Protein AF-A0A9P4X7H1-F1 (afdb_monomer)

Structure (mmCIF, N/CA/C/O backbone):
data_AF-A0A9P4X7H1-F1
#
_entry.id   AF-A0A9P4X7H1-F1
#
loop_
_atom_site.group_PDB
_atom_site.id
_atom_site.type_symbol
_atom_site.label_atom_id
_atom_site.label_alt_id
_atom_site.label_comp_id
_atom_site.label_asym_id
_atom_site.label_entity_id
_atom_site.label_seq_id
_atom_site.pdbx_PDB_ins_code
_atom_site.Cartn_x
_atom_site.Cartn_y
_atom_site.Cartn_z
_atom_site.occupancy
_atom_site.B_iso_or_equiv
_atom_site.auth_seq_id
_atom_site.auth_comp_id
_atom_site.auth_asym_id
_atom_site.auth_atom_id
_atom_site.pdbx_PDB_model_num
ATOM 1 N N . MET A 1 1 ? -16.480 -37.696 26.433 1.00 28.50 1 MET A N 1
ATOM 2 C CA . MET A 1 1 ? -15.907 -36.531 25.732 1.00 28.50 1 MET A CA 1
ATOM 3 C C . MET A 1 1 ? -17.062 -35.789 25.088 1.00 28.50 1 MET A C 1
ATOM 5 O O . MET A 1 1 ? -17.733 -36.378 24.249 1.00 28.50 1 MET A O 1
ATOM 9 N N . ALA A 1 2 ? -17.381 -34.587 25.570 1.00 28.48 2 ALA A N 1
ATOM 10 C CA . ALA A 1 2 ? -18.387 -33.740 24.936 1.00 28.48 2 ALA A CA 1
ATOM 11 C C . ALA A 1 2 ? -17.813 -33.233 23.605 1.00 28.48 2 ALA A C 1
ATOM 13 O O . ALA A 1 2 ? -16.662 -32.812 23.555 1.00 28.48 2 ALA A O 1
ATOM 14 N N . VAL A 1 3 ? -18.583 -33.361 22.528 1.00 30.56 3 VAL A N 1
ATOM 15 C CA . VAL A 1 3 ? -18.180 -32.937 21.185 1.00 30.56 3 VAL A CA 1
ATOM 16 C C . VAL A 1 3 ? -18.180 -31.407 21.156 1.00 30.56 3 VAL A C 1
ATOM 18 O O . VAL A 1 3 ? -19.239 -30.792 21.257 1.00 30.56 3 VAL A O 1
ATOM 21 N N . THR A 1 4 ? -17.001 -30.795 21.063 1.00 42.72 4 THR A N 1
ATOM 22 C CA . THR A 1 4 ? -16.828 -29.360 20.818 1.00 42.72 4 THR A CA 1
ATOM 23 C C . THR A 1 4 ? -17.174 -29.065 19.359 1.00 42.72 4 THR A C 1
ATOM 25 O O . THR A 1 4 ? -16.395 -29.336 18.449 1.00 42.72 4 THR A O 1
ATOM 28 N N . ASN A 1 5 ? -18.368 -28.525 19.111 1.00 46.31 5 ASN A N 1
ATOM 29 C CA . ASN A 1 5 ? -18.734 -28.001 17.794 1.00 46.31 5 ASN A CA 1
ATOM 30 C C . ASN A 1 5 ? -18.155 -26.586 17.646 1.00 46.31 5 ASN A C 1
ATOM 32 O O . ASN A 1 5 ? -18.837 -25.595 17.904 1.00 46.31 5 ASN A O 1
ATOM 36 N N . LEU A 1 6 ? -16.877 -26.496 17.272 1.00 58.09 6 LEU A N 1
ATOM 37 C CA . LEU A 1 6 ? -16.230 -25.232 16.916 1.00 58.09 6 LEU A CA 1
ATOM 38 C C . LEU A 1 6 ? -16.406 -24.974 15.414 1.00 58.09 6 LEU A C 1
ATOM 40 O O . LEU A 1 6 ? -15.937 -25.756 14.581 1.00 58.09 6 LEU A O 1
ATOM 44 N N . ASN A 1 7 ? -17.080 -23.876 15.070 1.00 65.94 7 ASN A N 1
ATOM 45 C CA . ASN A 1 7 ? -17.292 -23.443 13.681 1.00 65.94 7 ASN A CA 1
ATOM 46 C C . ASN A 1 7 ? -16.334 -22.322 13.241 1.00 65.94 7 ASN A C 1
ATOM 48 O O . ASN A 1 7 ? -16.230 -22.068 12.043 1.00 65.94 7 ASN A O 1
ATOM 52 N N . SER A 1 8 ? -15.597 -21.722 14.180 1.00 77.31 8 SER A N 1
ATOM 53 C CA . SER A 1 8 ? -14.708 -20.574 13.958 1.00 77.31 8 SER A CA 1
ATOM 54 C C . SER A 1 8 ? -13.237 -20.919 14.153 1.00 77.31 8 SER A C 1
ATOM 56 O O . SER A 1 8 ? -12.888 -21.885 14.838 1.00 77.31 8 SER A O 1
ATOM 58 N N . SER A 1 9 ? -12.364 -20.102 13.571 1.00 87.38 9 SER A N 1
ATOM 59 C CA . SER A 1 9 ? -10.923 -20.123 13.815 1.00 87.38 9 SER A CA 1
ATOM 60 C C . SER A 1 9 ? -10.501 -18.955 14.704 1.00 87.38 9 SER A C 1
ATOM 62 O O . SER A 1 9 ? -11.009 -17.845 14.563 1.00 87.38 9 SER A O 1
ATOM 64 N N . VAL A 1 10 ? -9.560 -19.214 15.618 1.00 93.00 10 VAL A N 1
ATOM 65 C CA . VAL A 1 10 ? -8.970 -18.176 16.475 1.00 93.00 10 VAL A CA 1
ATOM 66 C C . VAL A 1 10 ? -7.464 -18.179 16.300 1.00 93.00 10 VAL A C 1
ATOM 68 O O . VAL A 1 10 ? -6.816 -19.222 16.470 1.00 93.00 10 VAL A O 1
ATOM 71 N N . ARG A 1 11 ? -6.902 -17.015 15.983 1.00 96.50 11 ARG A N 1
ATOM 72 C CA . ARG A 1 11 ? -5.457 -16.768 15.989 1.00 96.50 11 ARG A CA 1
ATOM 73 C C . ARG A 1 11 ? -5.130 -15.638 16.940 1.00 96.50 11 ARG A C 1
ATOM 75 O O . ARG A 1 11 ? -5.927 -14.722 17.116 1.00 96.50 11 ARG A O 1
ATOM 82 N N . VAL A 1 12 ? -3.955 -15.726 17.548 1.00 97.69 12 VAL A N 1
ATOM 83 C CA . VAL A 1 12 ? -3.458 -14.700 18.459 1.00 97.69 12 VAL A CA 1
ATOM 84 C C . VAL A 1 12 ? -2.006 -14.389 18.118 1.00 97.69 12 VAL A C 1
ATOM 86 O O . VAL A 1 12 ? -1.192 -15.301 17.950 1.00 97.69 12 VAL A O 1
ATOM 89 N N . THR A 1 13 ? -1.695 -13.099 18.036 1.00 97.62 13 THR A N 1
ATOM 90 C CA . THR A 1 13 ? -0.333 -12.566 17.941 1.00 97.62 13 THR A CA 1
ATOM 91 C C . THR A 1 13 ? -0.061 -11.759 19.203 1.00 97.62 13 THR A C 1
ATOM 93 O O . THR A 1 13 ? -0.691 -10.725 19.414 1.00 97.62 13 THR A O 1
ATOM 96 N N . HIS A 1 14 ? 0.855 -12.219 20.058 1.00 96.00 14 HIS A N 1
ATOM 97 C CA . HIS A 1 14 ? 1.305 -11.423 21.205 1.00 96.00 14 HIS A CA 1
ATOM 98 C C . HIS A 1 14 ? 2.268 -10.346 20.710 1.00 96.00 14 HIS A C 1
ATOM 100 O O . HIS A 1 14 ? 3.246 -10.672 20.041 1.00 96.00 14 HIS A O 1
ATOM 106 N N . VAL A 1 15 ? 1.980 -9.078 20.993 1.00 93.44 15 VAL A N 1
ATOM 107 C CA . VAL A 1 15 ? 2.845 -7.958 20.602 1.00 93.44 15 VAL A CA 1
ATOM 108 C C . VAL A 1 15 ? 3.789 -7.635 21.749 1.00 93.44 15 VAL A C 1
ATOM 110 O O . VAL A 1 15 ? 4.993 -7.714 21.592 1.00 93.44 15 VAL A O 1
ATOM 113 N N . GLY A 1 16 ? 3.267 -7.330 22.927 1.00 88.12 16 GLY A N 1
ATOM 114 C CA . GLY A 1 16 ? 4.072 -6.964 24.087 1.00 88.12 16 GLY A CA 1
ATOM 115 C C . GLY A 1 16 ? 3.162 -6.582 25.234 1.00 88.12 16 GLY A C 1
ATOM 116 O O . GLY A 1 16 ? 2.010 -6.261 24.985 1.00 88.12 16 GLY A O 1
ATOM 117 N N . THR A 1 17 ? 3.639 -6.659 26.479 1.00 89.31 17 THR A N 1
ATOM 118 C CA . THR A 1 17 ? 2.822 -6.351 27.672 1.00 89.31 17 THR A CA 1
ATOM 119 C C . THR A 1 17 ? 1.438 -7.033 27.595 1.00 89.31 17 THR A C 1
ATOM 121 O O . THR A 1 17 ? 1.391 -8.257 27.432 1.00 89.31 17 THR A O 1
ATOM 124 N N . ALA A 1 18 ? 0.337 -6.278 27.678 1.00 94.19 18 ALA A N 1
ATOM 125 C CA . ALA A 1 18 ? -1.046 -6.718 27.474 1.00 94.19 18 ALA A CA 1
ATOM 126 C C . ALA A 1 18 ? -1.540 -6.572 26.016 1.00 94.19 18 ALA A C 1
ATOM 128 O O . ALA A 1 18 ? -2.671 -6.957 25.708 1.00 94.19 18 ALA A O 1
ATOM 129 N N . THR A 1 19 ? -0.712 -6.061 25.101 1.00 97.38 19 THR A N 1
ATOM 130 C CA . THR A 1 19 ? -1.045 -5.905 23.684 1.00 97.38 19 THR A CA 1
ATOM 131 C C . THR A 1 19 ? -1.013 -7.237 22.942 1.00 97.38 19 THR A C 1
ATOM 133 O O . THR A 1 19 ? 0.037 -7.870 22.774 1.00 97.38 19 THR A O 1
ATOM 136 N N . ALA A 1 20 ? -2.167 -7.643 22.423 1.00 97.94 20 ALA A N 1
ATOM 137 C CA . ALA A 1 20 ? -2.319 -8.798 21.554 1.00 97.94 20 ALA A CA 1
ATOM 138 C C . ALA A 1 20 ? -3.298 -8.495 20.415 1.00 97.94 20 ALA A C 1
ATOM 140 O O . ALA A 1 20 ? -4.279 -7.771 20.588 1.00 97.94 20 ALA A O 1
ATOM 141 N N . ILE A 1 21 ? -3.034 -9.084 19.250 1.00 98.44 21 ILE A N 1
ATOM 142 C CA . ILE A 1 21 ? -3.959 -9.097 18.117 1.00 98.44 21 ILE A CA 1
ATOM 143 C C . ILE A 1 21 ? -4.702 -10.428 18.155 1.00 98.44 21 ILE A C 1
ATOM 145 O O . ILE A 1 21 ? -4.066 -11.483 18.131 1.00 98.44 21 ILE A O 1
ATOM 149 N N . ILE A 1 22 ? -6.028 -10.383 18.206 1.00 98.25 22 ILE A N 1
ATOM 150 C CA . ILE A 1 22 ? -6.905 -11.552 18.192 1.00 98.25 22 ILE A CA 1
ATOM 151 C C . ILE A 1 22 ? -7.687 -11.527 16.882 1.00 98.25 22 ILE A C 1
ATOM 153 O O . ILE A 1 22 ? -8.462 -10.606 16.637 1.00 98.25 22 ILE A O 1
ATOM 157 N N . GLU A 1 23 ? -7.509 -12.551 16.057 1.00 96.19 23 GLU A N 1
ATOM 158 C CA . GLU A 1 23 ? -8.321 -12.768 14.860 1.00 96.19 23 GLU A CA 1
ATOM 159 C C . GLU A 1 23 ? -9.377 -13.823 15.191 1.00 96.19 23 GLU A C 1
ATOM 161 O O . GLU A 1 23 ? -9.047 -14.995 15.405 1.00 96.19 23 GLU A O 1
ATOM 166 N N . LEU A 1 24 ? -10.638 -13.396 15.257 1.00 92.00 24 LEU A N 1
ATOM 167 C CA . LEU A 1 24 ? -11.807 -14.259 15.395 1.00 92.00 24 LEU A CA 1
ATOM 168 C C . LEU A 1 24 ? -12.580 -14.207 14.075 1.00 92.00 24 LEU A C 1
ATOM 170 O O . LEU A 1 24 ? -13.389 -13.308 13.852 1.00 92.00 24 LEU A O 1
ATOM 174 N N . ASP A 1 25 ? -12.285 -15.158 13.190 1.00 83.62 25 ASP A N 1
ATOM 175 C CA . ASP A 1 25 ? -12.759 -15.194 11.802 1.00 83.62 25 ASP A CA 1
ATOM 176 C C . ASP A 1 25 ? -12.530 -13.871 11.045 1.00 83.62 25 ASP A C 1
ATOM 178 O O . ASP A 1 25 ? -11.420 -13.610 10.588 1.00 83.62 25 ASP A O 1
ATOM 182 N N . ASN A 1 26 ? -13.571 -13.042 10.914 1.00 81.56 26 ASN A N 1
ATOM 183 C CA . ASN A 1 26 ? -13.548 -11.777 10.174 1.00 81.56 26 ASN A CA 1
ATOM 184 C C . ASN A 1 26 ? -13.409 -10.548 11.088 1.00 81.56 26 ASN A C 1
ATOM 186 O O . ASN A 1 26 ? -13.592 -9.432 10.614 1.00 81.56 26 ASN A O 1
ATOM 190 N N . LEU A 1 27 ? -13.188 -10.742 12.392 1.00 88.94 27 LEU A N 1
ATOM 191 C CA . LEU A 1 27 ? -13.008 -9.667 13.365 1.00 88.94 27 LEU A CA 1
ATOM 192 C C . LEU A 1 27 ? -11.567 -9.659 13.875 1.00 88.94 27 LEU A C 1
ATOM 194 O O . LEU A 1 27 ? -11.128 -10.617 14.518 1.00 88.94 27 LEU A O 1
ATOM 198 N N . ILE A 1 28 ? -10.860 -8.557 13.633 1.00 94.81 28 ILE A N 1
ATOM 199 C CA . ILE A 1 28 ? -9.501 -8.328 14.127 1.00 94.81 28 ILE A CA 1
ATOM 200 C C . ILE A 1 28 ? -9.549 -7.369 15.316 1.00 94.81 28 ILE A C 1
ATOM 202 O O . ILE A 1 28 ? -9.903 -6.193 15.199 1.00 94.81 28 ILE A O 1
ATOM 206 N N . ILE A 1 29 ? -9.172 -7.884 16.481 1.00 98.25 29 ILE A N 1
ATOM 207 C CA . ILE A 1 29 ? -9.250 -7.192 17.764 1.00 98.25 29 ILE A CA 1
ATOM 208 C C . ILE A 1 29 ? -7.842 -6.872 18.253 1.00 98.25 29 ILE A C 1
ATOM 210 O O . ILE A 1 29 ? -6.977 -7.743 18.231 1.00 98.25 29 ILE A O 1
ATOM 214 N N . LEU A 1 30 ? -7.620 -5.657 18.745 1.00 98.44 30 LEU A N 1
ATOM 215 C CA . LEU A 1 30 ? -6.397 -5.268 19.446 1.00 98.44 30 LEU A CA 1
ATOM 216 C C . LEU A 1 30 ? -6.705 -5.035 20.928 1.00 98.44 30 LEU A C 1
ATOM 218 O O . LEU A 1 30 ? -7.603 -4.258 21.256 1.00 98.44 30 LEU A O 1
ATOM 222 N N . THR A 1 31 ? -5.967 -5.685 21.822 1.00 98.50 31 THR A N 1
ATOM 223 C CA . THR A 1 31 ? -6.034 -5.412 23.266 1.00 98.50 31 THR A CA 1
ATOM 224 C C . THR A 1 31 ? -4.988 -4.372 23.653 1.00 98.50 31 THR A C 1
ATOM 226 O O . THR A 1 31 ? -3.928 -4.343 23.033 1.00 98.50 31 THR A O 1
ATOM 229 N N . ASP A 1 32 ? -5.298 -3.513 24.628 1.00 97.75 32 ASP A N 1
ATOM 230 C CA . ASP A 1 32 ? -4.367 -2.606 25.327 1.00 97.75 32 ASP A CA 1
ATOM 231 C C . ASP A 1 32 ? -3.171 -2.119 24.485 1.00 97.75 32 ASP A C 1
ATOM 233 O O . ASP A 1 32 ? -2.059 -2.624 24.644 1.00 97.75 32 ASP A O 1
ATOM 237 N N . PRO A 1 33 ? -3.381 -1.175 23.547 1.00 96.50 33 PRO A N 1
ATOM 238 C CA . PRO A 1 33 ? -2.380 -0.793 22.553 1.00 96.50 33 PRO A CA 1
ATOM 239 C C . PRO A 1 33 ? -1.117 -0.142 23.156 1.00 96.50 33 PRO A C 1
ATOM 241 O O . PRO A 1 33 ? -1.148 1.023 23.559 1.00 96.50 33 PRO A O 1
ATOM 244 N N . TYR A 1 34 ? 0.012 -0.858 23.125 1.00 93.75 34 TYR A N 1
ATOM 245 C CA . TYR A 1 34 ? 1.331 -0.397 23.567 1.00 93.75 34 TYR A CA 1
ATOM 246 C C . TYR A 1 34 ? 2.408 -0.647 22.499 1.00 93.75 34 TYR A C 1
ATOM 248 O O . TYR A 1 34 ? 2.589 -1.781 22.057 1.00 93.75 34 TYR A O 1
ATOM 256 N N . PHE A 1 35 ? 3.145 0.398 22.097 1.00 93.81 35 PHE A N 1
ATOM 257 C CA . PHE A 1 35 ? 4.097 0.327 20.971 1.00 93.81 35 PHE A CA 1
ATOM 258 C C . PHE A 1 35 ? 5.423 1.073 21.190 1.00 93.81 35 PHE A C 1
ATOM 260 O O . PHE A 1 35 ? 6.260 1.133 20.290 1.00 93.81 35 PHE A O 1
ATOM 267 N N . SER A 1 36 ? 5.635 1.667 22.361 1.00 90.81 36 SER A N 1
ATOM 268 C CA . SER A 1 36 ? 6.816 2.485 22.633 1.00 90.81 36 SER A CA 1
ATOM 269 C C . SER A 1 36 ? 8.097 1.644 22.595 1.00 90.81 36 SER A C 1
ATOM 271 O O . SER A 1 36 ? 8.112 0.545 23.152 1.00 90.81 36 SER A O 1
ATOM 273 N N . PRO A 1 37 ? 9.190 2.157 21.996 1.00 89.94 37 PRO A N 1
ATOM 274 C CA . PRO A 1 37 ? 10.468 1.454 21.957 1.00 89.94 37 PRO A CA 1
ATOM 275 C C . PRO A 1 37 ? 11.025 1.126 23.346 1.00 89.94 37 PRO A C 1
ATOM 277 O O . PRO A 1 37 ? 10.703 1.788 24.346 1.00 89.94 37 PRO A O 1
ATOM 280 N N . GLU A 1 38 ? 11.923 0.144 23.393 1.00 90.38 38 GLU A N 1
ATOM 281 C CA . GLU A 1 38 ? 12.710 -0.146 24.592 1.00 90.38 38 GLU A CA 1
ATOM 282 C C . GLU A 1 38 ? 13.448 1.113 25.082 1.00 90.38 38 GLU A C 1
ATOM 284 O O . GLU A 1 38 ? 13.937 1.931 24.300 1.00 90.38 38 GLU A O 1
ATOM 289 N N . GLY A 1 39 ? 13.513 1.290 26.401 1.00 87.50 39 GLY A N 1
ATOM 290 C CA . GLY A 1 39 ? 14.176 2.427 27.033 1.00 87.50 39 GLY A CA 1
ATOM 291 C C . GLY A 1 39 ? 13.324 3.693 27.094 1.00 87.50 39 GLY A C 1
ATOM 292 O O . GLY A 1 39 ? 13.784 4.693 27.643 1.00 87.50 39 GLY A O 1
ATOM 293 N N . THR A 1 40 ? 12.087 3.672 26.587 1.00 86.62 40 THR A N 1
ATOM 294 C CA . THR A 1 40 ? 11.159 4.798 26.759 1.00 86.62 40 THR A CA 1
ATOM 295 C C . THR A 1 40 ? 10.851 5.011 28.244 1.00 86.62 40 THR A C 1
ATOM 297 O O . THR A 1 40 ? 10.618 4.057 28.994 1.00 86.62 40 THR A O 1
ATOM 300 N N . GLU A 1 41 ? 10.869 6.276 28.674 1.00 85.50 41 GLU A N 1
ATOM 301 C CA . GLU A 1 41 ? 10.770 6.664 30.080 1.00 85.50 41 GLU A CA 1
ATOM 302 C C . GLU A 1 41 ? 9.550 7.552 30.339 1.00 85.50 41 GLU A C 1
ATOM 304 O O . GLU A 1 41 ? 9.280 8.501 29.600 1.00 85.50 41 GLU A O 1
ATOM 309 N N . TRP A 1 42 ? 8.864 7.310 31.456 1.00 80.88 42 TRP A N 1
ATOM 310 C CA . TRP A 1 42 ? 7.769 8.149 31.940 1.00 80.88 42 TRP A CA 1
ATOM 311 C C . TRP A 1 42 ? 7.971 8.525 33.399 1.00 80.88 42 TRP A C 1
ATOM 313 O O . TRP A 1 42 ? 8.541 7.779 34.196 1.00 80.88 42 TRP A O 1
ATOM 323 N N . ILE A 1 43 ? 7.442 9.687 33.770 1.00 74.25 43 ILE A N 1
ATOM 324 C CA . ILE A 1 43 ? 7.340 10.098 35.167 1.00 74.25 43 ILE A CA 1
ATOM 325 C C . ILE A 1 43 ? 5.921 9.767 35.625 1.00 74.25 43 ILE A C 1
ATOM 327 O O . ILE A 1 43 ? 4.956 10.390 35.182 1.00 74.25 43 ILE A O 1
ATOM 331 N N . GLY A 1 44 ? 5.791 8.756 36.484 1.00 63.22 44 GLY A N 1
ATOM 332 C CA . GLY A 1 44 ? 4.507 8.355 37.051 1.00 63.22 44 GLY A CA 1
ATOM 333 C C . GLY A 1 44 ? 3.918 9.431 37.969 1.00 63.22 44 GLY A C 1
ATOM 334 O O . GLY A 1 44 ? 4.620 10.328 38.438 1.00 63.22 44 GLY A O 1
ATOM 335 N N . LYS A 1 45 ? 2.624 9.311 38.299 1.00 59.91 45 LYS A N 1
ATOM 336 C CA . LYS A 1 45 ? 1.903 10.258 39.181 1.00 59.91 45 LYS A CA 1
ATOM 337 C C . LYS A 1 45 ? 2.558 10.421 40.570 1.00 59.91 45 LYS A C 1
ATOM 339 O O . LYS A 1 45 ? 2.384 11.449 41.213 1.00 59.91 45 LYS A O 1
ATOM 344 N N . SER A 1 46 ? 3.331 9.430 41.024 1.00 58.44 46 SER A N 1
ATOM 345 C CA . SER A 1 46 ? 4.098 9.444 42.280 1.00 58.44 46 SER A CA 1
ATOM 346 C C . SER A 1 46 ? 5.492 10.084 42.171 1.00 58.44 46 SER A C 1
ATOM 348 O O . SER A 1 46 ? 6.216 10.131 43.164 1.00 58.44 46 SER A O 1
ATOM 350 N N . GLY A 1 47 ? 5.899 10.536 40.980 1.00 60.50 47 GLY A N 1
ATOM 351 C CA . GLY A 1 47 ? 7.256 11.005 40.681 1.00 60.50 47 GLY A CA 1
ATOM 352 C C . GLY A 1 47 ? 8.264 9.884 40.402 1.00 60.50 47 GLY A C 1
ATOM 353 O O . GLY A 1 47 ? 9.415 10.169 40.079 1.00 60.50 47 GLY A O 1
ATOM 354 N N . ALA A 1 48 ? 7.854 8.615 40.504 1.00 64.31 48 ALA A N 1
ATOM 355 C CA . ALA A 1 48 ? 8.702 7.479 40.164 1.00 64.31 48 ALA A CA 1
ATOM 356 C C . ALA A 1 48 ? 8.930 7.397 38.649 1.00 64.31 48 ALA A C 1
ATOM 358 O O . ALA A 1 48 ? 8.001 7.556 37.855 1.00 64.31 48 ALA A O 1
ATOM 359 N N . LYS A 1 49 ? 10.176 7.123 38.263 1.00 74.81 49 LYS A N 1
ATOM 360 C CA . LYS A 1 49 ? 10.568 6.909 36.874 1.00 74.81 49 LYS A CA 1
ATOM 361 C C . LYS A 1 49 ? 10.203 5.484 36.458 1.00 74.81 49 LYS A C 1
ATOM 363 O O . LYS A 1 49 ? 10.690 4.527 37.056 1.00 74.81 49 LYS A O 1
ATOM 368 N N . LEU A 1 50 ? 9.348 5.363 35.452 1.00 75.38 50 LEU A N 1
ATOM 369 C CA . LEU A 1 50 ? 8.992 4.104 34.811 1.00 75.38 50 LEU A CA 1
ATOM 370 C C . LEU A 1 50 ? 9.797 3.991 33.522 1.00 75.38 50 LEU A C 1
ATOM 372 O O . LEU A 1 50 ? 9.823 4.938 32.740 1.00 75.38 50 LEU A O 1
ATOM 376 N N . VAL A 1 51 ? 10.466 2.861 33.323 1.00 80.75 51 VAL A N 1
ATOM 377 C CA . VAL A 1 51 ? 11.266 2.589 32.126 1.00 80.75 51 VAL A CA 1
ATOM 378 C C . VAL A 1 51 ? 10.811 1.253 31.573 1.00 80.75 51 VAL A C 1
ATOM 380 O O . VAL A 1 51 ? 10.773 0.268 32.315 1.00 80.75 51 VAL A O 1
ATOM 383 N N . ASN A 1 52 ? 10.462 1.246 30.294 1.00 84.75 52 ASN A N 1
ATOM 384 C CA . ASN A 1 52 ? 10.171 0.024 29.565 1.00 84.75 52 ASN A CA 1
ATOM 385 C C . ASN A 1 52 ? 11.480 -0.674 29.167 1.00 84.75 52 ASN A C 1
ATOM 387 O O . ASN A 1 52 ? 12.392 -0.030 28.649 1.00 84.75 52 ASN A O 1
ATOM 391 N N . SER A 1 53 ? 11.563 -1.981 29.389 1.00 84.50 53 SER A N 1
ATOM 392 C CA . SER A 1 53 ? 12.708 -2.825 29.019 1.00 84.50 53 SER A CA 1
ATOM 393 C C . SER A 1 53 ? 12.370 -3.838 27.920 1.00 84.50 53 SER A C 1
ATOM 395 O O . SER A 1 53 ? 13.035 -4.863 27.806 1.00 84.50 53 SER A O 1
ATOM 397 N N . TYR A 1 54 ? 11.282 -3.620 27.183 1.00 83.19 54 TYR A N 1
ATOM 398 C CA . TYR A 1 54 ? 10.802 -4.523 26.146 1.00 83.19 54 TYR A CA 1
ATOM 399 C C . TYR A 1 54 ? 10.630 -3.788 24.826 1.00 83.19 54 TYR A C 1
ATOM 401 O O . TYR A 1 54 ? 9.940 -2.778 24.765 1.00 83.19 54 TYR A O 1
ATOM 409 N N . GLN A 1 55 ? 11.217 -4.305 23.754 1.00 89.75 55 GLN A N 1
ATOM 410 C CA . GLN A 1 55 ? 10.981 -3.793 22.411 1.00 89.75 55 GLN A CA 1
ATOM 411 C C . GLN A 1 55 ? 9.788 -4.538 21.796 1.00 89.75 55 GLN A C 1
ATOM 413 O O . GLN A 1 55 ? 9.920 -5.737 21.538 1.00 89.75 55 GLN A O 1
ATOM 418 N N . PRO A 1 56 ? 8.650 -3.869 21.515 1.00 89.69 56 PRO A N 1
ATOM 419 C CA . PRO A 1 56 ? 7.594 -4.475 20.717 1.00 89.69 56 PRO A CA 1
ATOM 420 C C . PRO A 1 56 ? 8.164 -4.989 19.382 1.00 89.69 56 PRO A C 1
ATOM 422 O O . PRO A 1 56 ? 8.866 -4.236 18.698 1.00 89.69 56 PRO A O 1
ATOM 425 N N . PRO A 1 57 ? 7.896 -6.254 19.007 1.00 88.94 57 PRO A N 1
ATOM 426 C CA . PRO A 1 57 ? 8.363 -6.869 17.770 1.00 88.94 57 PRO A CA 1
ATOM 427 C C . PRO A 1 57 ? 7.581 -6.370 16.550 1.00 88.94 57 PRO A C 1
ATOM 429 O O . PRO A 1 57 ? 8.007 -6.619 15.427 1.00 88.94 57 PRO A O 1
ATOM 432 N N . LEU A 1 58 ? 6.444 -5.701 16.776 1.00 87.50 58 LEU A N 1
ATOM 433 C CA . LEU A 1 58 ? 5.606 -5.063 15.767 1.00 87.50 58 LEU A CA 1
ATOM 434 C C . LEU A 1 58 ? 5.459 -3.578 16.113 1.00 87.50 58 LEU A C 1
ATOM 436 O O . LEU A 1 58 ? 5.150 -3.242 17.260 1.00 87.50 58 LEU A O 1
ATOM 440 N N . GLY A 1 59 ? 5.665 -2.708 15.127 1.00 85.88 59 GLY A N 1
ATOM 441 C CA . GLY A 1 59 ? 5.322 -1.288 15.186 1.00 85.88 59 GLY A CA 1
ATOM 442 C C . GLY A 1 59 ? 3.857 -1.029 14.819 1.00 85.88 59 GLY A C 1
ATOM 443 O O . GLY A 1 59 ? 3.105 -1.949 14.490 1.00 85.88 59 GLY A O 1
ATOM 444 N N . LEU A 1 60 ? 3.444 0.243 14.840 1.00 82.06 60 LEU A N 1
ATOM 445 C CA . LEU A 1 60 ? 2.096 0.644 14.402 1.00 82.06 60 LEU A CA 1
ATOM 446 C C . LEU A 1 60 ? 1.855 0.304 12.921 1.00 82.06 60 LEU A C 1
ATOM 448 O O . LEU A 1 60 ? 0.722 0.053 12.511 1.00 82.06 60 LEU A O 1
ATOM 452 N N . GLU A 1 61 ? 2.923 0.315 12.130 1.00 75.62 61 GLU A N 1
ATOM 453 C CA . GLU A 1 61 ? 2.961 0.018 10.701 1.00 75.62 61 GLU A CA 1
ATOM 454 C C . GLU A 1 61 ? 2.779 -1.469 10.372 1.00 75.62 61 GLU A C 1
ATOM 456 O O . GLU A 1 61 ? 2.286 -1.797 9.295 1.00 75.62 61 GLU A O 1
ATOM 461 N N . ASP A 1 62 ? 3.119 -2.366 11.299 1.00 81.88 62 ASP A N 1
ATOM 462 C CA . ASP A 1 62 ? 3.030 -3.814 11.088 1.00 81.88 62 ASP A CA 1
ATOM 463 C C . ASP A 1 62 ? 1.632 -4.364 11.426 1.00 81.88 62 ASP A C 1
ATOM 465 O O . ASP A 1 62 ? 1.356 -5.554 11.252 1.00 81.88 62 ASP A O 1
ATOM 469 N N . LEU A 1 63 ? 0.735 -3.508 11.931 1.00 82.56 63 LEU A N 1
ATOM 470 C CA . LEU A 1 63 ? -0.589 -3.920 12.372 1.00 82.56 63 LEU A CA 1
ATOM 471 C C . LEU A 1 63 ? -1.523 -4.223 11.190 1.00 82.56 63 LEU A C 1
ATOM 473 O O . LEU A 1 63 ? -1.661 -3.400 10.273 1.00 82.56 63 LEU A O 1
ATOM 477 N N . PRO A 1 64 ? -2.264 -5.346 11.241 1.00 84.31 64 PRO A N 1
ATOM 478 C CA . PRO A 1 64 ? -3.362 -5.580 10.315 1.00 84.31 64 PRO A CA 1
ATOM 479 C C . PRO A 1 64 ? -4.473 -4.528 10.514 1.00 84.31 64 PRO A C 1
ATOM 481 O O . PRO A 1 64 ? -4.465 -3.777 11.496 1.00 84.31 64 PRO A O 1
ATOM 484 N N . PRO A 1 65 ? -5.458 -4.440 9.603 1.00 83.44 65 PRO A N 1
ATOM 485 C CA . PRO A 1 65 ? -6.632 -3.600 9.810 1.00 83.44 65 PRO A CA 1
ATOM 486 C C . PRO A 1 65 ? -7.351 -3.983 11.113 1.00 83.44 65 PRO A C 1
ATOM 488 O O . PRO A 1 65 ? -7.973 -5.030 11.195 1.00 83.44 65 PRO A O 1
ATOM 491 N N . ILE A 1 66 ? -7.224 -3.148 12.147 1.00 89.81 66 ILE A N 1
ATOM 492 C CA . ILE A 1 66 ? -7.874 -3.379 13.442 1.00 89.81 66 ILE A CA 1
ATOM 493 C C . ILE A 1 66 ? -9.313 -2.874 13.385 1.00 89.81 66 ILE A C 1
ATOM 495 O O . ILE A 1 66 ? -9.534 -1.675 13.184 1.00 89.81 66 ILE A O 1
ATOM 499 N N . ASP A 1 67 ? -10.259 -3.774 13.625 1.00 87.19 67 ASP A N 1
ATOM 500 C CA . ASP A 1 67 ? -11.695 -3.503 13.620 1.00 87.19 67 ASP A CA 1
ATOM 501 C C . ASP A 1 67 ? -12.196 -3.014 14.985 1.00 87.19 67 ASP A C 1
ATOM 503 O O . ASP A 1 67 ? -13.036 -2.111 15.083 1.00 87.19 67 ASP A O 1
ATOM 507 N N . LEU A 1 68 ? -11.667 -3.620 16.051 1.00 95.12 68 LEU A N 1
ATOM 508 C CA . LEU A 1 68 ? -12.081 -3.389 17.429 1.00 95.12 68 LEU A CA 1
ATOM 509 C C . LEU A 1 68 ? -10.869 -3.254 18.351 1.00 95.12 68 LEU A C 1
ATOM 511 O O . LEU A 1 68 ? -9.938 -4.049 18.288 1.00 95.12 68 LEU A O 1
ATOM 515 N N . ILE A 1 69 ? -10.912 -2.283 19.259 1.00 98.12 69 ILE A N 1
ATOM 516 C CA . ILE A 1 69 ? -9.955 -2.156 20.356 1.00 98.12 69 ILE A CA 1
ATOM 517 C C . ILE A 1 69 ? -10.664 -2.452 21.679 1.00 98.12 69 ILE A C 1
ATOM 519 O O . ILE A 1 69 ? -11.679 -1.829 22.007 1.00 98.12 69 ILE A O 1
ATOM 523 N N . LEU A 1 70 ? -10.110 -3.393 22.439 1.00 98.62 70 LEU A N 1
ATOM 524 C CA . LEU A 1 70 ? -10.510 -3.693 23.811 1.00 98.62 70 LEU A CA 1
ATOM 525 C C . LEU A 1 70 ? -9.471 -3.078 24.744 1.00 98.62 70 LEU A C 1
ATOM 527 O O . LEU A 1 70 ? -8.357 -3.583 24.850 1.00 98.62 70 LEU A O 1
ATOM 531 N N . LEU A 1 71 ? -9.828 -1.957 25.362 1.00 98.38 71 LEU A N 1
ATOM 532 C CA . LEU A 1 71 ? -8.934 -1.171 26.202 1.00 98.38 71 LEU A CA 1
ATOM 533 C C . LEU A 1 71 ? -9.375 -1.303 27.659 1.00 98.38 71 LEU A C 1
ATOM 535 O O . LEU A 1 71 ? -10.396 -0.719 28.040 1.00 98.38 71 LEU A O 1
ATOM 539 N N . SER A 1 72 ? -8.626 -2.053 28.465 1.00 97.56 72 SER A N 1
ATOM 540 C CA . SER A 1 72 ? -8.991 -2.351 29.856 1.00 97.56 72 SER A CA 1
ATOM 541 C C . SER A 1 72 ? -9.127 -1.092 30.705 1.00 97.56 72 SER A C 1
ATOM 543 O O . SER A 1 72 ? -10.080 -0.970 31.473 1.00 97.56 72 SER A O 1
ATOM 545 N N . HIS A 1 73 ? -8.206 -0.148 30.525 1.00 95.25 73 HIS A N 1
ATOM 546 C CA . HIS A 1 73 ? -8.168 1.181 31.136 1.00 95.25 73 HIS A CA 1
ATOM 547 C C . HIS A 1 73 ? -7.178 2.050 30.361 1.00 95.25 73 HIS A C 1
ATOM 549 O O . HIS A 1 73 ? -6.230 1.570 29.745 1.00 95.25 73 HIS A O 1
ATOM 555 N N . GLU A 1 74 ? -7.405 3.354 30.361 1.00 93.19 74 GLU A N 1
ATOM 556 C CA . GLU A 1 74 ? -6.662 4.301 29.540 1.00 93.19 74 GLU A CA 1
ATOM 557 C C . GLU A 1 74 ? -5.560 5.036 30.295 1.00 93.19 74 GLU A C 1
ATOM 559 O O . GLU A 1 74 ? -4.834 5.798 29.668 1.00 93.19 74 GLU A O 1
ATOM 564 N N . ASP A 1 75 ? -5.456 4.932 31.618 1.00 87.75 75 ASP A N 1
ATOM 565 C CA . ASP A 1 75 ? -4.616 5.841 32.406 1.00 87.75 75 ASP A CA 1
ATOM 566 C C . ASP A 1 75 ? -3.209 5.301 32.719 1.00 87.75 75 ASP A C 1
ATOM 568 O O . ASP A 1 75 ? -2.362 6.055 33.215 1.00 87.75 75 ASP A O 1
ATOM 572 N N . HIS A 1 76 ? -2.930 4.045 32.366 1.00 88.50 76 HIS A N 1
ATOM 573 C CA . HIS A 1 76 ? -1.628 3.397 32.521 1.00 88.50 76 HIS A CA 1
ATOM 574 C C . HIS A 1 76 ? -0.875 3.303 31.190 1.00 88.50 76 HIS A C 1
ATOM 576 O O . HIS A 1 76 ? -1.446 3.026 30.136 1.00 88.50 76 HIS A O 1
ATOM 582 N N . LYS A 1 77 ? 0.434 3.579 31.231 1.00 87.81 77 LYS A N 1
ATOM 583 C CA . LYS A 1 77 ? 1.272 3.692 30.026 1.00 87.81 77 LYS A CA 1
ATOM 584 C C . LYS A 1 77 ? 1.666 2.345 29.437 1.00 87.81 77 LYS A C 1
ATOM 586 O O . LYS A 1 77 ? 1.981 2.311 28.261 1.00 87.81 77 LYS A O 1
ATOM 591 N N . ASP A 1 78 ? 1.640 1.281 30.225 1.00 87.31 78 ASP A N 1
ATOM 592 C CA . ASP A 1 78 ? 1.903 -0.098 29.816 1.00 87.31 78 ASP A CA 1
ATOM 593 C C . ASP A 1 78 ? 0.717 -0.767 29.101 1.00 87.31 78 ASP A C 1
ATOM 595 O O . ASP A 1 78 ? 0.931 -1.738 28.373 1.00 87.31 78 ASP A O 1
ATOM 599 N N . ASN A 1 79 ? -0.492 -0.207 29.245 1.00 93.12 79 ASN A N 1
ATOM 600 C CA . ASN A 1 79 ? -1.705 -0.612 28.520 1.00 93.12 79 ASN A CA 1
ATOM 601 C C . ASN A 1 79 ? -2.076 0.372 27.397 1.00 93.12 79 ASN A C 1
ATOM 603 O O . ASN A 1 79 ? -2.717 -0.009 26.422 1.00 93.12 79 ASN A O 1
ATOM 607 N N . LEU A 1 80 ? -1.721 1.656 27.540 1.00 94.69 80 LEU A N 1
ATOM 608 C CA . LEU A 1 80 ? -2.012 2.681 26.540 1.00 94.69 80 LEU A CA 1
ATOM 609 C C . LEU A 1 80 ? -0.978 3.819 26.540 1.00 94.69 80 LEU A C 1
ATOM 611 O O . LEU A 1 80 ? -1.115 4.856 27.216 1.00 94.69 80 LEU A O 1
ATOM 615 N N . ASP A 1 81 ? 0.040 3.653 25.705 1.00 91.88 81 ASP A N 1
ATOM 616 C CA . ASP A 1 81 ? 1.077 4.653 25.473 1.00 91.88 81 ASP A CA 1
ATOM 617 C C . ASP A 1 81 ? 0.664 5.713 24.436 1.00 91.88 81 ASP A C 1
ATOM 619 O O . ASP A 1 81 ? -0.460 5.751 23.932 1.00 91.88 81 ASP A O 1
ATOM 623 N N . ASP A 1 82 ? 1.567 6.649 24.145 1.00 89.75 82 ASP A N 1
ATOM 624 C CA . ASP A 1 82 ? 1.267 7.763 23.241 1.00 89.75 82 ASP A CA 1
ATOM 625 C C . ASP A 1 82 ? 1.169 7.332 21.768 1.00 89.75 82 ASP A C 1
ATOM 627 O O . ASP A 1 82 ? 0.492 8.002 20.985 1.00 89.75 82 ASP A O 1
ATOM 631 N N . LEU A 1 83 ? 1.783 6.204 21.396 1.00 90.00 83 LEU A N 1
ATOM 632 C CA . LEU A 1 83 ? 1.669 5.601 20.066 1.00 90.00 83 LEU A CA 1
ATOM 633 C C . LEU A 1 83 ? 0.342 4.845 19.914 1.00 90.00 83 LEU A C 1
ATOM 635 O O . LEU A 1 83 ? -0.434 5.131 19.002 1.00 90.00 83 LEU A O 1
ATOM 639 N N . GLY A 1 84 ? 0.007 3.965 20.853 1.00 90.81 84 GLY A N 1
ATOM 640 C CA . GLY A 1 84 ? -1.245 3.216 20.884 1.00 90.81 84 GLY A CA 1
ATOM 641 C C . GLY A 1 84 ? -2.486 4.105 20.963 1.00 90.81 84 GLY A C 1
ATOM 642 O O . GLY A 1 84 ? -3.497 3.822 20.317 1.00 90.81 84 GLY A O 1
ATOM 643 N N . ARG A 1 85 ? -2.405 5.264 21.636 1.00 91.62 85 ARG A N 1
ATOM 644 C CA . ARG A 1 85 ? -3.479 6.285 21.634 1.00 91.62 85 ARG A CA 1
ATOM 645 C C . ARG A 1 85 ? -3.874 6.776 20.251 1.00 91.62 85 ARG A C 1
ATOM 647 O O . ARG A 1 85 ? -5.008 7.234 20.080 1.00 91.62 85 ARG A O 1
ATOM 654 N N . GLN A 1 86 ? -2.960 6.731 19.288 1.00 87.12 86 GLN A N 1
ATOM 655 C CA . GLN A 1 86 ? -3.224 7.177 17.922 1.00 87.12 86 GLN A CA 1
ATOM 656 C C . GLN A 1 86 ? -4.156 6.199 17.200 1.00 87.12 86 GLN A C 1
ATOM 658 O O . GLN A 1 86 ? -4.989 6.628 16.402 1.00 87.12 86 GLN A O 1
ATOM 663 N N . LEU A 1 87 ? -4.100 4.909 17.551 1.00 86.12 87 LEU A N 1
ATOM 664 C CA . LEU A 1 87 ? -4.932 3.862 16.953 1.00 86.12 87 LEU A CA 1
ATOM 665 C C . LEU A 1 87 ? -6.410 3.980 17.329 1.00 86.12 87 LEU A C 1
ATOM 667 O O . LEU A 1 87 ? -7.263 3.515 16.578 1.00 86.12 87 LEU A O 1
ATOM 671 N N . LEU A 1 88 ? -6.731 4.642 18.444 1.00 85.69 88 LEU A N 1
ATOM 672 C CA . LEU A 1 88 ? -8.113 4.819 18.906 1.00 85.69 88 LEU A CA 1
ATOM 673 C C . LEU A 1 88 ? -8.969 5.656 17.939 1.00 85.69 88 LEU A C 1
ATOM 675 O O . LEU A 1 88 ? -10.197 5.627 18.003 1.00 85.69 88 LEU A O 1
ATOM 679 N N . ASN A 1 89 ? -8.340 6.442 17.063 1.00 77.88 89 ASN A N 1
ATOM 680 C CA . ASN A 1 89 ? -9.045 7.273 16.096 1.00 77.88 89 ASN A CA 1
ATOM 681 C C . ASN A 1 89 ? -9.577 6.414 14.937 1.00 77.88 89 ASN A C 1
ATOM 683 O O . ASN A 1 89 ? -8.831 5.647 14.331 1.00 77.88 89 ASN A O 1
ATOM 687 N N . GLY A 1 90 ? -10.868 6.560 14.623 1.00 71.00 90 GLY A N 1
ATOM 688 C CA . GLY A 1 90 ? -11.515 5.853 13.510 1.00 71.00 90 GLY A CA 1
ATOM 689 C C . GLY A 1 90 ? -11.859 4.383 13.776 1.00 71.00 90 GLY A C 1
ATOM 690 O O . GLY A 1 90 ? -12.307 3.706 12.859 1.00 71.00 90 GLY A O 1
ATOM 691 N N . ARG A 1 91 ? -11.682 3.885 15.008 1.00 81.94 91 ARG A N 1
ATOM 692 C CA . ARG A 1 91 ? -11.952 2.485 15.384 1.00 81.94 91 ARG A CA 1
ATOM 693 C C . ARG A 1 91 ? -12.994 2.385 16.482 1.00 81.94 91 ARG A C 1
ATOM 695 O O . ARG A 1 91 ? -13.125 3.296 17.298 1.00 81.94 91 ARG A O 1
ATOM 702 N N . HIS A 1 92 ? -13.707 1.263 16.527 1.00 88.88 92 HIS A N 1
ATOM 703 C CA . HIS A 1 92 ? -14.531 0.937 17.684 1.00 88.88 92 HIS A CA 1
ATOM 704 C C . HIS A 1 92 ? -13.619 0.662 18.878 1.00 88.88 92 HIS A C 1
ATOM 706 O O . HIS A 1 92 ? -12.710 -0.159 18.781 1.00 88.88 92 HIS A O 1
ATOM 712 N N . VAL A 1 93 ? -13.852 1.347 19.995 1.00 96.50 93 VAL A N 1
ATOM 713 C CA . VAL A 1 93 ? -13.090 1.134 21.230 1.00 96.50 93 VAL A CA 1
ATOM 714 C C . VAL A 1 93 ? -14.066 0.911 22.371 1.00 96.50 93 VAL A C 1
ATOM 716 O O . VAL A 1 93 ? -14.925 1.761 22.617 1.00 96.50 93 VAL A O 1
ATOM 719 N N . PHE A 1 94 ? -13.915 -0.197 23.087 1.00 98.12 94 PHE A N 1
ATOM 720 C CA . PHE A 1 94 ? -14.613 -0.427 24.348 1.00 98.12 94 PHE A CA 1
ATOM 721 C C . PHE A 1 94 ? -13.643 -0.274 25.511 1.00 98.12 94 PHE A C 1
ATOM 723 O O . PHE A 1 94 ? -12.541 -0.816 25.482 1.00 98.12 94 PHE A O 1
ATOM 730 N N . THR A 1 95 ? -14.048 0.511 26.506 1.00 98.19 95 THR A N 1
ATOM 731 C CA . THR A 1 95 ? -13.230 0.825 27.681 1.00 98.19 95 THR A CA 1
ATOM 732 C C . THR A 1 95 ? -14.100 1.164 28.892 1.00 98.19 95 THR A C 1
ATOM 734 O O . THR A 1 95 ? -15.323 1.006 28.845 1.00 98.19 95 THR A O 1
ATOM 737 N N . THR A 1 96 ? -13.499 1.605 29.992 1.00 97.12 96 THR A N 1
ATOM 738 C CA . THR A 1 96 ? -14.187 2.042 31.213 1.00 97.12 96 THR A CA 1
ATOM 739 C C . THR A 1 96 ? -15.017 3.310 30.987 1.00 97.12 96 THR A C 1
ATOM 741 O O . THR A 1 96 ? -14.891 4.022 29.980 1.00 97.12 96 THR A O 1
ATOM 744 N N . THR A 1 97 ? -15.940 3.608 31.906 1.00 95.56 97 THR A N 1
ATOM 745 C CA . THR A 1 97 ? -16.834 4.764 31.729 1.00 95.56 97 THR A CA 1
ATOM 746 C C . THR A 1 97 ? -16.118 6.092 31.924 1.00 95.56 97 THR A C 1
ATOM 748 O O . THR A 1 97 ? -16.465 7.082 31.272 1.00 95.56 97 THR A O 1
ATOM 751 N N . ASP A 1 98 ? -15.130 6.132 32.811 1.00 93.56 98 ASP A N 1
ATOM 752 C CA . ASP A 1 98 ? -14.201 7.247 32.940 1.00 93.56 98 ASP A CA 1
ATOM 753 C C . ASP A 1 98 ? -13.223 7.324 31.768 1.00 93.56 98 ASP A C 1
ATOM 755 O O . ASP A 1 98 ? -13.035 8.422 31.247 1.00 93.56 98 ASP A O 1
ATOM 759 N N . GLY A 1 99 ? -12.729 6.197 31.259 1.00 93.31 99 GLY A N 1
ATOM 760 C CA . GLY A 1 99 ? -11.825 6.171 30.119 1.00 93.31 99 GLY A CA 1
ATOM 761 C C . GLY A 1 99 ? -12.438 6.750 28.861 1.00 93.31 99 GLY A C 1
ATOM 762 O O . GLY A 1 99 ? -11.838 7.600 28.203 1.00 93.31 99 GLY A O 1
ATOM 763 N N . ALA A 1 100 ? -13.702 6.433 28.586 1.00 93.44 100 ALA A N 1
ATOM 764 C CA . ALA A 1 100 ? -14.427 7.069 27.492 1.00 93.44 100 ALA A CA 1
ATOM 765 C C . ALA A 1 100 ? -14.587 8.591 27.678 1.00 93.44 100 ALA A C 1
ATOM 767 O O . ALA A 1 100 ? -14.524 9.337 26.698 1.00 93.44 100 ALA A O 1
ATOM 768 N N . ARG A 1 101 ? -14.747 9.080 28.920 1.00 93.81 101 ARG A N 1
ATOM 769 C CA . ARG A 1 101 ? -14.756 10.528 29.205 1.00 93.81 101 ARG A CA 1
ATOM 770 C C . ARG A 1 101 ? -13.373 11.148 29.015 1.00 93.81 101 ARG A C 1
ATOM 772 O O . ARG A 1 101 ? -13.277 12.217 28.419 1.00 93.81 101 ARG A O 1
ATOM 779 N N . ASN A 1 102 ? -12.321 10.488 29.487 1.00 92.44 102 ASN A N 1
ATOM 780 C CA . ASN A 1 102 ? -10.944 10.981 29.437 1.00 92.44 102 ASN A CA 1
ATOM 781 C C . ASN A 1 102 ? -10.367 10.957 28.011 1.00 92.44 102 ASN A C 1
ATOM 783 O O . ASN A 1 102 ? -9.487 11.750 27.680 1.00 92.44 102 ASN A O 1
ATOM 787 N N . LEU A 1 103 ? -10.895 10.089 27.143 1.00 91.56 103 LEU A N 1
ATOM 788 C CA . LEU A 1 103 ? -10.523 9.970 25.730 1.00 91.56 103 LEU A CA 1
ATOM 789 C C . LEU A 1 103 ? -11.412 10.790 24.780 1.00 91.56 103 LEU A C 1
ATOM 791 O O . LEU A 1 103 ? -11.190 10.754 23.562 1.00 91.56 103 LEU A O 1
ATOM 795 N N . ALA A 1 104 ? -12.396 11.529 25.302 1.00 86.06 104 ALA A N 1
ATOM 796 C CA . ALA A 1 104 ? -13.248 12.421 24.522 1.00 86.06 104 ALA A CA 1
ATOM 797 C C . ALA A 1 104 ? -12.412 13.470 23.746 1.00 86.06 104 ALA A C 1
ATOM 799 O O . ALA A 1 104 ? -11.350 13.880 24.218 1.00 86.06 104 ALA A O 1
ATOM 800 N N . PRO A 1 105 ? -12.862 13.926 22.557 1.00 84.75 105 PRO A N 1
ATOM 801 C CA . PRO A 1 105 ? -14.197 13.756 21.967 1.00 84.75 105 PRO A CA 1
ATOM 802 C C . PRO A 1 105 ? -14.338 12.569 20.987 1.00 84.75 105 PRO A C 1
ATOM 804 O O . PRO A 1 105 ? -15.158 12.628 20.068 1.00 84.75 105 PRO A O 1
ATOM 807 N N . ARG A 1 106 ? -13.555 11.492 21.133 1.00 82.12 106 ARG A N 1
ATOM 808 C CA . ARG A 1 106 ? -13.590 10.343 20.208 1.00 82.12 106 ARG A CA 1
ATOM 809 C C . ARG A 1 106 ? -14.952 9.633 20.214 1.00 82.12 106 ARG A C 1
ATOM 811 O O . ARG A 1 106 ? -15.258 8.868 21.119 1.00 82.12 106 ARG A O 1
ATOM 818 N N . LYS A 1 107 ? -15.757 9.853 19.167 1.00 75.81 107 LYS A N 1
ATOM 819 C CA . LYS A 1 107 ? -17.147 9.353 19.063 1.00 75.81 107 LYS A CA 1
ATOM 820 C C . LYS A 1 107 ? -17.277 7.825 19.058 1.00 75.81 107 LYS A C 1
ATOM 822 O O . LYS A 1 107 ? -18.314 7.316 19.465 1.00 75.81 107 LYS A O 1
ATOM 827 N N . ALA A 1 108 ? -16.259 7.117 18.573 1.00 81.81 108 ALA A N 1
ATOM 828 C CA . ALA A 1 108 ? -16.254 5.658 18.478 1.00 81.81 108 ALA A CA 1
ATOM 829 C C . ALA A 1 108 ? -15.716 4.961 19.746 1.00 81.81 108 ALA A C 1
ATOM 831 O O . ALA A 1 108 ? -15.738 3.732 19.821 1.00 81.81 108 ALA A O 1
ATOM 832 N N . VAL A 1 109 ? -15.278 5.736 20.751 1.00 91.69 109 VAL A N 1
ATOM 833 C CA . VAL A 1 109 ? -14.903 5.223 22.073 1.00 91.69 109 VAL A CA 1
ATOM 834 C C . VAL A 1 109 ? -16.146 5.158 22.950 1.00 91.69 109 VAL A C 1
ATOM 836 O O . VAL A 1 109 ? -16.809 6.170 23.190 1.00 91.69 109 VAL A O 1
ATOM 839 N N . ARG A 1 110 ? -16.455 3.965 23.453 1.00 94.38 110 ARG A N 1
ATOM 840 C CA . ARG A 1 110 ? -17.610 3.706 24.305 1.00 94.38 110 ARG A CA 1
ATOM 841 C C . ARG A 1 110 ? -17.179 3.133 25.647 1.00 94.38 110 ARG A C 1
ATOM 843 O O . ARG A 1 110 ? -16.508 2.109 25.723 1.00 94.38 110 ARG A O 1
ATOM 850 N N . GLY A 1 111 ? -17.642 3.793 26.703 1.00 96.75 111 GLY A N 1
ATOM 851 C CA . GLY A 1 111 ? -17.515 3.307 28.067 1.00 96.75 111 GLY A CA 1
ATOM 852 C C . GLY A 1 111 ? -18.533 2.206 28.347 1.00 96.75 111 GLY A C 1
ATOM 853 O O . GLY A 1 111 ? -19.691 2.335 27.939 1.00 96.75 111 GLY A O 1
ATOM 854 N N . MET A 1 112 ? -18.116 1.159 29.049 1.00 97.88 112 MET A N 1
ATOM 855 C CA . MET A 1 112 ? -18.955 0.035 29.459 1.00 97.88 112 MET A CA 1
ATOM 856 C C . MET A 1 112 ? -18.956 -0.122 30.978 1.00 97.88 112 MET A C 1
ATOM 858 O O . MET A 1 112 ? -18.016 0.279 31.663 1.00 97.88 112 MET A O 1
ATOM 862 N N . LYS A 1 113 ? -20.019 -0.713 31.520 1.00 96.81 113 LYS A N 1
ATOM 863 C CA . LYS A 1 113 ? -20.069 -1.161 32.921 1.00 96.81 113 LYS A CA 1
ATOM 864 C C . LYS A 1 113 ? -19.837 -2.671 33.013 1.00 96.81 113 LYS A C 1
ATOM 866 O O . LYS A 1 113 ? -20.179 -3.377 32.066 1.00 96.81 113 LYS A O 1
ATOM 871 N N . PRO A 1 114 ? -19.344 -3.199 34.149 1.00 96.19 114 PRO A N 1
ATOM 872 C CA . PRO A 1 114 ? -19.254 -4.641 34.347 1.00 96.19 114 PRO A CA 1
ATOM 873 C C . PRO A 1 114 ? -20.582 -5.341 34.042 1.00 96.19 114 PRO A C 1
ATOM 875 O O . PRO A 1 114 ? -21.643 -4.903 34.493 1.00 96.19 114 PRO A O 1
ATOM 878 N N . TRP A 1 115 ? -20.501 -6.426 33.275 1.00 97.50 115 TRP A N 1
ATOM 879 C CA . TRP A 1 115 ? -21.615 -7.220 32.755 1.00 97.50 115 TRP A CA 1
ATOM 880 C C . TRP A 1 115 ? -22.533 -6.528 31.736 1.00 97.50 115 TRP A C 1
ATOM 882 O O . TRP A 1 115 ? -23.540 -7.122 31.349 1.00 97.50 115 TRP A O 1
ATOM 892 N N . GLU A 1 116 ? -22.209 -5.317 31.276 1.00 98.12 116 GLU A N 1
ATOM 893 C CA . GLU A 1 116 ? -22.857 -4.726 30.104 1.00 98.12 116 GLU A CA 1
ATOM 894 C C . GLU A 1 116 ? -22.437 -5.491 28.847 1.00 98.12 116 GLU A C 1
ATOM 896 O O . GLU A 1 116 ? -21.252 -5.767 28.654 1.00 98.12 116 GLU A O 1
ATOM 901 N N . THR A 1 117 ? -23.408 -5.794 27.984 1.00 98.19 117 THR A N 1
ATOM 902 C CA . THR A 1 117 ? -23.178 -6.390 26.667 1.00 98.19 117 THR A CA 1
ATOM 903 C C . THR A 1 117 ? -23.563 -5.397 25.579 1.00 98.19 117 THR A C 1
ATOM 905 O O . THR A 1 117 ? -24.644 -4.803 25.619 1.00 98.19 117 THR A O 1
ATOM 908 N N . VAL A 1 118 ? -22.682 -5.227 24.598 1.00 96.50 118 VAL A N 1
ATOM 909 C CA . VAL A 1 118 ? -22.905 -4.404 23.412 1.00 96.50 118 VAL A CA 1
ATOM 910 C C . VAL A 1 118 ? -22.754 -5.263 22.172 1.00 96.50 118 VAL A C 1
ATOM 912 O O . VAL A 1 118 ? -21.728 -5.905 21.961 1.00 96.50 118 VAL A O 1
ATOM 915 N N . SER A 1 119 ? -23.771 -5.207 21.322 1.00 94.44 119 SER A N 1
ATOM 916 C CA . SER A 1 119 ? -23.735 -5.845 20.018 1.00 94.44 119 SER A CA 1
ATOM 917 C C . SER A 1 119 ? -22.993 -4.972 19.015 1.00 94.44 119 SER A C 1
ATOM 919 O O . SER A 1 119 ? -23.309 -3.790 18.856 1.00 94.44 119 SER A O 1
ATOM 921 N N . LEU A 1 120 ? -22.036 -5.571 18.320 1.00 89.44 120 LEU A N 1
ATOM 922 C CA . LEU A 1 120 ? -21.217 -4.944 17.297 1.00 89.44 120 LEU A CA 1
ATOM 923 C C . LEU A 1 120 ? -21.402 -5.687 15.973 1.00 89.44 120 LEU A C 1
ATOM 925 O O . LEU A 1 120 ? -21.302 -6.910 15.910 1.00 89.44 120 LEU A O 1
ATOM 929 N N . GLN A 1 121 ? -21.661 -4.935 14.909 1.00 81.38 121 GLN A N 1
ATOM 930 C CA . GLN A 1 121 ? -21.714 -5.451 13.548 1.00 81.38 121 GLN A CA 1
ATOM 931 C C . GLN A 1 121 ? -20.897 -4.520 12.658 1.00 81.38 121 GLN A C 1
ATOM 933 O O . GLN A 1 121 ? -21.132 -3.313 12.649 1.00 81.38 121 GLN A O 1
ATOM 938 N N . ILE A 1 122 ? -19.932 -5.081 11.934 1.00 71.81 122 ILE A N 1
ATOM 939 C CA . ILE A 1 122 ? -18.954 -4.325 11.144 1.00 71.81 122 ILE A CA 1
ATOM 940 C C . ILE A 1 122 ? -19.180 -4.649 9.668 1.00 71.81 122 ILE A C 1
ATOM 942 O O . ILE A 1 122 ? -19.260 -5.821 9.308 1.00 71.81 122 ILE A O 1
ATOM 946 N N . GLY A 1 123 ? -19.349 -3.622 8.827 1.00 62.34 123 GLY A N 1
ATOM 947 C CA . GLY A 1 123 ? -19.468 -3.772 7.366 1.00 62.34 123 GLY A CA 1
ATOM 948 C C . GLY A 1 123 ? -20.617 -4.672 6.886 1.00 62.34 123 GLY A C 1
ATOM 949 O O . GLY A 1 123 ? -20.486 -5.336 5.867 1.00 62.34 123 GLY A O 1
ATOM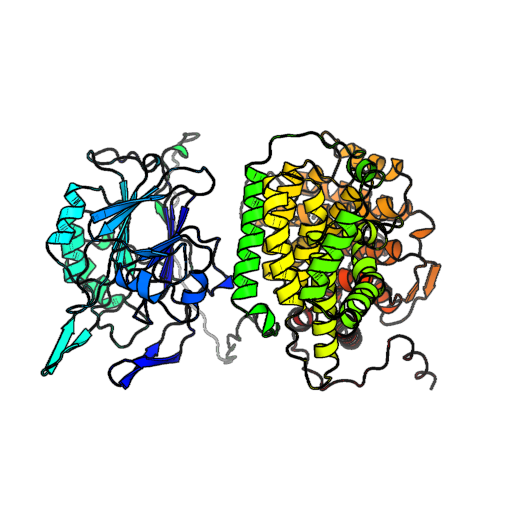 950 N N . GLY A 1 124 ? -21.717 -4.784 7.645 1.00 60.72 124 GLY A N 1
ATOM 951 C CA . GLY A 1 124 ? -22.807 -5.727 7.336 1.00 60.72 124 GLY A CA 1
ATOM 952 C C . GLY A 1 124 ? -22.463 -7.207 7.567 1.00 60.72 124 GLY A C 1
ATOM 953 O O . GLY A 1 124 ? -23.287 -8.074 7.283 1.00 60.72 124 GLY A O 1
ATOM 954 N N . GLY A 1 125 ? -21.278 -7.497 8.114 1.00 67.81 125 GLY A N 1
ATOM 955 C CA . GLY A 1 125 ? -20.804 -8.833 8.463 1.00 67.81 125 GLY A CA 1
ATOM 956 C C . GLY A 1 125 ? -21.542 -9.464 9.652 1.00 67.81 125 GLY A C 1
ATOM 957 O O . GLY A 1 125 ? -22.600 -8.981 10.069 1.00 67.81 125 GLY A O 1
ATOM 958 N N . PRO A 1 126 ? -21.016 -10.567 10.212 1.00 79.44 126 PRO A N 1
ATOM 959 C CA . PRO A 1 126 ? -21.658 -11.241 11.332 1.00 79.44 126 PRO A CA 1
ATOM 960 C C . PRO A 1 126 ? -21.700 -10.354 12.585 1.00 79.44 126 PRO A C 1
ATOM 962 O O . PRO A 1 126 ? -20.872 -9.465 12.784 1.00 79.44 126 PRO A O 1
ATOM 965 N N . ARG A 1 127 ? -22.692 -10.610 13.441 1.00 90.62 127 ARG A N 1
ATOM 966 C CA . ARG A 1 127 ? -22.871 -9.913 14.716 1.00 90.62 127 ARG A CA 1
ATOM 967 C C . ARG A 1 127 ? -21.994 -10.539 15.799 1.00 90.62 127 ARG A C 1
ATOM 969 O O . ARG A 1 127 ? -22.021 -11.757 15.983 1.00 90.62 127 ARG A O 1
ATOM 976 N N . TYR A 1 128 ? -21.293 -9.689 16.538 1.00 94.62 128 TYR A N 1
ATOM 977 C CA . TYR A 1 128 ? -20.503 -10.035 17.717 1.00 94.62 128 TYR A CA 1
ATOM 978 C C . TYR A 1 128 ? -21.117 -9.387 18.957 1.00 94.62 128 TYR A C 1
ATOM 980 O O . TYR A 1 128 ? -21.632 -8.272 18.898 1.00 94.62 128 TYR A O 1
ATOM 988 N N . GLU A 1 129 ? -21.050 -10.072 20.089 1.00 97.81 129 GLU A N 1
ATOM 989 C CA . GLU A 1 129 ? -21.480 -9.567 21.389 1.00 97.81 129 GLU A CA 1
ATOM 990 C C . GLU A 1 129 ? -20.248 -9.366 22.271 1.00 97.81 129 GLU A C 1
ATOM 992 O O . GLU A 1 129 ? -19.539 -10.326 22.597 1.00 97.81 129 GLU A O 1
ATOM 997 N N . ILE A 1 130 ? -20.004 -8.113 22.654 1.00 98.38 130 ILE A N 1
ATOM 998 C CA . ILE A 1 130 ? -18.895 -7.709 23.517 1.00 98.38 130 ILE A CA 1
ATOM 999 C C . ILE A 1 130 ? -19.449 -7.493 24.918 1.00 98.38 130 ILE A C 1
ATOM 1001 O O . ILE A 1 130 ? -20.290 -6.620 25.115 1.00 98.38 130 ILE A O 1
ATOM 1005 N N . THR A 1 131 ? -19.014 -8.288 25.892 1.00 98.62 131 THR A N 1
ATOM 1006 C CA . THR A 1 131 ? -19.460 -8.192 27.288 1.00 98.62 131 THR A CA 1
ATOM 1007 C C . THR A 1 131 ? -18.304 -7.772 28.180 1.00 98.62 131 THR A C 1
ATOM 1009 O O . THR A 1 131 ? -17.300 -8.472 28.241 1.00 98.62 131 THR A O 1
ATOM 1012 N N . ALA A 1 132 ? -18.441 -6.661 28.898 1.00 98.38 132 ALA A N 1
ATOM 1013 C CA . ALA A 1 132 ? -17.424 -6.234 29.855 1.00 98.38 132 ALA A CA 1
ATOM 1014 C C . ALA A 1 132 ? -17.447 -7.116 31.116 1.00 98.38 132 ALA A C 1
ATOM 1016 O O . ALA A 1 132 ? -18.519 -7.462 31.621 1.00 98.38 132 ALA A O 1
ATOM 1017 N N . THR A 1 133 ? -16.281 -7.454 31.660 1.00 97.88 133 THR A N 1
ATOM 1018 C CA . THR A 1 133 ? -16.123 -8.212 32.910 1.00 97.88 133 THR A CA 1
ATOM 1019 C C . THR A 1 133 ? -15.566 -7.318 34.018 1.00 97.88 133 THR A C 1
ATOM 1021 O O . THR A 1 133 ? -14.843 -6.361 33.737 1.00 97.88 133 THR A O 1
ATOM 1024 N N . PRO A 1 134 ? -15.914 -7.587 35.286 1.00 95.75 134 PRO A N 1
ATOM 1025 C CA . PRO A 1 134 ? -15.398 -6.817 36.411 1.00 95.75 134 PRO A CA 1
ATOM 1026 C C . PRO A 1 134 ? -13.899 -7.059 36.609 1.00 95.75 134 PRO A C 1
ATOM 1028 O O . PRO A 1 134 ? -13.458 -8.204 36.559 1.00 95.75 134 PRO A O 1
ATOM 1031 N N . CYS A 1 135 ? -13.158 -5.996 36.924 1.00 95.00 135 CYS A N 1
ATOM 1032 C CA . CYS A 1 135 ? -11.759 -6.059 37.340 1.00 95.00 135 CYS A CA 1
ATOM 1033 C C . CYS A 1 135 ? -11.547 -5.333 38.668 1.00 95.00 135 CYS A C 1
ATOM 1035 O O . CYS A 1 135 ? -12.299 -4.428 39.038 1.00 95.00 135 CYS A O 1
ATOM 1037 N N . GLN A 1 136 ? -10.486 -5.715 39.371 1.00 92.25 136 GLN A N 1
ATOM 1038 C CA . GLN A 1 136 ? -9.973 -5.008 40.534 1.00 92.25 136 GLN A CA 1
ATOM 1039 C C . GLN A 1 136 ? -8.476 -4.750 40.339 1.00 92.25 136 GLN A C 1
ATOM 1041 O O . GLN A 1 136 ? -7.657 -5.641 40.557 1.00 92.25 136 GLN A O 1
ATOM 1046 N N . HIS A 1 137 ? -8.142 -3.518 39.951 1.00 87.88 137 HIS A N 1
ATOM 1047 C CA . HIS A 1 137 ? -6.768 -3.092 39.680 1.00 87.88 137 HIS A CA 1
ATOM 1048 C C . HIS A 1 137 ? -6.229 -2.180 40.789 1.00 87.88 137 HIS A C 1
ATOM 1050 O O . HIS A 1 137 ? -5.388 -2.578 41.592 1.00 87.88 137 HIS A O 1
ATOM 1056 N N . LEU A 1 138 ? -6.785 -0.970 40.912 1.00 81.75 138 LEU A N 1
ATOM 1057 C CA . LEU A 1 138 ? -6.446 0.004 41.950 1.00 81.75 138 LEU A CA 1
ATOM 1058 C C . LEU A 1 138 ? -7.691 0.398 42.754 1.00 81.75 138 LEU A C 1
ATOM 1060 O O . LEU A 1 138 ? -8.777 0.506 42.185 1.00 81.75 138 LEU A O 1
ATOM 1064 N N . PRO A 1 139 ? -7.570 0.680 44.065 1.00 69.94 139 PRO A N 1
ATOM 1065 C CA . PRO A 1 139 ? -8.677 1.231 44.838 1.00 69.94 139 PRO A CA 1
ATOM 1066 C C . PRO A 1 139 ? -9.169 2.552 44.224 1.00 69.94 139 PRO A C 1
ATOM 1068 O O . PRO A 1 139 ? -8.487 3.571 44.310 1.00 69.94 139 PRO A O 1
ATOM 1071 N N . GLY A 1 140 ? -10.355 2.526 43.611 1.00 65.25 140 GLY A N 1
ATOM 1072 C CA . GLY A 1 140 ? -10.963 3.683 42.946 1.00 65.25 140 GLY A CA 1
ATOM 1073 C C . GLY A 1 140 ? -10.500 3.950 41.508 1.00 65.25 140 GLY A C 1
ATOM 1074 O O . GLY A 1 140 ? -10.956 4.936 40.940 1.00 65.25 140 GLY A O 1
ATOM 1075 N N . GLY A 1 141 ? -9.633 3.111 40.927 1.00 65.75 141 GLY A N 1
ATOM 1076 C CA . GLY A 1 141 ? -9.351 3.117 39.486 1.00 65.75 141 GLY A CA 1
ATOM 1077 C C . GLY A 1 141 ? -10.292 2.157 38.758 1.00 65.75 141 GLY A C 1
ATOM 1078 O O . GLY A 1 141 ? -10.468 1.025 39.215 1.00 65.75 141 GLY A O 1
ATOM 1079 N N . GLU A 1 142 ? -10.920 2.601 37.667 1.00 84.31 142 GLU A N 1
ATOM 1080 C CA . GLU A 1 142 ? -11.741 1.722 36.828 1.00 84.31 142 GLU A CA 1
ATOM 1081 C C . GLU A 1 142 ? -10.831 0.894 35.906 1.00 84.31 142 GLU A C 1
ATOM 1083 O O . GLU A 1 142 ? -9.885 1.404 35.318 1.00 84.31 142 GLU A O 1
ATOM 1088 N N . CYS A 1 143 ? -11.121 -0.399 35.793 1.00 95.25 143 CYS A N 1
ATOM 1089 C CA . CYS A 1 143 ? -10.519 -1.314 34.829 1.00 95.25 143 CYS A CA 1
ATOM 1090 C C . CYS A 1 143 ? -11.589 -2.338 34.426 1.00 95.25 143 CYS A C 1
ATOM 1092 O O . CYS A 1 143 ? -12.496 -2.626 35.220 1.00 95.25 143 CYS A O 1
ATOM 1094 N N . LEU A 1 144 ? -11.503 -2.877 33.212 1.00 97.19 144 LEU A N 1
ATOM 1095 C CA . LEU A 1 144 ? -12.399 -3.908 32.692 1.00 97.19 144 LEU A CA 1
ATOM 1096 C C . LEU A 1 144 ? -11.629 -5.010 31.971 1.00 97.19 144 LEU A C 1
ATOM 1098 O O . LEU A 1 144 ? -10.602 -4.767 31.343 1.00 97.19 144 LEU A O 1
ATOM 1102 N N . GLY A 1 145 ? -12.201 -6.208 32.000 1.00 97.94 145 GLY A N 1
ATOM 1103 C CA . GLY A 1 145 ? -11.924 -7.245 31.018 1.00 97.94 145 GLY A CA 1
ATOM 1104 C C . GLY A 1 145 ? -13.074 -7.330 30.019 1.00 97.94 145 GLY A C 1
ATOM 1105 O O . GLY A 1 145 ? -14.085 -6.629 30.135 1.00 97.94 145 GLY A O 1
ATOM 1106 N N . PHE A 1 146 ? -12.938 -8.197 29.023 1.00 98.75 146 PHE A N 1
ATOM 1107 C CA . PHE A 1 146 ? -13.880 -8.300 27.918 1.00 98.75 146 PHE A CA 1
ATOM 1108 C C . PHE A 1 146 ? -14.051 -9.741 27.453 1.00 98.75 146 PHE A C 1
ATOM 1110 O O . PHE A 1 146 ? -13.089 -10.470 27.227 1.00 98.75 146 PHE A O 1
ATOM 1117 N N . ILE A 1 147 ? -15.302 -10.129 27.250 1.00 98.62 147 ILE A N 1
ATOM 1118 C CA . ILE A 1 147 ? -15.720 -11.372 26.615 1.00 98.62 147 ILE A CA 1
ATOM 1119 C C . ILE A 1 147 ? -16.230 -11.037 25.216 1.00 98.62 147 ILE A C 1
ATOM 1121 O O . ILE A 1 147 ? -17.096 -10.176 25.062 1.00 98.62 147 ILE A O 1
ATOM 1125 N N . VAL A 1 148 ? -15.732 -11.748 24.210 1.00 98.12 148 VAL A N 1
ATOM 1126 C CA . VAL A 1 148 ? -16.162 -11.634 22.815 1.00 98.12 148 VAL A CA 1
ATOM 1127 C C . VAL A 1 148 ? -16.799 -12.948 22.401 1.00 98.12 148 VAL A C 1
ATOM 1129 O O . VAL A 1 148 ? -16.140 -13.988 22.393 1.00 98.12 148 VAL A O 1
ATOM 1132 N N . SER A 1 149 ? -18.084 -12.904 22.064 1.00 96.44 149 SER A N 1
ATOM 1133 C CA . SER A 1 149 ? -18.848 -14.069 21.610 1.00 96.44 149 SER A CA 1
ATOM 1134 C C . SER A 1 149 ? -19.605 -13.749 20.328 1.00 96.44 149 SER A C 1
ATOM 1136 O O . SER A 1 149 ? -19.834 -12.584 20.004 1.00 96.44 149 SER A O 1
ATOM 1138 N N . ALA A 1 150 ? -19.997 -14.776 19.586 1.00 92.56 150 ALA A N 1
ATOM 1139 C CA . ALA A 1 150 ? -20.839 -14.615 18.412 1.00 92.56 150 ALA A CA 1
ATOM 1140 C C . ALA A 1 150 ? -21.675 -15.870 18.185 1.00 92.56 150 ALA A C 1
ATOM 1142 O O . ALA A 1 150 ? -21.251 -16.973 18.522 1.00 92.56 150 ALA A O 1
ATOM 1143 N N . GLU A 1 151 ? -22.844 -15.717 17.565 1.00 89.50 151 GLU A N 1
ATOM 1144 C CA . GLU A 1 151 ? -23.722 -16.853 17.255 1.00 89.50 151 GLU A CA 1
ATOM 1145 C C . GLU A 1 151 ? -23.002 -17.904 16.393 1.00 89.50 151 GLU A C 1
ATOM 1147 O O . GLU A 1 151 ? -23.067 -19.101 16.671 1.00 89.50 151 GLU A O 1
ATOM 1152 N N . HIS A 1 152 ? -22.235 -17.450 15.397 1.00 86.38 152 HIS A N 1
ATOM 1153 C CA . HIS A 1 152 ? -21.463 -18.320 14.509 1.00 86.38 152 HIS A CA 1
ATOM 1154 C C . HIS A 1 152 ? -20.244 -18.967 15.186 1.00 86.38 152 HIS A C 1
ATOM 1156 O O . HIS A 1 152 ? -19.794 -20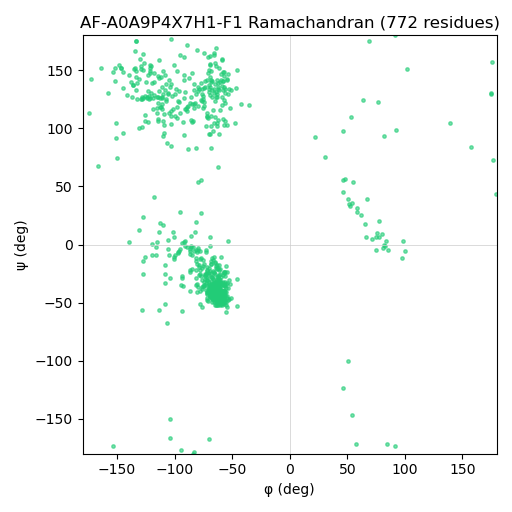.009 14.714 1.00 86.38 152 HIS A O 1
ATOM 1162 N N . PHE A 1 153 ? -19.766 -18.428 16.318 1.00 90.50 153 PHE A N 1
ATOM 1163 C CA . PHE A 1 153 ? -18.716 -19.068 17.121 1.00 90.50 153 PHE A CA 1
ATOM 1164 C C . PHE A 1 153 ? -19.221 -20.359 17.796 1.00 90.50 153 PHE A C 1
ATOM 1166 O O . PHE A 1 153 ? -18.442 -21.232 18.192 1.00 90.50 153 PHE A O 1
ATOM 1173 N N . GLY A 1 154 ? -20.544 -20.528 17.860 1.00 89.62 154 GLY A N 1
ATOM 1174 C CA . GLY A 1 154 ? -21.203 -21.729 18.345 1.00 89.62 154 GLY A CA 1
ATOM 1175 C C . GLY A 1 154 ? -21.349 -21.761 19.862 1.00 89.62 154 GLY A C 1
ATOM 1176 O O . GLY A 1 154 ? -21.101 -20.787 20.574 1.00 89.62 154 GLY A O 1
ATOM 1177 N N . THR A 1 155 ? -21.793 -22.910 20.361 1.00 92.25 155 THR A N 1
ATOM 1178 C CA . THR A 1 155 ? -22.056 -23.133 21.785 1.00 92.25 155 THR A CA 1
ATOM 1179 C C . THR A 1 155 ? -21.433 -24.440 22.245 1.00 92.25 155 THR A C 1
ATOM 1181 O O . THR A 1 155 ? -21.598 -25.462 21.574 1.00 92.25 155 THR A O 1
ATOM 1184 N N . SER A 1 156 ? -20.833 -24.440 23.431 1.00 90.69 156 SER A N 1
ATOM 1185 C CA . SER A 1 156 ? -20.340 -25.638 24.115 1.00 90.69 156 SER A CA 1
ATOM 1186 C C . SER A 1 156 ? -20.960 -25.716 25.503 1.00 90.69 156 SER A C 1
ATOM 1188 O O . SER A 1 156 ? -21.159 -24.703 26.169 1.00 90.69 156 SER A O 1
ATOM 1190 N N . ASN A 1 157 ? -21.334 -26.923 25.937 1.00 88.25 157 ASN A N 1
ATOM 1191 C CA . ASN A 1 157 ? -21.984 -27.148 27.237 1.00 88.25 157 ASN A CA 1
ATOM 1192 C C . ASN A 1 157 ? -23.226 -26.256 27.480 1.00 88.25 157 ASN A C 1
ATOM 1194 O O . ASN A 1 157 ? -23.505 -25.853 28.609 1.00 88.25 157 ASN A O 1
ATOM 1198 N N . GLY A 1 158 ? -23.968 -25.936 26.411 1.00 90.19 158 GLY A N 1
ATOM 1199 C CA . GLY A 1 158 ? -25.163 -25.085 26.459 1.00 90.19 158 GLY A CA 1
ATOM 1200 C C . GLY A 1 158 ? -24.890 -23.584 26.616 1.00 90.19 158 GLY A C 1
ATOM 1201 O O . GLY A 1 158 ? -25.832 -22.833 26.852 1.00 90.19 158 GLY A O 1
ATOM 1202 N N . LYS A 1 159 ? -23.633 -23.143 26.492 1.00 94.88 159 LYS A N 1
ATOM 1203 C CA . LYS A 1 159 ? -23.211 -21.742 26.635 1.00 94.88 159 LYS A CA 1
ATOM 1204 C C . LYS A 1 159 ? -22.539 -21.247 25.352 1.00 94.88 159 LYS A C 1
ATOM 1206 O O . LYS A 1 159 ? -21.911 -22.059 24.673 1.00 94.88 159 LYS A O 1
ATOM 1211 N N . PRO A 1 160 ? -22.641 -19.952 25.005 1.00 95.94 160 PRO A N 1
ATOM 1212 C CA . PRO A 1 160 ? -21.910 -19.385 23.875 1.00 95.94 160 PRO A CA 1
ATOM 1213 C C . PRO A 1 160 ? -20.401 -19.568 24.046 1.00 95.94 160 PRO A C 1
ATOM 1215 O O . PRO A 1 160 ? -19.873 -19.335 25.138 1.00 95.94 160 PRO A O 1
ATOM 1218 N N . ASN A 1 161 ? -19.724 -19.970 22.971 1.00 96.06 161 ASN A N 1
ATOM 1219 C CA . ASN A 1 161 ? -18.266 -19.973 22.913 1.00 96.06 161 ASN A CA 1
ATOM 1220 C C . ASN A 1 161 ? -17.759 -18.528 22.901 1.00 96.06 161 ASN A C 1
ATOM 1222 O O . ASN A 1 161 ? -18.366 -17.654 22.271 1.00 96.06 161 ASN A O 1
ATOM 1226 N N . ALA A 1 162 ? -16.656 -18.274 23.601 1.00 97.38 162 ALA A N 1
ATOM 1227 C CA . ALA A 1 162 ? -16.117 -16.929 23.710 1.00 97.38 162 ALA A CA 1
ATOM 1228 C C . ALA A 1 162 ? -14.591 -16.866 23.838 1.00 97.38 162 ALA A C 1
ATOM 1230 O O . ALA A 1 162 ? -13.946 -17.794 24.331 1.00 97.38 162 ALA A O 1
ATOM 1231 N N . VAL A 1 163 ? -14.036 -15.726 23.422 1.00 98.44 163 VAL A N 1
ATOM 1232 C CA . VAL A 1 163 ? -12.676 -15.296 23.763 1.00 98.44 163 VAL A CA 1
ATOM 1233 C C . VAL A 1 163 ? -12.763 -14.347 24.954 1.00 98.44 163 VAL A C 1
ATOM 1235 O O . VAL A 1 163 ? -13.584 -13.433 24.953 1.00 98.44 163 VAL A O 1
ATOM 1238 N N . TYR A 1 164 ? -11.933 -14.564 25.969 1.00 98.69 164 TYR A N 1
ATOM 1239 C CA . TYR A 1 164 ? -11.856 -13.733 27.165 1.00 98.69 164 TYR A CA 1
ATOM 1240 C C . TYR A 1 164 ? -10.520 -12.995 27.212 1.00 98.69 164 TYR A C 1
ATOM 1242 O O . TYR A 1 164 ? -9.479 -13.634 27.161 1.00 98.69 164 TYR A O 1
ATOM 1250 N N . PHE A 1 165 ? -10.540 -11.676 27.357 1.00 98.69 165 PHE A N 1
ATOM 1251 C CA . PHE A 1 165 ? -9.383 -10.863 27.723 1.00 98.69 165 PHE A CA 1
ATOM 1252 C C . PHE A 1 165 ? -9.595 -10.318 29.137 1.00 98.69 165 PHE A C 1
ATOM 1254 O O . PHE A 1 165 ? -10.590 -9.639 29.382 1.00 98.69 165 PHE A O 1
ATOM 1261 N N . SER A 1 166 ? -8.699 -10.625 30.077 1.00 98.31 166 SER A N 1
ATOM 1262 C CA . SER A 1 166 ? -8.930 -10.293 31.489 1.00 98.31 166 SER A CA 1
ATOM 1263 C C . SER A 1 166 ? -8.835 -8.809 31.809 1.00 98.31 166 SER A C 1
ATOM 1265 O O . SER A 1 166 ? -9.420 -8.387 32.801 1.00 98.31 166 SER A O 1
ATOM 1267 N N . GLY A 1 167 ? -8.068 -8.045 31.026 1.00 96.81 167 GLY A N 1
ATOM 1268 C CA . GLY A 1 167 ? -7.532 -6.769 31.490 1.00 96.81 167 GLY A CA 1
ATOM 1269 C C . GLY A 1 167 ? -6.685 -6.938 32.756 1.00 96.81 167 GLY A C 1
ATOM 1270 O O . GLY A 1 167 ? -6.415 -8.058 33.214 1.00 96.81 167 GLY A O 1
ATOM 1271 N N . ASP A 1 168 ? -6.292 -5.818 33.349 1.00 95.69 168 ASP A N 1
ATOM 1272 C CA . ASP A 1 168 ? -5.470 -5.826 34.552 1.00 95.69 168 ASP A CA 1
ATOM 1273 C C . ASP A 1 168 ? -6.330 -5.996 35.806 1.00 95.69 168 ASP A C 1
ATOM 1275 O O . ASP A 1 168 ? -7.029 -5.095 36.265 1.00 95.69 168 ASP A O 1
ATOM 1279 N N . THR A 1 169 ? -6.276 -7.181 36.402 1.00 95.94 169 THR A N 1
ATOM 1280 C CA . THR A 1 169 ? -7.044 -7.489 37.610 1.00 95.94 169 THR A CA 1
ATOM 1281 C C . THR A 1 169 ? -6.291 -8.452 38.500 1.00 95.94 169 THR A C 1
ATOM 1283 O O . THR A 1 169 ? -5.534 -9.282 38.009 1.00 95.94 169 THR A O 1
ATOM 1286 N N . VAL A 1 170 ? -6.533 -8.393 39.809 1.00 95.88 170 VAL A N 1
ATOM 1287 C CA . VAL A 1 170 ? -6.310 -9.541 40.702 1.00 95.88 170 VAL A CA 1
ATOM 1288 C C . VAL A 1 170 ? -7.485 -10.520 40.612 1.00 95.88 170 VAL A C 1
ATOM 1290 O O . VAL A 1 170 ? -8.548 -10.180 40.084 1.00 95.88 170 VAL A O 1
ATOM 1293 N N . TYR A 1 171 ? -7.329 -11.729 41.157 1.00 96.62 171 TYR A N 1
ATOM 1294 C CA . TYR A 1 171 ? -8.464 -12.644 41.294 1.00 96.62 171 TYR A CA 1
ATOM 1295 C C . TYR A 1 171 ? -9.533 -12.057 42.230 1.00 96.62 171 TYR A C 1
ATOM 1297 O O . TYR A 1 171 ? -9.230 -11.653 43.356 1.00 96.62 171 TYR A O 1
ATOM 1305 N N . ILE A 1 172 ? -10.785 -12.058 41.769 1.00 96.00 172 ILE A N 1
ATOM 1306 C CA . ILE A 1 172 ? -11.983 -11.727 42.547 1.00 96.00 172 ILE A CA 1
ATOM 1307 C C . ILE A 1 172 ? -13.056 -12.786 42.279 1.00 96.00 172 ILE A C 1
ATOM 1309 O O . ILE A 1 172 ? -13.201 -13.240 41.145 1.00 96.00 172 ILE A O 1
ATOM 1313 N N . ASP A 1 173 ? -13.852 -13.133 43.293 1.00 95.00 173 ASP A N 1
ATOM 1314 C CA . ASP A 1 173 ? -14.870 -14.197 43.189 1.00 95.00 173 ASP A CA 1
ATOM 1315 C C . ASP A 1 173 ? -15.902 -13.945 42.076 1.00 95.00 173 ASP A C 1
ATOM 1317 O O . ASP A 1 173 ? -16.483 -14.874 41.518 1.00 95.00 173 ASP A O 1
ATOM 1321 N N . GLU A 1 174 ? -16.126 -12.679 41.716 1.00 95.75 174 GLU A N 1
ATOM 1322 C CA . GLU A 1 174 ? -17.048 -12.299 40.646 1.00 95.75 174 GLU A CA 1
ATOM 1323 C C . GLU A 1 174 ? -16.608 -12.840 39.272 1.00 95.75 174 GLU A C 1
ATOM 1325 O O . GLU A 1 174 ? -17.464 -13.113 38.429 1.00 95.75 174 GLU A O 1
ATOM 1330 N N . LEU A 1 175 ? -15.305 -13.057 39.049 1.00 97.31 175 LEU A N 1
ATOM 1331 C CA . LEU A 1 175 ? -14.781 -13.617 37.798 1.00 97.31 175 LEU A CA 1
ATOM 1332 C C . LEU A 1 175 ? -15.206 -15.076 37.589 1.00 97.31 175 LEU A C 1
ATOM 1334 O O . LEU A 1 175 ? -15.433 -15.481 36.449 1.00 97.31 175 LEU A O 1
ATOM 1338 N N . ALA A 1 176 ? -15.412 -15.851 38.659 1.00 96.69 176 ALA A N 1
ATOM 1339 C CA . ALA A 1 176 ? -15.887 -17.234 38.555 1.00 96.69 176 ALA A CA 1
ATOM 1340 C C . ALA A 1 176 ? -17.273 -17.327 37.881 1.00 96.69 176 ALA A C 1
ATOM 1342 O O . ALA A 1 176 ? -17.585 -18.316 37.216 1.00 96.69 176 ALA A O 1
ATOM 1343 N N . LYS A 1 177 ? -18.085 -16.259 37.951 1.00 96.94 177 LYS A N 1
ATOM 1344 C CA . LYS A 1 177 ? -19.404 -16.183 37.292 1.00 96.94 177 LYS A CA 1
ATOM 1345 C C . LYS A 1 177 ? -19.330 -16.143 35.765 1.00 96.94 177 LYS A C 1
ATOM 1347 O O . LYS A 1 177 ? -20.362 -16.302 35.110 1.00 96.94 177 LYS A O 1
ATOM 1352 N N . ILE A 1 178 ? -18.146 -15.949 35.173 1.00 98.06 178 ILE A N 1
ATOM 1353 C CA . ILE A 1 178 ? -17.955 -16.090 33.720 1.00 98.06 178 ILE A CA 1
ATOM 1354 C C . ILE A 1 178 ? -18.373 -17.499 33.285 1.00 98.06 178 ILE A C 1
ATOM 1356 O O . ILE A 1 178 ? -19.083 -17.634 32.285 1.00 98.06 178 ILE A O 1
ATOM 1360 N N . LYS A 1 179 ? -18.038 -18.526 34.085 1.00 97.00 179 LYS A N 1
ATOM 1361 C CA . LYS A 1 179 ? -18.407 -19.919 33.811 1.00 97.00 179 LYS A CA 1
ATOM 1362 C C . LYS A 1 179 ? -19.903 -20.099 33.664 1.00 97.00 179 LYS A C 1
ATOM 1364 O O . LYS A 1 179 ? -20.323 -20.926 32.868 1.00 97.00 179 LYS A O 1
ATOM 1369 N N . ASP A 1 180 ? -20.726 -19.358 34.399 1.00 96.12 180 ASP A N 1
ATOM 1370 C CA . ASP A 1 180 ? -22.183 -19.510 34.350 1.00 96.12 180 ASP A CA 1
ATOM 1371 C C . ASP A 1 180 ? -22.781 -19.019 33.027 1.00 96.12 180 ASP A C 1
ATOM 1373 O O . ASP A 1 180 ? -23.850 -19.481 32.626 1.00 96.12 180 ASP A O 1
ATOM 1377 N N . ARG A 1 181 ? -22.086 -18.107 32.335 1.00 97.38 181 ARG A N 1
ATOM 1378 C CA . ARG A 1 181 ? -22.598 -17.393 31.157 1.00 97.38 181 ARG A CA 1
ATOM 1379 C C . ARG A 1 181 ? -21.965 -17.839 29.846 1.00 97.38 181 ARG A C 1
ATOM 1381 O O . ARG A 1 181 ? -22.650 -17.833 28.829 1.00 97.38 181 ARG A O 1
ATOM 1388 N N . PHE A 1 182 ? -20.694 -18.227 29.868 1.00 97.94 182 PHE A N 1
ATOM 1389 C CA . PHE A 1 182 ? -19.912 -18.501 28.665 1.00 97.94 182 PHE A CA 1
ATOM 1390 C C . PHE A 1 182 ? -19.130 -19.804 28.793 1.00 97.94 182 PHE A C 1
ATOM 1392 O O . PHE A 1 182 ? -18.751 -20.218 29.889 1.00 97.94 182 PHE A O 1
ATOM 1399 N N . HIS A 1 183 ? -18.873 -20.435 27.652 1.00 97.62 183 HIS A N 1
ATOM 1400 C CA . HIS A 1 183 ? -17.789 -21.399 27.513 1.00 97.62 183 HIS A CA 1
ATOM 1401 C C . HIS A 1 183 ? -16.577 -20.653 26.952 1.00 97.62 183 HIS A C 1
ATOM 1403 O O . HIS A 1 183 ? -16.623 -20.158 25.826 1.00 97.62 183 HIS A O 1
ATOM 1409 N N . VAL A 1 184 ? -15.510 -20.517 27.738 1.00 97.94 184 VAL A N 1
ATOM 1410 C CA . VAL A 1 184 ? -14.332 -19.746 27.320 1.00 97.94 184 VAL A CA 1
ATOM 1411 C C . VAL A 1 184 ? -13.404 -20.641 26.506 1.00 97.94 184 VAL A C 1
ATOM 1413 O O . VAL A 1 184 ? -12.724 -21.507 27.041 1.00 97.94 184 VAL A O 1
ATOM 1416 N N . SER A 1 185 ? -13.349 -20.428 25.197 1.00 96.62 185 SER A N 1
ATOM 1417 C CA . SER A 1 185 ? -12.483 -21.219 24.321 1.00 96.62 185 SER A CA 1
ATOM 1418 C C . SER A 1 185 ? -11.035 -20.729 24.341 1.00 96.62 185 SER A C 1
ATOM 1420 O O . SER A 1 185 ? -10.103 -21.523 24.279 1.00 96.62 185 SER A O 1
ATOM 1422 N N . VAL A 1 186 ? -10.817 -19.420 24.464 1.00 98.00 186 VAL A N 1
ATOM 1423 C CA . VAL A 1 186 ? -9.474 -18.844 24.619 1.00 98.00 186 VAL A CA 1
ATOM 1424 C C . VAL A 1 186 ? -9.531 -17.762 25.682 1.00 98.00 186 VAL A C 1
ATOM 1426 O O . VAL A 1 186 ? -10.355 -16.857 25.581 1.00 98.00 186 VAL A O 1
ATOM 1429 N N . ALA A 1 187 ? -8.663 -17.842 26.686 1.00 98.50 187 ALA A N 1
ATOM 1430 C CA . ALA A 1 187 ? -8.512 -16.819 27.711 1.00 98.50 187 ALA A CA 1
ATOM 1431 C C . ALA A 1 187 ? -7.128 -16.169 27.612 1.00 98.50 187 ALA A C 1
ATOM 1433 O O . ALA A 1 187 ? -6.123 -16.868 27.624 1.00 98.50 187 ALA A O 1
ATOM 1434 N N . LEU A 1 188 ? -7.068 -14.845 27.532 1.00 98.62 188 LEU A N 1
ATOM 1435 C CA . LEU A 1 188 ? -5.853 -14.047 27.591 1.00 98.62 188 LEU A CA 1
ATOM 1436 C C . LEU A 1 188 ? -5.795 -13.391 28.972 1.00 98.62 188 LEU A C 1
ATOM 1438 O O . LEU A 1 188 ? -6.655 -12.570 29.299 1.00 98.62 188 LEU A O 1
ATOM 1442 N N . PHE A 1 189 ? -4.822 -13.787 29.793 1.00 98.31 189 PHE A N 1
ATOM 1443 C CA . PHE A 1 189 ? -4.688 -13.310 31.172 1.00 98.31 189 PHE A CA 1
ATOM 1444 C C . PHE A 1 189 ? -3.507 -12.354 31.309 1.00 98.31 189 PHE A C 1
ATOM 1446 O O . PHE A 1 189 ? -2.377 -12.752 31.040 1.00 98.31 189 PHE A O 1
ATOM 1453 N N . SER A 1 190 ? -3.753 -11.134 31.791 1.00 96.56 190 SER A N 1
ATOM 1454 C CA . SER A 1 190 ? -2.696 -10.230 32.259 1.00 96.56 190 SER A CA 1
ATOM 1455 C C . SER A 1 190 ? -2.119 -10.756 33.576 1.00 96.56 190 SER A C 1
ATOM 1457 O O . SER A 1 190 ? -2.794 -10.749 34.611 1.00 96.56 190 SER A O 1
ATOM 1459 N N . LEU A 1 191 ? -0.887 -11.259 33.521 1.00 92.81 191 LEU A N 1
ATOM 1460 C CA . LEU A 1 191 ? -0.138 -11.810 34.649 1.00 92.81 191 LEU A CA 1
ATOM 1461 C C . LEU A 1 191 ? 0.930 -10.808 35.112 1.00 92.81 191 LEU A C 1
ATOM 1463 O O . LEU A 1 191 ? 0.711 -9.605 35.067 1.00 92.81 191 LEU A O 1
ATOM 1467 N N . GLY A 1 192 ? 2.048 -11.276 35.659 1.00 89.88 192 GLY A N 1
ATOM 1468 C CA . GLY A 1 192 ? 3.175 -10.418 36.027 1.00 89.88 192 GLY A CA 1
ATOM 1469 C C . GLY A 1 192 ? 3.236 -10.006 37.493 1.00 89.88 192 GLY A C 1
ATOM 1470 O O . GLY A 1 192 ? 4.274 -9.499 37.923 1.00 89.88 192 GLY A O 1
ATOM 1471 N N . LYS A 1 193 ? 2.178 -10.237 38.290 1.00 92.94 193 LYS A N 1
ATOM 1472 C CA . LYS A 1 193 ? 2.120 -9.856 39.716 1.00 92.94 193 LYS A CA 1
ATOM 1473 C C . LYS A 1 193 ? 2.617 -8.422 39.926 1.00 92.94 193 LYS A C 1
ATOM 1475 O O . LYS A 1 193 ? 3.571 -8.167 40.667 1.00 92.94 193 LYS A O 1
ATOM 1480 N N . ALA A 1 194 ? 2.012 -7.481 39.212 1.00 87.94 194 ALA A N 1
ATOM 1481 C CA . ALA A 1 194 ? 2.371 -6.078 39.295 1.00 87.94 194 ALA A CA 1
ATOM 1482 C C . ALA A 1 194 ? 2.194 -5.578 40.734 1.00 87.94 194 ALA A C 1
ATOM 1484 O O . ALA A 1 194 ? 1.126 -5.742 41.331 1.00 87.94 194 ALA A O 1
ATOM 1485 N N . MET A 1 195 ? 3.242 -4.966 41.292 1.00 83.81 195 MET A N 1
ATOM 1486 C CA . MET A 1 195 ? 3.238 -4.432 42.655 1.00 83.81 195 MET A CA 1
ATOM 1487 C C . MET A 1 195 ? 3.474 -2.922 42.647 1.00 83.81 195 MET A C 1
ATOM 1489 O O . MET A 1 195 ? 4.506 -2.457 42.163 1.00 83.81 195 MET A O 1
ATOM 1493 N N . VAL A 1 196 ? 2.585 -2.158 43.283 1.00 80.69 196 VAL A N 1
ATOM 1494 C CA . VAL A 1 196 ? 2.721 -0.697 43.432 1.00 80.69 196 VAL A CA 1
ATOM 1495 C C . VAL A 1 196 ? 2.745 -0.261 44.900 1.00 80.69 196 VAL A C 1
ATOM 1497 O O . VAL A 1 196 ? 2.158 -0.932 45.749 1.00 80.69 196 VAL A O 1
ATOM 1500 N N . PRO A 1 197 ? 3.401 0.860 45.248 1.00 76.06 197 PRO A N 1
ATOM 1501 C CA . PRO A 1 197 ? 3.394 1.372 46.618 1.00 76.06 197 PRO A CA 1
ATOM 1502 C C . PRO A 1 197 ? 1.985 1.760 47.090 1.00 76.06 197 PRO A C 1
ATOM 1504 O O . PRO A 1 197 ? 1.261 2.471 46.392 1.00 76.06 197 PRO A O 1
ATOM 1507 N N . LYS A 1 198 ? 1.608 1.353 48.308 1.00 75.94 198 LYS A N 1
ATOM 1508 C CA . LYS A 1 198 ? 0.323 1.722 48.924 1.00 75.94 198 LYS A CA 1
ATOM 1509 C C . LYS A 1 198 ? 0.454 2.996 49.779 1.00 75.94 198 LYS A C 1
ATOM 1511 O O . LYS A 1 198 ? 1.427 3.125 50.530 1.00 75.94 198 LYS A O 1
ATOM 1516 N N . PRO A 1 199 ? -0.542 3.906 49.774 1.00 64.38 199 PRO A N 1
ATOM 1517 C CA . PRO A 1 199 ? -0.622 4.978 50.765 1.00 64.38 199 PRO A CA 1
ATOM 1518 C C . PRO A 1 199 ? -0.630 4.410 52.196 1.00 64.38 199 PRO A C 1
ATOM 1520 O O . PRO A 1 199 ? -1.496 3.606 52.541 1.00 64.38 199 PRO A O 1
ATOM 1523 N N . GLY A 1 200 ? 0.339 4.813 53.024 1.00 66.94 200 GLY A N 1
ATOM 1524 C CA . GLY A 1 200 ? 0.507 4.310 54.398 1.00 66.94 200 GLY A CA 1
ATOM 1525 C C . GLY A 1 200 ? 1.563 3.209 54.581 1.00 66.94 200 GLY A C 1
ATOM 1526 O O . GLY A 1 200 ? 1.750 2.750 55.705 1.00 66.94 200 GLY A O 1
ATOM 1527 N N . GLY A 1 201 ? 2.285 2.828 53.520 1.00 74.69 201 GLY A N 1
ATOM 1528 C CA . GLY A 1 201 ? 3.397 1.871 53.567 1.00 74.69 201 GLY A CA 1
ATOM 1529 C C . GLY A 1 201 ? 3.028 0.467 53.073 1.00 74.69 201 GLY A C 1
ATOM 1530 O O . GLY A 1 201 ? 1.881 0.034 53.173 1.00 74.69 201 GLY A O 1
ATOM 1531 N N . GLY A 1 202 ? 4.023 -0.243 52.532 1.00 82.50 202 GLY A N 1
ATOM 1532 C CA . GLY A 1 202 ? 3.862 -1.562 51.908 1.00 82.50 202 GLY A CA 1
ATOM 1533 C C . GLY A 1 202 ? 3.595 -1.509 50.399 1.00 82.50 202 GLY A C 1
ATOM 1534 O O . GLY A 1 202 ? 3.536 -0.437 49.795 1.00 82.50 202 GLY A O 1
ATOM 1535 N N . MET A 1 203 ? 3.446 -2.690 49.796 1.00 83.06 203 MET A N 1
ATOM 1536 C CA . MET A 1 203 ? 3.162 -2.872 48.369 1.00 83.06 203 MET A CA 1
ATOM 1537 C C . MET A 1 203 ? 1.764 -3.475 48.187 1.00 83.06 203 MET A C 1
ATOM 1539 O O . MET A 1 203 ? 1.340 -4.313 48.981 1.00 83.06 203 MET A O 1
ATOM 1543 N N . LEU A 1 204 ? 1.059 -3.049 47.145 1.00 85.88 204 LEU A N 1
ATOM 1544 C CA . LEU A 1 204 ? -0.241 -3.552 46.721 1.00 85.88 204 LEU A CA 1
ATOM 1545 C C . LEU A 1 204 ? -0.075 -4.317 45.407 1.00 85.88 204 LEU A C 1
ATOM 1547 O O . LEU A 1 204 ? 0.509 -3.781 44.470 1.00 85.88 204 LEU A O 1
ATOM 1551 N N . GLN A 1 205 ? -0.606 -5.537 45.352 1.00 91.44 205 GLN A N 1
ATOM 1552 C CA . GLN A 1 205 ? -0.706 -6.312 44.118 1.00 91.44 205 GLN A CA 1
ATOM 1553 C C . GLN A 1 205 ? -1.906 -5.835 43.297 1.00 91.44 205 GLN A C 1
ATOM 1555 O O . GLN A 1 205 ? -2.993 -5.685 43.860 1.00 91.44 205 GLN A O 1
ATOM 1560 N N . ILE A 1 206 ? -1.702 -5.601 42.000 1.00 90.38 206 ILE A N 1
ATOM 1561 C CA . ILE A 1 206 ? -2.716 -5.008 41.109 1.00 90.38 206 ILE A CA 1
ATOM 1562 C C . ILE A 1 206 ? -3.006 -5.842 39.850 1.00 90.38 206 ILE A C 1
ATOM 1564 O O . ILE A 1 206 ? -4.002 -5.591 39.180 1.00 90.38 206 ILE A O 1
ATOM 1568 N N . THR A 1 207 ? -2.199 -6.865 39.557 1.00 94.31 207 THR A N 1
ATOM 1569 C CA . THR A 1 207 ? -2.500 -7.898 38.547 1.00 94.31 207 THR A CA 1
ATOM 1570 C C . THR A 1 207 ? -2.372 -9.298 39.147 1.00 94.31 207 THR A C 1
ATOM 1572 O O . THR A 1 207 ? -1.810 -9.469 40.237 1.00 94.31 207 THR A O 1
ATOM 1575 N N . MET A 1 208 ? -2.930 -10.304 38.472 1.00 96.94 208 MET A N 1
ATOM 1576 C CA . MET A 1 208 ? -2.863 -11.694 38.913 1.00 96.94 208 MET A CA 1
ATOM 1577 C C . MET A 1 208 ? -1.411 -12.165 39.023 1.00 96.94 208 MET A C 1
ATOM 1579 O O . MET A 1 208 ? -0.558 -11.846 38.193 1.00 96.94 208 MET A O 1
ATOM 1583 N N . ASP A 1 209 ? -1.148 -12.957 40.060 1.00 96.88 209 ASP A N 1
ATOM 1584 C CA . ASP A 1 209 ? 0.006 -13.847 40.071 1.00 96.88 209 ASP A CA 1
ATOM 1585 C C . ASP A 1 209 ? -0.360 -15.211 39.473 1.00 96.88 209 ASP A C 1
ATOM 1587 O O . ASP A 1 209 ? -1.528 -15.505 39.194 1.00 96.88 209 ASP A O 1
ATOM 1591 N N . SER A 1 210 ? 0.640 -16.059 39.269 1.00 96.69 210 SER A N 1
ATOM 1592 C CA . SER A 1 210 ? 0.462 -17.356 38.614 1.00 96.69 210 SER A CA 1
ATOM 1593 C C . SER A 1 210 ? -0.502 -18.273 39.376 1.00 96.69 210 SER A C 1
ATOM 1595 O O . SER A 1 210 ? -1.264 -19.019 38.763 1.00 96.69 210 SER A O 1
ATOM 1597 N N . LYS A 1 211 ? -0.553 -18.181 40.713 1.00 97.31 211 LYS A N 1
ATOM 1598 C CA . LYS A 1 211 ? -1.481 -18.974 41.539 1.00 97.31 211 LYS A CA 1
ATOM 1599 C C . LYS A 1 211 ? -2.920 -18.495 41.391 1.00 97.31 211 LYS A C 1
ATOM 1601 O O . LYS A 1 211 ? -3.828 -19.313 41.257 1.00 97.31 211 LYS A O 1
ATOM 1606 N N . GLN A 1 212 ? -3.131 -17.182 41.372 1.00 98.19 212 GLN A N 1
ATOM 1607 C CA . GLN A 1 212 ? -4.430 -16.584 41.073 1.00 98.19 212 GLN A CA 1
ATOM 1608 C C . GLN A 1 212 ? -4.907 -16.922 39.654 1.00 98.19 212 GLN A C 1
ATOM 1610 O O . GLN A 1 212 ? -6.089 -17.204 39.463 1.00 98.19 212 GLN A O 1
ATOM 1615 N N . ALA A 1 213 ? -3.999 -16.961 38.677 1.00 97.69 213 ALA A N 1
ATOM 1616 C CA . ALA A 1 213 ? -4.308 -17.359 37.306 1.00 97.69 213 ALA A CA 1
ATOM 1617 C C . ALA A 1 213 ? -4.746 -18.828 37.208 1.00 97.69 213 ALA A C 1
ATOM 1619 O O . ALA A 1 213 ? -5.737 -19.132 36.542 1.00 97.69 213 ALA A O 1
ATOM 1620 N N . VAL A 1 214 ? -4.051 -19.739 37.901 1.00 98.25 214 VAL A N 1
ATOM 1621 C CA . VAL A 1 214 ? -4.442 -21.156 37.990 1.00 98.25 214 VAL A CA 1
ATOM 1622 C C . VAL A 1 214 ? -5.793 -21.311 38.691 1.00 98.25 214 VAL A C 1
ATOM 1624 O O . VAL A 1 214 ? -6.622 -22.098 38.231 1.00 98.25 214 VAL A O 1
ATOM 1627 N N . GLN A 1 215 ? -6.045 -20.550 39.761 1.00 98.19 215 GLN A N 1
ATOM 1628 C CA . GLN A 1 215 ? -7.345 -20.536 40.434 1.00 98.19 215 GLN A CA 1
ATOM 1629 C C . GLN A 1 215 ? -8.459 -20.113 39.466 1.00 98.19 215 GLN A C 1
ATOM 1631 O O . GLN A 1 215 ? -9.411 -20.866 39.277 1.00 98.19 215 GLN A O 1
ATOM 1636 N N . LEU A 1 216 ? -8.297 -18.981 38.770 1.00 98.31 216 LEU A N 1
ATOM 1637 C CA . LEU A 1 216 ? -9.279 -18.516 37.789 1.00 98.31 216 LEU A CA 1
ATOM 1638 C C . LEU A 1 216 ? -9.492 -19.532 36.666 1.00 98.31 216 LEU A C 1
ATOM 1640 O O . LEU A 1 216 ? -10.628 -19.819 36.302 1.00 98.31 216 LEU A O 1
ATOM 1644 N N . MET A 1 217 ? -8.412 -20.105 36.134 1.00 98.25 217 MET A N 1
ATOM 1645 C CA . MET A 1 217 ? -8.476 -21.145 35.107 1.00 98.25 217 MET A CA 1
ATOM 1646 C C . MET A 1 217 ? -9.313 -22.341 35.581 1.00 98.25 217 MET A C 1
ATOM 1648 O O . MET A 1 217 ? -10.168 -22.808 34.833 1.00 98.25 217 MET A O 1
ATOM 1652 N N . ARG A 1 218 ? -9.143 -22.800 36.828 1.00 98.12 218 ARG A N 1
ATOM 1653 C CA . ARG A 1 218 ? -9.966 -23.879 37.406 1.00 98.12 218 ARG A CA 1
ATOM 1654 C C . ARG A 1 218 ? -11.428 -23.463 37.580 1.00 98.12 218 ARG A C 1
ATOM 1656 O O . ARG A 1 218 ? -12.320 -24.279 37.358 1.00 98.12 218 ARG A O 1
ATOM 1663 N N . ASP A 1 219 ? -11.677 -22.210 37.940 1.00 98.06 219 ASP A N 1
ATOM 1664 C CA . ASP A 1 219 ? -13.030 -21.713 38.181 1.00 98.06 219 ASP A CA 1
ATOM 1665 C C . ASP A 1 219 ? -13.824 -21.485 36.895 1.00 98.06 219 ASP A C 1
ATOM 1667 O O . ASP A 1 219 ? -15.027 -21.734 36.901 1.00 98.06 219 ASP A O 1
ATOM 1671 N N . ILE A 1 220 ? -13.181 -21.054 35.800 1.00 97.75 220 ILE A N 1
ATOM 1672 C CA . ILE A 1 220 ? -13.848 -20.771 34.515 1.00 97.75 220 ILE A CA 1
ATOM 1673 C C . ILE A 1 220 ? -13.626 -21.829 33.426 1.00 97.75 220 ILE A C 1
ATOM 1675 O O . ILE A 1 220 ? -14.322 -21.799 32.415 1.00 97.75 220 ILE A O 1
ATOM 1679 N N . GLU A 1 221 ? -12.726 -22.786 33.662 1.00 97.19 221 GLU A N 1
ATOM 1680 C CA . GLU A 1 221 ? -12.426 -23.949 32.812 1.00 97.19 221 GLU A CA 1
ATOM 1681 C C . GLU A 1 221 ? -12.228 -23.611 31.319 1.00 97.19 221 GLU A C 1
ATOM 1683 O O . GLU A 1 221 ? -12.913 -24.185 30.468 1.00 97.19 221 GLU A O 1
ATOM 1688 N N . PRO A 1 222 ? -11.302 -22.701 30.956 1.00 97.25 222 PRO A N 1
ATOM 1689 C CA . PRO A 1 222 ? -11.090 -22.361 29.563 1.00 97.25 222 PRO A CA 1
ATOM 1690 C C . PRO A 1 222 ? -10.446 -23.531 28.802 1.00 97.25 222 PRO A C 1
ATOM 1692 O O . PRO A 1 222 ? -9.744 -24.375 29.383 1.00 97.25 222 PRO A O 1
ATOM 1695 N N . ASP A 1 223 ? -10.640 -23.583 27.482 1.00 95.81 223 ASP A N 1
ATOM 1696 C CA . ASP A 1 223 ? -9.969 -24.603 26.668 1.00 95.81 223 ASP A CA 1
ATOM 1697 C C . ASP A 1 223 ? -8.452 -24.350 26.641 1.00 95.81 223 ASP A C 1
ATOM 1699 O O . ASP A 1 223 ? -7.687 -25.285 26.885 1.00 95.81 223 ASP A O 1
ATOM 1703 N N . ILE A 1 224 ? -8.035 -23.092 26.418 1.00 97.25 224 ILE A N 1
ATOM 1704 C CA . ILE A 1 224 ? -6.635 -22.628 26.410 1.00 97.25 224 ILE A CA 1
ATOM 1705 C C . ILE A 1 224 ? -6.509 -21.276 27.136 1.00 97.25 224 ILE A C 1
ATOM 1707 O O . ILE A 1 224 ? -7.330 -20.379 26.940 1.00 97.25 224 ILE A O 1
ATOM 1711 N N . VAL A 1 225 ? -5.437 -21.112 27.913 1.00 98.50 225 VAL A N 1
ATOM 1712 C CA . VAL A 1 225 ? -4.981 -19.856 28.526 1.00 98.50 225 VAL A CA 1
ATOM 1713 C C . VAL A 1 225 ? -3.712 -19.364 27.829 1.00 98.50 225 VAL A C 1
ATOM 1715 O O . VAL A 1 225 ? -2.763 -20.121 27.640 1.00 98.50 225 VAL A O 1
ATOM 1718 N N . ILE A 1 226 ? -3.677 -18.083 27.480 1.00 98.38 226 ILE A N 1
ATOM 1719 C CA . ILE A 1 226 ? -2.531 -17.372 26.917 1.00 98.38 226 ILE A CA 1
ATOM 1720 C C . ILE A 1 226 ? -2.098 -16.314 27.941 1.00 98.38 226 ILE A C 1
ATOM 1722 O O . ILE A 1 226 ? -2.815 -15.331 28.143 1.00 98.38 226 ILE A O 1
ATOM 1726 N N . PRO A 1 227 ? -0.953 -16.503 28.615 1.00 97.56 227 PRO A N 1
ATOM 1727 C CA . PRO A 1 227 ? -0.368 -15.477 29.471 1.00 97.56 227 PRO A CA 1
ATOM 1728 C C . PRO A 1 227 ? 0.004 -14.217 28.683 1.00 97.56 227 PRO A C 1
ATOM 1730 O O . PRO A 1 227 ? 0.579 -14.320 27.601 1.00 97.56 227 PRO A O 1
ATOM 1733 N N . LEU A 1 228 ? -0.266 -13.048 29.260 1.00 95.62 228 LEU A N 1
ATOM 1734 C CA . LEU A 1 228 ? 0.152 -11.712 28.822 1.00 95.62 228 LEU A CA 1
ATOM 1735 C C . LEU A 1 228 ? 0.689 -10.913 30.028 1.00 95.62 228 LEU A C 1
ATOM 1737 O O . LEU A 1 228 ? 0.597 -11.366 31.164 1.00 95.62 228 LEU A O 1
ATOM 1741 N N . HIS A 1 229 ? 1.211 -9.706 29.797 1.00 94.06 229 HIS A N 1
ATOM 1742 C CA . HIS A 1 229 ? 1.533 -8.699 30.829 1.00 94.06 229 HIS A CA 1
ATOM 1743 C C . HIS A 1 229 ? 2.537 -9.156 31.910 1.00 94.06 229 HIS A C 1
ATOM 1745 O O . HIS A 1 229 ? 2.491 -8.713 33.044 1.00 94.06 229 HIS A O 1
ATOM 1751 N N . PHE A 1 230 ? 3.482 -10.039 31.574 1.00 90.94 230 PHE A N 1
ATOM 1752 C CA . PHE A 1 230 ? 4.498 -10.542 32.521 1.00 90.94 230 PHE A CA 1
ATOM 1753 C C . PHE A 1 230 ? 5.946 -10.152 32.165 1.00 90.94 230 PHE A C 1
ATOM 1755 O O . PHE A 1 230 ? 6.883 -10.525 32.864 1.00 90.94 230 PHE A O 1
ATOM 1762 N N . GLU A 1 231 ? 6.153 -9.379 31.095 1.00 84.75 231 GLU A N 1
ATOM 1763 C CA . GLU A 1 231 ? 7.476 -8.955 30.612 1.00 84.75 231 GLU A CA 1
ATOM 1764 C C . GLU A 1 231 ? 7.511 -7.454 30.288 1.00 84.75 231 GLU A C 1
ATOM 1766 O O . GLU A 1 231 ? 6.513 -6.866 29.874 1.00 84.75 231 GLU A O 1
ATOM 1771 N N . GLY A 1 232 ? 8.684 -6.833 30.460 1.00 74.75 232 GLY A N 1
ATOM 1772 C CA . GLY A 1 232 ? 8.970 -5.474 29.981 1.00 74.75 232 GLY A CA 1
ATOM 1773 C C . GLY A 1 232 ? 8.887 -4.341 30.996 1.00 74.75 232 GLY A C 1
ATOM 1774 O O . GLY A 1 232 ? 9.272 -3.220 30.670 1.00 74.75 232 GLY A O 1
ATOM 1775 N N . TRP A 1 233 ? 8.456 -4.610 32.232 1.00 79.06 233 TRP A N 1
ATOM 1776 C CA . TRP A 1 233 ? 8.321 -3.574 33.259 1.00 79.06 233 TRP A CA 1
ATOM 1777 C C . TRP A 1 233 ? 8.863 -4.010 34.617 1.00 79.06 233 TRP A C 1
ATOM 1779 O O . TRP A 1 233 ? 8.586 -5.099 35.110 1.00 79.06 233 TRP A O 1
ATOM 1789 N N . SER A 1 234 ? 9.582 -3.102 35.283 1.00 72.31 234 SER A N 1
ATOM 1790 C CA . SER A 1 234 ? 10.199 -3.337 36.603 1.00 72.31 234 SER A CA 1
ATOM 1791 C C . SER A 1 234 ? 9.196 -3.569 37.746 1.00 72.31 234 SER A C 1
ATOM 1793 O O . SER A 1 234 ? 9.557 -4.053 38.829 1.00 72.31 234 SER A O 1
ATOM 1795 N N . LEU A 1 235 ? 7.932 -3.210 37.513 1.00 77.00 235 LEU A N 1
ATOM 1796 C CA . LEU A 1 235 ? 6.820 -3.427 38.433 1.00 77.00 235 LEU A CA 1
ATOM 1797 C C . LEU A 1 235 ? 6.337 -4.886 38.458 1.00 77.00 235 LEU A C 1
ATOM 1799 O O . LEU A 1 235 ? 5.754 -5.285 39.469 1.00 77.00 235 LEU A O 1
ATOM 1803 N N . PHE A 1 236 ? 6.643 -5.683 37.428 1.00 83.69 236 PHE A N 1
ATOM 1804 C CA . PHE A 1 236 ? 6.368 -7.119 37.415 1.00 83.69 236 PHE A CA 1
ATOM 1805 C C . PHE A 1 236 ? 7.312 -7.872 38.359 1.00 83.69 236 PHE A C 1
ATOM 1807 O O . PHE A 1 236 ? 8.483 -7.514 38.534 1.00 83.69 236 PHE A O 1
ATOM 1814 N N . LYS A 1 237 ? 6.766 -8.879 39.042 1.00 88.25 237 LYS A N 1
ATOM 1815 C CA . LYS A 1 237 ? 7.471 -9.736 40.008 1.00 88.25 237 LYS A CA 1
ATOM 1816 C C . LYS A 1 237 ? 7.474 -11.209 39.625 1.00 88.25 237 LYS A C 1
ATOM 1818 O O . LYS A 1 237 ? 8.196 -11.966 40.262 1.00 88.25 237 LYS A O 1
ATOM 1823 N N . GLU A 1 238 ? 6.716 -11.586 38.603 1.00 90.69 238 GLU A N 1
ATOM 1824 C CA . GLU A 1 238 ? 6.750 -12.912 37.986 1.00 90.69 238 GLU A CA 1
ATOM 1825 C C . GLU A 1 238 ? 6.937 -12.725 36.480 1.00 90.69 238 GLU A C 1
ATOM 1827 O O . GLU A 1 238 ? 6.195 -11.963 35.864 1.00 90.69 238 GLU A O 1
ATOM 1832 N N . GLY A 1 239 ? 7.950 -13.371 35.906 1.00 90.75 239 GLY A N 1
ATOM 1833 C CA . GLY A 1 239 ? 8.163 -13.451 34.467 1.00 90.75 239 GLY A CA 1
ATOM 1834 C C . GLY A 1 239 ? 7.753 -14.821 33.936 1.00 90.75 239 GLY A C 1
ATOM 1835 O O . GLY A 1 239 ? 7.101 -15.615 34.618 1.00 90.75 239 GLY A O 1
ATOM 1836 N N . LYS A 1 240 ? 8.155 -15.121 32.699 1.00 93.00 240 LYS A N 1
ATOM 1837 C CA . LYS A 1 240 ? 7.811 -16.385 32.037 1.00 93.00 240 LYS A CA 1
ATOM 1838 C C . LYS A 1 240 ? 8.193 -17.616 32.864 1.00 93.00 240 LYS A C 1
ATOM 1840 O O . LYS A 1 240 ? 7.370 -18.511 33.031 1.00 93.00 240 LYS A O 1
ATOM 1845 N N . SER A 1 241 ? 9.421 -17.645 33.380 1.00 93.00 241 SER A N 1
ATOM 1846 C CA . SER A 1 241 ? 9.966 -18.792 34.113 1.00 93.00 241 SER A CA 1
ATOM 1847 C C . SER A 1 241 ? 9.175 -19.092 35.387 1.00 93.00 241 SER A C 1
ATOM 1849 O O . SER A 1 241 ? 8.865 -20.250 35.651 1.00 93.00 241 SER A O 1
ATOM 1851 N N . GLU A 1 242 ? 8.814 -18.059 36.154 1.00 95.00 242 GLU A N 1
ATOM 1852 C CA . GLU A 1 242 ? 8.027 -18.208 37.382 1.00 95.00 242 GLU A CA 1
ATOM 1853 C C . GLU A 1 242 ? 6.609 -18.720 37.083 1.00 95.00 242 GLU A C 1
ATOM 1855 O O . GLU A 1 242 ? 6.093 -19.575 37.805 1.00 95.00 242 GLU A O 1
ATOM 1860 N N . ILE A 1 243 ? 5.993 -18.244 35.994 1.00 95.62 243 ILE A N 1
ATOM 1861 C CA . ILE A 1 243 ? 4.669 -18.718 35.566 1.00 95.62 243 ILE A CA 1
ATOM 1862 C C . ILE A 1 243 ? 4.742 -20.188 35.137 1.00 95.62 243 ILE A C 1
ATOM 1864 O O . ILE A 1 243 ? 3.907 -20.988 35.559 1.00 95.62 243 ILE A O 1
ATOM 1868 N N . GLU A 1 244 ? 5.735 -20.564 34.325 1.00 96.31 244 GLU A N 1
ATOM 1869 C CA . GLU A 1 244 ? 5.935 -21.949 33.876 1.00 96.31 244 GLU A CA 1
ATOM 1870 C C . GLU A 1 244 ? 6.169 -22.911 35.052 1.00 96.31 244 GLU A C 1
ATOM 1872 O O . GLU A 1 244 ? 5.640 -24.025 35.042 1.00 96.31 244 GLU A O 1
ATOM 1877 N N . GLU A 1 245 ? 6.914 -22.486 36.077 1.00 96.69 245 GLU A N 1
ATOM 1878 C CA . GLU A 1 245 ? 7.143 -23.274 37.291 1.00 96.69 245 GLU A CA 1
ATOM 1879 C C . GLU A 1 245 ? 5.830 -23.543 38.034 1.00 96.69 245 GLU A C 1
ATOM 1881 O O . GLU A 1 245 ? 5.492 -24.705 38.261 1.00 96.69 245 GLU A O 1
ATOM 1886 N N . VAL A 1 246 ? 5.038 -22.506 38.322 1.00 97.12 246 VAL A N 1
ATOM 1887 C CA . VAL A 1 246 ? 3.757 -22.660 39.034 1.00 97.12 246 VAL A CA 1
ATOM 1888 C C . VAL A 1 246 ? 2.759 -23.491 38.227 1.00 97.12 246 VAL A C 1
ATOM 1890 O O . VAL A 1 246 ? 2.091 -24.363 38.779 1.00 97.12 246 VAL A O 1
ATOM 1893 N N . VAL A 1 247 ? 2.661 -23.264 36.916 1.00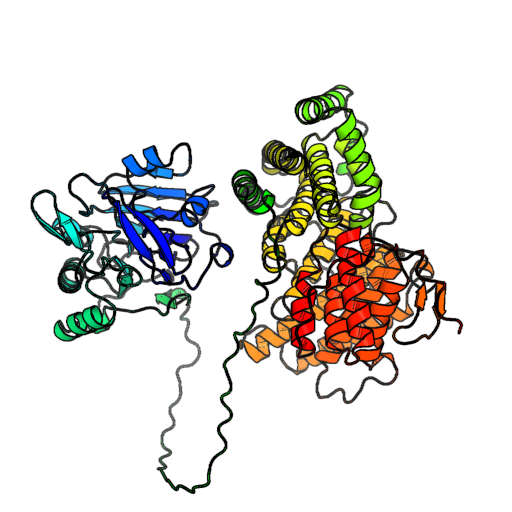 95.88 247 VAL A N 1
ATOM 1894 C CA . VAL A 1 247 ? 1.767 -24.027 36.029 1.00 95.88 247 VAL A CA 1
ATOM 1895 C C . VAL A 1 247 ? 2.120 -25.517 36.034 1.00 95.88 247 VAL A C 1
ATOM 1897 O O . VAL A 1 247 ? 1.225 -26.364 36.073 1.00 95.88 247 VAL A O 1
ATOM 1900 N N . LYS A 1 248 ? 3.417 -25.840 36.044 1.00 96.12 248 LYS A N 1
ATOM 1901 C CA . LYS A 1 248 ? 3.916 -27.215 36.123 1.00 96.12 248 LYS A CA 1
ATOM 1902 C C . LYS A 1 248 ? 3.708 -27.834 37.506 1.00 96.12 248 LYS A C 1
ATOM 1904 O O . LYS A 1 248 ? 3.343 -29.002 37.597 1.00 96.12 248 LYS A O 1
ATOM 1909 N N . GLU A 1 249 ? 3.938 -27.081 38.579 1.00 97.19 249 GLU A N 1
ATOM 1910 C CA . GLU A 1 249 ? 3.683 -27.534 39.955 1.00 97.19 249 GLU A CA 1
ATOM 1911 C C . GLU A 1 249 ? 2.202 -27.859 40.185 1.00 97.19 249 GLU A C 1
ATOM 1913 O O . GLU A 1 249 ? 1.872 -28.837 40.855 1.00 97.19 249 GLU A O 1
ATOM 1918 N N . GLU A 1 250 ? 1.310 -27.064 39.595 1.00 97.38 250 GLU A N 1
ATOM 1919 C CA . GLU A 1 250 ? -0.141 -27.230 39.692 1.00 97.38 250 GLU A CA 1
ATOM 1920 C C . GLU A 1 250 ? -0.711 -28.265 38.701 1.00 97.38 250 GLU A C 1
ATOM 1922 O O . GLU A 1 250 ? -1.904 -28.580 38.783 1.00 97.38 250 GLU A O 1
ATOM 1927 N N . GLY A 1 251 ? 0.123 -28.803 37.799 1.00 96.06 251 GLY A N 1
ATOM 1928 C CA . GLY A 1 251 ? -0.213 -29.866 36.845 1.00 96.06 251 GLY A CA 1
ATOM 1929 C C . GLY A 1 251 ? -1.220 -29.448 35.772 1.00 96.06 251 GLY A C 1
ATOM 1930 O O . GLY A 1 251 ? -2.152 -30.201 35.485 1.00 96.06 251 GLY A O 1
ATOM 1931 N N . VAL A 1 252 ? -1.097 -28.220 35.260 1.00 96.94 252 VAL A N 1
ATOM 1932 C CA . VAL A 1 252 ? -2.030 -27.614 34.289 1.00 96.94 252 VAL A CA 1
ATOM 1933 C C . VAL A 1 252 ? -1.311 -27.062 33.054 1.00 96.94 252 VAL A C 1
ATOM 1935 O O . VAL A 1 252 ? -1.811 -26.168 32.372 1.00 96.94 252 VAL A O 1
ATOM 1938 N N . GLU A 1 253 ? -0.118 -27.574 32.752 1.00 95.38 253 GLU A N 1
ATOM 1939 C CA . GLU A 1 253 ? 0.717 -27.142 31.627 1.00 95.38 253 GLU A CA 1
ATOM 1940 C C . GLU A 1 253 ? 0.057 -27.310 30.257 1.00 95.38 253 GLU A C 1
ATOM 1942 O O . GLU A 1 253 ? 0.329 -26.535 29.344 1.00 95.38 253 GLU A O 1
ATOM 1947 N N . ASP A 1 254 ? -0.857 -28.268 30.112 1.00 93.38 254 ASP A N 1
ATOM 1948 C CA . ASP A 1 254 ? -1.617 -28.507 28.885 1.00 93.38 254 ASP A CA 1
ATOM 1949 C C . ASP A 1 254 ? -2.641 -27.400 28.595 1.00 93.38 254 ASP A C 1
ATOM 1951 O O . ASP A 1 254 ? -3.065 -27.227 27.449 1.00 93.38 254 ASP A O 1
ATOM 1955 N N . LYS A 1 255 ? -3.017 -26.626 29.620 1.00 96.38 255 LYS A N 1
ATOM 1956 C CA . LYS A 1 255 ? -3.938 -25.493 29.510 1.00 96.38 255 LYS A CA 1
ATOM 1957 C C . LYS A 1 255 ? -3.257 -24.187 29.140 1.00 96.38 255 LYS A C 1
ATOM 1959 O O . LYS A 1 255 ? -3.930 -23.313 28.603 1.00 96.38 255 LYS A O 1
ATOM 1964 N N . PHE A 1 256 ? -1.963 -24.031 29.401 1.00 97.38 256 PHE A N 1
ATOM 1965 C CA . PHE A 1 256 ? -1.252 -22.771 29.191 1.00 97.38 256 PHE A CA 1
ATOM 1966 C C . PHE A 1 256 ? -0.415 -22.810 27.911 1.00 97.38 256 PHE A C 1
ATOM 1968 O O . PHE A 1 256 ? 0.416 -23.691 27.710 1.00 97.38 256 PHE A O 1
ATOM 1975 N N . LYS A 1 257 ? -0.599 -21.813 27.043 1.00 96.88 257 LYS A N 1
ATOM 1976 C CA . LYS A 1 257 ? 0.139 -21.673 25.786 1.00 96.88 257 LYS A CA 1
ATOM 1977 C C . LYS A 1 257 ? 0.846 -20.324 25.727 1.00 96.88 257 LYS A C 1
ATOM 1979 O O . LYS A 1 257 ? 0.227 -19.296 25.466 1.00 96.88 257 LYS A O 1
ATOM 1984 N N . PHE A 1 258 ? 2.163 -20.349 25.907 1.00 95.69 258 PHE A N 1
ATOM 1985 C CA . PHE A 1 258 ? 3.019 -19.189 25.671 1.00 95.69 258 PHE A CA 1
ATOM 1986 C C . PHE A 1 258 ? 3.223 -18.980 24.170 1.00 95.69 258 PHE A C 1
ATOM 1988 O O . PHE A 1 258 ? 3.510 -19.928 23.434 1.00 95.69 258 PHE A O 1
ATOM 1995 N N . LEU A 1 259 ? 3.077 -17.738 23.717 1.00 94.75 259 LEU A N 1
ATOM 1996 C CA . LEU A 1 259 ? 3.262 -17.369 22.317 1.00 94.75 259 LEU A CA 1
ATOM 1997 C C . LEU A 1 259 ? 4.656 -16.785 22.096 1.00 94.75 259 LEU A C 1
ATOM 1999 O O . LEU A 1 259 ? 5.228 -16.163 22.987 1.00 94.75 259 LEU A O 1
ATOM 2003 N N . ALA A 1 260 ? 5.199 -16.988 20.897 1.00 92.25 260 ALA A N 1
ATOM 2004 C CA . ALA A 1 260 ? 6.365 -16.238 20.455 1.00 92.25 260 ALA A CA 1
ATOM 2005 C C . ALA A 1 260 ? 5.907 -14.817 20.070 1.00 92.25 260 ALA A C 1
ATOM 2007 O O . ALA A 1 260 ? 4.992 -14.700 19.245 1.00 92.25 260 ALA A O 1
ATOM 2008 N N . PRO A 1 261 ? 6.499 -13.752 20.637 1.00 90.94 261 PRO A N 1
ATOM 2009 C CA . PRO A 1 261 ? 6.100 -12.392 20.300 1.00 90.94 261 PRO A CA 1
ATOM 2010 C C . PRO A 1 261 ? 6.237 -12.087 18.802 1.00 90.94 261 PRO A C 1
ATOM 2012 O O . PRO A 1 261 ? 7.178 -12.538 18.151 1.00 90.94 261 PRO A O 1
ATOM 2015 N N . GLY A 1 262 ? 5.276 -11.350 18.245 1.00 91.12 262 GLY A N 1
ATOM 2016 C CA . GLY A 1 262 ? 5.199 -10.993 16.824 1.00 91.12 262 GLY A CA 1
ATOM 2017 C C . GLY A 1 262 ? 4.762 -12.130 15.891 1.00 91.12 262 GLY A C 1
ATOM 2018 O O . GLY A 1 262 ? 4.554 -11.897 14.703 1.00 91.12 262 GLY A O 1
ATOM 2019 N N . VAL A 1 263 ? 4.581 -13.356 16.397 1.00 94.44 263 VAL A N 1
ATOM 2020 C CA . VAL A 1 263 ? 4.214 -14.518 15.574 1.00 94.44 263 VAL A CA 1
ATOM 2021 C C . VAL A 1 263 ? 2.710 -14.782 15.627 1.00 94.44 263 VAL A C 1
ATOM 2023 O O . VAL A 1 263 ? 2.159 -15.144 16.670 1.00 94.44 263 VAL A O 1
ATOM 2026 N N . ASN A 1 264 ? 2.055 -14.694 14.467 1.00 94.12 264 ASN A N 1
ATOM 2027 C CA . ASN A 1 264 ? 0.648 -15.058 14.306 1.00 94.12 264 ASN A CA 1
ATOM 2028 C C . ASN A 1 264 ? 0.443 -16.562 14.529 1.00 94.12 264 ASN A C 1
ATOM 2030 O O . ASN A 1 264 ? 0.773 -17.400 13.682 1.00 94.12 264 ASN A O 1
ATOM 2034 N N . THR A 1 265 ? -0.112 -16.906 15.691 1.00 93.81 265 THR A N 1
ATOM 2035 C CA . THR A 1 265 ? -0.232 -18.288 16.146 1.00 93.81 265 THR A CA 1
ATOM 2036 C C . THR A 1 265 ? -1.676 -18.765 16.073 1.00 93.81 265 THR A C 1
ATOM 2038 O O . THR A 1 265 ? -2.577 -18.192 16.681 1.00 93.81 265 THR A O 1
ATOM 2041 N N . LYS A 1 266 ? -1.903 -19.887 15.381 1.00 92.00 266 LYS A N 1
ATOM 2042 C CA . LYS A 1 266 ? -3.207 -20.568 15.367 1.00 92.00 266 LYS A CA 1
ATOM 2043 C C . LYS A 1 266 ? -3.499 -21.197 16.734 1.00 92.00 266 LYS A C 1
ATOM 2045 O O . LYS A 1 266 ? -2.672 -21.952 17.262 1.00 92.00 266 LYS A O 1
ATOM 2050 N N . ILE A 1 267 ? -4.676 -20.906 17.285 1.00 92.38 267 ILE A N 1
ATOM 2051 C CA . ILE A 1 267 ? -5.146 -21.426 18.576 1.00 92.38 267 ILE A CA 1
ATOM 2052 C C . ILE A 1 267 ? -6.259 -22.461 18.369 1.00 92.38 267 ILE A C 1
ATOM 2054 O O . ILE A 1 267 ? -6.122 -23.578 18.860 1.00 92.38 267 ILE A O 1
ATOM 2058 N N . LEU A 1 268 ? -7.299 -22.138 17.585 1.00 85.94 268 LEU A N 1
ATOM 2059 C CA . LEU A 1 268 ? -8.443 -23.024 17.291 1.00 85.94 268 LEU A CA 1
ATOM 2060 C C . LEU A 1 268 ? -8.698 -23.156 15.776 1.00 85.94 268 LEU A C 1
ATOM 2062 O O . LEU A 1 268 ? -8.430 -22.222 15.018 1.00 85.94 268 LEU A O 1
ATOM 2066 N N . LEU A 1 269 ? -9.232 -24.306 15.338 1.00 64.38 269 LEU A N 1
ATOM 2067 C CA . LEU A 1 269 ? -9.580 -24.616 13.940 1.00 64.38 269 LEU A CA 1
ATOM 2068 C C . LEU A 1 269 ? -11.088 -24.868 13.780 1.00 64.38 269 LEU A C 1
ATOM 2070 O O . LEU A 1 269 ? -11.686 -25.568 14.594 1.00 64.38 269 LEU A O 1
ATOM 2074 N N . SER A 1 270 ? -11.665 -24.370 12.680 1.00 58.44 270 SER A N 1
ATOM 2075 C CA . SER A 1 270 ? -13.052 -24.656 12.296 1.00 58.44 270 SER A CA 1
ATOM 2076 C C . SER A 1 270 ? -13.218 -26.111 11.847 1.00 58.44 270 SER A C 1
ATOM 2078 O O . SER A 1 270 ? -12.451 -26.620 11.023 1.00 58.44 270 SER A O 1
ATOM 2080 N N . SER A 1 271 ? -14.263 -26.770 12.349 1.00 47.53 271 SER A N 1
ATOM 2081 C CA . SER A 1 271 ? -14.632 -28.146 11.990 1.00 47.53 271 SER A CA 1
ATOM 2082 C C . SER A 1 271 ? -15.092 -28.318 10.531 1.00 47.53 271 SER A C 1
ATOM 2084 O O . SER A 1 271 ? -15.107 -29.443 10.033 1.00 47.53 271 SER A O 1
ATOM 2086 N N . GLN A 1 272 ? -15.387 -27.235 9.798 1.00 41.06 272 GLN A N 1
ATOM 2087 C CA . GLN A 1 272 ? -15.832 -27.308 8.397 1.00 41.06 272 GLN A CA 1
ATOM 2088 C C . GLN A 1 272 ? -14.705 -27.497 7.364 1.00 41.06 272 GLN A C 1
ATOM 2090 O O . GLN A 1 272 ? -14.997 -27.759 6.200 1.00 41.06 272 GLN A O 1
ATOM 2095 N N . MET A 1 273 ? -13.426 -27.448 7.761 1.00 32.12 273 MET A N 1
ATOM 2096 C CA . MET A 1 273 ? -12.303 -27.733 6.846 1.00 32.12 273 MET A CA 1
ATOM 2097 C C . MET A 1 273 ? -11.839 -29.199 6.836 1.00 32.12 273 MET A C 1
ATOM 2099 O O . MET A 1 273 ? -10.918 -29.546 6.099 1.00 32.12 273 MET A O 1
ATOM 2103 N N . ALA A 1 274 ? -12.486 -30.087 7.596 1.00 27.73 274 ALA A N 1
ATOM 2104 C CA . ALA A 1 274 ? -12.183 -31.516 7.585 1.00 27.73 274 ALA A CA 1
ATOM 2105 C C . ALA A 1 274 ? -13.235 -32.300 6.780 1.00 27.73 274 ALA A C 1
ATOM 2107 O O . ALA A 1 274 ? -14.172 -32.861 7.341 1.00 27.73 274 ALA A O 1
ATOM 2108 N N . SER A 1 275 ? -13.065 -32.380 5.456 1.00 23.98 275 SER A N 1
ATOM 2109 C CA . SER A 1 275 ? -13.634 -33.484 4.666 1.00 23.98 275 SER A CA 1
ATOM 2110 C C . SER A 1 275 ? -12.530 -34.477 4.280 1.00 23.98 275 SER A C 1
ATOM 2112 O O . SER A 1 275 ? -11.442 -34.053 3.886 1.00 23.98 275 SER A O 1
ATOM 2114 N N . PRO A 1 276 ? -12.768 -35.796 4.408 1.00 28.50 276 PRO A N 1
ATOM 2115 C CA . PRO A 1 276 ? -11.727 -36.808 4.338 1.00 28.50 276 PRO A CA 1
ATOM 2116 C C . PRO A 1 276 ? -11.524 -37.292 2.901 1.00 28.50 276 PRO A C 1
ATOM 2118 O O . PRO A 1 276 ? -12.388 -37.954 2.329 1.00 28.50 276 PRO A O 1
ATOM 2121 N N . LEU A 1 277 ? -10.342 -37.062 2.339 1.00 25.23 277 LEU A N 1
ATOM 2122 C CA . LEU A 1 277 ? -9.821 -37.904 1.269 1.00 25.23 277 LEU A CA 1
ATOM 2123 C C . LEU A 1 277 ? -8.435 -38.402 1.684 1.00 25.23 277 LEU A C 1
ATOM 2125 O O . LEU A 1 277 ? -7.480 -37.640 1.767 1.00 25.23 277 LEU A O 1
ATOM 2129 N N . PHE A 1 278 ? -8.394 -39.715 1.921 1.00 27.05 278 PHE A N 1
ATOM 2130 C CA . PHE A 1 278 ? -7.244 -40.580 2.193 1.00 27.05 278 PHE A CA 1
ATOM 2131 C C . PHE A 1 278 ? -6.700 -40.613 3.629 1.00 27.05 278 PHE A C 1
ATOM 2133 O O . PHE A 1 278 ? -5.794 -39.886 4.019 1.00 27.05 278 PHE A O 1
ATOM 2140 N N . SER A 1 279 ? -7.198 -41.593 4.391 1.00 23.44 279 SER A N 1
ATOM 2141 C CA . SER A 1 279 ? -6.458 -42.174 5.513 1.00 23.44 279 SER A CA 1
ATOM 2142 C C . SER A 1 279 ? -5.261 -43.006 5.016 1.00 23.44 279 SER A C 1
ATOM 2144 O O . SER A 1 279 ? -5.328 -43.592 3.929 1.00 23.44 279 SER A O 1
ATOM 2146 N N . PRO A 1 280 ? -4.176 -43.103 5.805 1.00 24.42 280 PRO A N 1
ATOM 2147 C CA . PRO A 1 280 ? -2.890 -43.630 5.367 1.00 24.42 280 PRO A CA 1
ATOM 2148 C C . PRO A 1 280 ? -2.869 -45.158 5.427 1.00 24.42 280 PRO A C 1
ATOM 2150 O O . PRO A 1 280 ? -3.295 -45.758 6.416 1.00 24.42 280 PRO A O 1
ATOM 2153 N N . ARG A 1 281 ? -2.303 -45.804 4.402 1.00 25.41 281 ARG A N 1
ATOM 2154 C CA . ARG A 1 281 ? -1.850 -47.192 4.526 1.00 25.41 281 ARG A CA 1
ATOM 2155 C C . ARG A 1 281 ? -0.466 -47.215 5.163 1.00 25.41 281 ARG A C 1
ATOM 2157 O O . ARG A 1 281 ? 0.487 -46.649 4.644 1.00 25.41 281 ARG A O 1
ATOM 2164 N N . SER A 1 282 ? -0.415 -47.916 6.285 1.00 24.45 282 SER A N 1
ATOM 2165 C CA . SER A 1 282 ? 0.757 -48.416 6.991 1.00 24.45 282 SER A CA 1
ATOM 2166 C C . SER A 1 282 ? 1.771 -49.108 6.078 1.00 24.45 282 SER A C 1
ATOM 2168 O O . SER A 1 282 ? 1.398 -50.039 5.362 1.00 24.45 282 SER A O 1
ATOM 2170 N N . THR A 1 283 ? 3.052 -48.790 6.249 1.00 25.83 283 THR A N 1
ATOM 2171 C CA . THR A 1 283 ? 4.132 -49.780 6.146 1.00 25.83 283 THR A CA 1
ATOM 2172 C C . THR A 1 283 ? 5.190 -49.502 7.203 1.00 25.83 283 THR A C 1
ATOM 2174 O O . THR A 1 283 ? 5.649 -48.377 7.375 1.00 25.83 283 THR A O 1
ATOM 2177 N N . LEU A 1 284 ? 5.487 -50.578 7.920 1.00 26.41 284 LEU A N 1
ATOM 2178 C CA . LEU A 1 284 ? 6.469 -50.762 8.971 1.00 26.41 284 LEU A CA 1
ATOM 2179 C C . LEU A 1 284 ? 7.914 -50.765 8.445 1.00 26.41 284 LEU A C 1
ATOM 2181 O O . LEU A 1 284 ? 8.163 -51.092 7.287 1.00 26.41 284 LEU A O 1
ATOM 2185 N N . ASP A 1 285 ? 8.805 -50.527 9.409 1.00 26.28 285 ASP A N 1
ATOM 2186 C CA . ASP A 1 285 ? 10.175 -51.026 9.567 1.00 26.28 285 ASP A CA 1
ATOM 2187 C C . ASP A 1 285 ? 11.326 -50.448 8.730 1.00 26.28 285 ASP A C 1
ATOM 2189 O O . ASP A 1 285 ? 11.391 -50.535 7.508 1.00 26.28 285 ASP A O 1
ATOM 2193 N N . GLY A 1 286 ? 12.330 -49.955 9.466 1.00 26.02 286 GLY A N 1
ATOM 2194 C CA . GLY A 1 286 ? 13.646 -49.590 8.949 1.00 26.02 286 GLY A CA 1
ATOM 2195 C C . GLY A 1 286 ? 14.550 -48.969 10.014 1.00 26.02 286 GLY A C 1
ATOM 2196 O O . GLY A 1 286 ? 14.779 -47.767 10.013 1.00 26.02 286 GLY A O 1
ATOM 2197 N N . GLN A 1 287 ? 15.036 -49.792 10.944 1.00 26.06 287 GLN A N 1
ATOM 2198 C CA . GLN A 1 287 ? 16.063 -49.460 11.941 1.00 26.06 287 GLN A CA 1
ATOM 2199 C C . GLN A 1 287 ? 17.419 -49.073 11.311 1.00 26.06 287 GLN A C 1
ATOM 2201 O O . GLN A 1 287 ? 17.816 -49.648 10.301 1.00 26.06 287 GLN A O 1
ATOM 2206 N N . GLY A 1 288 ? 18.195 -48.231 12.008 1.00 26.25 288 GLY A N 1
ATOM 2207 C CA . GLY A 1 288 ? 19.654 -48.093 11.834 1.00 26.25 288 GLY A CA 1
ATOM 2208 C C . GLY A 1 288 ? 20.170 -46.735 12.329 1.00 26.25 288 GLY A C 1
ATOM 2209 O O . GLY A 1 288 ? 20.070 -45.751 11.618 1.00 26.25 288 GLY A O 1
ATOM 2210 N N . ARG A 1 289 ? 20.448 -46.567 13.628 1.00 26.41 289 ARG A N 1
ATOM 2211 C CA . ARG A 1 289 ? 21.751 -46.718 14.320 1.00 26.41 289 ARG A CA 1
ATOM 2212 C C . ARG A 1 289 ? 22.872 -45.740 13.910 1.00 26.41 289 ARG A C 1
ATOM 2214 O O . ARG A 1 289 ? 23.309 -45.679 12.773 1.00 26.41 289 ARG A O 1
ATOM 2221 N N . SER A 1 290 ? 23.339 -45.079 14.968 1.00 27.20 290 SER A N 1
ATOM 2222 C CA . SER A 1 290 ? 24.496 -44.216 15.236 1.00 27.20 290 SER A CA 1
ATOM 2223 C C . SER A 1 290 ? 25.887 -44.645 14.742 1.00 27.20 290 SER A C 1
ATOM 2225 O O . SER A 1 290 ? 26.223 -45.822 14.850 1.00 27.20 290 SER A O 1
ATOM 2227 N N . SER A 1 291 ? 26.732 -43.644 14.452 1.00 26.83 291 SER A N 1
ATOM 2228 C CA . SER A 1 291 ? 28.167 -43.489 14.823 1.00 26.83 291 SER A CA 1
ATOM 2229 C C . SER A 1 291 ? 28.682 -42.218 14.113 1.00 26.83 291 SER A C 1
ATOM 2231 O O . SER A 1 291 ? 28.403 -42.079 12.930 1.00 26.83 291 SER A O 1
ATOM 2233 N N . GLY A 1 292 ? 29.340 -41.211 14.693 1.00 23.94 292 GLY A N 1
ATOM 2234 C CA . GLY A 1 292 ? 30.330 -41.198 15.767 1.00 23.94 292 GLY A CA 1
ATOM 2235 C C . GLY A 1 292 ? 31.740 -41.266 15.166 1.00 23.94 292 GLY A C 1
ATOM 2236 O O . GLY A 1 292 ? 32.144 -42.370 14.823 1.00 23.94 292 GLY A O 1
ATOM 2237 N N . ALA A 1 293 ? 32.437 -40.126 15.026 1.00 26.81 293 ALA A N 1
ATOM 2238 C CA . ALA A 1 293 ? 33.895 -39.972 15.192 1.00 26.81 293 ALA A CA 1
ATOM 2239 C C . ALA A 1 293 ? 34.375 -38.548 14.838 1.00 26.81 293 ALA A C 1
ATOM 2241 O O . ALA A 1 293 ? 34.053 -38.017 13.776 1.00 26.81 293 ALA A O 1
ATOM 2242 N N . ASP A 1 294 ? 35.151 -37.998 15.769 1.00 25.33 294 ASP A N 1
ATOM 2243 C CA . ASP A 1 294 ? 35.912 -36.750 15.755 1.00 25.33 294 ASP A CA 1
ATOM 2244 C C . ASP A 1 294 ? 37.048 -36.723 14.719 1.00 25.33 294 ASP A C 1
ATOM 2246 O O . ASP A 1 294 ? 37.619 -37.768 14.413 1.00 25.33 294 ASP A O 1
ATOM 2250 N N . GLU A 1 295 ? 37.465 -35.520 14.301 1.00 28.23 295 GLU A N 1
ATOM 2251 C CA . GLU A 1 295 ? 38.895 -35.183 14.197 1.00 28.23 295 GLU A CA 1
ATOM 2252 C C . GLU A 1 295 ? 39.145 -33.657 14.235 1.00 28.23 295 GLU A C 1
ATOM 2254 O O . GLU A 1 295 ? 38.516 -32.867 13.531 1.00 28.23 295 GLU A O 1
ATOM 2259 N N . ASP A 1 296 ? 40.082 -33.283 15.111 1.00 25.61 296 ASP A N 1
ATOM 2260 C CA . ASP A 1 296 ? 40.661 -31.965 15.394 1.00 25.61 296 ASP A CA 1
ATOM 2261 C C . ASP A 1 296 ? 41.321 -31.276 14.181 1.00 25.61 296 ASP A C 1
ATOM 2263 O O . ASP A 1 296 ? 42.146 -31.894 13.512 1.00 25.61 296 ASP A O 1
ATOM 2267 N N . SER A 1 297 ? 41.155 -29.947 14.042 1.00 25.64 297 SER A N 1
ATOM 2268 C CA . SER A 1 297 ? 42.305 -29.015 13.961 1.00 25.64 297 SER A CA 1
ATOM 2269 C C . SER A 1 297 ? 41.924 -27.517 13.939 1.00 25.64 297 SER A C 1
ATOM 2271 O O . SER A 1 297 ? 41.420 -27.015 12.941 1.00 25.64 297 SER A O 1
ATOM 2273 N N . ARG A 1 298 ? 42.304 -26.821 15.023 1.00 26.73 298 ARG A N 1
ATOM 2274 C CA . ARG A 1 298 ? 43.002 -25.512 15.123 1.00 26.73 298 ARG A CA 1
ATOM 2275 C C . ARG A 1 298 ? 42.459 -24.262 14.398 1.00 26.73 298 ARG A C 1
ATOM 2277 O O . ARG A 1 298 ? 42.669 -24.069 13.207 1.00 26.73 298 ARG A O 1
ATOM 2284 N N . ASP A 1 299 ? 41.957 -23.350 15.233 1.00 24.44 299 ASP A N 1
ATOM 2285 C CA . ASP A 1 299 ? 42.309 -21.924 15.350 1.00 24.44 299 ASP A CA 1
ATOM 2286 C C . ASP A 1 299 ? 42.431 -21.055 14.086 1.00 24.44 299 ASP A C 1
ATOM 2288 O O . ASP A 1 299 ? 43.508 -20.880 13.516 1.00 24.44 299 ASP A O 1
ATOM 2292 N N . ALA A 1 300 ? 41.345 -20.333 13.799 1.00 23.41 300 ALA A N 1
ATOM 2293 C CA . ALA A 1 300 ? 41.400 -18.905 13.488 1.00 23.41 300 ALA A CA 1
ATOM 2294 C C . ALA A 1 300 ? 40.074 -18.252 13.916 1.00 23.41 300 ALA A C 1
ATOM 2296 O O . ALA A 1 300 ? 39.044 -18.429 13.267 1.00 23.41 300 ALA A O 1
ATOM 2297 N N . GLU A 1 301 ? 40.091 -17.512 15.029 1.00 25.03 301 GLU A N 1
ATOM 2298 C CA . GLU A 1 301 ? 38.994 -16.632 15.439 1.00 25.03 301 GLU A CA 1
ATOM 2299 C C . GLU A 1 301 ? 38.710 -15.604 14.332 1.00 25.03 301 GLU A C 1
ATOM 2301 O O . GLU A 1 301 ? 39.413 -14.604 14.192 1.00 25.03 301 GLU A O 1
ATOM 2306 N N . TYR A 1 302 ? 37.643 -15.824 13.568 1.00 21.59 302 TYR A N 1
ATOM 2307 C CA . TYR A 1 302 ? 36.947 -14.757 12.862 1.00 21.59 302 TYR A CA 1
ATOM 2308 C C . TYR A 1 302 ? 35.609 -14.566 13.569 1.00 21.59 302 TYR A C 1
ATOM 2310 O O . TYR A 1 302 ? 34.652 -15.310 13.355 1.00 21.59 302 TYR A O 1
ATOM 2318 N N . ARG A 1 303 ? 35.566 -13.592 14.483 1.00 21.44 303 ARG A N 1
ATOM 2319 C CA . ARG A 1 303 ? 34.314 -13.077 15.039 1.00 21.44 303 ARG A CA 1
ATOM 2320 C C . ARG A 1 303 ? 33.515 -12.484 13.884 1.00 21.44 303 ARG A C 1
ATOM 2322 O O . ARG A 1 303 ? 33.736 -11.340 13.500 1.00 21.44 303 ARG A O 1
ATOM 2329 N N . VAL A 1 304 ? 32.608 -13.274 13.321 1.00 21.22 304 VAL A N 1
ATOM 2330 C CA . VAL A 1 304 ? 31.511 -12.751 12.512 1.00 21.22 304 VAL A CA 1
ATOM 2331 C C . VAL A 1 304 ? 30.591 -12.036 13.491 1.00 21.22 304 VAL A C 1
ATOM 2333 O O . VAL A 1 304 ? 29.782 -12.652 14.182 1.00 21.22 304 VAL A O 1
ATOM 2336 N N . SER A 1 305 ? 30.793 -10.728 13.612 1.00 21.28 305 SER A N 1
ATOM 2337 C CA . SER A 1 305 ? 29.771 -9.817 14.102 1.00 21.28 305 SER A CA 1
ATOM 2338 C C . SER A 1 305 ? 28.523 -10.088 13.270 1.00 21.28 305 SER A C 1
ATOM 2340 O O . SER A 1 305 ? 28.557 -9.943 12.049 1.00 21.28 305 SER A O 1
ATOM 2342 N N . ILE A 1 306 ? 27.450 -10.538 13.912 1.00 22.95 306 ILE A N 1
ATOM 2343 C CA . ILE A 1 306 ? 26.120 -10.541 13.310 1.00 22.95 306 ILE A CA 1
ATOM 2344 C C . ILE A 1 306 ? 25.747 -9.059 13.195 1.00 22.95 306 ILE A C 1
ATOM 2346 O O . ILE A 1 306 ? 25.171 -8.485 14.114 1.00 22.95 306 ILE A O 1
ATOM 2350 N N . GLU A 1 307 ? 26.216 -8.405 12.131 1.00 24.02 307 GLU A N 1
ATOM 2351 C CA . GLU A 1 307 ? 25.716 -7.096 11.741 1.00 24.02 307 GLU A CA 1
ATOM 2352 C C . GLU A 1 307 ? 24.243 -7.261 11.381 1.00 24.02 307 GLU A C 1
ATOM 2354 O O . GLU A 1 307 ? 23.849 -8.139 10.610 1.00 24.02 307 GLU A O 1
ATOM 2359 N N . GLU A 1 308 ? 23.452 -6.423 12.038 1.00 27.25 308 GLU A N 1
ATOM 2360 C CA . GLU A 1 308 ? 22.031 -6.199 11.863 1.00 27.25 308 GLU A CA 1
ATOM 2361 C C . GLU A 1 308 ? 21.630 -6.313 10.389 1.00 27.25 308 GLU A C 1
ATOM 2363 O O . GLU A 1 308 ? 22.090 -5.551 9.532 1.00 27.25 308 GLU A O 1
ATOM 2368 N N . PHE A 1 309 ? 20.725 -7.249 10.092 1.00 23.02 309 PHE A N 1
ATOM 2369 C CA . PHE A 1 309 ? 19.969 -7.216 8.848 1.00 23.02 309 PHE A CA 1
ATOM 2370 C C . PHE A 1 309 ? 19.284 -5.852 8.762 1.00 23.02 309 PHE A C 1
ATOM 2372 O O . PHE A 1 309 ? 18.301 -5.581 9.448 1.00 23.02 309 PHE A O 1
ATOM 2379 N N . SER A 1 310 ? 19.846 -4.970 7.940 1.00 26.09 310 SER A N 1
ATOM 2380 C CA . SER A 1 310 ? 19.311 -3.642 7.689 1.00 26.09 310 SER A CA 1
ATOM 2381 C C . SER A 1 310 ? 17.982 -3.797 6.960 1.00 26.09 310 SER A C 1
ATOM 2383 O O . SER A 1 310 ? 17.935 -4.014 5.751 1.00 26.09 310 SER A O 1
ATOM 2385 N N . THR A 1 311 ? 16.884 -3.733 7.706 1.00 30.39 311 THR A N 1
ATOM 2386 C CA . THR A 1 311 ? 15.542 -3.678 7.138 1.00 30.39 311 THR A CA 1
ATOM 2387 C C . THR A 1 311 ? 15.330 -2.330 6.428 1.00 30.39 311 THR A C 1
ATOM 2389 O O . THR A 1 311 ? 15.861 -1.322 6.897 1.00 30.39 311 THR A O 1
ATOM 2392 N N . PRO A 1 312 ? 14.509 -2.259 5.355 1.00 35.12 312 PRO A N 1
ATOM 2393 C CA . PRO A 1 312 ? 14.238 -1.041 4.560 1.00 35.12 312 PRO A CA 1
ATOM 2394 C C . PRO A 1 312 ? 13.758 0.238 5.300 1.00 35.12 312 PRO A C 1
ATOM 2396 O O . PRO A 1 312 ? 13.428 1.232 4.656 1.00 35.12 312 PRO A O 1
ATOM 2399 N N . SER A 1 313 ? 13.661 0.232 6.631 1.00 33.38 313 SER A N 1
ATOM 2400 C CA . SER A 1 313 ? 13.122 1.302 7.480 1.00 33.38 313 SER A CA 1
ATOM 2401 C C . SER A 1 313 ? 14.126 2.405 7.841 1.00 33.38 313 SER A C 1
ATOM 2403 O O . SER A 1 313 ? 13.713 3.515 8.157 1.00 33.38 313 SER A O 1
ATOM 2405 N N . THR A 1 314 ? 15.439 2.177 7.765 1.00 32.69 314 THR A N 1
ATOM 2406 C CA . THR A 1 314 ? 16.428 3.143 8.296 1.00 32.69 314 THR A CA 1
ATOM 2407 C C . THR A 1 314 ? 16.680 4.369 7.400 1.00 32.69 314 THR A C 1
ATOM 2409 O O . THR A 1 314 ? 17.395 5.292 7.798 1.00 32.69 314 THR A O 1
ATOM 2412 N N . GLY A 1 315 ? 16.093 4.414 6.194 1.00 34.59 315 GLY A N 1
ATOM 2413 C CA . GLY A 1 315 ? 16.338 5.461 5.192 1.00 34.59 315 GLY A CA 1
ATOM 2414 C C . GLY A 1 315 ? 15.205 6.467 4.940 1.00 34.59 315 GLY A C 1
ATOM 2415 O O . GLY A 1 315 ? 15.479 7.522 4.365 1.00 34.59 315 GLY A O 1
ATOM 2416 N N . TRP A 1 316 ? 13.960 6.179 5.338 1.00 42.25 316 TRP A N 1
ATOM 2417 C CA . TRP A 1 316 ? 12.819 7.076 5.102 1.00 42.25 316 TRP A CA 1
ATOM 2418 C C . TRP A 1 316 ? 12.747 8.160 6.183 1.00 42.25 316 TRP A C 1
ATOM 2420 O O . TRP A 1 316 ? 12.553 7.867 7.358 1.00 42.25 316 TRP A O 1
ATOM 2430 N N . GLN A 1 317 ? 12.879 9.430 5.795 1.00 50.25 317 GLN A N 1
ATOM 2431 C CA . GLN A 1 317 ? 12.570 10.550 6.686 1.00 50.25 317 GLN A CA 1
ATOM 2432 C C . GLN A 1 317 ? 11.069 10.843 6.601 1.00 50.25 317 GLN A C 1
ATOM 2434 O O . GLN A 1 317 ? 10.610 11.394 5.599 1.00 50.25 317 GLN A O 1
ATOM 2439 N N . LEU A 1 318 ? 10.306 10.456 7.629 1.00 52.16 318 LEU A N 1
ATOM 2440 C CA . LEU A 1 318 ? 8.938 10.949 7.807 1.00 52.16 318 LEU A CA 1
ATOM 2441 C C . LEU A 1 318 ? 8.995 12.455 8.100 1.00 52.16 318 LEU A C 1
ATOM 2443 O O . LEU A 1 318 ? 9.766 12.887 8.957 1.00 52.16 318 LEU A O 1
ATOM 2447 N N . ASP A 1 319 ? 8.200 13.246 7.376 1.00 62.66 319 ASP A N 1
ATOM 2448 C CA . ASP A 1 319 ? 7.993 14.661 7.684 1.00 62.66 319 ASP A CA 1
ATOM 2449 C C . ASP A 1 319 ? 6.770 14.841 8.602 1.00 62.66 319 ASP A C 1
ATOM 2451 O O . ASP A 1 319 ? 5.921 13.954 8.713 1.00 62.66 319 ASP A O 1
ATOM 2455 N N . ASP A 1 320 ? 6.681 15.997 9.269 1.00 61.78 320 ASP A N 1
ATOM 2456 C CA . ASP A 1 320 ? 5.627 16.313 10.253 1.00 61.78 320 ASP A CA 1
ATOM 2457 C C . ASP A 1 320 ? 4.200 16.132 9.698 1.00 61.78 320 ASP A C 1
ATOM 2459 O O . ASP A 1 320 ? 3.266 15.899 10.458 1.00 61.78 320 ASP A O 1
ATOM 2463 N N . PHE A 1 321 ? 4.028 16.209 8.373 1.00 69.69 321 PHE A N 1
ATOM 2464 C CA . PHE A 1 321 ? 2.753 15.985 7.691 1.00 69.69 321 PHE A CA 1
ATOM 2465 C C . PHE A 1 321 ? 2.239 14.549 7.868 1.00 69.69 321 PHE A C 1
ATOM 2467 O O . PHE A 1 321 ? 1.056 14.345 8.120 1.00 69.69 321 PHE A O 1
ATOM 2474 N N . VAL A 1 322 ? 3.113 13.544 7.754 1.00 67.81 322 VAL A N 1
ATOM 2475 C CA . VAL A 1 322 ? 2.722 12.119 7.824 1.00 67.81 322 VAL A CA 1
ATOM 2476 C C . VAL A 1 322 ? 2.374 11.698 9.248 1.00 67.81 322 VAL A C 1
ATOM 2478 O O . VAL A 1 322 ? 1.572 10.789 9.449 1.00 67.81 322 VAL A O 1
ATOM 2481 N N . LEU A 1 323 ? 2.965 12.379 10.229 1.00 66.94 323 LEU A N 1
ATOM 2482 C CA . LEU A 1 323 ? 2.716 12.168 11.652 1.00 66.94 323 LEU A CA 1
ATOM 2483 C C . LEU A 1 323 ? 1.527 12.988 12.175 1.00 66.94 323 LEU A C 1
ATOM 2485 O O . LEU A 1 323 ? 1.151 12.831 13.337 1.00 66.94 323 LEU A O 1
ATOM 2489 N N . ASP A 1 324 ? 0.932 13.857 11.350 1.00 70.94 324 ASP A N 1
ATOM 2490 C CA . ASP A 1 324 ? -0.208 14.665 11.767 1.00 70.94 324 ASP A CA 1
ATOM 2491 C C . ASP A 1 324 ? -1.426 13.763 12.069 1.00 70.94 324 ASP A C 1
ATOM 2493 O O . ASP A 1 324 ? -1.876 13.005 11.201 1.00 70.94 324 ASP A O 1
ATOM 2497 N N . PRO A 1 325 ? -2.015 13.831 13.280 1.00 66.25 325 PRO A N 1
ATOM 2498 C CA . PRO A 1 325 ? -3.150 12.983 13.643 1.00 66.25 325 PRO A CA 1
ATOM 2499 C C . PRO A 1 325 ? -4.376 13.179 12.745 1.00 66.25 325 PRO A C 1
ATOM 2501 O O . PRO A 1 325 ? -5.149 12.241 12.541 1.00 66.25 325 PRO A O 1
ATOM 2504 N N . GLY A 1 326 ? -4.569 14.391 12.222 1.00 67.31 326 GLY A N 1
ATOM 2505 C CA . GLY A 1 326 ? -5.634 14.721 11.287 1.00 67.31 326 GLY A CA 1
ATOM 2506 C C . GLY A 1 326 ? -5.407 14.093 9.916 1.00 67.31 326 GLY A C 1
ATOM 2507 O O . GLY A 1 326 ? -6.373 13.626 9.311 1.00 67.31 326 GLY A O 1
ATOM 2508 N N . TYR A 1 327 ? -4.159 14.024 9.446 1.00 76.88 327 TYR A N 1
ATOM 2509 C CA . TYR A 1 327 ? -3.809 13.279 8.234 1.00 76.88 327 TYR A CA 1
ATOM 2510 C C . TYR A 1 327 ? -4.085 11.784 8.413 1.00 76.88 327 TYR A C 1
ATOM 2512 O O . TYR A 1 327 ? -4.832 11.204 7.627 1.00 76.88 327 TYR A O 1
ATOM 2520 N N . VAL A 1 328 ? -3.560 11.176 9.485 1.00 72.25 328 VAL A N 1
ATOM 2521 C CA . VAL A 1 328 ? -3.729 9.738 9.763 1.00 72.25 328 VAL A CA 1
ATOM 2522 C C . VAL A 1 328 ? -5.209 9.360 9.868 1.00 72.25 328 VAL A C 1
ATOM 2524 O O . VAL A 1 328 ? -5.631 8.374 9.266 1.00 72.25 328 VAL A O 1
ATOM 2527 N N . ALA A 1 329 ? -6.014 10.153 10.582 1.00 68.62 329 ALA A N 1
ATOM 2528 C CA . ALA A 1 329 ? -7.449 9.905 10.709 1.00 68.62 329 ALA A CA 1
ATOM 2529 C C . ALA A 1 329 ? -8.180 9.996 9.361 1.00 68.62 329 ALA A C 1
ATOM 2531 O O . ALA A 1 329 ? -8.955 9.104 9.027 1.00 68.62 329 ALA A O 1
ATOM 2532 N N . SER A 1 330 ? -7.900 11.038 8.575 1.00 78.06 330 SER A N 1
ATOM 2533 C CA . SER A 1 330 ? -8.562 11.261 7.281 1.00 78.06 330 SER A CA 1
ATOM 2534 C C . SER A 1 330 ? -8.180 10.192 6.256 1.00 78.06 330 SER A C 1
ATOM 2536 O O . SER A 1 330 ? -9.011 9.754 5.469 1.00 78.06 330 SER A O 1
ATOM 2538 N N . ARG A 1 331 ? -6.940 9.706 6.316 1.00 84.19 331 ARG A N 1
ATOM 2539 C CA . ARG A 1 331 ? -6.433 8.607 5.491 1.00 84.19 331 ARG A CA 1
ATOM 2540 C C . ARG A 1 331 ? -7.150 7.288 5.761 1.00 84.19 331 ARG A C 1
ATOM 2542 O O . ARG A 1 331 ? -7.572 6.609 4.829 1.00 84.19 331 ARG A O 1
ATOM 2549 N N . GLU A 1 332 ? -7.321 6.923 7.032 1.00 79.56 332 GLU A N 1
ATOM 2550 C CA . GLU A 1 332 ? -8.093 5.723 7.382 1.00 79.56 332 GLU A CA 1
ATOM 2551 C C . GLU A 1 332 ? -9.588 5.897 7.063 1.00 79.56 332 GLU A C 1
ATOM 2553 O O . GLU A 1 332 ? -10.219 4.945 6.605 1.00 79.56 332 GLU A O 1
ATOM 2558 N N . GLU A 1 333 ? -10.142 7.104 7.234 1.00 79.69 333 GLU A N 1
ATOM 2559 C CA . GLU A 1 333 ? -11.516 7.431 6.828 1.00 79.69 333 GLU A CA 1
ATOM 2560 C C . GLU A 1 333 ? -11.711 7.258 5.317 1.00 79.69 333 GLU A C 1
ATOM 2562 O O . GLU A 1 333 ? -12.638 6.563 4.905 1.00 79.69 333 GLU A O 1
ATOM 2567 N N . LEU A 1 334 ? -10.825 7.818 4.486 1.00 85.25 334 LEU A N 1
ATOM 2568 C CA . LEU A 1 334 ? -10.894 7.682 3.031 1.00 85.25 334 LEU A CA 1
ATOM 2569 C C . LEU A 1 334 ? -10.824 6.211 2.613 1.00 85.25 334 LEU A C 1
ATOM 2571 O O . LEU A 1 334 ? -11.667 5.746 1.844 1.00 85.25 334 LEU A O 1
ATOM 2575 N N . ARG A 1 335 ? -9.859 5.460 3.157 1.00 85.94 335 ARG A N 1
ATOM 2576 C CA . ARG A 1 335 ? -9.721 4.019 2.910 1.00 85.94 335 ARG A CA 1
ATOM 2577 C C . ARG A 1 335 ? -11.006 3.266 3.256 1.00 85.94 335 ARG A C 1
ATOM 2579 O O . ARG A 1 335 ? -11.497 2.488 2.438 1.00 85.94 335 ARG A O 1
ATOM 2586 N N . TRP A 1 336 ? -11.564 3.513 4.440 1.00 80.31 336 TRP A N 1
ATOM 2587 C CA . TRP A 1 336 ? -12.809 2.887 4.879 1.00 80.31 336 TRP A CA 1
ATOM 2588 C C . TRP A 1 336 ? -13.986 3.247 3.966 1.00 80.31 336 TRP A C 1
ATOM 2590 O O . TRP A 1 336 ? -14.723 2.356 3.546 1.00 80.31 336 TRP A O 1
ATOM 2600 N N . LEU A 1 337 ? -14.133 4.524 3.600 1.00 78.94 337 LEU A N 1
ATOM 2601 C CA . LEU A 1 337 ? -15.193 4.993 2.706 1.00 78.94 337 LEU A CA 1
ATOM 2602 C C . LEU A 1 337 ? -15.130 4.300 1.342 1.00 78.94 337 LEU A C 1
ATOM 2604 O O . LEU A 1 337 ? -16.164 3.853 0.847 1.00 78.94 337 LEU A O 1
ATOM 2608 N N . MET A 1 338 ? -13.939 4.179 0.748 1.00 85.81 338 MET A N 1
ATOM 2609 C CA . MET A 1 338 ? -13.757 3.513 -0.547 1.00 85.81 338 MET A CA 1
ATOM 2610 C C . MET A 1 338 ? -14.127 2.027 -0.479 1.00 85.81 338 MET A C 1
ATOM 2612 O O . MET A 1 338 ? -14.923 1.560 -1.293 1.00 85.81 338 MET A O 1
ATOM 2616 N N . LEU A 1 339 ? -13.608 1.297 0.514 1.00 83.00 339 LEU A N 1
ATOM 2617 C CA . LEU A 1 339 ? -13.882 -0.135 0.678 1.00 83.00 339 LEU A CA 1
ATOM 2618 C C . LEU A 1 339 ? -15.360 -0.407 0.976 1.00 83.00 339 LEU A C 1
ATOM 2620 O O . LEU A 1 339 ? -15.957 -1.288 0.362 1.00 83.00 339 LEU A O 1
ATOM 2624 N N . ASN A 1 340 ? -15.970 0.373 1.872 1.00 79.88 340 ASN A N 1
ATOM 2625 C CA . ASN A 1 340 ? -17.387 0.238 2.193 1.00 79.88 340 ASN A CA 1
ATOM 2626 C C . ASN A 1 340 ? -18.263 0.532 0.966 1.00 79.88 340 ASN A C 1
ATOM 2628 O O . ASN A 1 340 ? -19.193 -0.213 0.683 1.00 79.88 340 ASN A O 1
ATOM 2632 N N . THR A 1 341 ? -17.937 1.577 0.200 1.00 80.00 341 THR A N 1
ATOM 2633 C CA . THR A 1 341 ? -18.663 1.916 -1.035 1.00 80.00 341 THR A CA 1
ATOM 2634 C C . THR A 1 341 ? -18.568 0.797 -2.065 1.00 80.00 341 THR A C 1
ATOM 2636 O O . THR A 1 341 ? -19.579 0.453 -2.671 1.00 80.00 341 THR A O 1
ATOM 2639 N N . ALA A 1 342 ? -17.385 0.205 -2.245 1.00 81.94 342 ALA A N 1
ATOM 2640 C CA . ALA A 1 342 ? -17.198 -0.924 -3.150 1.00 81.94 342 ALA A CA 1
ATOM 2641 C C . ALA A 1 342 ? -18.032 -2.147 -2.729 1.00 81.94 342 ALA A C 1
ATOM 2643 O O . ALA A 1 342 ? -18.640 -2.798 -3.571 1.00 81.94 342 ALA A O 1
ATOM 2644 N N . GLN A 1 343 ? -18.121 -2.425 -1.425 1.00 80.12 343 GLN A N 1
ATOM 2645 C CA . GLN A 1 343 ? -18.905 -3.544 -0.891 1.00 80.12 343 GLN A CA 1
ATOM 2646 C C . GLN A 1 343 ? -20.422 -3.344 -1.008 1.00 80.12 343 GLN A C 1
ATOM 2648 O O . GLN A 1 343 ? -21.154 -4.323 -1.146 1.00 80.12 343 GLN A O 1
ATOM 2653 N N . THR A 1 344 ? -20.913 -2.103 -0.927 1.00 78.56 344 THR A N 1
ATOM 2654 C CA . THR A 1 344 ? -22.355 -1.806 -0.971 1.00 78.56 344 THR A CA 1
ATOM 2655 C C . THR A 1 344 ? -22.863 -1.394 -2.352 1.00 78.56 344 THR A C 1
ATOM 2657 O O . THR A 1 344 ? -24.072 -1.215 -2.512 1.00 78.56 344 THR A O 1
ATOM 2660 N N . ALA A 1 345 ? -21.980 -1.219 -3.339 1.00 70.25 345 ALA A N 1
ATOM 2661 C CA . ALA A 1 345 ? -22.362 -0.795 -4.681 1.00 70.25 345 ALA A CA 1
ATOM 2662 C C . ALA A 1 345 ? -23.248 -1.851 -5.372 1.00 70.25 345 ALA A C 1
ATOM 2664 O O . ALA A 1 345 ? -22.906 -3.036 -5.388 1.00 70.25 345 ALA A O 1
ATOM 2665 N N . PRO A 1 346 ? -24.391 -1.458 -5.966 1.00 63.75 346 PRO A N 1
ATOM 2666 C CA . PRO A 1 346 ? -25.168 -2.365 -6.798 1.00 63.75 346 PRO A CA 1
ATOM 2667 C C . PRO A 1 346 ? -24.406 -2.660 -8.103 1.00 63.75 346 PRO A C 1
ATOM 2669 O O . PRO A 1 346 ? -23.810 -1.738 -8.661 1.00 63.75 346 PRO A O 1
ATOM 2672 N N . PRO A 1 347 ? -24.473 -3.889 -8.652 1.00 54.06 347 PRO A N 1
ATOM 2673 C CA . PRO A 1 347 ? -23.869 -4.196 -9.946 1.00 54.06 347 PRO A CA 1
ATOM 2674 C C . PRO A 1 347 ? -24.552 -3.348 -11.025 1.00 54.06 347 PRO A C 1
ATOM 2676 O O . PRO A 1 347 ? -25.720 -3.569 -11.351 1.00 54.06 347 PRO A O 1
ATOM 2679 N N . SER A 1 348 ? -23.858 -2.329 -11.532 1.00 49.03 348 SER A N 1
ATOM 2680 C CA . SER A 1 348 ? -24.351 -1.462 -12.604 1.00 49.03 348 SER A CA 1
ATOM 2681 C C . SER A 1 348 ? -23.366 -1.456 -13.767 1.00 49.03 348 SER A C 1
ATOM 2683 O O . SER A 1 348 ? -22.195 -1.151 -13.548 1.00 49.03 348 SER A O 1
ATOM 2685 N N . PRO A 1 349 ? -23.823 -1.739 -15.001 1.00 49.25 349 PRO A N 1
ATOM 2686 C CA . PRO A 1 349 ? -22.952 -1.736 -16.164 1.00 49.25 349 PRO A CA 1
ATOM 2687 C C . PRO A 1 349 ? -22.460 -0.321 -16.475 1.00 49.25 349 PRO A C 1
ATOM 2689 O O . PRO A 1 349 ? -23.221 0.651 -16.424 1.00 49.25 349 PRO A O 1
ATOM 2692 N N . VAL A 1 350 ? -21.190 -0.218 -16.863 1.00 49.59 350 VAL A N 1
ATOM 2693 C CA . VAL A 1 350 ? -20.551 1.034 -17.285 1.00 49.59 350 VAL A CA 1
ATOM 2694 C C . VAL A 1 350 ? -21.321 1.658 -18.456 1.00 49.59 350 VAL A C 1
ATOM 2696 O O . VAL A 1 350 ? -21.517 1.036 -19.500 1.00 49.59 350 VAL A O 1
ATOM 2699 N N . HIS A 1 351 ? -21.755 2.912 -18.319 1.00 47.19 351 HIS A N 1
ATOM 2700 C CA . HIS A 1 351 ? -22.184 3.742 -19.448 1.00 47.19 351 HIS A CA 1
ATOM 2701 C C . HIS A 1 351 ? -21.104 4.795 -19.698 1.00 47.19 351 HIS A C 1
ATOM 2703 O O . HIS A 1 351 ? -21.156 5.894 -19.158 1.00 47.19 351 HIS A O 1
ATOM 2709 N N . GLY A 1 352 ? -20.110 4.436 -20.518 1.00 40.34 352 GLY A N 1
ATOM 2710 C CA . GLY A 1 352 ? -18.922 5.256 -20.805 1.00 40.34 352 GLY A CA 1
ATOM 2711 C C . GLY A 1 352 ? -19.195 6.637 -21.421 1.00 40.34 352 GLY A C 1
ATOM 2712 O O . GLY A 1 352 ? -18.295 7.470 -21.441 1.00 40.34 352 GLY A O 1
ATOM 2713 N N . ASP A 1 353 ? -20.429 6.917 -21.853 1.00 39.47 353 ASP A N 1
ATOM 2714 C CA . ASP A 1 353 ? -20.810 8.184 -22.492 1.00 39.47 353 ASP A CA 1
ATOM 2715 C C . ASP A 1 353 ? -21.532 9.184 -21.563 1.00 39.47 353 ASP A C 1
ATOM 2717 O O . ASP A 1 353 ? -21.669 10.361 -21.910 1.00 39.47 353 ASP A O 1
ATOM 2721 N N . SER A 1 354 ? -21.989 8.783 -20.369 1.00 41.56 354 SER A N 1
ATOM 2722 C CA . SER A 1 354 ? -22.789 9.677 -19.507 1.00 41.56 354 SER A CA 1
ATOM 2723 C C . SER A 1 354 ? -21.951 10.720 -18.756 1.00 41.56 354 SER A C 1
ATOM 2725 O O . SER A 1 354 ? -22.453 11.810 -18.477 1.00 41.56 354 SER A O 1
ATOM 2727 N N . PHE A 1 355 ? -20.668 10.435 -18.512 1.00 42.56 355 PHE A N 1
ATOM 2728 C CA . PHE A 1 355 ? -19.752 11.284 -17.737 1.00 42.56 355 PHE A CA 1
ATOM 2729 C C . PHE A 1 355 ? -19.494 12.659 -18.372 1.00 42.56 355 PHE A C 1
ATOM 2731 O O . PHE A 1 355 ? -19.259 13.637 -17.665 1.00 42.56 355 PHE A O 1
ATOM 2738 N N . ILE A 1 356 ? -19.537 12.742 -19.709 1.00 40.75 356 ILE A N 1
ATOM 2739 C CA . ILE A 1 356 ? -19.324 13.996 -20.449 1.00 40.75 356 ILE A CA 1
ATOM 2740 C C . ILE A 1 356 ? -20.653 14.701 -20.752 1.00 40.75 356 ILE A C 1
ATOM 2742 O O . ILE A 1 356 ? -20.686 15.928 -20.784 1.00 40.75 356 ILE A O 1
ATOM 2746 N N . SER A 1 357 ? -21.771 13.975 -20.889 1.00 35.47 357 SER A N 1
ATOM 2747 C CA . SER A 1 357 ? -23.070 14.587 -21.234 1.00 35.47 357 SER A CA 1
ATOM 2748 C C . SER A 1 357 ? -23.619 15.560 -20.173 1.00 35.47 357 SER A C 1
ATOM 2750 O O . SER A 1 357 ? -24.445 16.411 -20.495 1.00 35.47 357 SER A O 1
ATOM 2752 N N . GLY A 1 358 ? -23.118 15.497 -18.931 1.00 37.59 358 GLY A N 1
ATOM 2753 C CA . GLY A 1 358 ? -23.433 16.471 -17.881 1.00 37.59 358 GLY A CA 1
ATOM 2754 C C . GLY A 1 358 ? -22.786 17.848 -18.088 1.00 37.59 358 GLY A C 1
ATOM 2755 O O . GLY A 1 358 ? -23.386 18.859 -17.721 1.00 37.59 358 GLY A O 1
ATOM 2756 N N . LEU A 1 359 ? -21.617 17.932 -18.745 1.00 38.84 359 LEU A N 1
ATOM 2757 C CA . LEU A 1 359 ? -20.843 19.179 -18.905 1.00 38.84 359 LEU A CA 1
ATOM 2758 C C . LEU A 1 359 ? -21.594 20.284 -19.664 1.00 38.84 359 LEU A C 1
ATOM 2760 O O . LEU A 1 359 ? -21.352 21.461 -19.392 1.00 38.84 359 LEU A O 1
ATOM 2764 N N . ASP A 1 360 ? -22.538 19.924 -20.536 1.00 35.47 360 ASP A N 1
ATOM 2765 C CA . ASP A 1 360 ? -23.362 20.883 -21.284 1.00 35.47 360 ASP A CA 1
ATOM 2766 C C . ASP A 1 360 ? -24.610 21.360 -20.509 1.00 35.47 360 ASP A C 1
ATOM 2768 O O . ASP A 1 360 ? -25.338 22.232 -20.986 1.00 35.47 360 ASP A O 1
ATOM 2772 N N . THR A 1 361 ? -24.853 20.845 -19.294 1.00 40.47 361 THR A N 1
ATOM 2773 C CA . THR A 1 361 ? -26.048 21.166 -18.481 1.00 40.47 361 THR A CA 1
ATOM 2774 C C . THR A 1 361 ? -25.777 21.879 -17.150 1.00 40.47 361 THR A C 1
ATOM 2776 O O . THR A 1 361 ? -26.729 22.254 -16.466 1.00 40.47 361 THR A O 1
ATOM 2779 N N . HIS A 1 362 ? -24.519 22.138 -16.778 1.00 46.44 362 HIS A N 1
ATOM 2780 C CA . HIS A 1 362 ? -24.199 22.732 -15.470 1.00 46.44 362 HIS A CA 1
ATOM 2781 C C . HIS A 1 362 ? -24.259 24.269 -15.461 1.00 46.44 362 HIS A C 1
ATOM 2783 O O . HIS A 1 362 ? -23.630 24.956 -16.271 1.00 46.44 362 HIS A O 1
ATOM 2789 N N . SER A 1 363 ? -25.033 24.811 -14.517 1.00 52.78 363 SER A N 1
ATOM 2790 C CA . SER A 1 363 ? -25.357 26.233 -14.378 1.00 52.78 363 SER A CA 1
ATOM 2791 C C . SER A 1 363 ? -24.175 27.054 -13.827 1.00 52.78 363 SER A C 1
ATOM 2793 O O . SER A 1 363 ? -23.210 26.530 -13.269 1.00 52.78 363 SER A O 1
ATOM 2795 N N . GLY A 1 364 ? -24.233 28.386 -13.954 1.00 52.88 364 GLY A N 1
ATOM 2796 C CA . GLY A 1 364 ? -23.223 29.287 -13.374 1.00 52.88 364 GLY A CA 1
ATOM 2797 C C . GLY A 1 364 ? -23.120 29.228 -11.839 1.00 52.88 364 GLY A C 1
ATOM 2798 O O . GLY A 1 364 ? -22.105 29.653 -11.283 1.00 52.88 364 GLY A O 1
ATOM 2799 N N . GLU A 1 365 ? -24.131 28.680 -11.160 1.00 54.69 365 GLU A N 1
ATOM 2800 C CA . GLU A 1 365 ? -24.186 28.558 -9.699 1.00 54.69 365 GLU A CA 1
ATOM 2801 C C . GLU A 1 365 ? -23.202 27.497 -9.177 1.00 54.69 365 GLU A C 1
ATOM 2803 O O . GLU A 1 365 ? -22.456 27.779 -8.236 1.00 54.69 365 GLU A O 1
ATOM 2808 N N . ASP A 1 366 ? -23.074 26.346 -9.844 1.00 55.97 366 ASP A N 1
ATOM 2809 C CA . ASP A 1 366 ? -22.156 25.271 -9.429 1.00 55.97 366 ASP A CA 1
ATOM 2810 C C . ASP A 1 366 ? -20.686 25.717 -9.493 1.00 55.97 366 ASP A C 1
ATOM 2812 O O . ASP A 1 366 ? -19.884 25.446 -8.592 1.00 55.97 366 ASP A O 1
ATOM 2816 N N . ARG A 1 367 ? -20.341 26.504 -10.522 1.00 59.38 367 ARG A N 1
ATOM 2817 C CA . ARG A 1 367 ? -19.006 27.112 -10.656 1.00 59.38 367 ARG A CA 1
ATOM 2818 C C . ARG A 1 367 ? -18.712 28.116 -9.549 1.00 59.38 367 ARG A C 1
ATOM 2820 O O . ARG A 1 367 ? -17.587 28.171 -9.050 1.00 59.38 367 ARG A O 1
ATOM 2827 N N . SER A 1 368 ? -19.707 28.912 -9.157 1.00 61.22 368 SER A N 1
ATOM 2828 C CA . SER A 1 368 ? -19.561 29.867 -8.054 1.00 61.22 368 SER A CA 1
ATOM 2829 C C . SER A 1 368 ? -19.349 29.157 -6.711 1.00 61.22 368 SER A C 1
ATOM 2831 O O . SER A 1 368 ? -18.511 29.592 -5.923 1.00 61.22 368 SER A O 1
ATOM 2833 N N . SER A 1 369 ? -20.005 28.009 -6.502 1.00 68.00 369 SER A N 1
ATOM 2834 C CA . SER A 1 369 ? -19.896 27.189 -5.290 1.00 68.00 369 SER A CA 1
ATOM 2835 C C . SER A 1 369 ? -18.486 26.615 -5.104 1.00 68.00 369 SER A C 1
ATOM 2837 O O . SER A 1 369 ? -17.846 26.868 -4.083 1.00 68.00 369 SER A O 1
ATOM 2839 N N . ALA A 1 370 ? -17.926 25.950 -6.124 1.00 63.22 370 ALA A N 1
ATOM 2840 C CA . ALA A 1 370 ? -16.563 25.405 -6.060 1.00 63.22 370 ALA A CA 1
ATOM 2841 C C . ALA A 1 370 ? -15.496 26.493 -5.835 1.00 63.22 370 ALA A C 1
ATOM 2843 O O . ALA A 1 370 ? -14.515 26.305 -5.102 1.00 63.22 370 ALA A O 1
ATOM 2844 N N . GLN A 1 371 ? -15.691 27.667 -6.444 1.00 66.19 371 GLN A N 1
ATOM 2845 C CA . GLN A 1 371 ? -14.810 28.809 -6.226 1.00 66.19 371 GLN A CA 1
ATOM 2846 C C . GLN A 1 371 ? -14.943 29.399 -4.819 1.00 66.19 371 GLN A C 1
ATOM 2848 O O . GLN A 1 371 ? -13.923 29.754 -4.227 1.00 66.19 371 GLN A O 1
ATOM 2853 N N . HIS A 1 372 ? -16.160 29.473 -4.281 1.00 70.12 372 HIS A N 1
ATOM 2854 C CA . HIS A 1 372 ? -16.420 29.980 -2.939 1.00 70.12 372 HIS A CA 1
ATOM 2855 C C . HIS A 1 372 ? -15.805 29.069 -1.866 1.00 70.12 372 HIS A C 1
ATOM 2857 O O . HIS A 1 372 ? -15.090 29.564 -0.993 1.00 70.12 372 HIS A O 1
ATOM 2863 N N . THR A 1 373 ? -15.985 27.747 -1.966 1.00 70.19 373 THR A N 1
ATOM 2864 C CA . THR A 1 373 ? -15.415 26.766 -1.021 1.00 70.19 373 THR A CA 1
ATOM 2865 C C . THR A 1 373 ? -13.898 26.901 -0.910 1.00 70.19 373 THR A C 1
ATOM 2867 O O . THR A 1 373 ? -13.354 27.044 0.181 1.00 70.19 373 THR A O 1
ATOM 2870 N N . THR A 1 374 ? -13.201 26.961 -2.047 1.00 65.25 374 THR A N 1
ATOM 2871 C CA . THR A 1 374 ? -11.734 27.093 -2.049 1.00 65.25 374 THR A CA 1
ATOM 2872 C C . THR A 1 374 ? -11.238 28.479 -1.653 1.00 65.25 374 THR A C 1
ATOM 2874 O O . THR A 1 374 ? -10.128 28.589 -1.143 1.00 65.25 374 THR A O 1
ATOM 2877 N N . SER A 1 375 ? -12.036 29.536 -1.837 1.00 67.50 375 SER A N 1
ATOM 2878 C CA . SER A 1 375 ? -11.665 30.892 -1.403 1.00 67.50 375 SER A CA 1
ATOM 2879 C C . SER A 1 375 ? -11.618 31.061 0.119 1.00 67.50 375 SER A C 1
ATOM 2881 O O . SER A 1 375 ? -10.901 31.929 0.610 1.00 67.50 375 SER A O 1
ATOM 2883 N N . HIS A 1 376 ? -12.355 30.225 0.858 1.00 68.75 376 HIS A N 1
ATOM 2884 C CA . HIS A 1 376 ? -12.316 30.196 2.320 1.00 68.75 376 HIS A CA 1
ATOM 2885 C C . HIS A 1 376 ? -11.059 29.486 2.852 1.00 68.75 376 HIS A C 1
ATOM 2887 O O . HIS A 1 376 ? -10.599 29.795 3.946 1.00 68.75 376 HIS A O 1
ATOM 2893 N N . LEU A 1 377 ? -10.499 28.555 2.074 1.00 68.81 377 LEU A N 1
ATOM 2894 C CA . LEU A 1 377 ? -9.325 27.754 2.447 1.00 68.81 377 LEU A CA 1
ATOM 2895 C C . LEU A 1 377 ? -8.016 28.385 1.969 1.00 68.81 377 LEU A C 1
ATOM 2897 O O . LEU A 1 377 ? -6.998 28.318 2.642 1.00 68.81 377 LEU A O 1
ATOM 2901 N N . LEU A 1 378 ? -8.033 29.021 0.796 1.00 77.12 378 LEU A N 1
ATOM 2902 C CA . LEU A 1 378 ? -6.848 29.591 0.168 1.00 77.12 378 LEU A CA 1
ATOM 2903 C C . LEU A 1 378 ? -7.094 31.027 -0.282 1.00 77.12 378 LEU A C 1
ATOM 2905 O O . LEU A 1 378 ? -8.115 31.355 -0.889 1.00 77.12 378 LEU A O 1
ATOM 2909 N N . SER A 1 379 ? -6.071 31.870 -0.127 1.00 72.88 379 SER A N 1
ATOM 2910 C CA . SER A 1 379 ? -6.038 33.149 -0.839 1.00 72.88 379 SER A CA 1
ATOM 2911 C C . SER A 1 379 ? -6.065 32.927 -2.362 1.00 72.88 379 SER A C 1
ATOM 2913 O O . SER A 1 379 ? -5.484 31.967 -2.880 1.00 72.88 379 SER A O 1
ATOM 2915 N N . GLN A 1 380 ? -6.697 33.843 -3.112 1.00 62.59 380 GLN A N 1
ATOM 2916 C CA . GLN A 1 380 ? -6.817 33.731 -4.578 1.00 62.59 380 GLN A CA 1
ATOM 2917 C C . GLN A 1 380 ? -5.458 33.554 -5.285 1.00 62.59 380 GLN A C 1
ATOM 2919 O O . GLN A 1 380 ? -5.371 32.830 -6.278 1.00 62.59 380 GLN A O 1
ATOM 2924 N N . GLY A 1 381 ? -4.387 34.160 -4.753 1.00 71.94 381 GLY A N 1
ATOM 2925 C CA . GLY A 1 381 ? -3.027 34.015 -5.280 1.00 71.94 381 GLY A CA 1
ATOM 2926 C C . GLY A 1 381 ? -2.488 32.583 -5.185 1.00 71.94 381 GLY A C 1
ATOM 2927 O O . GLY A 1 381 ? -1.949 32.071 -6.167 1.00 71.94 381 GLY A O 1
ATOM 2928 N N . ARG A 1 382 ? -2.705 31.905 -4.049 1.00 83.88 382 ARG A N 1
ATOM 2929 C CA . ARG A 1 382 ? -2.256 30.520 -3.830 1.00 83.88 382 ARG A CA 1
ATOM 2930 C C . ARG A 1 382 ? -3.021 29.500 -4.654 1.00 83.88 382 ARG A C 1
ATOM 2932 O O . ARG A 1 382 ? -2.430 28.574 -5.199 1.00 83.88 382 ARG A O 1
ATOM 2939 N N . ARG A 1 383 ? -4.327 29.699 -4.831 1.00 86.31 383 ARG A N 1
ATOM 2940 C CA . ARG A 1 383 ? -5.129 28.818 -5.687 1.00 86.31 383 ARG A CA 1
ATOM 2941 C C . ARG A 1 383 ? -4.604 28.789 -7.126 1.00 86.31 383 ARG A C 1
ATOM 2943 O O . ARG A 1 383 ? -4.457 27.716 -7.704 1.00 86.31 383 ARG A O 1
ATOM 2950 N N . ILE A 1 384 ? -4.308 29.956 -7.704 1.00 88.50 384 ILE A N 1
ATOM 2951 C CA . ILE A 1 384 ? -3.744 30.042 -9.061 1.00 88.50 384 ILE A CA 1
ATOM 2952 C C . ILE A 1 384 ? -2.350 29.409 -9.110 1.00 88.50 384 ILE A C 1
ATOM 2954 O O . ILE A 1 384 ? -2.020 28.741 -10.089 1.00 88.50 384 ILE A O 1
ATOM 2958 N N . GLU A 1 385 ? -1.534 29.602 -8.074 1.00 91.94 385 GLU A N 1
ATOM 2959 C CA . GLU A 1 385 ? -0.218 28.971 -7.961 1.00 91.94 385 GLU A CA 1
ATOM 2960 C C . GLU A 1 385 ? -0.313 27.438 -8.009 1.00 91.94 385 GLU A C 1
ATOM 2962 O O . GLU A 1 385 ? 0.361 26.811 -8.829 1.00 91.94 385 GLU A O 1
ATOM 2967 N N . TYR A 1 386 ? -1.182 26.836 -7.194 1.00 94.44 386 TYR A N 1
ATOM 2968 C CA . TYR A 1 386 ? -1.367 25.386 -7.172 1.00 94.44 386 TYR A CA 1
ATOM 2969 C C . TYR A 1 386 ? -2.000 24.854 -8.459 1.00 94.44 386 TYR A C 1
ATOM 2971 O O . TYR A 1 386 ? -1.541 23.842 -8.970 1.00 94.44 386 TYR A O 1
ATOM 2979 N N . LEU A 1 387 ? -2.959 25.549 -9.076 1.00 94.88 387 LEU A N 1
ATOM 2980 C CA . LEU A 1 387 ? -3.480 25.126 -10.386 1.00 94.88 387 LEU A CA 1
ATOM 2981 C C . LEU A 1 387 ? -2.396 25.140 -11.474 1.00 94.88 387 LEU A C 1
ATOM 2983 O O . LEU A 1 387 ? -2.303 24.204 -12.268 1.00 94.88 387 LEU A O 1
ATOM 2987 N N . LYS A 1 388 ? -1.540 26.171 -11.501 1.00 94.75 388 LYS A N 1
ATOM 2988 C CA . LYS A 1 388 ? -0.401 26.229 -12.434 1.00 94.75 388 LYS A CA 1
ATOM 2989 C C . LYS A 1 388 ? 0.573 25.079 -12.196 1.00 94.75 388 LYS A C 1
ATOM 2991 O O . LYS A 1 388 ? 1.060 24.484 -13.159 1.00 94.75 388 LYS A O 1
ATOM 2996 N N . ASN A 1 389 ? 0.860 24.766 -10.936 1.00 95.38 389 ASN A N 1
ATOM 2997 C CA . ASN A 1 389 ? 1.748 23.665 -10.585 1.00 95.38 389 ASN A CA 1
ATOM 2998 C C . ASN A 1 389 ? 1.135 22.298 -10.922 1.00 95.38 389 ASN A C 1
ATOM 3000 O O . ASN A 1 389 ? 1.813 21.479 -11.534 1.00 95.38 389 ASN A O 1
ATOM 3004 N N . TYR A 1 390 ? -0.152 22.084 -10.644 1.00 97.00 390 TYR A N 1
ATOM 3005 C CA . TYR A 1 390 ? -0.873 20.876 -11.043 1.00 97.00 390 TYR A CA 1
ATOM 3006 C C . TYR A 1 390 ? -0.758 20.632 -12.552 1.00 97.00 390 TYR A C 1
ATOM 3008 O O . TYR A 1 390 ? -0.281 19.583 -12.969 1.00 97.00 390 TYR A O 1
ATOM 3016 N N . ILE A 1 391 ? -1.111 21.626 -13.374 1.00 95.06 391 ILE A N 1
ATOM 3017 C CA . ILE A 1 391 ? -1.130 21.486 -14.840 1.00 95.06 391 ILE A CA 1
ATOM 3018 C C . ILE A 1 391 ? 0.276 21.269 -15.417 1.00 95.06 391 ILE A C 1
ATOM 3020 O O . ILE A 1 391 ? 0.432 20.540 -16.393 1.00 95.06 391 ILE A O 1
ATOM 3024 N N . SER A 1 392 ? 1.295 21.929 -14.857 1.00 92.25 392 SER A N 1
ATOM 3025 C CA . SER A 1 392 ? 2.647 21.925 -15.434 1.00 92.25 392 SER A CA 1
ATOM 3026 C C . SER A 1 392 ? 3.581 20.860 -14.866 1.00 92.25 392 SER A C 1
ATOM 3028 O O . SER A 1 392 ? 4.518 20.473 -15.560 1.00 92.25 392 SER A O 1
ATOM 3030 N N . GLN A 1 393 ? 3.370 20.421 -13.623 1.00 91.81 393 GLN A N 1
ATOM 3031 C CA . GLN A 1 393 ? 4.222 19.440 -12.949 1.00 91.81 393 GLN A CA 1
ATOM 3032 C C . GLN A 1 393 ? 3.464 18.134 -12.710 1.00 91.81 393 GLN A C 1
ATOM 3034 O O . GLN A 1 393 ? 3.903 17.110 -13.206 1.00 91.81 393 GLN A O 1
ATOM 3039 N N . VAL A 1 394 ? 2.314 18.156 -12.025 1.00 94.94 394 VAL A N 1
ATOM 3040 C CA . VAL A 1 394 ? 1.647 16.923 -11.554 1.00 94.94 394 VAL A CA 1
ATOM 3041 C C . VAL A 1 394 ? 0.921 16.165 -12.669 1.00 94.94 394 VAL A C 1
ATOM 3043 O O . VAL A 1 394 ? 1.165 14.978 -12.869 1.00 94.94 394 VAL A O 1
ATOM 3046 N N . ALA A 1 395 ? 0.034 16.829 -13.411 1.00 95.69 395 ALA A N 1
ATOM 3047 C CA . ALA A 1 395 ? -0.796 16.194 -14.433 1.00 95.69 395 ALA A CA 1
ATOM 3048 C C . ALA A 1 395 ? 0.013 15.451 -15.520 1.00 95.69 395 ALA A C 1
ATOM 3050 O O . ALA A 1 395 ? -0.355 14.320 -15.832 1.00 95.69 395 ALA A O 1
ATOM 3051 N N . PRO A 1 396 ? 1.156 15.970 -16.023 1.00 92.75 396 PRO A N 1
ATOM 3052 C CA . PRO A 1 396 ? 2.015 15.230 -16.954 1.00 92.75 396 PRO A CA 1
ATOM 3053 C C . PRO A 1 396 ? 2.514 13.868 -16.443 1.00 92.75 396 PRO A C 1
ATOM 3055 O O . PRO A 1 396 ? 2.884 13.008 -17.240 1.00 92.75 396 PRO A O 1
ATOM 3058 N N . TRP A 1 397 ? 2.568 13.656 -15.125 1.00 90.00 397 TRP A N 1
ATOM 3059 C CA . TRP A 1 397 ? 2.940 12.363 -14.542 1.00 90.00 397 TRP A CA 1
ATOM 3060 C C . TRP A 1 397 ? 1.794 11.358 -14.631 1.00 90.00 397 TRP A C 1
ATOM 3062 O O . TRP A 1 397 ? 2.024 10.180 -14.902 1.00 90.00 397 TRP A O 1
ATOM 3072 N N . LEU A 1 398 ? 0.570 11.841 -14.421 1.00 93.88 398 LEU A N 1
ATOM 3073 C CA . LEU A 1 398 ? -0.657 11.049 -14.454 1.00 93.88 398 LEU A CA 1
ATOM 3074 C C . LEU A 1 398 ? -1.060 10.719 -15.907 1.00 93.88 398 LEU A C 1
ATOM 3076 O O . LEU A 1 398 ? -1.464 9.595 -16.197 1.00 93.88 398 LEU A O 1
ATOM 3080 N N . ASP A 1 399 ? -0.825 11.644 -16.843 1.00 93.88 399 ASP A N 1
ATOM 3081 C CA . ASP A 1 399 ? -1.132 11.526 -18.282 1.00 93.88 399 ASP A CA 1
ATOM 3082 C C . ASP A 1 399 ? -0.073 10.760 -19.103 1.00 93.88 399 ASP A C 1
ATOM 3084 O O . ASP A 1 399 ? -0.080 10.779 -20.331 1.00 93.88 399 ASP A O 1
ATOM 3088 N N . MET A 1 400 ? 0.888 10.086 -18.468 1.00 89.75 400 MET A N 1
ATOM 3089 C CA . MET A 1 400 ? 2.067 9.567 -19.176 1.00 89.75 400 MET A CA 1
ATOM 3090 C C . MET A 1 400 ? 1.759 8.650 -20.377 1.00 89.75 400 MET A C 1
ATOM 3092 O O . MET A 1 400 ? 2.491 8.671 -21.358 1.00 89.75 400 MET A O 1
ATOM 3096 N N . PHE A 1 401 ? 0.697 7.851 -20.326 1.00 92.81 401 PHE A N 1
ATOM 3097 C CA . PHE A 1 401 ? 0.251 7.017 -21.457 1.00 92.81 401 PHE A CA 1
ATOM 3098 C C . PHE A 1 401 ? -1.153 7.445 -21.883 1.00 92.81 401 PHE A C 1
ATOM 3100 O O . PHE A 1 401 ? -2.030 6.612 -22.087 1.00 92.81 401 PHE A O 1
ATOM 3107 N N . ASP A 1 402 ? -1.374 8.758 -21.905 1.00 93.19 402 ASP A N 1
ATOM 3108 C CA . ASP A 1 402 ? -2.614 9.379 -22.341 1.00 93.19 402 ASP A CA 1
ATOM 3109 C C . ASP A 1 402 ? -2.336 10.704 -23.068 1.00 93.19 402 ASP A C 1
ATOM 3111 O O . ASP A 1 402 ? -2.224 11.784 -22.481 1.00 93.19 402 ASP A O 1
ATOM 3115 N N . SER A 1 403 ? -2.277 10.625 -24.391 1.00 92.12 403 SER A N 1
ATOM 3116 C CA . SER A 1 403 ? -2.117 11.771 -25.282 1.00 92.12 403 SER A CA 1
ATOM 3117 C C . SER A 1 403 ? -3.347 12.688 -25.288 1.00 92.12 403 SER A C 1
ATOM 3119 O O . SER A 1 403 ? -3.238 13.844 -25.703 1.00 92.12 403 SER A O 1
ATOM 3121 N N . SER A 1 404 ? -4.506 12.223 -24.799 1.00 91.00 404 SER A N 1
ATOM 3122 C CA . SER A 1 404 ? -5.706 13.058 -24.631 1.00 91.00 404 SER A CA 1
ATOM 3123 C C . SER A 1 404 ? -5.625 13.978 -23.407 1.00 91.00 404 SER A C 1
ATOM 3125 O O . SER A 1 404 ? -6.415 14.920 -23.291 1.00 91.00 404 SER A O 1
ATOM 3127 N N . ARG A 1 405 ? -4.631 13.752 -22.536 1.00 93.56 405 ARG A N 1
ATOM 3128 C CA . ARG A 1 405 ? -4.353 14.537 -21.333 1.00 93.56 405 ARG A CA 1
ATOM 3129 C C . ARG A 1 405 ? -5.571 14.644 -20.418 1.00 93.56 405 ARG A C 1
ATOM 3131 O O . ARG A 1 405 ? -6.008 15.750 -20.082 1.00 93.56 405 ARG A O 1
ATOM 3138 N N . ALA A 1 406 ? -6.161 13.515 -20.043 1.00 94.88 406 ALA A N 1
ATOM 3139 C CA . ALA A 1 406 ? -7.342 13.479 -19.196 1.00 94.88 406 ALA A CA 1
ATOM 3140 C C . ALA A 1 406 ? -7.109 14.207 -17.863 1.00 94.88 406 ALA A C 1
ATOM 3142 O O . ALA A 1 406 ? -7.931 15.039 -17.477 1.00 94.88 406 ALA A O 1
ATOM 3143 N N . PHE A 1 407 ? -5.969 14.006 -17.203 1.00 96.38 407 PHE A N 1
ATOM 3144 C CA . PHE A 1 407 ? -5.618 14.725 -15.977 1.00 96.38 407 PHE A CA 1
ATOM 3145 C C . PHE A 1 407 ? -5.205 16.178 -16.241 1.00 96.38 407 PHE A C 1
ATOM 3147 O O . PHE A 1 407 ? -5.457 17.052 -15.419 1.00 96.38 407 PHE A O 1
ATOM 3154 N N . GLY A 1 408 ? -4.588 16.479 -17.382 1.00 95.00 408 GLY A N 1
ATOM 3155 C CA . GLY A 1 408 ? -4.130 17.826 -17.725 1.00 95.00 408 GLY A CA 1
ATOM 3156 C C . GLY A 1 408 ? -5.210 18.756 -18.279 1.00 95.00 408 GLY A C 1
ATOM 3157 O O . GLY A 1 408 ? -5.029 19.974 -18.231 1.00 95.00 408 GLY A O 1
ATOM 3158 N N . MET A 1 409 ? -6.305 18.207 -18.810 1.00 93.19 409 MET A N 1
ATOM 3159 C CA . MET A 1 409 ? -7.367 18.949 -19.498 1.00 93.19 409 MET A CA 1
ATOM 3160 C C . MET A 1 409 ? -8.758 18.625 -18.947 1.00 93.19 409 MET A C 1
ATOM 3162 O O . MET A 1 409 ? -9.460 19.537 -18.511 1.00 93.19 409 MET A O 1
ATOM 3166 N N . GLN A 1 410 ? -9.164 17.351 -18.940 1.00 93.25 410 GLN A N 1
ATOM 3167 C CA . GLN A 1 410 ? -10.534 16.960 -18.574 1.00 93.25 410 GLN A CA 1
ATOM 3168 C C . GLN A 1 410 ? -10.790 17.130 -17.070 1.00 93.25 410 GLN A C 1
ATOM 3170 O O . GLN A 1 410 ? -11.780 17.743 -16.676 1.00 93.25 410 GLN A O 1
ATOM 3175 N N . VAL A 1 411 ? -9.867 16.677 -16.221 1.00 95.19 411 VAL A N 1
ATOM 3176 C CA . VAL A 1 411 ? -9.959 16.805 -14.758 1.00 95.19 411 VAL A CA 1
ATOM 3177 C C . VAL A 1 411 ? -10.041 18.276 -14.310 1.00 95.19 411 VAL A C 1
ATOM 3179 O O . VAL A 1 411 ? -10.956 18.598 -13.553 1.00 95.19 411 VAL A O 1
ATOM 3182 N N . PRO A 1 412 ? -9.193 19.214 -14.786 1.00 94.31 412 PRO A N 1
ATOM 3183 C CA . PRO A 1 412 ? -9.339 20.636 -14.477 1.00 94.31 412 PRO A CA 1
ATOM 3184 C C . PRO A 1 412 ? -10.661 21.253 -14.936 1.00 94.31 412 PRO A C 1
ATOM 3186 O O . PRO A 1 412 ? -11.157 22.168 -14.279 1.00 94.31 412 PRO A O 1
ATOM 3189 N N . LEU A 1 413 ? -11.230 20.788 -16.056 1.00 91.12 413 LEU A N 1
ATOM 3190 C CA . LEU A 1 413 ? -12.547 21.234 -16.518 1.00 91.12 413 LEU A CA 1
ATOM 3191 C C . LEU A 1 413 ? -13.649 20.759 -15.564 1.00 91.12 413 LEU A C 1
ATOM 3193 O O . LEU A 1 413 ? -14.452 21.579 -15.123 1.00 91.12 413 LEU A O 1
ATOM 3197 N N . LEU A 1 414 ? -13.630 19.482 -15.171 1.00 90.06 414 LEU A N 1
ATOM 3198 C CA . LEU A 1 414 ? -14.558 18.913 -14.185 1.00 90.06 414 LEU A CA 1
ATOM 3199 C C . LEU A 1 414 ? -14.410 19.568 -12.801 1.00 90.06 414 LEU A C 1
ATOM 3201 O O . LEU A 1 414 ? -15.394 19.821 -12.108 1.00 90.06 414 LEU A O 1
ATOM 3205 N N . ALA A 1 415 ? -13.188 19.930 -12.407 1.00 91.38 415 ALA A N 1
ATOM 3206 C CA . ALA A 1 415 ? -12.915 20.617 -11.146 1.00 91.38 415 ALA A CA 1
ATOM 3207 C C . ALA A 1 415 ? -13.537 22.027 -11.071 1.00 91.38 415 ALA A C 1
ATOM 3209 O O . ALA A 1 415 ? -13.627 22.602 -9.988 1.00 91.38 415 ALA A O 1
ATOM 3210 N N . GLN A 1 416 ? -13.983 22.616 -12.188 1.00 88.06 416 GLN A N 1
ATOM 3211 C CA . GLN A 1 416 ? -14.688 23.904 -12.144 1.00 88.06 416 GLN A CA 1
ATOM 3212 C C . GLN A 1 416 ? -16.062 23.796 -11.485 1.00 88.06 416 GLN A C 1
ATOM 3214 O O . GLN A 1 416 ? -16.526 24.787 -10.928 1.00 88.06 416 GLN A O 1
ATOM 3219 N N . THR A 1 417 ? -16.698 22.628 -11.559 1.00 84.69 417 THR A N 1
ATOM 3220 C CA . THR A 1 417 ? -18.040 22.364 -11.023 1.00 84.69 417 THR A CA 1
ATOM 3221 C C . THR A 1 417 ? -18.039 21.324 -9.903 1.00 84.69 417 THR A C 1
ATOM 3223 O O . THR A 1 417 ? -19.051 21.175 -9.231 1.00 84.69 417 THR A O 1
ATOM 3226 N N . SER A 1 418 ? -16.914 20.645 -9.649 1.00 89.69 418 SER A N 1
ATOM 3227 C CA . SER A 1 418 ? -16.745 19.704 -8.536 1.00 89.69 418 SER A CA 1
ATOM 3228 C C . SER A 1 418 ? -15.811 20.272 -7.456 1.00 89.69 418 SER A C 1
ATOM 3230 O O . SER A 1 418 ? -14.587 20.254 -7.628 1.00 89.69 418 SER A O 1
ATOM 3232 N N . PRO A 1 419 ? -16.353 20.758 -6.319 1.00 90.50 419 PRO A N 1
ATOM 3233 C CA . PRO A 1 419 ? -15.547 21.242 -5.200 1.00 90.50 419 PRO A CA 1
ATOM 3234 C C . PRO A 1 419 ? -14.587 20.176 -4.647 1.00 90.50 419 PRO A C 1
ATOM 3236 O O . PRO A 1 419 ? -13.434 20.489 -4.367 1.00 90.50 419 PRO A O 1
ATOM 3239 N N . ALA A 1 420 ? -15.031 18.917 -4.545 1.00 91.06 420 ALA A N 1
ATOM 3240 C CA . ALA A 1 420 ? -14.212 17.809 -4.047 1.00 91.06 420 ALA A CA 1
ATOM 3241 C C . ALA A 1 420 ? -12.994 17.548 -4.950 1.00 91.06 420 ALA A C 1
ATOM 3243 O O . ALA A 1 420 ? -11.862 17.470 -4.470 1.00 91.06 420 ALA A O 1
ATOM 3244 N N . LEU A 1 421 ? -13.210 17.490 -6.271 1.00 94.81 421 LEU A N 1
ATOM 3245 C CA . LEU A 1 421 ? -12.132 17.295 -7.240 1.00 94.81 421 LEU A CA 1
ATOM 3246 C C . LEU A 1 421 ? -11.176 18.490 -7.271 1.00 94.81 421 LEU A C 1
ATOM 3248 O O . LEU A 1 421 ? -9.964 18.303 -7.364 1.00 94.81 421 LEU A O 1
ATOM 3252 N N . LEU A 1 422 ? -11.703 19.713 -7.149 1.00 94.50 422 LEU A N 1
ATOM 3253 C CA . LEU A 1 422 ? -10.882 20.915 -7.052 1.00 94.50 422 LEU A CA 1
ATOM 3254 C C . LEU A 1 422 ? -9.969 20.870 -5.821 1.00 94.50 422 LEU A C 1
ATOM 3256 O O . LEU A 1 422 ? -8.776 21.142 -5.947 1.00 94.50 422 LEU A O 1
ATOM 3260 N N . CYS A 1 423 ? -10.499 20.499 -4.654 1.00 94.88 423 CYS A N 1
ATOM 3261 C CA . CYS A 1 423 ? -9.698 20.321 -3.445 1.00 94.88 423 CYS A CA 1
ATOM 3262 C C . CYS A 1 423 ? -8.629 19.235 -3.638 1.00 94.88 423 CYS A C 1
ATOM 3264 O O . CYS A 1 423 ? -7.470 19.481 -3.318 1.00 94.88 423 CYS A O 1
ATOM 3266 N N . ALA A 1 424 ? -8.961 18.095 -4.256 1.00 96.88 424 ALA A N 1
ATOM 3267 C CA . ALA A 1 424 ? -8.009 17.009 -4.504 1.00 96.88 424 ALA A CA 1
ATOM 3268 C C . ALA A 1 424 ? -6.839 17.416 -5.424 1.00 96.88 424 ALA A C 1
ATOM 3270 O O . ALA A 1 424 ? -5.680 17.166 -5.085 1.00 96.88 424 ALA A O 1
ATOM 3271 N N . ILE A 1 425 ? -7.101 18.094 -6.555 1.00 97.38 425 ILE A N 1
ATOM 3272 C CA . ILE A 1 425 ? -6.023 18.547 -7.460 1.00 97.38 425 ILE A CA 1
ATOM 3273 C C . ILE A 1 425 ? -5.141 19.626 -6.822 1.00 97.38 425 ILE A C 1
ATOM 3275 O O . ILE A 1 425 ? -3.934 19.675 -7.073 1.00 97.38 425 ILE A O 1
ATOM 3279 N N . LEU A 1 426 ? -5.726 20.486 -5.982 1.00 96.06 426 LEU A N 1
ATOM 3280 C CA . LEU A 1 426 ? -4.977 21.492 -5.235 1.00 96.06 426 LEU A CA 1
ATOM 3281 C C . LEU A 1 426 ? -4.137 20.833 -4.133 1.00 96.06 426 LEU A C 1
ATOM 3283 O O . LEU A 1 426 ? -2.977 21.206 -3.981 1.00 96.06 426 LEU A O 1
ATOM 3287 N N . ALA A 1 427 ? -4.676 19.834 -3.426 1.00 95.38 427 ALA A N 1
ATOM 3288 C CA . ALA A 1 427 ? -3.997 19.117 -2.349 1.00 95.38 427 ALA A CA 1
ATOM 3289 C C . ALA A 1 427 ? -2.728 18.413 -2.846 1.00 95.38 427 ALA A C 1
ATOM 3291 O O . ALA A 1 427 ? -1.645 18.649 -2.306 1.00 95.38 427 ALA A O 1
ATOM 3292 N N . ILE A 1 428 ? -2.821 17.615 -3.922 1.00 95.75 428 ILE A N 1
ATOM 3293 C CA . ILE A 1 428 ? -1.648 16.903 -4.466 1.00 95.75 428 ILE A CA 1
ATOM 3294 C C . ILE A 1 428 ? -0.601 17.888 -4.988 1.00 95.75 428 ILE A C 1
ATOM 3296 O O . ILE A 1 428 ? 0.601 17.688 -4.818 1.00 95.75 428 ILE A O 1
ATOM 3300 N N . SER A 1 429 ? -1.048 18.998 -5.577 1.00 95.56 429 SER A N 1
ATOM 3301 C CA . SER A 1 429 ? -0.152 20.036 -6.070 1.00 95.56 429 SER A CA 1
ATOM 3302 C C . SER A 1 429 ? 0.549 20.795 -4.942 1.00 95.56 429 SER A C 1
ATOM 3304 O O . SER A 1 429 ? 1.735 21.105 -5.066 1.00 95.56 429 SER A O 1
ATOM 3306 N N . ALA A 1 430 ? -0.161 21.120 -3.862 1.00 93.19 430 ALA A N 1
ATOM 3307 C CA . ALA A 1 430 ? 0.425 21.734 -2.676 1.00 93.19 430 ALA A CA 1
ATOM 3308 C C . ALA A 1 430 ? 1.462 20.791 -2.056 1.00 93.19 430 ALA A C 1
ATOM 3310 O O . ALA A 1 430 ? 2.614 21.187 -1.871 1.00 93.19 430 ALA A O 1
ATOM 3311 N N . ARG A 1 431 ? 1.102 19.512 -1.885 1.00 91.19 431 ARG A N 1
ATOM 3312 C CA . ARG A 1 431 ? 1.985 18.492 -1.312 1.00 91.19 431 ARG A CA 1
ATOM 3313 C C . ARG A 1 431 ? 3.261 18.298 -2.126 1.00 91.19 431 ARG A C 1
ATOM 3315 O O . ARG A 1 431 ? 4.357 18.225 -1.578 1.00 91.19 431 ARG A O 1
ATOM 3322 N N . GLN A 1 432 ? 3.138 18.259 -3.448 1.00 92.25 432 GLN A N 1
ATOM 3323 C CA . GLN A 1 432 ? 4.276 18.154 -4.353 1.00 92.25 432 GLN A CA 1
ATOM 3324 C C . GLN A 1 432 ? 5.268 19.311 -4.184 1.00 92.25 432 GLN A C 1
ATOM 3326 O O . GLN A 1 432 ? 6.478 19.082 -4.115 1.00 92.25 432 GLN A O 1
ATOM 3331 N N . LYS A 1 433 ? 4.764 20.547 -4.091 1.00 90.00 433 LYS A N 1
ATOM 3332 C CA . LYS A 1 433 ? 5.602 21.731 -3.869 1.00 90.00 433 LYS A CA 1
ATOM 3333 C C . LYS A 1 433 ? 6.265 21.707 -2.501 1.00 90.00 433 LYS A C 1
ATOM 3335 O O . LYS A 1 433 ? 7.464 21.942 -2.434 1.00 90.00 433 LYS A O 1
ATOM 3340 N N . GLU A 1 434 ? 5.520 21.370 -1.450 1.00 86.69 434 GLU A N 1
ATOM 3341 C CA . GLU A 1 434 ? 6.050 21.247 -0.086 1.00 86.69 434 GLU A CA 1
ATOM 3342 C C . GLU A 1 434 ? 7.247 20.291 -0.034 1.00 86.69 434 GLU A C 1
ATOM 3344 O O . GLU A 1 434 ? 8.295 20.638 0.513 1.00 86.69 434 GLU A O 1
ATOM 3349 N N . ARG A 1 435 ? 7.132 19.119 -0.674 1.00 85.00 435 ARG A N 1
ATOM 3350 C CA . ARG A 1 435 ? 8.227 18.141 -0.732 1.00 85.00 435 ARG A CA 1
ATOM 3351 C C . ARG A 1 435 ? 9.421 18.649 -1.537 1.00 85.00 435 ARG A C 1
ATOM 3353 O O . ARG A 1 435 ? 10.559 18.502 -1.101 1.00 85.00 435 ARG A O 1
ATOM 3360 N N . LYS A 1 436 ? 9.179 19.295 -2.679 1.00 85.19 436 LYS A N 1
ATOM 3361 C CA . LYS A 1 436 ? 10.243 19.864 -3.520 1.00 85.19 436 LYS A CA 1
ATOM 3362 C C . LYS A 1 436 ? 10.998 21.004 -2.828 1.00 85.19 436 LYS A C 1
ATOM 3364 O O . LYS A 1 436 ? 12.226 21.040 -2.858 1.00 85.19 436 LYS A O 1
ATOM 3369 N N . ASP A 1 437 ? 10.279 21.910 -2.171 1.00 80.69 437 ASP A N 1
ATOM 3370 C CA . ASP A 1 437 ? 10.872 23.033 -1.442 1.00 80.69 437 ASP A CA 1
ATOM 3371 C C . ASP A 1 437 ? 11.692 22.548 -0.230 1.00 80.69 437 ASP A C 1
ATOM 3373 O O . ASP A 1 437 ? 12.755 23.111 0.059 1.00 80.69 437 ASP A O 1
ATOM 3377 N N . ALA A 1 438 ? 11.257 21.464 0.429 1.00 72.50 438 ALA A N 1
ATOM 3378 C CA . ALA A 1 438 ? 12.025 20.799 1.481 1.00 72.50 438 ALA A CA 1
ATOM 3379 C C . ALA A 1 438 ? 13.346 20.206 0.950 1.00 72.50 438 ALA A C 1
ATOM 3381 O O . ALA A 1 438 ? 14.401 20.401 1.565 1.00 72.50 438 ALA A O 1
ATOM 3382 N N . SER A 1 439 ? 13.319 19.548 -0.216 1.00 67.00 439 SER A N 1
ATOM 3383 C CA . SER A 1 439 ? 14.517 19.000 -0.871 1.00 67.00 439 SER A CA 1
ATOM 3384 C C . SER A 1 439 ? 15.532 20.082 -1.277 1.00 67.00 439 SER A C 1
ATOM 3386 O O . SER A 1 439 ? 16.739 19.862 -1.163 1.00 67.00 439 SER A O 1
ATOM 3388 N N . ASP A 1 440 ? 15.071 21.273 -1.673 1.00 63.19 440 ASP A N 1
ATOM 3389 C CA . ASP A 1 440 ? 15.921 22.409 -2.070 1.00 63.19 440 ASP A CA 1
ATOM 3390 C C . ASP A 1 440 ? 16.641 23.100 -0.891 1.00 63.19 440 ASP A C 1
ATOM 3392 O O . ASP A 1 440 ? 17.473 23.992 -1.091 1.00 63.19 440 ASP A O 1
ATOM 3396 N N . GLY A 1 441 ? 16.347 22.718 0.357 1.00 56.22 441 GLY A N 1
ATOM 3397 C CA . GLY A 1 441 ? 17.001 23.273 1.543 1.00 56.22 441 GLY A CA 1
ATOM 3398 C C . GLY A 1 441 ? 16.718 24.759 1.785 1.00 56.22 441 GLY A C 1
ATOM 3399 O O . GLY A 1 441 ? 17.460 25.396 2.540 1.00 56.22 441 GLY A O 1
ATOM 3400 N N . LYS A 1 442 ? 15.670 25.317 1.163 1.00 52.91 442 LYS A N 1
ATOM 3401 C CA . LYS A 1 442 ? 15.189 26.672 1.445 1.00 52.91 442 LYS A CA 1
ATOM 3402 C C . LYS A 1 442 ? 14.639 26.701 2.871 1.00 52.91 442 LYS A C 1
ATOM 3404 O O . LYS A 1 442 ? 13.690 26.006 3.219 1.00 52.91 442 LYS A O 1
ATOM 3409 N N . SER A 1 443 ? 15.294 27.486 3.721 1.00 44.19 443 SER A N 1
ATOM 3410 C CA . SER A 1 443 ? 14.979 27.640 5.138 1.00 44.19 443 SER A CA 1
ATOM 3411 C C . SER A 1 443 ? 13.656 28.375 5.333 1.00 44.19 443 SER A C 1
ATOM 3413 O O . SER A 1 443 ? 13.626 29.603 5.322 1.00 44.19 443 SER A O 1
ATOM 3415 N N . THR A 1 444 ? 12.604 27.578 5.497 1.00 39.91 444 THR A N 1
ATOM 3416 C CA . THR A 1 444 ? 11.333 27.731 6.227 1.00 39.91 444 THR A CA 1
ATOM 3417 C C . THR A 1 444 ? 10.240 27.132 5.350 1.00 39.91 444 THR A C 1
ATOM 3419 O O . THR A 1 444 ? 9.824 27.782 4.392 1.00 39.91 444 THR A O 1
ATOM 3422 N N . PRO A 1 445 ? 9.707 25.930 5.653 1.00 47.91 445 PRO A N 1
ATOM 3423 C CA . PRO A 1 445 ? 8.325 25.729 5.294 1.00 47.91 445 PRO A CA 1
ATOM 3424 C C . PRO A 1 445 ? 7.595 26.816 6.080 1.00 47.91 445 PRO A C 1
ATOM 3426 O O . PRO A 1 445 ? 7.601 26.829 7.315 1.00 47.91 445 PRO A O 1
ATOM 3429 N N . GLN A 1 446 ? 6.975 27.768 5.384 1.00 46.00 446 GLN A N 1
ATOM 3430 C CA . GLN A 1 446 ? 5.715 28.276 5.904 1.00 46.00 446 GLN A CA 1
ATOM 3431 C C . GLN A 1 446 ? 4.988 27.006 6.375 1.00 46.00 446 GLN A C 1
ATOM 3433 O O . GLN A 1 446 ? 4.888 26.079 5.569 1.00 46.00 446 GLN A O 1
ATOM 3438 N N . LYS A 1 447 ? 4.624 26.891 7.662 1.00 52.50 447 LYS A N 1
ATOM 3439 C CA . LYS A 1 447 ? 3.775 25.805 8.187 1.00 52.50 447 LYS A CA 1
ATOM 3440 C C . LYS A 1 447 ? 2.412 25.908 7.503 1.00 52.50 447 LYS A C 1
ATOM 3442 O O . LYS A 1 447 ? 1.430 26.353 8.081 1.00 52.50 447 LYS A O 1
ATOM 3447 N N . SER A 1 448 ? 2.421 25.659 6.210 1.00 56.72 448 SER A N 1
ATOM 3448 C CA . SER A 1 448 ? 1.312 25.702 5.308 1.00 56.72 448 SER A CA 1
ATOM 3449 C C . SER A 1 448 ? 0.823 24.287 5.337 1.00 56.72 448 SER A C 1
ATOM 3451 O O . SER A 1 448 ? 1.355 23.428 4.648 1.00 56.72 448 SER A O 1
ATOM 3453 N N . PHE A 1 449 ? -0.155 24.045 6.190 1.00 67.88 449 PHE A N 1
ATOM 3454 C CA . PHE A 1 449 ? -0.924 22.819 6.145 1.00 67.88 449 PHE A CA 1
ATOM 3455 C C . PHE A 1 449 ? -1.947 22.890 5.000 1.00 67.88 449 PHE A C 1
ATOM 3457 O O . PHE A 1 449 ? -2.974 22.237 5.072 1.00 67.88 449 PHE A O 1
ATOM 3464 N N . ASP A 1 450 ? -1.682 23.668 3.937 1.00 86.12 450 ASP A N 1
ATOM 3465 C CA . ASP A 1 450 ? -2.587 23.851 2.802 1.00 86.12 450 ASP A CA 1
ATOM 3466 C C . ASP A 1 450 ? -2.883 22.491 2.167 1.00 86.12 450 ASP A C 1
ATOM 3468 O O . ASP A 1 450 ? -4.044 22.173 1.934 1.00 86.12 450 ASP A O 1
ATOM 3472 N N . SER A 1 451 ? -1.861 21.656 1.939 1.00 90.06 451 SER A N 1
ATOM 3473 C CA . SER A 1 451 ? -2.063 20.297 1.428 1.00 90.06 451 SER A CA 1
ATOM 3474 C C . SER A 1 451 ? -2.960 19.455 2.340 1.00 90.06 451 SER A C 1
ATOM 3476 O O . SER A 1 451 ? -3.828 18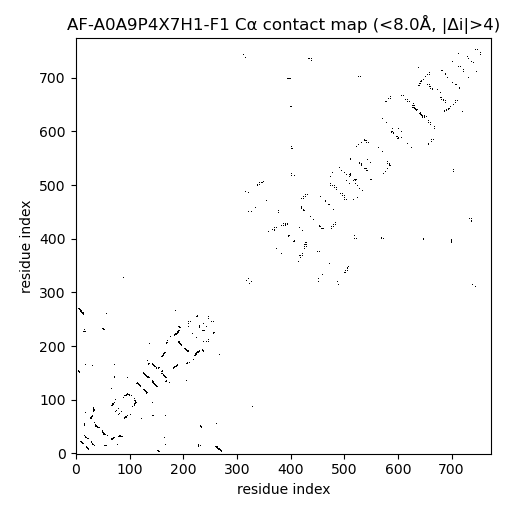.748 1.833 1.00 90.06 451 SER A O 1
ATOM 3478 N N . LEU A 1 452 ? -2.796 19.566 3.663 1.00 86.75 452 LEU A N 1
ATOM 3479 C CA . LEU A 1 452 ? -3.566 18.822 4.659 1.00 86.75 452 LEU A CA 1
ATOM 3480 C C . LEU A 1 452 ? -5.015 19.311 4.739 1.00 86.75 452 LEU A C 1
ATOM 3482 O O . LEU A 1 452 ? -5.932 18.501 4.663 1.00 86.75 452 LEU A O 1
ATOM 3486 N N . GLU A 1 453 ? -5.230 20.620 4.842 1.00 86.88 453 GLU A N 1
ATOM 3487 C CA . GLU A 1 453 ? -6.558 21.236 4.885 1.00 86.88 453 GLU A CA 1
ATOM 3488 C C . GLU A 1 453 ? -7.342 20.938 3.599 1.00 86.88 453 GLU A C 1
ATOM 3490 O O . GLU A 1 453 ? -8.513 20.562 3.652 1.00 86.88 453 GLU A O 1
ATOM 3495 N N . LEU A 1 454 ? -6.691 21.034 2.433 1.00 91.81 454 LEU A N 1
ATOM 3496 C CA . LEU A 1 454 ? -7.297 20.688 1.145 1.00 91.81 454 LEU A CA 1
ATOM 3497 C C . LEU A 1 454 ? -7.606 19.192 1.037 1.00 91.81 454 LEU A C 1
ATOM 3499 O O . LEU A 1 454 ? -8.640 18.832 0.480 1.00 91.81 454 LEU A O 1
ATOM 3503 N N . TYR A 1 455 ? -6.729 18.328 1.552 1.00 92.62 455 TYR A N 1
ATOM 3504 C CA . TYR A 1 455 ? -6.930 16.878 1.581 1.00 92.62 455 TYR A CA 1
ATOM 3505 C C . TYR A 1 455 ? -8.120 16.496 2.473 1.00 92.62 455 TYR A C 1
ATOM 3507 O O . TYR A 1 455 ? -9.020 15.783 2.031 1.00 92.62 455 TYR A O 1
ATOM 3515 N N . GLN A 1 456 ? -8.180 17.043 3.689 1.00 87.81 456 GLN A N 1
ATOM 3516 C CA . GLN A 1 456 ? -9.288 16.846 4.627 1.00 87.81 456 GLN A CA 1
ATOM 3517 C C . GLN A 1 456 ? -10.614 17.343 4.050 1.00 87.81 456 GLN A C 1
ATOM 3519 O O . GLN A 1 456 ? -11.626 16.642 4.107 1.00 87.81 456 GLN A O 1
ATOM 3524 N N . GLU A 1 457 ? -10.613 18.531 3.445 1.00 87.50 457 GLU A N 1
ATOM 3525 C CA . GLU A 1 457 ? -11.817 19.069 2.825 1.00 87.50 457 GLU A CA 1
ATOM 3526 C C . GLU A 1 457 ? -12.243 18.253 1.597 1.00 87.50 457 GLU A C 1
ATOM 3528 O O . GLU A 1 457 ? -13.440 18.028 1.399 1.00 87.50 457 GLU A O 1
ATOM 3533 N N . ALA A 1 458 ? -11.293 17.777 0.782 1.00 92.06 458 ALA A N 1
ATOM 3534 C CA . ALA A 1 458 ? -11.597 16.895 -0.341 1.00 92.06 458 ALA A CA 1
ATOM 3535 C C . ALA A 1 458 ? -12.334 15.640 0.139 1.00 92.06 458 ALA A C 1
ATOM 3537 O O . ALA A 1 458 ? -13.374 15.312 -0.425 1.00 92.06 458 ALA A O 1
ATOM 3538 N N . ILE A 1 459 ? -11.856 14.998 1.212 1.00 87.62 459 ILE A N 1
ATOM 3539 C CA . ILE A 1 459 ? -12.495 13.814 1.808 1.00 87.62 459 ILE A CA 1
ATOM 3540 C C . ILE A 1 459 ? -13.885 14.160 2.346 1.00 87.62 459 ILE A C 1
ATOM 3542 O O . ILE A 1 459 ? -14.856 13.489 2.003 1.00 87.62 459 ILE A O 1
ATOM 3546 N N . ARG A 1 460 ? -14.020 15.259 3.097 1.00 85.38 460 ARG A N 1
ATOM 3547 C CA . ARG A 1 460 ? -15.312 15.709 3.641 1.00 85.38 460 ARG A CA 1
ATOM 3548 C C . ARG A 1 460 ? -16.372 15.908 2.551 1.00 85.38 460 ARG A C 1
ATOM 3550 O O . ARG A 1 460 ? -17.541 15.579 2.754 1.00 85.38 460 ARG A O 1
ATOM 3557 N N . LEU A 1 461 ? -15.979 16.480 1.412 1.00 83.81 461 LEU A N 1
ATOM 3558 C CA . LEU A 1 461 ? -16.852 16.714 0.256 1.00 83.81 461 LEU A CA 1
ATOM 3559 C C . LEU A 1 461 ? -17.077 15.451 -0.586 1.00 83.81 461 LEU A C 1
ATOM 3561 O O . LEU A 1 461 ? -18.106 15.340 -1.248 1.00 83.81 461 LEU A O 1
ATOM 3565 N N . LEU A 1 462 ? -16.132 14.512 -0.558 1.00 88.19 462 LEU A N 1
ATOM 3566 C CA . LEU A 1 462 ? -16.190 13.231 -1.256 1.00 88.19 462 LEU A CA 1
ATOM 3567 C C . LEU A 1 462 ? -17.153 12.243 -0.582 1.00 88.19 462 LEU A C 1
ATOM 3569 O O . LEU A 1 462 ? -17.845 11.509 -1.283 1.00 88.19 462 LEU A O 1
ATOM 3573 N N . THR A 1 463 ? -17.251 12.248 0.751 1.00 79.00 463 THR A N 1
ATOM 3574 C CA . THR A 1 463 ? -18.117 11.343 1.533 1.00 79.00 463 THR A CA 1
ATOM 3575 C C . THR A 1 463 ? -19.551 11.207 0.994 1.00 79.00 463 THR A C 1
ATOM 3577 O O . THR A 1 463 ? -19.974 10.075 0.749 1.00 79.00 463 THR A O 1
ATOM 3580 N N . PRO A 1 464 ? -20.324 12.291 0.760 1.00 77.69 464 PRO A N 1
ATOM 3581 C CA . PRO A 1 464 ? -21.681 12.161 0.222 1.00 77.69 464 PRO A CA 1
ATOM 3582 C C . PRO A 1 464 ? -21.722 11.640 -1.224 1.00 77.69 464 PRO A C 1
ATOM 3584 O O . PRO A 1 464 ? -22.700 11.002 -1.603 1.00 77.69 464 PRO A O 1
ATOM 3587 N N . LEU A 1 465 ? -20.679 11.878 -2.028 1.00 81.75 465 LEU A N 1
ATOM 3588 C CA . LEU A 1 465 ? -20.602 11.391 -3.411 1.00 81.75 465 LEU A CA 1
ATOM 3589 C C . LEU A 1 465 ? -20.348 9.880 -3.457 1.00 81.75 465 LEU A C 1
ATOM 3591 O O . LEU A 1 465 ? -20.957 9.171 -4.256 1.00 81.75 465 LEU A O 1
ATOM 3595 N N . LEU A 1 466 ? -19.496 9.379 -2.557 1.00 78.88 466 LEU A N 1
ATOM 3596 C CA . LEU A 1 466 ? -19.257 7.945 -2.387 1.00 78.88 466 LEU A CA 1
ATOM 3597 C C . LEU A 1 466 ? -20.530 7.222 -1.927 1.00 78.88 466 LEU A C 1
ATOM 3599 O O . LEU A 1 466 ? -20.888 6.195 -2.494 1.00 78.88 466 LEU A O 1
ATOM 3603 N N . GLN A 1 467 ? -21.281 7.809 -0.989 1.00 76.94 467 GLN A N 1
ATOM 3604 C CA . GLN A 1 467 ? -22.587 7.282 -0.562 1.00 76.94 467 GLN A CA 1
ATOM 3605 C C . GLN A 1 467 ? -23.634 7.261 -1.687 1.00 76.94 467 GLN A C 1
ATOM 3607 O O . GLN A 1 467 ? -24.552 6.445 -1.654 1.00 76.94 467 GLN A O 1
ATOM 3612 N N . ALA A 1 468 ? -23.507 8.152 -2.672 1.00 75.56 468 ALA A N 1
ATOM 3613 C CA . ALA A 1 468 ? -24.371 8.195 -3.847 1.00 75.56 468 ALA A CA 1
ATOM 3614 C C . ALA A 1 468 ? -23.930 7.235 -4.969 1.00 75.56 468 ALA A C 1
ATOM 3616 O O . ALA A 1 468 ? -24.619 7.157 -5.985 1.00 75.56 468 ALA A O 1
ATOM 3617 N N . HIS A 1 469 ? -22.815 6.511 -4.799 1.00 77.06 469 HIS A N 1
ATOM 3618 C CA . HIS A 1 469 ? -22.224 5.630 -5.812 1.00 77.06 469 HIS A CA 1
ATOM 3619 C C . HIS A 1 469 ? -21.959 6.327 -7.161 1.00 77.06 469 HIS A C 1
ATOM 3621 O O . HIS A 1 469 ? -22.100 5.728 -8.226 1.00 77.06 469 HIS A O 1
ATOM 3627 N N . ASP A 1 470 ? -21.577 7.605 -7.125 1.00 76.00 470 ASP A N 1
ATOM 3628 C CA . ASP A 1 470 ? -21.276 8.376 -8.331 1.00 76.00 470 ASP A CA 1
ATOM 3629 C C . ASP A 1 470 ? -19.891 8.003 -8.881 1.00 76.00 470 ASP A C 1
ATOM 3631 O O . ASP A 1 470 ? -18.887 8.136 -8.185 1.00 76.00 470 ASP A O 1
ATOM 3635 N N . GLN A 1 471 ? -19.793 7.589 -10.147 1.00 76.38 471 GLN A N 1
ATOM 3636 C CA . GLN A 1 471 ? -18.504 7.264 -10.769 1.00 76.38 471 GLN A CA 1
ATOM 3637 C C . GLN A 1 471 ? -17.559 8.487 -10.867 1.00 76.38 471 GLN A C 1
ATOM 3639 O O . GLN A 1 471 ? -16.342 8.309 -10.979 1.00 76.38 471 GLN A O 1
ATOM 3644 N N . ALA A 1 472 ? -18.075 9.722 -10.745 1.00 78.25 472 ALA A N 1
ATOM 3645 C CA . ALA A 1 472 ? -17.302 10.969 -10.623 1.00 78.25 472 ALA A CA 1
ATOM 3646 C C . ALA A 1 472 ? -16.301 10.974 -9.458 1.00 78.25 472 ALA A C 1
ATOM 3648 O O . ALA A 1 472 ? -15.346 11.758 -9.472 1.00 78.25 472 ALA A O 1
ATOM 3649 N N . VAL A 1 473 ? -16.470 10.084 -8.477 1.00 86.44 473 VAL A N 1
ATOM 3650 C CA . VAL A 1 473 ? -15.552 9.928 -7.342 1.00 86.44 473 VAL A CA 1
ATOM 3651 C C . VAL A 1 473 ? -14.236 9.254 -7.712 1.00 86.44 473 VAL A C 1
ATOM 3653 O O . VAL A 1 473 ? -13.221 9.514 -7.071 1.00 86.44 473 VAL A O 1
ATOM 3656 N N . ILE A 1 474 ? -14.214 8.422 -8.754 1.00 91.62 474 ILE A N 1
ATOM 3657 C CA . ILE A 1 474 ? -13.067 7.564 -9.076 1.00 91.62 474 ILE A CA 1
ATOM 3658 C C . ILE A 1 474 ? -11.795 8.383 -9.385 1.00 91.62 474 ILE A C 1
ATOM 3660 O O . ILE A 1 474 ? -10.755 8.107 -8.780 1.00 91.62 474 ILE A O 1
ATOM 3664 N N . PRO A 1 475 ? -11.830 9.435 -10.236 1.00 94.31 475 PRO A N 1
ATOM 3665 C CA . PRO A 1 475 ? -10.669 10.304 -10.435 1.00 94.31 475 PRO A CA 1
ATOM 3666 C C . PRO A 1 475 ? -10.212 11.003 -9.146 1.00 94.31 475 PRO A C 1
ATOM 3668 O O . PRO A 1 475 ? -9.012 11.182 -8.950 1.00 94.31 475 PRO A O 1
ATOM 3671 N N . ILE A 1 476 ? -11.149 11.382 -8.263 1.00 95.69 476 ILE A N 1
ATOM 3672 C CA . ILE A 1 476 ? -10.842 12.028 -6.976 1.00 95.69 476 ILE A CA 1
ATOM 3673 C C . ILE A 1 476 ? -10.049 11.055 -6.102 1.00 95.69 476 ILE A C 1
ATOM 3675 O O . ILE A 1 476 ? -8.954 11.397 -5.659 1.00 95.69 476 ILE A O 1
ATOM 3679 N N . CYS A 1 477 ? -10.555 9.832 -5.921 1.00 95.62 477 CYS A N 1
ATOM 3680 C CA . CYS A 1 477 ? -9.901 8.788 -5.135 1.00 95.62 477 CYS A CA 1
ATOM 3681 C C . CYS A 1 477 ? -8.490 8.489 -5.657 1.00 95.62 477 CYS A C 1
ATOM 3683 O O . CYS A 1 477 ? -7.543 8.515 -4.879 1.00 95.62 477 CYS A O 1
ATOM 3685 N N . VAL A 1 478 ? -8.311 8.310 -6.972 1.00 96.75 478 VAL A N 1
ATOM 3686 C CA . VAL A 1 478 ? -6.987 8.013 -7.556 1.00 96.75 478 VAL A CA 1
ATOM 3687 C C . VAL A 1 478 ? -5.991 9.161 -7.353 1.00 96.75 478 VAL A C 1
ATOM 3689 O O . VAL A 1 478 ? -4.814 8.914 -7.081 1.00 96.75 478 VAL A O 1
ATOM 3692 N N . ILE A 1 479 ? -6.438 10.418 -7.436 1.00 97.38 479 ILE A N 1
ATOM 3693 C CA . ILE A 1 479 ? -5.588 11.588 -7.161 1.00 97.38 479 ILE A CA 1
ATOM 3694 C C . ILE A 1 479 ? -5.194 11.644 -5.678 1.00 97.38 479 ILE A C 1
ATOM 3696 O O . ILE A 1 479 ? -4.031 11.912 -5.371 1.00 97.38 479 ILE A O 1
ATOM 3700 N N . LEU A 1 480 ? -6.127 11.366 -4.763 1.00 96.12 480 LEU A N 1
ATOM 3701 C CA . LEU A 1 480 ? -5.847 11.324 -3.325 1.00 96.12 480 LEU A CA 1
ATOM 3702 C C . LEU A 1 480 ? -4.910 10.158 -2.962 1.00 96.12 480 LEU A C 1
ATOM 3704 O O . LEU A 1 480 ? -3.953 10.376 -2.226 1.00 96.12 480 LEU A O 1
ATOM 3708 N N . CYS A 1 481 ? -5.078 8.973 -3.554 1.00 94.75 481 CYS A N 1
ATOM 3709 C CA . CYS A 1 481 ? -4.141 7.854 -3.395 1.00 94.75 481 CYS A CA 1
ATOM 3710 C C . CYS A 1 481 ? -2.730 8.217 -3.878 1.00 94.75 481 CYS A C 1
ATOM 3712 O O . CYS A 1 481 ? -1.743 7.875 -3.233 1.00 94.75 481 CYS A O 1
ATOM 3714 N N . CYS A 1 482 ? -2.612 8.957 -4.985 1.00 94.44 482 CYS A N 1
ATOM 3715 C CA . CYS A 1 482 ? -1.318 9.436 -5.472 1.00 94.44 482 CYS A CA 1
ATOM 3716 C C . CYS A 1 482 ? -0.655 10.401 -4.466 1.00 94.44 482 CYS A C 1
ATOM 3718 O O . CYS A 1 482 ? 0.538 10.274 -4.187 1.00 94.44 482 CYS A O 1
ATOM 3720 N N . LEU A 1 483 ? -1.426 11.306 -3.846 1.00 93.88 483 LEU A N 1
ATOM 3721 C CA . LEU A 1 483 ? -0.951 12.163 -2.747 1.00 93.88 483 LEU A CA 1
ATOM 3722 C C . LEU A 1 483 ? -0.481 11.341 -1.538 1.00 93.88 483 LEU A C 1
ATOM 3724 O O . LEU A 1 483 ? 0.586 11.623 -0.980 1.00 93.88 483 LEU A O 1
ATOM 3728 N N . GLU A 1 484 ? -1.252 10.331 -1.138 1.00 91.50 484 GLU A N 1
ATOM 3729 C CA . GLU A 1 484 ? -0.906 9.446 -0.023 1.00 91.50 484 GLU A CA 1
ATOM 3730 C C . GLU A 1 484 ? 0.389 8.683 -0.297 1.00 91.50 484 GLU A C 1
ATOM 3732 O O . GLU A 1 484 ? 1.278 8.684 0.549 1.00 91.50 484 GLU A O 1
ATOM 3737 N N . MET A 1 485 ? 0.562 8.130 -1.503 1.00 89.62 485 MET A N 1
ATOM 3738 C CA . MET A 1 485 ? 1.797 7.450 -1.912 1.00 89.62 485 MET A CA 1
ATOM 3739 C C . MET A 1 485 ? 3.019 8.378 -1.895 1.00 89.62 485 MET A C 1
ATOM 3741 O O . MET A 1 485 ? 4.101 7.955 -1.488 1.00 89.62 485 MET A O 1
ATOM 3745 N N . MET A 1 486 ? 2.866 9.655 -2.273 1.00 86.75 486 MET A N 1
ATOM 3746 C CA . MET A 1 486 ? 3.933 10.663 -2.131 1.00 86.75 486 MET A CA 1
ATOM 3747 C C . MET A 1 486 ? 4.318 10.925 -0.668 1.00 86.75 486 MET A C 1
ATOM 3749 O O . MET A 1 486 ? 5.400 11.447 -0.392 1.00 86.75 486 MET A O 1
ATOM 3753 N N . SER A 1 487 ? 3.419 10.599 0.256 1.00 83.44 487 SER A N 1
ATOM 3754 C CA . SER A 1 487 ? 3.507 10.880 1.687 1.00 83.44 487 SER A CA 1
ATOM 3755 C C . SER A 1 487 ? 3.642 9.605 2.525 1.00 83.44 487 SER A C 1
ATOM 3757 O O . SER A 1 487 ? 3.520 9.669 3.739 1.00 83.44 487 SER A O 1
ATOM 3759 N N . ALA A 1 488 ? 3.881 8.447 1.914 1.00 78.00 488 ALA A N 1
ATOM 3760 C CA . ALA A 1 488 ? 3.931 7.168 2.609 1.00 78.00 488 ALA A CA 1
ATOM 3761 C C . ALA A 1 488 ? 5.203 6.399 2.262 1.00 78.00 488 ALA A C 1
ATOM 3763 O O . ALA A 1 488 ? 5.761 6.552 1.171 1.00 78.00 488 ALA A O 1
ATOM 3764 N N . SER A 1 489 ? 5.629 5.537 3.188 1.00 76.06 489 SER A N 1
ATOM 3765 C CA . SER A 1 489 ? 6.674 4.556 2.914 1.00 76.06 489 SER A CA 1
ATOM 3766 C C . SER A 1 489 ? 6.258 3.675 1.740 1.00 76.06 489 SER A C 1
ATOM 3768 O O . SER A 1 489 ? 5.091 3.311 1.599 1.00 76.06 489 SER A O 1
ATOM 3770 N N . ALA A 1 490 ? 7.227 3.271 0.920 1.00 75.06 490 ALA A N 1
ATOM 3771 C CA . ALA A 1 490 ? 6.989 2.389 -0.220 1.00 75.06 490 ALA A CA 1
ATOM 3772 C C . ALA A 1 490 ? 6.325 1.051 0.159 1.00 75.06 490 ALA A C 1
ATOM 3774 O O . ALA A 1 490 ? 5.653 0.445 -0.672 1.00 75.06 490 ALA A O 1
ATOM 3775 N N . ARG A 1 491 ? 6.481 0.605 1.414 1.00 70.00 491 ARG A N 1
ATOM 3776 C CA . ARG A 1 491 ? 5.816 -0.596 1.947 1.00 70.00 491 ARG A CA 1
ATOM 3777 C C . ARG A 1 491 ? 4.299 -0.428 2.085 1.00 70.00 491 ARG A C 1
ATOM 3779 O O . ARG A 1 491 ? 3.565 -1.388 1.880 1.00 70.00 491 ARG A O 1
ATOM 3786 N N . ASP A 1 492 ? 3.837 0.789 2.360 1.00 76.25 492 ASP A N 1
ATOM 3787 C CA . ASP A 1 492 ? 2.420 1.095 2.587 1.00 76.25 492 ASP A CA 1
ATOM 3788 C C . ASP A 1 492 ? 1.666 1.394 1.286 1.00 76.25 492 ASP A C 1
ATOM 3790 O O . ASP A 1 492 ? 0.442 1.500 1.280 1.00 76.25 492 ASP A O 1
ATOM 3794 N N . TRP A 1 493 ? 2.368 1.512 0.153 1.00 83.69 493 TRP A N 1
ATOM 3795 C CA . TRP A 1 493 ? 1.768 1.905 -1.126 1.00 83.69 493 TRP A CA 1
ATOM 3796 C C . TRP A 1 493 ? 0.592 1.018 -1.541 1.00 83.69 493 TRP A C 1
ATOM 3798 O O . TRP A 1 493 ? -0.410 1.528 -2.037 1.00 83.69 493 TRP A O 1
ATOM 3808 N N . ARG A 1 494 ? 0.667 -0.295 -1.286 1.00 84.62 494 ARG A N 1
ATOM 3809 C CA . ARG A 1 494 ? -0.445 -1.217 -1.574 1.00 84.62 494 ARG A CA 1
ATOM 3810 C C . ARG A 1 494 ? -1.697 -0.874 -0.763 1.00 84.62 494 ARG A C 1
ATOM 3812 O O . ARG A 1 494 ? -2.780 -0.804 -1.332 1.00 84.62 494 ARG A O 1
ATOM 3819 N N . ARG A 1 495 ? -1.541 -0.573 0.530 1.00 82.62 495 ARG A N 1
ATOM 3820 C CA . ARG A 1 495 ? -2.644 -0.184 1.426 1.00 82.62 495 ARG A CA 1
ATOM 3821 C C . ARG A 1 495 ? -3.344 1.096 0.963 1.00 82.62 495 ARG A C 1
ATOM 3823 O O . ARG A 1 495 ? -4.539 1.244 1.185 1.00 82.62 495 ARG A O 1
ATOM 3830 N N . HIS A 1 496 ? -2.623 2.011 0.316 1.00 85.50 496 HIS A N 1
ATOM 3831 C CA . HIS A 1 496 ? -3.210 3.239 -0.236 1.00 85.50 496 HIS A CA 1
ATOM 3832 C C . HIS A 1 496 ? -3.994 2.998 -1.527 1.00 85.50 496 HIS A C 1
ATOM 3834 O O . HIS A 1 496 ? -4.967 3.693 -1.800 1.00 85.50 496 HIS A O 1
ATOM 3840 N N . LEU A 1 497 ? -3.598 2.007 -2.324 1.00 90.50 497 LEU A N 1
ATOM 3841 C CA . LEU A 1 497 ? -4.208 1.725 -3.622 1.00 90.50 497 LEU A CA 1
ATOM 3842 C C . LEU A 1 497 ? -5.442 0.808 -3.527 1.00 90.50 497 LEU A C 1
ATOM 3844 O O . LEU A 1 497 ? -6.284 0.814 -4.423 1.00 90.50 497 LEU A O 1
ATOM 3848 N N . GLU A 1 498 ? -5.581 0.023 -2.457 1.00 90.00 498 GLU A N 1
ATOM 3849 C CA . GLU A 1 498 ? -6.562 -1.073 -2.400 1.00 90.00 498 GLU A CA 1
ATOM 3850 C C . GLU A 1 498 ? -8.017 -0.590 -2.461 1.00 90.00 498 GLU A C 1
ATOM 3852 O O . GLU A 1 498 ? -8.865 -1.260 -3.045 1.00 90.00 498 GLU A O 1
ATOM 3857 N N . GLY A 1 499 ? -8.307 0.595 -1.911 1.00 87.75 499 GLY A N 1
ATOM 3858 C CA . GLY A 1 499 ? -9.644 1.174 -1.979 1.00 87.75 499 GLY A CA 1
ATOM 3859 C C . GLY A 1 499 ? -10.018 1.540 -3.414 1.00 87.75 499 GLY A C 1
ATOM 3860 O O . GLY A 1 499 ? -11.130 1.254 -3.842 1.00 87.75 499 GLY A O 1
ATOM 3861 N N . CYS A 1 500 ? -9.077 2.084 -4.194 1.00 93.62 500 CYS A N 1
ATOM 3862 C CA . CYS A 1 500 ? -9.290 2.320 -5.624 1.00 93.62 500 CYS A CA 1
ATOM 3863 C C . CYS A 1 500 ? -9.454 1.010 -6.400 1.00 93.62 500 CYS A C 1
ATOM 3865 O O . CYS A 1 500 ? -10.323 0.931 -7.263 1.00 93.62 500 CYS A O 1
ATOM 3867 N N . ALA A 1 501 ? -8.668 -0.020 -6.075 1.00 93.62 501 ALA A N 1
ATOM 3868 C CA . ALA A 1 501 ? -8.804 -1.332 -6.700 1.00 93.62 501 ALA A CA 1
ATOM 3869 C C . ALA A 1 501 ? -10.196 -1.943 -6.465 1.00 93.62 501 ALA A C 1
ATOM 3871 O O . ALA A 1 501 ? -10.825 -2.407 -7.415 1.00 93.62 501 ALA A O 1
ATOM 3872 N N . ALA A 1 502 ? -10.708 -1.868 -5.233 1.00 90.12 502 ALA A N 1
ATOM 3873 C CA . ALA A 1 502 ? -12.057 -2.322 -4.901 1.00 90.12 502 ALA A CA 1
ATOM 3874 C C . ALA A 1 502 ? -13.140 -1.503 -5.625 1.00 90.12 502 ALA A C 1
ATOM 3876 O O . ALA A 1 502 ? -14.116 -2.068 -6.110 1.00 90.12 502 ALA A O 1
ATOM 3877 N N . LEU A 1 503 ? -12.965 -0.181 -5.744 1.00 90.44 503 LEU A N 1
ATOM 3878 C CA . LEU A 1 503 ? -13.893 0.665 -6.501 1.00 90.44 503 LEU A CA 1
ATOM 3879 C C . LEU A 1 503 ? -13.897 0.316 -7.993 1.00 90.44 503 LEU A C 1
ATOM 3881 O O . LEU A 1 503 ? -14.962 0.294 -8.600 1.00 90.44 503 LEU A O 1
ATOM 3885 N N . PHE A 1 504 ? -12.744 0.035 -8.598 1.00 93.31 504 PHE A N 1
ATOM 3886 C CA . PHE A 1 504 ? -12.708 -0.370 -10.003 1.00 93.31 504 PHE A CA 1
ATOM 3887 C C . PHE A 1 504 ? -13.432 -1.688 -10.252 1.00 93.31 504 PHE A C 1
ATOM 3889 O O . PHE A 1 504 ? -14.154 -1.775 -11.237 1.00 93.31 504 PHE A O 1
ATOM 3896 N N . ASP A 1 505 ? -13.290 -2.669 -9.362 1.00 89.25 505 ASP A N 1
ATOM 3897 C CA . ASP A 1 505 ? -14.047 -3.921 -9.444 1.00 89.25 505 ASP A CA 1
ATOM 3898 C C . ASP A 1 505 ? -15.558 -3.660 -9.309 1.00 89.25 505 ASP A C 1
ATOM 3900 O O . ASP A 1 505 ? -16.341 -4.034 -10.180 1.00 89.25 505 ASP A O 1
ATOM 3904 N N . ALA A 1 506 ? -15.961 -2.898 -8.287 1.00 86.88 506 ALA A N 1
ATOM 3905 C CA . ALA A 1 506 ? -17.363 -2.574 -8.017 1.00 86.88 506 ALA A CA 1
ATOM 3906 C C . ALA A 1 506 ? -18.049 -1.762 -9.133 1.00 86.88 506 ALA A C 1
ATOM 3908 O O . ALA A 1 506 ? -19.249 -1.916 -9.363 1.00 86.88 506 ALA A O 1
ATOM 3909 N N . PHE A 1 507 ? -17.304 -0.891 -9.819 1.00 86.38 507 PHE A N 1
ATOM 3910 C CA . PHE A 1 507 ? -17.800 -0.068 -10.927 1.00 86.38 507 PHE A CA 1
ATOM 3911 C C . PHE A 1 507 ? -17.418 -0.612 -12.312 1.00 86.38 507 PHE A C 1
ATOM 3913 O O . PHE A 1 507 ? -17.593 0.104 -13.298 1.00 86.38 507 PHE A O 1
ATOM 3920 N N . GLU A 1 508 ? -16.893 -1.840 -12.396 1.00 88.19 508 GLU A N 1
ATOM 3921 C CA . GLU A 1 508 ? -16.467 -2.507 -13.637 1.00 88.19 508 GLU A CA 1
ATOM 3922 C C . GLU A 1 508 ? -15.507 -1.659 -14.506 1.00 88.19 508 GLU A C 1
ATOM 3924 O O . GLU A 1 508 ? -15.540 -1.689 -15.739 1.00 88.19 508 GLU A O 1
ATOM 3929 N N . VAL A 1 509 ? -14.630 -0.875 -13.873 1.00 92.62 509 VAL A N 1
ATOM 3930 C CA . VAL A 1 509 ? -13.654 -0.023 -14.565 1.00 92.62 509 VAL A CA 1
ATOM 3931 C C . VAL A 1 509 ? -12.403 -0.824 -14.913 1.00 92.62 509 VAL A C 1
ATOM 3933 O O . VAL A 1 509 ? -11.690 -1.314 -14.041 1.00 92.62 509 VAL A O 1
ATOM 3936 N N . HIS A 1 510 ? -12.087 -0.884 -16.204 1.00 94.88 510 HIS A N 1
ATOM 3937 C CA . HIS A 1 510 ? -10.929 -1.588 -16.751 1.00 94.88 510 HIS A CA 1
ATOM 3938 C C . HIS A 1 510 ? -10.164 -0.725 -17.774 1.00 94.88 510 HIS A C 1
ATOM 3940 O O . HIS A 1 510 ? -10.584 0.366 -18.169 1.00 94.88 510 HIS A O 1
ATOM 3946 N N . GLY A 1 511 ? -9.029 -1.223 -18.273 1.00 96.19 511 GLY A N 1
ATOM 3947 C CA . GLY A 1 511 ? -8.109 -0.481 -19.147 1.00 96.19 511 GLY A CA 1
ATOM 3948 C C . GLY A 1 511 ? -8.620 -0.174 -20.560 1.00 96.19 511 GLY A C 1
ATOM 3949 O O . GLY A 1 511 ? -7.858 0.320 -21.388 1.00 96.19 511 GLY A O 1
ATOM 3950 N N . PHE A 1 512 ? -9.885 -0.469 -20.857 1.00 95.56 512 PHE A N 1
ATOM 3951 C CA . PHE A 1 512 ? -10.495 -0.305 -22.183 1.00 95.56 512 PHE A CA 1
ATOM 3952 C C . PHE A 1 512 ? -11.839 0.435 -22.126 1.00 95.56 512 PHE A C 1
ATOM 3954 O O . PHE A 1 512 ? -12.568 0.445 -23.114 1.00 95.56 512 PHE A O 1
ATOM 3961 N N . CYS A 1 513 ? -12.186 1.062 -20.994 1.00 91.62 513 CYS A N 1
ATOM 3962 C CA . CYS A 1 513 ? -13.434 1.824 -20.860 1.00 91.62 513 CYS A CA 1
ATOM 3963 C C . CYS A 1 513 ? -13.500 3.080 -21.753 1.00 91.62 513 CYS A C 1
ATOM 3965 O O . CYS A 1 513 ? -14.562 3.686 -21.863 1.00 91.62 513 CYS A O 1
ATOM 3967 N N . GLY A 1 514 ? -12.390 3.495 -22.375 1.00 90.19 514 GLY A N 1
ATOM 3968 C CA . GLY A 1 514 ? -12.277 4.779 -23.060 1.00 90.19 514 GLY A CA 1
ATOM 3969 C C . GLY A 1 514 ? -12.302 5.988 -22.113 1.00 90.19 514 GLY A C 1
ATOM 3970 O O . GLY A 1 514 ? -12.474 5.870 -20.896 1.00 90.19 514 GLY A O 1
ATOM 3971 N N . GLY A 1 515 ? -12.093 7.173 -22.691 1.00 89.88 515 GLY A N 1
ATOM 3972 C CA . GLY A 1 515 ? -12.238 8.460 -22.006 1.00 89.88 515 GLY A CA 1
ATOM 3973 C C . GLY A 1 515 ? -11.433 8.601 -20.706 1.00 89.88 515 GLY A C 1
ATOM 3974 O O . GLY A 1 515 ? -10.331 8.069 -20.561 1.00 89.88 515 GLY A O 1
ATOM 3975 N N . LEU A 1 516 ? -12.005 9.343 -19.754 1.00 92.56 516 LEU A N 1
ATOM 3976 C CA . LEU A 1 516 ? -11.384 9.639 -18.462 1.00 92.56 516 LEU A CA 1
ATOM 3977 C C . LEU A 1 516 ? -11.139 8.378 -17.620 1.00 92.56 516 LEU A C 1
ATOM 3979 O O . LEU A 1 516 ? -10.070 8.244 -17.031 1.00 92.56 516 LEU A O 1
ATOM 3983 N N . LEU A 1 517 ? -12.095 7.445 -17.566 1.00 93.50 517 LEU A N 1
ATOM 3984 C CA . LEU A 1 517 ? -11.979 6.251 -16.719 1.00 93.50 517 LEU A CA 1
ATOM 3985 C C . LEU A 1 517 ? -10.843 5.328 -17.173 1.00 93.50 517 LEU A C 1
ATOM 3987 O O . LEU A 1 517 ? -10.118 4.809 -16.328 1.00 93.50 517 LEU A O 1
ATOM 3991 N N . GLN A 1 518 ? -10.606 5.195 -18.482 1.00 95.06 518 GLN A N 1
ATOM 3992 C CA . GLN A 1 518 ? -9.442 4.468 -18.994 1.00 95.06 518 GLN A CA 1
ATOM 3993 C C . GLN A 1 518 ? -8.122 5.128 -18.579 1.00 95.06 518 GLN A C 1
ATOM 3995 O O . GLN A 1 518 ? -7.201 4.436 -18.143 1.00 95.06 518 GLN A O 1
ATOM 4000 N N . ALA A 1 519 ? -8.015 6.454 -18.698 1.00 95.81 519 ALA A N 1
ATOM 4001 C CA . ALA A 1 519 ? -6.811 7.175 -18.286 1.00 95.81 519 ALA A CA 1
ATOM 4002 C C . ALA A 1 519 ? -6.549 7.016 -16.777 1.00 95.81 519 ALA A C 1
ATOM 4004 O O . ALA A 1 519 ? -5.417 6.765 -16.355 1.00 95.81 519 ALA A O 1
ATOM 4005 N N . VAL A 1 520 ? -7.609 7.088 -15.968 1.00 96.75 520 VAL A N 1
ATOM 4006 C CA . VAL A 1 520 ? -7.555 6.890 -14.514 1.00 96.75 520 VAL A CA 1
ATOM 4007 C C . VAL A 1 520 ? -7.153 5.457 -14.156 1.00 96.75 520 VAL A C 1
ATOM 4009 O O . VAL A 1 520 ? -6.273 5.271 -13.311 1.00 96.75 520 VAL A O 1
ATOM 4012 N N . PHE A 1 521 ? -7.708 4.456 -14.843 1.00 97.50 521 PHE A N 1
ATOM 4013 C CA . PHE A 1 521 ? -7.340 3.054 -14.664 1.00 97.50 521 PHE A CA 1
ATOM 4014 C C . PHE A 1 521 ? -5.857 2.816 -14.958 1.00 97.50 521 PHE A C 1
ATOM 4016 O O . PHE A 1 5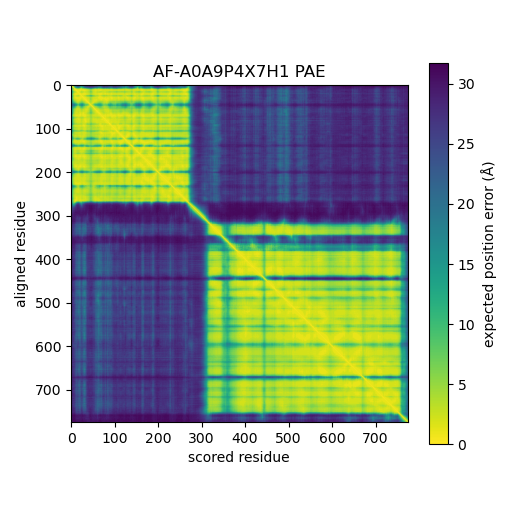21 ? -5.144 2.271 -14.120 1.00 97.50 521 PHE A O 1
ATOM 4023 N N . TRP A 1 522 ? -5.353 3.265 -16.112 1.00 97.25 522 TRP A N 1
ATOM 4024 C CA . TRP A 1 522 ? -3.944 3.065 -16.473 1.00 97.25 522 TRP A CA 1
ATOM 4025 C C . TRP A 1 522 ? -2.981 3.854 -15.584 1.00 97.25 522 TRP A C 1
ATOM 4027 O O . TRP A 1 522 ? -1.853 3.413 -15.354 1.00 97.25 522 TRP A O 1
ATOM 4037 N N . CYS A 1 523 ? -3.419 4.985 -15.025 1.00 96.25 523 CYS A N 1
ATOM 4038 C CA . CYS A 1 523 ? -2.671 5.670 -13.977 1.00 96.25 523 CYS A CA 1
ATOM 4039 C C . CYS A 1 523 ? -2.520 4.786 -12.733 1.00 96.25 523 CYS A C 1
ATOM 4041 O O . CYS A 1 523 ? -1.399 4.584 -12.265 1.00 96.25 523 CYS A O 1
ATOM 4043 N N . HIS A 1 524 ? -3.615 4.209 -12.238 1.00 96.50 524 HIS A N 1
ATOM 4044 C CA . HIS A 1 524 ? -3.577 3.279 -11.111 1.00 96.50 524 HIS A CA 1
ATOM 4045 C C . HIS A 1 524 ? -2.792 2.001 -11.421 1.00 96.50 524 HIS A C 1
ATOM 4047 O O . HIS A 1 524 ? -1.961 1.600 -10.615 1.00 96.50 524 HIS A O 1
ATOM 4053 N N . ALA A 1 525 ? -2.985 1.386 -12.590 1.00 97.31 525 ALA A N 1
ATOM 4054 C CA . ALA A 1 525 ? -2.297 0.155 -12.983 1.00 97.31 525 ALA A CA 1
ATOM 4055 C C . ALA A 1 525 ? -0.764 0.301 -12.932 1.00 97.31 525 ALA A C 1
ATOM 4057 O O . ALA A 1 525 ? -0.064 -0.620 -12.518 1.00 97.31 525 ALA A O 1
ATOM 4058 N N . ARG A 1 526 ? -0.226 1.479 -13.283 1.00 95.44 526 ARG A N 1
ATOM 4059 C CA . ARG A 1 526 ? 1.210 1.781 -13.127 1.00 95.44 526 ARG A CA 1
ATOM 4060 C C . ARG A 1 526 ? 1.641 1.915 -11.665 1.00 95.44 526 ARG A C 1
ATOM 4062 O O . ARG A 1 526 ? 2.731 1.463 -11.318 1.00 95.44 526 ARG A O 1
ATOM 4069 N N . MET A 1 527 ? 0.812 2.526 -10.817 1.00 93.81 527 MET A N 1
ATOM 4070 C CA . MET A 1 527 ? 1.072 2.620 -9.374 1.00 93.81 527 MET A CA 1
ATOM 4071 C C . MET A 1 527 ? 1.051 1.231 -8.714 1.00 93.81 527 MET A C 1
ATOM 4073 O O . MET A 1 527 ? 1.963 0.900 -7.957 1.00 93.81 527 MET A O 1
ATOM 4077 N N . ASP A 1 528 ? 0.080 0.391 -9.074 1.00 95.12 528 ASP A N 1
ATOM 4078 C CA . ASP A 1 528 ? -0.047 -0.995 -8.609 1.00 95.12 528 ASP A CA 1
ATOM 4079 C C . ASP A 1 528 ? 1.133 -1.864 -9.087 1.00 95.12 528 ASP A C 1
ATOM 4081 O O . ASP A 1 528 ? 1.757 -2.574 -8.296 1.00 95.12 528 ASP A O 1
ATOM 4085 N N . LEU A 1 529 ? 1.546 -1.718 -10.355 1.00 96.00 529 LEU A N 1
ATOM 4086 C CA . LEU A 1 529 ? 2.753 -2.361 -10.886 1.00 96.00 529 LEU A CA 1
ATOM 4087 C C . LEU A 1 529 ? 4.011 -1.964 -10.102 1.00 96.00 529 LEU A C 1
ATOM 4089 O O . LEU A 1 529 ? 4.845 -2.820 -9.810 1.00 96.00 529 LEU A O 1
ATOM 4093 N N . CYS A 1 530 ? 4.158 -0.690 -9.726 1.00 92.75 530 CYS A N 1
ATOM 4094 C CA . CYS A 1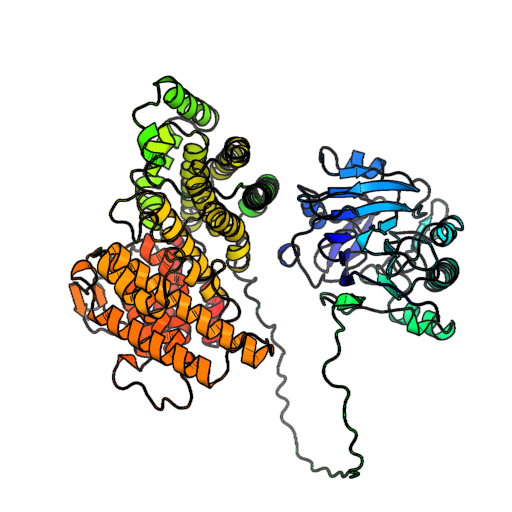 530 ? 5.273 -0.272 -8.878 1.00 92.75 530 CYS A CA 1
ATOM 4095 C C . CYS A 1 530 ? 5.240 -0.989 -7.522 1.00 92.75 530 CYS A C 1
ATOM 4097 O O . CYS A 1 530 ? 6.289 -1.438 -7.065 1.00 92.75 530 CYS A O 1
ATOM 4099 N N . GLY A 1 531 ? 4.057 -1.149 -6.917 1.00 90.44 531 GLY A N 1
ATOM 4100 C CA . GLY A 1 531 ? 3.861 -1.958 -5.711 1.00 90.44 531 GLY A CA 1
ATOM 4101 C C . GLY A 1 531 ? 4.310 -3.412 -5.894 1.00 90.44 531 GLY A C 1
ATOM 4102 O O . GLY A 1 531 ? 5.064 -3.922 -5.072 1.00 90.44 531 GLY A O 1
ATOM 4103 N N . ALA A 1 532 ? 3.925 -4.063 -6.995 1.00 92.69 532 ALA A N 1
ATOM 4104 C CA . ALA A 1 532 ? 4.344 -5.436 -7.302 1.00 92.69 532 ALA A CA 1
ATOM 4105 C C . ALA A 1 532 ? 5.870 -5.572 -7.495 1.00 92.69 532 ALA A C 1
ATOM 4107 O O . ALA A 1 532 ? 6.479 -6.527 -7.016 1.00 92.69 532 ALA A O 1
ATOM 4108 N N . LEU A 1 533 ? 6.511 -4.594 -8.148 1.00 93.25 533 LEU A N 1
ATOM 4109 C CA . LEU A 1 533 ? 7.971 -4.553 -8.302 1.00 93.25 533 LEU A CA 1
ATOM 4110 C C . LEU A 1 533 ? 8.691 -4.342 -6.960 1.00 93.25 533 LEU A C 1
ATOM 4112 O O . LEU A 1 533 ? 9.772 -4.891 -6.757 1.00 93.25 533 LEU A O 1
ATOM 4116 N N . ILE A 1 534 ? 8.106 -3.563 -6.042 1.00 88.31 534 ILE A N 1
ATOM 4117 C CA . ILE A 1 534 ? 8.650 -3.349 -4.692 1.00 88.31 534 ILE A CA 1
ATOM 4118 C C . ILE A 1 534 ? 8.654 -4.647 -3.884 1.00 88.31 534 ILE A C 1
ATOM 4120 O O . ILE A 1 534 ? 9.614 -4.887 -3.155 1.00 88.31 534 ILE A O 1
ATOM 4124 N N . SER A 1 535 ? 7.632 -5.488 -4.049 1.00 85.75 535 SER A N 1
ATOM 4125 C CA . SER A 1 535 ? 7.503 -6.768 -3.345 1.00 85.75 535 SER A CA 1
ATOM 4126 C C . SER A 1 535 ? 8.523 -7.837 -3.783 1.00 85.75 535 SER A C 1
ATOM 4128 O O . SER A 1 535 ? 8.493 -8.937 -3.238 1.00 85.75 535 SER A O 1
ATOM 4130 N N . ASP A 1 536 ? 9.404 -7.552 -4.753 1.00 85.31 536 ASP A N 1
ATOM 4131 C CA . ASP A 1 536 ? 10.500 -8.423 -5.233 1.00 85.31 536 ASP A CA 1
ATOM 4132 C C . ASP A 1 536 ? 10.070 -9.882 -5.485 1.00 85.31 536 ASP A C 1
ATOM 4134 O O . ASP A 1 536 ? 10.717 -10.833 -5.058 1.00 85.31 536 ASP A O 1
ATOM 4138 N N . GLY A 1 537 ? 8.922 -10.066 -6.147 1.00 83.62 537 GLY A N 1
ATOM 4139 C CA . GLY A 1 537 ? 8.386 -11.390 -6.481 1.00 83.62 537 GLY A CA 1
ATOM 4140 C C . GLY A 1 537 ? 7.544 -12.049 -5.385 1.00 83.62 537 GLY A C 1
ATOM 4141 O O . GLY A 1 537 ? 6.920 -13.069 -5.638 1.00 83.62 537 GLY A O 1
ATOM 4142 N N . THR A 1 538 ? 7.419 -11.473 -4.191 1.00 84.00 538 THR A N 1
ATOM 4143 C CA . THR A 1 538 ? 6.552 -12.051 -3.141 1.00 84.00 538 THR A CA 1
ATOM 4144 C C . THR A 1 538 ? 5.064 -11.760 -3.347 1.00 84.00 538 THR A C 1
ATOM 4146 O O . THR A 1 538 ? 4.219 -12.459 -2.793 1.00 84.00 538 THR A O 1
ATOM 4149 N N . GLN A 1 539 ? 4.709 -10.753 -4.149 1.00 87.44 539 GLN A N 1
ATOM 4150 C CA . GLN A 1 539 ? 3.322 -10.372 -4.433 1.00 87.44 539 GLN A CA 1
ATOM 4151 C C . GLN A 1 539 ? 3.173 -9.886 -5.881 1.00 87.44 539 GLN A C 1
ATOM 4153 O O . GLN A 1 539 ? 4.088 -9.269 -6.425 1.00 87.44 539 GLN A O 1
ATOM 4158 N N . SER A 1 540 ? 2.000 -10.115 -6.481 1.00 92.62 540 SER A N 1
ATOM 4159 C CA . SER A 1 540 ? 1.611 -9.551 -7.784 1.00 92.62 540 SER A CA 1
ATOM 4160 C C . SER A 1 540 ? 0.811 -8.247 -7.625 1.00 92.62 540 SER A C 1
ATOM 4162 O O . SER A 1 540 ? 0.620 -7.753 -6.508 1.00 92.62 540 SER A O 1
ATOM 4164 N N . THR A 1 541 ? 0.343 -7.666 -8.730 1.00 95.25 541 THR A N 1
ATOM 4165 C CA . THR A 1 541 ? -0.571 -6.510 -8.723 1.00 95.25 541 THR A CA 1
ATOM 4166 C C . THR A 1 541 ? -1.857 -6.837 -7.958 1.00 95.25 541 THR A C 1
ATOM 4168 O O . THR A 1 541 ? -2.278 -7.992 -7.901 1.00 95.25 541 THR A O 1
ATOM 4171 N N . MET A 1 542 ? -2.459 -5.840 -7.311 1.00 92.12 542 MET A N 1
ATOM 4172 C CA . MET A 1 542 ? -3.698 -6.012 -6.546 1.00 92.12 542 MET A CA 1
ATOM 4173 C C . MET A 1 542 ? -4.879 -6.350 -7.436 1.00 92.12 542 MET A C 1
ATOM 4175 O O . MET A 1 542 ? -5.660 -7.233 -7.093 1.00 92.12 542 MET A O 1
ATOM 4179 N N . ILE A 1 543 ? -4.986 -5.681 -8.583 1.00 94.44 543 ILE A N 1
ATOM 4180 C CA . ILE A 1 543 ? -5.938 -6.081 -9.614 1.00 94.44 543 ILE A CA 1
ATOM 4181 C C . ILE A 1 543 ? -5.216 -7.094 -10.504 1.00 94.44 543 ILE A C 1
ATOM 4183 O O . ILE A 1 543 ? -4.201 -6.731 -11.117 1.00 94.44 543 ILE A O 1
ATOM 4187 N N . PRO A 1 544 ? -5.698 -8.344 -10.609 1.00 94.19 544 PRO A N 1
ATOM 4188 C CA . PRO A 1 544 ? -5.101 -9.328 -11.500 1.00 94.19 544 PRO A CA 1
ATOM 4189 C C . PRO A 1 544 ? -5.087 -8.799 -12.941 1.00 94.19 544 PRO A C 1
ATOM 4191 O O . PRO A 1 544 ? -6.111 -8.280 -13.390 1.00 94.19 544 PRO A O 1
ATOM 4194 N N . PRO A 1 545 ? -3.987 -8.946 -13.702 1.00 95.75 545 PRO A N 1
ATOM 4195 C CA . PRO A 1 545 ? -3.895 -8.426 -15.065 1.00 95.75 545 PRO A CA 1
ATOM 4196 C C . PRO A 1 545 ? -5.060 -8.835 -15.980 1.00 95.75 545 PRO A C 1
ATOM 4198 O O . PRO A 1 545 ? -5.496 -8.039 -16.803 1.00 95.75 545 PRO A O 1
ATOM 4201 N N . ILE A 1 546 ? -5.626 -10.036 -15.814 1.00 93.75 546 ILE A N 1
ATOM 4202 C CA . ILE A 1 546 ? -6.800 -10.481 -16.588 1.00 93.75 546 ILE A CA 1
ATOM 4203 C C . ILE A 1 546 ? -8.014 -9.546 -16.425 1.00 93.75 546 ILE A C 1
ATOM 4205 O O . ILE A 1 546 ? -8.746 -9.331 -17.386 1.00 93.75 546 ILE A O 1
ATOM 4209 N N . ALA A 1 547 ? -8.184 -8.926 -15.253 1.00 94.56 547 ALA A N 1
ATOM 4210 C CA . ALA A 1 547 ? -9.252 -7.967 -14.966 1.00 94.56 547 ALA A CA 1
ATOM 4211 C C . ALA A 1 547 ? -8.965 -6.555 -15.516 1.00 94.56 547 ALA A C 1
ATOM 4213 O O . ALA A 1 547 ? -9.799 -5.664 -15.416 1.00 94.56 547 ALA A O 1
ATOM 4214 N N . TRP A 1 548 ? -7.794 -6.324 -16.124 1.00 96.62 548 TRP A N 1
ATOM 4215 C CA . TRP A 1 548 ? -7.482 -5.056 -16.800 1.00 96.62 548 TRP A CA 1
ATOM 4216 C C . TRP A 1 548 ? -8.072 -5.004 -18.213 1.00 96.62 548 TRP A C 1
ATOM 4218 O O . TRP A 1 548 ? -8.104 -3.946 -18.846 1.00 96.62 548 TRP A O 1
ATOM 4228 N N . LEU A 1 549 ? -8.505 -6.157 -18.718 1.00 95.44 549 LEU A N 1
ATOM 4229 C CA . LEU A 1 549 ? -9.055 -6.367 -20.048 1.00 95.44 549 LEU A CA 1
ATOM 4230 C C . LEU A 1 549 ? -10.590 -6.289 -20.006 1.00 95.44 549 LEU A C 1
ATOM 4232 O O . LEU A 1 549 ? -11.179 -6.428 -18.934 1.00 95.44 549 LEU A O 1
ATOM 4236 N N . PRO A 1 550 ? -11.264 -6.112 -21.157 1.00 92.75 550 PRO A N 1
ATOM 4237 C CA . PRO A 1 550 ? -12.716 -6.237 -21.217 1.00 92.75 550 PRO A CA 1
ATOM 4238 C C . PRO A 1 550 ? -13.190 -7.600 -20.674 1.00 92.75 550 PRO A C 1
ATOM 4240 O O . PRO A 1 550 ? -12.535 -8.618 -20.949 1.00 92.75 550 PRO A O 1
ATOM 4243 N N . PRO A 1 551 ? -14.331 -7.664 -19.963 1.00 89.25 551 PRO A N 1
ATOM 4244 C CA . PRO A 1 551 ? -14.873 -8.920 -19.454 1.00 89.25 551 PRO A CA 1
ATOM 4245 C C . PRO A 1 551 ? -15.024 -9.982 -20.553 1.00 89.25 551 PRO A C 1
ATOM 4247 O O . PRO A 1 551 ? -15.523 -9.707 -21.643 1.00 89.25 551 PRO A O 1
ATOM 4250 N N . GLY A 1 552 ? -14.584 -11.210 -20.268 1.00 87.69 552 GLY A N 1
ATOM 4251 C CA . GLY A 1 552 ? -14.640 -12.327 -21.219 1.00 87.69 552 GLY A CA 1
ATOM 4252 C C . GLY A 1 552 ? -13.526 -12.350 -22.274 1.00 87.69 552 GLY A C 1
ATOM 4253 O O . GLY A 1 552 ? -13.590 -13.170 -23.191 1.00 87.69 552 GLY A O 1
ATOM 4254 N N . THR A 1 553 ? -12.505 -11.493 -22.164 1.00 90.75 553 THR A N 1
ATOM 4255 C CA . THR A 1 553 ? -11.333 -11.543 -23.053 1.00 90.75 553 THR A CA 1
ATOM 4256 C C . THR A 1 553 ? -10.561 -12.852 -22.870 1.00 90.75 553 THR A C 1
ATOM 4258 O O . THR A 1 553 ? -10.152 -13.198 -21.765 1.00 90.75 553 THR A O 1
ATOM 4261 N N . ASP A 1 554 ? -10.320 -13.563 -23.972 1.00 89.00 554 ASP A N 1
ATOM 4262 C CA . ASP A 1 554 ? -9.440 -14.733 -23.997 1.00 89.00 554 ASP A CA 1
ATOM 4263 C C . ASP A 1 554 ? -7.966 -14.295 -23.937 1.00 89.00 554 ASP A C 1
ATOM 4265 O O . ASP A 1 554 ? -7.520 -13.489 -24.761 1.00 89.00 554 ASP A O 1
ATOM 4269 N N . GLU A 1 555 ? -7.197 -14.863 -23.000 1.00 85.62 555 GLU A N 1
ATOM 4270 C CA . GLU A 1 555 ? -5.758 -14.611 -22.848 1.00 85.62 555 GLU A CA 1
ATOM 4271 C C . GLU A 1 555 ? -4.977 -14.821 -24.155 1.00 85.62 555 GLU A C 1
ATOM 4273 O O . GLU A 1 555 ? -3.986 -14.131 -24.400 1.00 85.62 555 GLU A O 1
ATOM 4278 N N . SER A 1 556 ? -5.425 -15.735 -25.024 1.00 87.38 556 SER A N 1
ATOM 4279 C CA . SER A 1 556 ? -4.771 -15.996 -26.313 1.00 87.38 556 SER A CA 1
ATOM 4280 C C . SER A 1 556 ? -4.855 -14.813 -27.294 1.00 87.38 556 SER A C 1
ATOM 4282 O O . SER A 1 556 ? -4.002 -14.673 -28.171 1.00 87.38 556 SER A O 1
ATOM 4284 N N . ASN A 1 557 ? -5.840 -13.924 -27.115 1.00 90.44 557 ASN A N 1
ATOM 4285 C CA . ASN A 1 557 ? -6.144 -12.807 -28.013 1.00 90.44 557 ASN A CA 1
ATOM 4286 C C . ASN A 1 557 ? -5.718 -11.439 -27.459 1.00 90.44 557 ASN A C 1
ATOM 4288 O O . ASN A 1 557 ? -5.966 -10.409 -28.095 1.00 90.44 557 ASN A O 1
ATOM 4292 N N . VAL A 1 558 ? -5.062 -11.390 -26.297 1.00 94.50 558 VAL A N 1
ATOM 4293 C CA . VAL A 1 558 ? -4.694 -10.128 -25.629 1.00 94.50 558 VAL A CA 1
ATOM 4294 C C . VAL A 1 558 ? -3.807 -9.258 -26.512 1.00 94.50 558 VAL A C 1
ATOM 4296 O O . VAL A 1 558 ? -4.106 -8.081 -26.715 1.00 94.50 558 VAL A O 1
ATOM 4299 N N . ARG A 1 559 ? -2.776 -9.852 -27.125 1.00 94.12 559 ARG A N 1
ATOM 4300 C CA . ARG A 1 559 ? -1.887 -9.157 -28.067 1.00 94.12 559 ARG A CA 1
ATOM 4301 C C . ARG A 1 559 ? -2.675 -8.466 -29.184 1.00 94.12 559 ARG A C 1
ATOM 4303 O O . ARG A 1 559 ? -2.437 -7.298 -29.485 1.00 94.12 559 ARG A O 1
ATOM 4310 N N . GLN A 1 560 ? -3.636 -9.174 -29.780 1.00 93.25 560 GLN A N 1
ATOM 4311 C CA . GLN A 1 560 ? -4.459 -8.635 -30.861 1.00 93.25 560 GLN A CA 1
ATOM 4312 C C . GLN A 1 560 ? -5.417 -7.548 -30.360 1.00 93.25 560 GLN A C 1
ATOM 4314 O O . GLN A 1 560 ? -5.645 -6.567 -31.063 1.00 93.25 560 GLN A O 1
ATOM 4319 N N . THR A 1 561 ? -5.933 -7.691 -29.138 1.00 94.31 561 THR A N 1
ATOM 4320 C CA . THR A 1 561 ? -6.828 -6.716 -28.499 1.00 94.31 561 THR A CA 1
ATOM 4321 C C . THR A 1 561 ? -6.151 -5.353 -28.368 1.00 94.31 561 THR A C 1
ATOM 4323 O O . THR A 1 561 ? -6.707 -4.357 -28.824 1.00 94.31 561 THR A O 1
ATOM 4326 N N . PHE A 1 562 ? -4.918 -5.301 -27.851 1.00 95.94 562 PHE A N 1
ATOM 4327 C CA . PHE A 1 562 ? -4.142 -4.054 -27.803 1.00 95.94 562 PHE A CA 1
ATOM 4328 C C . PHE A 1 562 ? -3.803 -3.528 -29.206 1.00 95.94 562 PHE A C 1
ATOM 4330 O O . PHE A 1 562 ? -3.970 -2.337 -29.475 1.00 95.94 562 PHE A O 1
ATOM 4337 N N . LYS A 1 563 ? -3.384 -4.411 -30.124 1.00 92.12 563 LYS A N 1
ATOM 4338 C CA . LYS A 1 563 ? -2.997 -4.039 -31.497 1.00 92.12 563 LYS A CA 1
ATOM 4339 C C . LYS A 1 563 ? -4.150 -3.419 -32.295 1.00 92.12 563 LYS A C 1
ATOM 4341 O O . LYS A 1 563 ? -3.930 -2.487 -33.066 1.00 92.12 563 LYS A O 1
ATOM 4346 N N . ASN A 1 564 ? -5.378 -3.895 -32.089 1.00 93.25 564 ASN A N 1
ATOM 4347 C CA . ASN A 1 564 ? -6.571 -3.411 -32.786 1.00 93.25 564 ASN A CA 1
ATOM 4348 C C . ASN A 1 564 ? -6.935 -1.957 -32.454 1.00 93.25 564 ASN A C 1
ATOM 4350 O O . ASN A 1 564 ? -7.571 -1.309 -33.280 1.00 93.25 564 ASN A O 1
ATOM 4354 N N . ILE A 1 565 ? -6.534 -1.431 -31.288 1.00 92.62 565 ILE A N 1
ATOM 4355 C CA . ILE A 1 565 ? -6.835 -0.041 -30.907 1.00 92.62 565 ILE A CA 1
ATOM 4356 C C . ILE A 1 565 ? -6.019 0.969 -31.732 1.00 92.62 565 ILE A C 1
ATOM 4358 O O . ILE A 1 565 ? -6.423 2.121 -31.852 1.00 92.62 565 ILE A O 1
ATOM 4362 N N . GLN A 1 566 ? -4.890 0.549 -32.321 1.00 91.06 566 GLN A N 1
ATOM 4363 C CA . GLN A 1 566 ? -4.027 1.397 -33.161 1.00 91.06 566 GLN A CA 1
ATOM 4364 C C . GLN A 1 566 ? -3.656 2.739 -32.502 1.00 91.06 566 GLN A C 1
ATOM 4366 O O . GLN A 1 566 ? -3.605 3.779 -33.153 1.00 91.06 566 GLN A O 1
ATOM 4371 N N . SER A 1 567 ? -3.389 2.715 -31.194 1.00 93.69 567 SER A N 1
ATOM 4372 C CA . SER A 1 567 ? -2.995 3.891 -30.419 1.00 93.69 567 SER A CA 1
ATOM 4373 C C . SER A 1 567 ? -1.588 3.702 -29.843 1.00 93.69 567 SER A C 1
ATOM 4375 O O . SER A 1 567 ? -1.356 2.688 -29.175 1.00 93.69 567 SER A O 1
ATOM 4377 N N . PRO A 1 568 ? -0.662 4.665 -30.033 1.00 95.25 568 PRO A N 1
ATOM 4378 C CA . PRO A 1 568 ? 0.640 4.660 -29.366 1.00 95.25 568 PRO A CA 1
ATOM 4379 C C . PRO A 1 568 ? 0.526 4.529 -27.843 1.00 95.25 568 PRO A C 1
ATOM 4381 O O . PRO A 1 568 ? 1.298 3.798 -27.225 1.00 95.25 568 PRO A O 1
ATOM 4384 N N . ASP A 1 569 ? -0.480 5.170 -27.245 1.00 95.81 569 ASP A N 1
ATOM 4385 C CA . ASP A 1 569 ? -0.741 5.101 -25.807 1.00 95.81 569 ASP A CA 1
ATOM 4386 C C . ASP A 1 569 ? -1.155 3.697 -25.372 1.00 95.81 569 ASP A C 1
ATOM 4388 O O . ASP A 1 569 ? -0.654 3.181 -24.376 1.00 95.81 569 ASP A O 1
ATOM 4392 N N . MET A 1 570 ? -2.023 3.032 -26.140 1.00 96.62 570 MET A N 1
ATOM 4393 C CA . MET A 1 570 ? -2.421 1.659 -25.823 1.00 96.62 570 MET A CA 1
ATOM 4394 C C . MET A 1 570 ? -1.300 0.654 -26.085 1.00 96.62 570 MET A C 1
ATOM 4396 O O . MET A 1 570 ? -1.176 -0.312 -25.335 1.00 96.62 570 MET A O 1
ATOM 4400 N N . HIS A 1 571 ? -0.425 0.904 -27.063 1.00 97.38 571 HIS A N 1
ATOM 4401 C CA . HIS A 1 571 ? 0.803 0.120 -27.222 1.00 97.38 571 HIS A CA 1
ATOM 4402 C C . HIS A 1 571 ? 1.743 0.313 -26.025 1.00 97.38 571 HIS A C 1
ATOM 4404 O O . HIS A 1 571 ? 2.331 -0.653 -25.542 1.00 97.38 571 HIS A O 1
ATOM 4410 N N . ALA A 1 572 ? 1.851 1.533 -25.488 1.00 97.50 572 ALA A N 1
ATOM 4411 C CA . ALA A 1 572 ? 2.603 1.809 -24.263 1.00 97.50 572 ALA A CA 1
ATOM 4412 C C . ALA A 1 572 ? 1.978 1.127 -23.030 1.00 97.50 572 ALA A C 1
ATOM 4414 O O . ALA A 1 572 ? 2.692 0.488 -22.257 1.00 97.50 572 ALA A O 1
ATOM 4415 N N . ASN A 1 573 ? 0.651 1.188 -22.877 1.00 97.94 573 ASN A N 1
ATOM 4416 C CA . ASN A 1 573 ? -0.090 0.493 -21.819 1.00 97.94 573 ASN A CA 1
ATOM 4417 C C . ASN A 1 573 ? 0.054 -1.034 -21.918 1.00 97.94 573 ASN A C 1
ATOM 4419 O O . ASN A 1 573 ? 0.133 -1.710 -20.893 1.00 97.94 573 ASN A O 1
ATOM 4423 N N . TYR A 1 574 ? 0.194 -1.588 -23.127 1.00 98.38 574 TYR A N 1
ATOM 4424 C CA . TYR A 1 574 ? 0.489 -3.011 -23.297 1.00 98.38 574 TYR A CA 1
ATOM 4425 C C . TYR A 1 574 ? 1.836 -3.399 -22.660 1.00 98.38 574 TYR A C 1
ATOM 4427 O O . TYR A 1 574 ? 1.941 -4.468 -22.065 1.00 98.38 574 TYR A O 1
ATOM 4435 N N . ALA A 1 575 ? 2.843 -2.515 -22.664 1.00 98.38 575 ALA A N 1
ATOM 4436 C CA . ALA A 1 575 ? 4.099 -2.759 -21.944 1.00 98.38 575 ALA A CA 1
ATOM 4437 C C . ALA A 1 575 ? 3.900 -2.834 -20.419 1.00 98.38 575 ALA A C 1
ATOM 4439 O O . ALA A 1 575 ? 4.535 -3.655 -19.757 1.00 98.38 575 ALA A O 1
ATOM 4440 N N . VAL A 1 576 ? 3.001 -2.009 -19.861 1.00 98.38 576 VAL A N 1
ATOM 4441 C CA . VAL A 1 576 ? 2.613 -2.066 -18.436 1.00 98.38 576 VAL A CA 1
ATOM 4442 C C . VAL A 1 576 ? 1.985 -3.415 -18.126 1.00 98.38 576 VAL A C 1
ATOM 4444 O O . VAL A 1 576 ? 2.401 -4.081 -17.182 1.00 98.38 576 VAL A O 1
ATOM 4447 N N . TYR A 1 577 ? 1.027 -3.837 -18.954 1.00 98.62 577 TYR A N 1
ATOM 4448 C CA . TYR A 1 577 ? 0.358 -5.127 -18.825 1.00 98.62 577 TYR A CA 1
ATOM 4449 C C . TYR A 1 577 ? 1.353 -6.295 -18.884 1.00 98.62 577 TYR A C 1
ATOM 4451 O O . TYR A 1 577 ? 1.332 -7.165 -18.017 1.00 98.62 577 TYR A O 1
ATOM 4459 N N . LEU A 1 578 ? 2.271 -6.305 -19.857 1.00 98.69 578 LEU A N 1
ATOM 4460 C CA . LEU A 1 578 ? 3.280 -7.363 -19.986 1.00 98.69 578 LEU A CA 1
ATOM 4461 C C . LEU A 1 578 ? 4.241 -7.396 -18.793 1.00 98.69 578 LEU A C 1
ATOM 4463 O O . LEU A 1 578 ? 4.576 -8.475 -18.304 1.00 98.69 578 LEU A O 1
ATOM 4467 N N . CYS A 1 579 ? 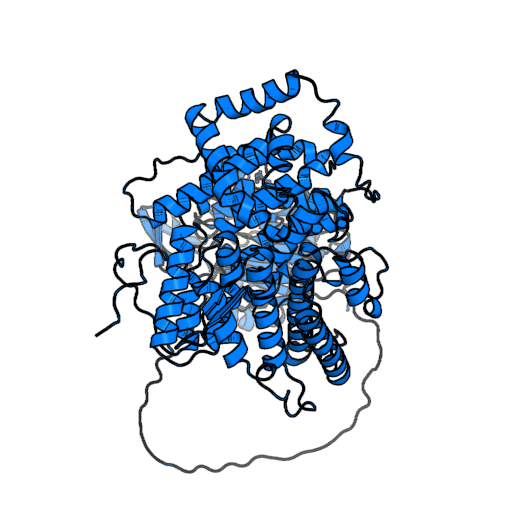4.649 -6.233 -18.282 1.00 98.69 579 CYS A N 1
ATOM 4468 C CA . CYS A 1 579 ? 5.465 -6.161 -17.073 1.00 98.69 579 CYS A CA 1
ATOM 4469 C C . CYS A 1 579 ? 4.697 -6.663 -15.838 1.00 98.69 579 CYS A C 1
ATOM 4471 O O . CYS A 1 579 ? 5.269 -7.383 -15.023 1.00 98.69 579 CYS A O 1
ATOM 4473 N N . ALA A 1 580 ? 3.398 -6.367 -15.726 1.00 98.56 580 ALA A N 1
ATOM 4474 C CA . ALA A 1 580 ? 2.544 -6.902 -14.666 1.00 98.56 580 ALA A CA 1
ATOM 4475 C C . ALA A 1 580 ? 2.379 -8.427 -14.765 1.00 98.56 580 ALA A C 1
ATOM 4477 O O . ALA A 1 580 ? 2.493 -9.113 -13.752 1.00 98.56 580 ALA A O 1
ATOM 4478 N N . LYS A 1 581 ? 2.211 -8.988 -15.973 1.00 98.31 581 LYS A N 1
ATOM 4479 C CA . LYS A 1 581 ? 2.214 -10.449 -16.184 1.00 98.31 581 LYS A CA 1
ATOM 4480 C C . LYS A 1 581 ? 3.559 -11.085 -15.825 1.00 98.31 581 LYS A C 1
ATOM 4482 O O . LYS A 1 581 ? 3.572 -12.216 -15.347 1.00 98.31 581 LYS A O 1
ATOM 4487 N N . ALA A 1 582 ? 4.679 -10.382 -16.014 1.00 98.44 582 ALA A N 1
ATOM 4488 C CA . ALA A 1 582 ? 5.985 -10.863 -15.559 1.00 98.44 582 ALA A CA 1
ATOM 4489 C C . ALA A 1 582 ? 6.054 -10.915 -14.024 1.00 98.44 582 ALA A C 1
ATOM 4491 O O . ALA A 1 582 ? 6.484 -11.927 -13.475 1.00 98.44 582 ALA A O 1
ATOM 4492 N N . CYS A 1 583 ? 5.571 -9.878 -13.328 1.00 98.00 583 CYS A N 1
ATOM 4493 C CA . CYS A 1 583 ? 5.444 -9.885 -11.866 1.00 98.00 583 CYS A CA 1
ATOM 4494 C C . CYS A 1 583 ? 4.517 -11.005 -11.369 1.00 98.00 583 CYS A C 1
ATOM 4496 O O . CYS A 1 583 ? 4.877 -11.715 -10.434 1.00 98.00 583 CYS A O 1
ATOM 4498 N N . GLU A 1 584 ? 3.365 -11.206 -12.017 1.00 97.19 584 GLU A N 1
ATOM 4499 C CA . GLU A 1 584 ? 2.426 -12.294 -11.715 1.00 97.19 584 GLU A CA 1
ATOM 4500 C C . GLU A 1 584 ? 3.089 -13.665 -11.859 1.00 97.19 584 GLU A C 1
ATOM 4502 O O . GLU A 1 584 ? 3.020 -14.481 -10.946 1.00 97.19 584 GLU A O 1
ATOM 4507 N N . LEU A 1 585 ? 3.788 -13.904 -12.971 1.00 96.50 585 LEU A N 1
ATOM 4508 C CA . LEU A 1 585 ? 4.461 -15.174 -13.227 1.00 96.50 585 LEU A CA 1
ATOM 4509 C C . LEU A 1 585 ? 5.559 -15.471 -12.194 1.00 96.50 585 LEU A C 1
ATOM 4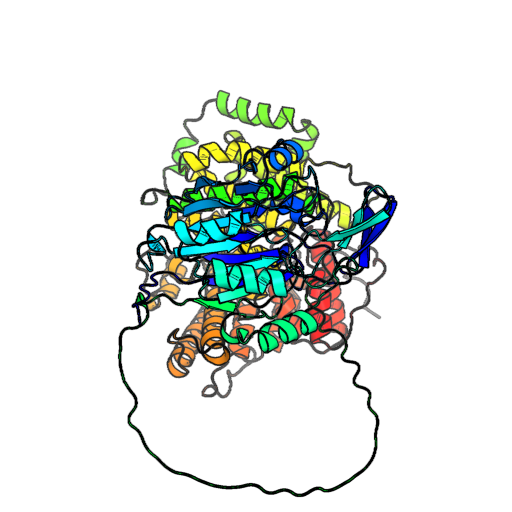511 O O . LEU A 1 585 ? 5.660 -16.607 -11.723 1.00 96.50 585 LEU A O 1
ATOM 4515 N N . VAL A 1 586 ? 6.375 -14.469 -11.848 1.00 93.62 586 VAL A N 1
ATOM 4516 C CA . VAL A 1 586 ? 7.408 -14.599 -10.807 1.00 93.62 586 VAL A CA 1
ATOM 4517 C C . VAL A 1 586 ? 6.754 -14.876 -9.455 1.00 93.62 586 VAL A C 1
ATOM 4519 O O . VAL A 1 586 ? 7.162 -15.811 -8.773 1.00 93.62 586 VAL A O 1
ATOM 4522 N N . SER A 1 587 ? 5.697 -14.139 -9.107 1.00 92.56 587 SER A N 1
ATOM 4523 C CA . SER A 1 587 ? 5.007 -14.309 -7.831 1.00 92.56 587 SER A CA 1
ATOM 4524 C C . SER A 1 587 ? 4.351 -15.672 -7.685 1.00 92.56 587 SER A C 1
ATOM 4526 O O . SER A 1 587 ? 4.584 -16.360 -6.692 1.00 92.56 587 SER A O 1
ATOM 4528 N N . ASP A 1 588 ? 3.635 -16.136 -8.706 1.00 92.06 588 ASP A N 1
ATOM 4529 C CA . ASP A 1 588 ? 3.057 -17.478 -8.711 1.00 92.06 588 ASP A CA 1
ATOM 4530 C C . ASP A 1 588 ? 4.132 -18.552 -8.519 1.00 92.06 588 ASP A C 1
ATOM 4532 O O . ASP A 1 588 ? 3.911 -19.547 -7.822 1.00 92.06 588 ASP A O 1
ATOM 4536 N N . ARG A 1 589 ? 5.307 -18.366 -9.131 1.00 90.62 589 ARG A N 1
ATOM 4537 C CA . ARG A 1 589 ? 6.411 -19.316 -9.000 1.00 90.62 589 ARG A CA 1
ATOM 4538 C C . ARG A 1 589 ? 7.010 -19.308 -7.596 1.00 90.62 589 ARG A C 1
ATOM 4540 O O . ARG A 1 589 ? 7.204 -20.386 -7.041 1.00 90.62 589 ARG A O 1
ATOM 4547 N N . THR A 1 590 ? 7.253 -18.134 -7.021 1.00 86.75 590 THR A N 1
ATOM 4548 C CA . THR A 1 590 ? 7.751 -17.973 -5.647 1.00 86.75 590 THR A CA 1
ATOM 4549 C C . THR A 1 590 ? 6.785 -18.590 -4.635 1.00 86.75 590 THR A C 1
ATOM 4551 O O . THR A 1 590 ? 7.197 -19.398 -3.809 1.00 86.75 590 THR A O 1
ATOM 4554 N N . HIS A 1 591 ? 5.481 -18.315 -4.741 1.00 77.56 591 HIS A N 1
ATOM 4555 C CA . HIS A 1 591 ? 4.466 -18.913 -3.860 1.00 77.56 591 HIS A CA 1
ATOM 4556 C C . HIS A 1 591 ? 4.398 -20.438 -3.986 1.00 77.56 591 HIS A C 1
ATOM 4558 O O . HIS A 1 591 ? 4.247 -21.140 -2.986 1.00 77.56 591 HIS A O 1
ATOM 4564 N N . HIS A 1 592 ? 4.529 -20.968 -5.201 1.00 85.38 592 HIS A N 1
ATOM 4565 C CA . HIS A 1 592 ? 4.544 -22.410 -5.425 1.00 85.38 592 HIS A CA 1
ATOM 4566 C C . HIS A 1 592 ? 5.796 -23.076 -4.832 1.00 85.38 592 HIS A C 1
ATOM 4568 O O . HIS A 1 592 ? 5.682 -24.083 -4.134 1.00 85.38 592 HIS A O 1
ATOM 4574 N N . ASP A 1 593 ? 6.984 -22.536 -5.115 1.00 81.38 593 ASP A N 1
ATOM 4575 C CA . ASP A 1 593 ? 8.260 -23.167 -4.760 1.00 81.38 593 ASP A CA 1
ATOM 4576 C C . ASP A 1 593 ? 8.666 -22.932 -3.299 1.00 81.38 593 ASP A C 1
ATOM 4578 O O . ASP A 1 593 ? 9.163 -23.856 -2.657 1.00 81.38 593 ASP A O 1
ATOM 4582 N N . GLU A 1 594 ? 8.463 -21.724 -2.769 1.00 76.00 594 GLU A N 1
ATOM 4583 C CA . GLU A 1 594 ? 8.917 -21.344 -1.424 1.00 76.00 594 GLU A CA 1
ATOM 4584 C C . GLU A 1 594 ? 7.835 -21.542 -0.358 1.00 76.00 594 GLU A C 1
ATOM 4586 O O . GLU A 1 594 ? 8.144 -21.929 0.768 1.00 76.00 594 GLU A O 1
ATOM 4591 N N . LEU A 1 595 ? 6.562 -21.314 -0.704 1.00 71.62 595 LEU A N 1
ATOM 4592 C CA . LEU A 1 595 ? 5.440 -21.373 0.246 1.00 71.62 595 LEU A CA 1
ATOM 4593 C C . LEU A 1 595 ? 4.569 -22.627 0.087 1.00 71.62 595 LEU A C 1
ATOM 4595 O O . LEU A 1 595 ? 3.640 -22.831 0.870 1.00 71.62 595 LEU A O 1
ATOM 4599 N N . GLY A 1 596 ? 4.847 -23.475 -0.910 1.00 73.69 596 GLY A N 1
ATOM 4600 C CA . GLY A 1 596 ? 4.068 -24.686 -1.183 1.00 73.69 596 GLY A CA 1
ATOM 4601 C C . GLY A 1 596 ? 2.605 -24.401 -1.534 1.00 73.69 596 GLY A C 1
ATOM 4602 O O . GLY A 1 596 ? 1.736 -25.241 -1.285 1.00 73.69 596 GLY A O 1
ATOM 4603 N N . ALA A 1 597 ? 2.309 -23.209 -2.061 1.00 76.56 597 ALA A N 1
ATOM 4604 C CA . ALA A 1 597 ? 0.947 -22.787 -2.349 1.00 76.56 597 ALA A CA 1
ATOM 4605 C C . ALA A 1 597 ? 0.327 -23.648 -3.470 1.00 76.56 597 ALA A C 1
ATOM 4607 O O . ALA A 1 597 ? 0.950 -23.839 -4.519 1.00 76.56 597 ALA A O 1
ATOM 4608 N N . PRO A 1 598 ? -0.922 -24.127 -3.319 1.00 82.81 598 PRO A N 1
ATOM 4609 C CA . PRO A 1 598 ? -1.608 -24.922 -4.336 1.00 82.81 598 PRO A CA 1
ATOM 4610 C C . PRO A 1 598 ? -2.184 -24.036 -5.459 1.00 82.81 598 PRO A C 1
ATOM 4612 O O . PRO A 1 598 ? -3.369 -24.101 -5.770 1.00 82.81 598 PRO A O 1
ATOM 4615 N N . ASN A 1 599 ? -1.352 -23.193 -6.076 1.00 84.12 599 ASN A N 1
ATOM 4616 C CA . ASN A 1 599 ? -1.749 -22.247 -7.129 1.00 84.12 599 ASN A CA 1
ATOM 4617 C C . ASN A 1 599 ? -1.628 -22.815 -8.561 1.00 84.12 599 ASN A C 1
ATOM 4619 O O . ASN A 1 599 ? -1.850 -22.105 -9.537 1.00 84.12 599 ASN A O 1
ATOM 4623 N N . GLY A 1 600 ? -1.241 -24.087 -8.708 1.00 87.19 600 GLY A N 1
ATOM 4624 C CA . GLY A 1 600 ? -1.127 -24.755 -10.009 1.00 87.19 600 GLY A CA 1
ATOM 4625 C C . GLY A 1 600 ? 0.095 -24.360 -10.854 1.00 87.19 600 GLY A C 1
ATOM 4626 O O . GLY A 1 600 ? 0.213 -24.834 -11.987 1.00 87.19 600 GLY A O 1
ATOM 4627 N N . CYS A 1 601 ? 1.033 -23.556 -10.330 1.00 89.50 601 CYS A N 1
ATOM 4628 C CA . CYS A 1 601 ? 2.251 -23.118 -11.031 1.00 89.50 601 CYS A CA 1
ATOM 4629 C C . CYS A 1 601 ? 3.340 -24.213 -11.095 1.00 89.50 601 CYS A C 1
ATOM 4631 O O . CYS A 1 601 ? 4.493 -24.040 -10.686 1.00 89.50 601 CYS A O 1
ATOM 4633 N N . THR A 1 602 ? 2.973 -25.374 -11.641 1.00 91.31 602 THR A N 1
ATOM 4634 C CA . THR A 1 602 ? 3.911 -26.473 -11.895 1.00 91.31 602 THR A CA 1
ATOM 4635 C C . THR A 1 602 ? 5.037 -26.026 -12.834 1.00 91.31 602 THR A C 1
ATOM 4637 O O . THR A 1 602 ? 4.891 -25.072 -13.598 1.00 91.31 602 THR A O 1
ATOM 4640 N N . ALA A 1 603 ? 6.164 -26.743 -12.840 1.00 90.25 603 ALA A N 1
ATOM 4641 C CA . ALA A 1 603 ? 7.300 -26.399 -13.702 1.00 90.25 603 ALA A CA 1
ATOM 4642 C C . ALA A 1 603 ? 6.938 -26.359 -15.205 1.00 90.25 603 ALA A C 1
ATOM 4644 O O . ALA A 1 603 ? 7.494 -25.556 -15.957 1.00 90.25 603 ALA A O 1
ATOM 4645 N N . GLU A 1 604 ? 6.001 -27.203 -15.647 1.00 91.62 604 GLU A N 1
ATOM 4646 C CA . GLU A 1 604 ? 5.516 -27.230 -17.032 1.00 91.62 604 GLU A CA 1
ATOM 4647 C C . GLU A 1 604 ? 4.642 -26.012 -17.353 1.00 91.62 604 GLU A C 1
ATOM 4649 O O . GLU A 1 604 ? 4.904 -25.313 -18.335 1.00 91.62 604 GLU A O 1
ATOM 4654 N N . VAL A 1 605 ? 3.675 -25.700 -16.482 1.00 93.31 605 VAL A N 1
ATOM 4655 C CA . VAL A 1 605 ? 2.812 -24.512 -16.610 1.00 93.31 605 VAL A CA 1
ATOM 4656 C C . VAL A 1 605 ? 3.650 -23.236 -16.597 1.00 93.31 605 VAL A C 1
ATOM 4658 O O . VAL A 1 605 ? 3.475 -22.376 -17.461 1.00 93.31 605 VAL A O 1
ATOM 4661 N N . PHE A 1 606 ? 4.610 -23.141 -15.675 1.00 94.06 606 PHE A N 1
ATOM 4662 C CA . PHE A 1 606 ? 5.555 -22.033 -15.598 1.00 94.06 606 PHE A CA 1
ATOM 4663 C C . PHE A 1 606 ? 6.349 -21.879 -16.901 1.00 94.06 606 PHE A C 1
ATOM 4665 O O . PHE A 1 606 ? 6.374 -20.796 -17.474 1.00 94.06 606 PHE A O 1
ATOM 4672 N N . THR A 1 607 ? 6.932 -22.964 -17.425 1.00 94.69 607 THR A N 1
ATOM 4673 C CA . THR A 1 607 ? 7.713 -22.928 -18.677 1.00 94.69 607 THR A CA 1
ATOM 4674 C C . THR A 1 607 ? 6.861 -22.484 -19.870 1.00 94.69 607 THR A C 1
ATOM 4676 O O . THR A 1 607 ? 7.319 -21.696 -20.704 1.00 94.69 607 THR A O 1
ATOM 4679 N N . SER A 1 608 ? 5.611 -22.952 -19.953 1.00 94.00 608 SER A N 1
ATOM 4680 C CA . SER A 1 608 ? 4.682 -22.556 -21.015 1.00 94.00 608 SER A CA 1
ATOM 4681 C C . SER A 1 608 ? 4.296 -21.079 -20.920 1.00 94.00 608 SER A C 1
ATOM 4683 O O . SER A 1 608 ? 4.314 -20.385 -21.938 1.00 94.00 608 SER A O 1
ATOM 4685 N N . ARG A 1 609 ? 3.947 -20.590 -19.721 1.00 94.94 609 ARG A N 1
ATOM 4686 C CA . ARG A 1 609 ? 3.613 -19.173 -19.487 1.00 94.94 609 ARG A CA 1
ATOM 4687 C C . ARG A 1 609 ? 4.817 -18.278 -19.753 1.00 94.94 609 ARG A C 1
ATOM 4689 O O . ARG A 1 609 ? 4.671 -17.266 -20.430 1.00 94.94 609 ARG A O 1
ATOM 4696 N N . TRP A 1 610 ? 6.000 -18.693 -19.299 1.00 96.50 610 TRP A N 1
ATOM 4697 C CA . TRP A 1 610 ? 7.251 -17.980 -19.529 1.00 96.50 610 TRP A CA 1
ATOM 4698 C C . TRP A 1 610 ? 7.533 -17.819 -21.025 1.00 96.50 610 TRP A C 1
ATOM 4700 O O . TRP A 1 610 ? 7.803 -16.716 -21.486 1.00 96.50 610 TRP A O 1
ATOM 4710 N N . THR A 1 611 ? 7.408 -18.903 -21.799 1.00 94.62 611 THR A N 1
ATOM 4711 C CA . THR A 1 611 ? 7.679 -18.882 -23.247 1.00 94.62 611 THR A CA 1
ATOM 4712 C C . THR A 1 611 ? 6.717 -17.945 -23.973 1.00 94.62 611 THR A C 1
ATOM 4714 O O . THR A 1 611 ? 7.163 -17.073 -24.711 1.00 94.62 611 THR A O 1
ATOM 4717 N N . ARG A 1 612 ? 5.411 -18.052 -23.694 1.00 95.00 612 ARG A N 1
ATOM 4718 C CA . ARG A 1 612 ? 4.400 -17.170 -24.295 1.00 95.00 612 ARG A CA 1
ATOM 4719 C C . ARG A 1 612 ? 4.656 -15.700 -23.964 1.00 95.00 612 ARG A C 1
ATOM 4721 O O . ARG A 1 612 ? 4.638 -14.865 -24.860 1.00 95.00 612 ARG A O 1
ATOM 4728 N N . LEU A 1 613 ? 4.924 -15.394 -22.695 1.00 96.88 613 LEU A N 1
ATOM 4729 C CA . LEU A 1 613 ? 5.163 -14.022 -22.254 1.00 96.88 613 LEU A CA 1
ATOM 4730 C C . LEU A 1 613 ? 6.462 -13.448 -22.840 1.00 96.88 613 LEU A C 1
ATOM 4732 O O . LEU A 1 613 ? 6.506 -12.274 -23.202 1.00 96.88 613 LEU A O 1
ATOM 4736 N N . TRP A 1 614 ? 7.509 -14.266 -22.986 1.00 96.25 614 TRP A N 1
ATOM 4737 C CA . TRP A 1 614 ? 8.729 -13.858 -23.681 1.00 96.25 614 TRP A CA 1
ATOM 4738 C C . TRP A 1 614 ? 8.454 -13.533 -25.155 1.00 96.25 614 TRP A C 1
ATOM 4740 O O . TRP A 1 614 ? 8.894 -12.489 -25.638 1.00 96.25 614 TRP A O 1
ATOM 4750 N N . ASP A 1 615 ? 7.670 -14.366 -25.845 1.00 95.06 615 ASP A N 1
ATOM 4751 C CA . ASP A 1 615 ? 7.259 -14.127 -27.233 1.00 95.06 615 ASP A CA 1
ATOM 4752 C C . ASP A 1 615 ? 6.389 -12.868 -27.371 1.00 95.06 615 ASP A C 1
ATOM 4754 O O . ASP A 1 615 ? 6.519 -12.133 -28.349 1.00 95.06 615 ASP A O 1
ATOM 4758 N N . ASP A 1 616 ? 5.511 -12.588 -26.402 1.00 97.06 616 ASP A N 1
ATOM 4759 C CA . ASP A 1 616 ? 4.722 -11.351 -26.353 1.00 97.06 616 ASP A CA 1
ATOM 4760 C C . ASP A 1 616 ? 5.602 -10.111 -26.162 1.00 97.06 616 ASP A C 1
ATOM 4762 O O . ASP A 1 616 ? 5.368 -9.096 -26.818 1.00 97.06 616 ASP A O 1
ATOM 4766 N N . LEU A 1 617 ? 6.643 -10.192 -25.327 1.00 97.31 617 LEU A N 1
ATOM 4767 C CA . LEU A 1 617 ? 7.633 -9.124 -25.170 1.00 97.31 617 LEU A CA 1
ATOM 4768 C C . LEU A 1 617 ? 8.413 -8.891 -26.472 1.00 97.31 617 LEU A C 1
ATOM 4770 O O . LEU A 1 617 ? 8.572 -7.741 -26.885 1.00 97.31 617 LEU A O 1
ATOM 4774 N N . GLN A 1 618 ? 8.864 -9.954 -27.149 1.00 95.25 618 GLN A N 1
ATOM 4775 C CA . GLN A 1 618 ? 9.561 -9.813 -28.436 1.00 95.25 618 GLN A CA 1
ATOM 4776 C C . GLN A 1 618 ? 8.635 -9.237 -29.523 1.00 95.25 618 GLN A C 1
ATOM 4778 O O . GLN A 1 618 ? 9.023 -8.354 -30.281 1.00 95.25 618 GLN A O 1
ATOM 4783 N N . ALA A 1 619 ? 7.370 -9.651 -29.555 1.00 95.94 619 ALA A N 1
ATOM 4784 C CA . ALA A 1 619 ? 6.403 -9.050 -30.465 1.00 95.94 619 ALA A CA 1
ATOM 4785 C C . ALA A 1 619 ? 6.156 -7.569 -30.139 1.00 95.94 619 ALA A C 1
ATOM 4787 O O . ALA A 1 619 ? 6.085 -6.748 -31.047 1.00 95.94 619 ALA A O 1
ATOM 4788 N N . TRP A 1 620 ? 6.066 -7.207 -28.855 1.00 97.38 620 TRP A N 1
ATOM 4789 C CA . TRP A 1 620 ? 5.856 -5.822 -28.436 1.00 97.38 620 TRP A CA 1
ATOM 4790 C C . TRP A 1 620 ? 6.959 -4.889 -28.941 1.00 97.38 620 TRP A C 1
ATOM 4792 O O . TRP A 1 620 ? 6.640 -3.800 -29.421 1.00 97.38 620 TRP A O 1
ATOM 4802 N N . ILE A 1 621 ? 8.230 -5.306 -28.840 1.00 95.81 621 ILE A N 1
ATOM 4803 C CA . ILE A 1 621 ? 9.389 -4.492 -29.240 1.00 95.81 621 ILE A CA 1
ATOM 4804 C C . ILE A 1 621 ? 9.474 -4.318 -30.765 1.00 95.81 621 ILE A C 1
ATOM 4806 O O . ILE A 1 621 ? 9.865 -3.239 -31.228 1.00 95.81 621 ILE A O 1
ATOM 4810 N N . ASP A 1 622 ? 9.072 -5.337 -31.526 1.00 94.69 622 ASP A N 1
ATOM 4811 C CA . ASP A 1 622 ? 9.089 -5.338 -32.993 1.00 94.69 622 ASP A CA 1
ATOM 4812 C C . ASP A 1 622 ? 7.896 -4.575 -33.591 1.00 94.69 622 ASP A C 1
ATOM 4814 O O . ASP A 1 622 ? 8.053 -3.857 -34.576 1.00 94.69 622 ASP A O 1
ATOM 4818 N N . ASP A 1 623 ? 6.719 -4.664 -32.963 1.00 95.31 623 ASP A N 1
ATOM 4819 C CA . ASP A 1 623 ? 5.473 -4.044 -33.434 1.00 95.31 623 ASP A CA 1
ATOM 4820 C C . ASP A 1 623 ? 5.298 -2.575 -32.982 1.00 95.31 623 ASP A C 1
ATOM 4822 O O . ASP A 1 623 ? 4.221 -2.002 -33.168 1.00 95.31 623 ASP A O 1
ATOM 4826 N N . ARG A 1 624 ? 6.309 -1.944 -32.361 1.00 95.00 624 ARG A N 1
ATOM 4827 C CA . ARG A 1 624 ? 6.189 -0.554 -31.877 1.00 95.00 624 ARG A CA 1
ATOM 4828 C C . ARG A 1 624 ? 5.829 0.404 -33.021 1.00 95.00 624 ARG A C 1
ATOM 4830 O O . ARG A 1 624 ? 6.508 0.397 -34.049 1.00 95.00 624 ARG A O 1
ATOM 4837 N N . PRO A 1 625 ? 4.836 1.293 -32.833 1.00 95.31 625 PRO A N 1
ATOM 4838 C CA . PRO A 1 625 ? 4.605 2.376 -33.777 1.00 95.31 625 PRO A CA 1
ATOM 4839 C C . PRO A 1 625 ? 5.760 3.388 -33.707 1.00 95.31 625 PRO A C 1
ATOM 4841 O O . PRO A 1 625 ? 6.530 3.411 -32.741 1.00 95.31 625 PRO A O 1
ATOM 4844 N N . ASN A 1 626 ? 5.889 4.233 -34.732 1.00 94.88 626 ASN A N 1
ATOM 4845 C CA . ASN A 1 626 ? 7.043 5.124 -34.914 1.00 94.88 626 ASN A CA 1
ATOM 4846 C C . ASN A 1 626 ? 7.287 6.055 -33.714 1.00 94.88 626 ASN A C 1
ATOM 4848 O O . ASN A 1 626 ? 8.432 6.372 -33.402 1.00 94.88 626 ASN A O 1
ATOM 4852 N N . GLU A 1 627 ? 6.227 6.459 -33.017 1.00 95.19 627 GLU A N 1
ATOM 4853 C CA . GLU A 1 627 ? 6.273 7.304 -31.823 1.00 95.19 627 GLU A CA 1
ATOM 4854 C C . GLU A 1 627 ? 6.983 6.623 -30.643 1.00 95.19 627 GLU A C 1
ATOM 4856 O O . GLU A 1 627 ? 7.524 7.313 -29.777 1.00 95.19 627 GLU A O 1
ATOM 4861 N N . LEU A 1 628 ? 6.994 5.283 -30.604 1.00 96.25 628 LEU A N 1
ATOM 4862 C CA . LEU A 1 628 ? 7.605 4.473 -29.546 1.00 96.25 628 LEU A CA 1
ATOM 4863 C C . LEU A 1 628 ? 9.031 3.996 -29.857 1.00 96.25 628 LEU A C 1
ATOM 4865 O O . LEU A 1 628 ? 9.673 3.374 -29.002 1.00 96.25 628 LEU A O 1
ATOM 4869 N N . VAL A 1 629 ? 9.539 4.288 -31.052 1.00 96.88 629 VAL A N 1
ATOM 4870 C CA . VAL A 1 629 ? 10.894 3.929 -31.482 1.00 96.88 629 VAL A CA 1
ATOM 4871 C C . VAL A 1 629 ? 11.886 5.027 -31.054 1.00 96.88 629 VAL A C 1
ATOM 4873 O O . VAL A 1 629 ? 11.535 6.209 -31.063 1.00 96.88 629 VAL A O 1
ATOM 4876 N N . PRO A 1 630 ? 13.130 4.684 -30.655 1.00 97.25 630 PRO A N 1
ATOM 4877 C CA . PRO A 1 630 ? 14.153 5.684 -30.354 1.00 97.25 630 PRO A CA 1
ATOM 4878 C C . PRO A 1 630 ? 14.400 6.618 -31.540 1.00 97.25 630 PRO A C 1
ATOM 4880 O O . PRO A 1 630 ? 14.616 6.158 -32.660 1.00 97.25 630 PRO A O 1
ATOM 4883 N N . LEU A 1 631 ? 14.453 7.925 -31.279 1.00 96.69 631 LEU A N 1
ATOM 4884 C CA . LEU A 1 631 ? 14.849 8.918 -32.278 1.00 96.69 631 LEU A CA 1
ATOM 4885 C C . LEU A 1 631 ? 16.338 8.778 -32.616 1.00 96.69 631 LEU A C 1
ATOM 4887 O O . LEU A 1 631 ? 16.733 8.871 -33.776 1.00 96.69 631 LEU A O 1
ATOM 4891 N N . GLN A 1 632 ? 17.166 8.559 -31.592 1.00 97.12 632 GLN A N 1
ATOM 4892 C CA . GLN A 1 632 ? 18.602 8.366 -31.753 1.00 97.12 632 GLN A CA 1
ATOM 4893 C C . GLN A 1 632 ? 19.168 7.487 -30.636 1.00 97.12 632 GLN A C 1
ATOM 4895 O O . GLN A 1 632 ? 18.800 7.629 -29.469 1.00 97.12 632 GLN A O 1
ATOM 4900 N N . ILE A 1 633 ? 20.103 6.609 -31.004 1.00 97.62 633 ILE A N 1
ATOM 4901 C CA . ILE A 1 633 ? 20.892 5.801 -30.073 1.00 97.62 633 ILE A CA 1
ATOM 4902 C C . ILE A 1 633 ? 22.370 6.103 -30.309 1.00 97.62 633 ILE A C 1
ATOM 4904 O O . ILE A 1 633 ? 22.862 5.970 -31.430 1.00 97.62 633 ILE A O 1
ATOM 4908 N N . ILE A 1 634 ? 23.078 6.488 -29.251 1.00 97.75 634 ILE A N 1
ATOM 4909 C CA . ILE A 1 634 ? 24.534 6.631 -29.243 1.00 97.75 634 ILE A CA 1
ATOM 4910 C C . ILE A 1 634 ? 25.078 5.650 -28.211 1.00 97.75 634 ILE A C 1
ATOM 4912 O O . ILE A 1 634 ? 24.792 5.753 -27.018 1.00 97.75 634 ILE A O 1
ATOM 4916 N N . GLU A 1 635 ? 25.870 4.685 -28.667 1.00 95.69 635 GLU A N 1
ATOM 4917 C CA . GLU A 1 635 ? 26.559 3.764 -27.768 1.00 95.69 635 GLU A CA 1
ATOM 4918 C C . GLU A 1 635 ? 27.695 4.515 -27.056 1.00 95.69 635 GLU A C 1
ATOM 4920 O O . GLU A 1 635 ? 28.665 4.955 -27.673 1.00 95.69 635 GLU A O 1
ATOM 4925 N N . SER A 1 636 ? 27.556 4.689 -25.743 1.00 93.88 636 SER A N 1
ATOM 4926 C CA . SER A 1 636 ? 28.515 5.375 -24.875 1.00 93.88 636 SER A CA 1
ATOM 4927 C C . SER A 1 636 ? 28.760 4.575 -23.597 1.00 93.88 636 SER A C 1
ATOM 4929 O O . SER A 1 636 ? 28.042 3.623 -23.289 1.00 93.88 636 SER A O 1
ATOM 4931 N N . LYS A 1 637 ? 29.809 4.939 -22.851 1.00 92.69 637 LYS A N 1
ATOM 4932 C CA . LYS A 1 637 ? 30.140 4.325 -21.560 1.00 92.69 637 LYS A CA 1
ATOM 4933 C C . LYS A 1 637 ? 29.921 5.325 -20.414 1.00 92.69 637 LYS A C 1
ATOM 4935 O O . LYS A 1 637 ? 30.222 6.500 -20.601 1.00 92.69 637 LYS A O 1
ATOM 4940 N N . PRO A 1 638 ? 29.454 4.869 -19.237 1.00 94.94 638 PRO A N 1
ATOM 4941 C CA . PRO A 1 638 ? 29.106 3.476 -18.937 1.00 94.94 638 PRO A CA 1
ATOM 4942 C C . PRO A 1 638 ? 27.719 3.044 -19.451 1.00 94.94 638 PRO A C 1
ATOM 4944 O O . PRO A 1 638 ? 27.483 1.839 -19.592 1.00 94.94 638 PRO A O 1
ATOM 4947 N N . PHE A 1 639 ? 26.853 4.008 -19.784 1.00 97.62 639 PHE A N 1
ATOM 4948 C CA . PHE A 1 639 ? 25.507 3.791 -20.318 1.00 97.62 639 PHE A CA 1
ATOM 4949 C C . PHE A 1 639 ? 25.356 4.386 -21.727 1.00 97.62 639 PHE A C 1
ATOM 4951 O O . PHE A 1 639 ? 25.975 5.418 -22.015 1.00 97.62 639 PHE A O 1
ATOM 4958 N N . PRO A 1 640 ? 24.531 3.777 -22.597 1.00 97.56 640 PRO A N 1
ATOM 4959 C CA . PRO A 1 640 ? 24.177 4.354 -23.890 1.00 97.56 640 PRO A CA 1
ATOM 4960 C C . PRO A 1 640 ? 23.282 5.586 -23.720 1.00 97.56 640 PRO A C 1
ATOM 4962 O O . PRO A 1 640 ? 22.534 5.684 -22.749 1.00 97.56 640 PRO A O 1
ATOM 4965 N N . GLN A 1 641 ? 23.303 6.488 -24.698 1.00 98.06 641 GLN A N 1
ATOM 4966 C CA . GLN A 1 641 ? 22.335 7.579 -24.797 1.00 98.06 641 GLN A CA 1
ATOM 4967 C C . GLN A 1 641 ? 21.215 7.173 -25.753 1.00 98.06 641 GLN A C 1
ATOM 4969 O O . GLN A 1 641 ? 21.479 6.810 -26.899 1.00 98.06 641 GLN A O 1
ATOM 4974 N N . ILE A 1 642 ? 19.973 7.185 -25.270 1.00 98.06 642 ILE A N 1
ATOM 4975 C CA . ILE A 1 642 ? 18.796 6.715 -26.012 1.00 98.06 642 ILE A CA 1
ATOM 4976 C C . ILE A 1 642 ? 17.725 7.786 -25.904 1.00 98.06 642 ILE A C 1
ATOM 4978 O O . ILE A 1 642 ? 17.057 7.903 -24.876 1.00 98.06 642 ILE A O 1
ATOM 4982 N N . LEU A 1 643 ? 17.590 8.583 -26.956 1.00 97.88 643 LEU A N 1
ATOM 4983 C CA . LEU A 1 643 ? 16.648 9.690 -26.996 1.00 97.88 643 LEU A CA 1
ATOM 4984 C C . LEU A 1 643 ? 15.325 9.221 -27.597 1.00 97.88 643 LEU A C 1
ATOM 4986 O O . LEU A 1 643 ? 15.302 8.699 -28.713 1.00 97.88 643 LEU A O 1
ATOM 4990 N N . TYR A 1 644 ? 14.230 9.450 -26.881 1.00 96.62 644 TYR A N 1
ATOM 4991 C CA . TYR A 1 644 ? 12.877 9.253 -27.390 1.00 96.62 644 TYR A CA 1
ATOM 4992 C C . TYR A 1 644 ? 12.193 10.594 -27.632 1.00 96.62 644 TYR A C 1
ATOM 4994 O O . TYR A 1 644 ? 12.402 11.556 -26.896 1.00 96.62 644 TYR A O 1
ATOM 5002 N N . LEU A 1 645 ? 11.348 10.642 -28.663 1.00 92.06 645 LEU A N 1
ATOM 5003 C CA . LEU A 1 645 ? 10.550 11.826 -28.973 1.00 92.06 645 LEU A CA 1
ATOM 5004 C C . LEU A 1 645 ? 9.329 11.950 -28.050 1.00 92.06 645 LEU A C 1
ATOM 5006 O O . LEU A 1 645 ? 8.978 13.050 -27.631 1.00 92.06 645 LEU A O 1
ATOM 5010 N N . HIS A 1 646 ? 8.682 10.822 -27.750 1.00 91.50 646 HIS A N 1
ATOM 5011 C CA . HIS A 1 646 ? 7.418 10.771 -27.024 1.00 91.50 646 HIS A CA 1
ATOM 5012 C C . HIS A 1 646 ? 7.611 10.246 -25.598 1.00 91.50 646 HIS A C 1
ATOM 5014 O O . HIS A 1 646 ? 8.317 9.261 -25.381 1.00 91.50 646 HIS A O 1
ATOM 5020 N N . TRP A 1 647 ? 6.950 10.849 -24.609 1.00 90.00 647 TRP A N 1
ATOM 5021 C CA . TRP A 1 647 ? 7.096 10.435 -23.207 1.00 90.00 647 TRP A CA 1
ATOM 5022 C C . TRP A 1 647 ? 6.552 9.023 -22.947 1.00 90.00 647 TRP A C 1
ATOM 5024 O O . TRP A 1 647 ? 7.158 8.263 -22.190 1.00 90.00 647 TRP A O 1
ATOM 5034 N N . ALA A 1 648 ? 5.492 8.617 -23.657 1.00 94.00 648 ALA A N 1
ATOM 5035 C CA . ALA A 1 648 ? 5.001 7.241 -23.590 1.00 94.00 648 ALA A CA 1
ATOM 5036 C C . ALA A 1 648 ? 6.065 6.215 -24.024 1.00 94.00 648 ALA A C 1
ATOM 5038 O O . ALA A 1 648 ? 6.152 5.124 -23.460 1.00 94.00 648 ALA A O 1
ATOM 5039 N N . ALA A 1 649 ? 6.928 6.583 -24.976 1.00 96.06 649 ALA A N 1
ATOM 5040 C CA . ALA A 1 649 ? 8.030 5.744 -25.431 1.00 96.06 649 ALA A CA 1
ATOM 5041 C C . ALA A 1 649 ? 9.102 5.569 -24.351 1.00 96.06 649 ALA A C 1
ATOM 5043 O O . ALA A 1 649 ? 9.596 4.461 -24.170 1.00 96.06 649 ALA A O 1
ATOM 5044 N N . ILE A 1 650 ? 9.433 6.628 -23.604 1.00 96.88 650 ILE A N 1
ATOM 5045 C CA . ILE A 1 650 ? 10.450 6.580 -22.541 1.00 96.88 650 ILE A CA 1
ATOM 5046 C C . ILE A 1 650 ? 10.098 5.477 -21.535 1.00 96.88 650 ILE A C 1
ATOM 5048 O O . ILE A 1 650 ? 10.872 4.538 -21.342 1.00 96.88 650 ILE A O 1
ATOM 5052 N N . SER A 1 651 ? 8.914 5.564 -20.924 1.00 96.25 651 SER A N 1
ATOM 5053 C CA . SER A 1 651 ? 8.560 4.667 -19.820 1.00 96.25 651 SER A CA 1
ATOM 5054 C C . SER A 1 651 ? 8.089 3.289 -20.261 1.00 96.25 651 SER A C 1
ATOM 5056 O O . SER A 1 651 ? 8.413 2.313 -19.592 1.00 96.25 651 SER A O 1
ATOM 5058 N N . SER A 1 652 ? 7.402 3.155 -21.396 1.00 97.62 652 SER A N 1
ATOM 5059 C CA . SER A 1 652 ? 7.046 1.820 -21.901 1.00 97.62 652 SER A CA 1
ATOM 5060 C C . SER A 1 652 ? 8.282 0.994 -22.260 1.00 97.62 652 SER A C 1
ATOM 5062 O O . SER A 1 652 ? 8.346 -0.184 -21.924 1.00 97.62 652 SER A O 1
ATOM 5064 N N . ASN A 1 653 ? 9.313 1.609 -22.850 1.00 98.25 653 ASN A N 1
ATOM 5065 C CA . ASN A 1 653 ? 10.567 0.913 -23.131 1.00 98.25 653 ASN A CA 1
ATOM 5066 C C . ASN A 1 653 ? 11.352 0.593 -21.848 1.00 98.25 653 ASN A C 1
ATOM 5068 O O . ASN A 1 653 ? 11.948 -0.480 -21.765 1.00 98.25 653 ASN A O 1
ATOM 5072 N N . GLN A 1 654 ? 11.328 1.464 -20.829 1.00 98.19 654 GLN A N 1
ATOM 5073 C CA . GLN A 1 654 ? 11.865 1.122 -19.502 1.00 98.19 654 GLN A CA 1
ATOM 5074 C C . GLN A 1 654 ? 11.176 -0.129 -18.942 1.00 98.19 654 GLN A C 1
ATOM 5076 O O . GLN A 1 654 ? 11.868 -1.074 -18.571 1.00 98.19 654 GLN A O 1
ATOM 5081 N N . LEU A 1 655 ? 9.839 -0.173 -18.962 1.00 98.25 655 LEU A N 1
ATOM 5082 C CA . LEU A 1 655 ? 9.052 -1.310 -18.473 1.00 98.25 655 LEU A CA 1
ATOM 5083 C C . LEU A 1 655 ? 9.265 -2.585 -19.296 1.00 98.25 655 LEU A C 1
ATOM 5085 O O . LEU A 1 655 ? 9.361 -3.661 -18.713 1.00 98.25 655 LEU A O 1
ATOM 5089 N N . TYR A 1 656 ? 9.427 -2.485 -20.618 1.00 98.56 656 TYR A N 1
ATOM 5090 C CA . TYR A 1 656 ? 9.844 -3.616 -21.451 1.00 98.56 656 TYR A CA 1
ATOM 5091 C C . TYR A 1 656 ? 11.178 -4.198 -20.971 1.00 98.56 656 TYR A C 1
ATOM 5093 O O . TYR A 1 656 ? 11.287 -5.400 -20.725 1.00 98.56 656 TYR A O 1
ATOM 5101 N N . HIS A 1 657 ? 12.198 -3.352 -20.786 1.00 98.69 657 HIS A N 1
ATOM 5102 C CA . HIS A 1 657 ? 13.495 -3.826 -20.311 1.00 98.69 657 HIS A CA 1
ATOM 5103 C C . HIS A 1 657 ? 13.407 -4.395 -18.887 1.00 98.69 657 HIS A C 1
ATOM 5105 O O . HIS A 1 657 ? 14.069 -5.393 -18.605 1.00 98.69 657 HIS A O 1
ATOM 5111 N N . THR A 1 658 ? 12.572 -3.817 -18.019 1.00 98.62 658 THR A N 1
ATOM 5112 C CA . THR A 1 658 ? 12.287 -4.341 -16.677 1.00 98.62 658 THR A CA 1
ATOM 5113 C C . THR A 1 658 ? 11.655 -5.729 -16.735 1.00 98.62 658 THR A C 1
ATOM 5115 O O . THR A 1 658 ? 12.153 -6.644 -16.081 1.00 98.62 658 THR A O 1
ATOM 5118 N N . ALA A 1 659 ? 10.629 -5.922 -17.565 1.00 98.56 659 ALA A N 1
ATOM 5119 C CA . ALA A 1 659 ? 9.988 -7.217 -17.764 1.00 98.56 659 ALA A CA 1
ATOM 5120 C C . ALA A 1 659 ? 10.991 -8.264 -18.271 1.00 98.56 659 ALA A C 1
ATOM 5122 O O . ALA A 1 659 ? 11.053 -9.368 -17.736 1.00 98.56 659 ALA A O 1
ATOM 5123 N N . CYS A 1 660 ? 11.851 -7.909 -19.233 1.00 98.38 660 CYS A N 1
ATOM 5124 C CA . CYS A 1 660 ? 12.914 -8.803 -19.695 1.00 98.38 660 CYS A CA 1
ATOM 5125 C C . CYS A 1 660 ? 13.889 -9.192 -18.574 1.00 98.38 660 CYS A C 1
ATOM 5127 O O . CYS A 1 660 ? 14.260 -10.358 -18.495 1.00 98.38 660 CYS A O 1
ATOM 5129 N N . ILE A 1 661 ? 14.285 -8.269 -17.688 1.00 98.12 661 ILE A N 1
ATOM 5130 C CA . ILE A 1 661 ? 15.150 -8.593 -16.538 1.00 98.12 661 ILE A CA 1
ATOM 5131 C C . ILE A 1 661 ? 14.476 -9.618 -15.616 1.00 98.12 661 ILE A C 1
ATOM 5133 O O . ILE A 1 661 ? 15.112 -10.610 -15.258 1.00 98.12 661 ILE A O 1
ATOM 5137 N N . LEU A 1 662 ? 13.198 -9.419 -15.275 1.00 97.38 662 LEU A N 1
ATOM 5138 C CA . LEU A 1 662 ? 12.429 -10.351 -14.436 1.00 97.38 662 LEU A CA 1
ATOM 5139 C C . LEU A 1 662 ? 12.318 -11.740 -15.082 1.00 97.38 662 LEU A C 1
ATOM 5141 O O . LEU A 1 662 ? 12.520 -12.767 -14.432 1.00 97.38 662 LEU A O 1
ATOM 5145 N N . MET A 1 663 ? 12.045 -11.774 -16.385 1.00 96.62 663 MET A N 1
ATOM 5146 C CA . MET A 1 663 ? 11.921 -13.013 -17.150 1.00 96.62 663 MET A CA 1
ATOM 5147 C C . MET A 1 663 ? 13.256 -13.754 -17.256 1.00 96.62 663 MET A C 1
ATOM 5149 O O . MET A 1 663 ? 13.305 -14.963 -17.042 1.00 96.62 663 MET A O 1
ATOM 5153 N N . LEU A 1 664 ? 14.357 -13.052 -17.531 1.00 95.38 664 LEU A N 1
ATOM 5154 C CA . LEU A 1 664 ? 15.691 -13.656 -17.583 1.00 95.38 664 LEU A CA 1
ATOM 5155 C C . LEU A 1 664 ? 16.134 -14.177 -16.207 1.00 95.38 664 LEU A C 1
ATOM 5157 O O . LEU A 1 664 ? 16.739 -15.244 -16.134 1.00 95.38 664 LEU A O 1
ATOM 5161 N N . GLY A 1 665 ? 15.799 -13.470 -15.123 1.00 92.31 665 GLY A N 1
ATOM 5162 C CA . GLY A 1 665 ? 16.080 -13.908 -13.750 1.00 92.31 665 GLY A CA 1
ATOM 5163 C C . GLY A 1 665 ? 15.313 -15.165 -13.327 1.00 92.31 665 GLY A C 1
ATOM 5164 O O . GLY A 1 665 ? 15.773 -15.901 -12.460 1.00 92.31 665 GLY A O 1
ATOM 5165 N N . SER A 1 666 ? 14.179 -15.443 -13.974 1.00 90.75 666 SER A N 1
ATOM 5166 C CA . SER A 1 666 ? 13.306 -16.589 -13.694 1.00 90.75 666 SER A CA 1
ATOM 5167 C C . SER A 1 666 ? 13.314 -17.650 -14.808 1.00 90.75 666 SER A C 1
ATOM 5169 O O . SER A 1 666 ? 12.433 -18.505 -14.869 1.00 90.75 666 SER A O 1
ATOM 5171 N N . MET A 1 667 ? 14.305 -17.623 -15.706 1.00 90.19 667 MET A N 1
ATOM 5172 C CA . MET A 1 667 ? 14.350 -18.484 -16.893 1.00 90.19 667 MET A CA 1
ATOM 5173 C C . MET A 1 667 ? 14.256 -19.993 -16.552 1.00 90.19 667 MET A C 1
ATOM 5175 O O . MET A 1 667 ? 15.029 -20.492 -15.728 1.00 90.19 667 MET A O 1
ATOM 5179 N N . PRO A 1 668 ? 13.362 -20.765 -17.208 1.00 87.88 668 PRO A N 1
ATOM 5180 C CA . PRO A 1 668 ? 13.256 -22.207 -16.999 1.00 87.88 668 PRO A CA 1
ATOM 5181 C C . PRO A 1 668 ? 14.533 -22.960 -17.400 1.00 87.88 668 PRO A C 1
ATOM 5183 O O . PRO A 1 668 ? 15.100 -22.711 -18.458 1.00 87.88 668 PRO A O 1
ATOM 5186 N N . ARG A 1 669 ? 14.919 -23.996 -16.640 1.00 77.19 669 ARG A N 1
ATOM 5187 C CA . ARG A 1 669 ? 16.132 -24.811 -16.901 1.00 77.19 669 ARG A CA 1
ATOM 5188 C C . ARG A 1 669 ? 16.192 -25.471 -18.289 1.00 77.19 669 ARG A C 1
ATOM 5190 O O . ARG A 1 669 ? 17.274 -25.835 -18.738 1.00 77.19 669 ARG A O 1
ATOM 5197 N N . ARG A 1 670 ? 15.044 -25.690 -18.947 1.00 67.56 670 ARG A N 1
ATOM 5198 C CA . ARG A 1 670 ? 14.976 -26.272 -20.304 1.00 67.56 670 ARG A CA 1
ATOM 5199 C C . ARG A 1 670 ? 15.381 -25.277 -21.396 1.00 67.56 670 ARG A C 1
ATOM 5201 O O . ARG A 1 670 ? 15.748 -25.711 -22.485 1.00 67.56 670 ARG A O 1
ATOM 5208 N N . HIS A 1 671 ? 15.374 -23.982 -21.096 1.00 67.44 671 HIS A N 1
ATOM 5209 C CA . HIS A 1 671 ? 15.859 -22.938 -21.987 1.00 67.44 671 HIS A CA 1
ATOM 5210 C C . HIS A 1 671 ? 17.324 -22.687 -21.652 1.00 67.44 671 HIS A C 1
ATOM 5212 O O . HIS A 1 671 ? 17.654 -22.135 -20.610 1.00 67.44 671 HIS A O 1
ATOM 5218 N N . SER A 1 672 ? 18.227 -23.167 -22.506 1.00 59.75 672 SER A N 1
ATOM 5219 C CA . SER A 1 672 ? 19.668 -23.117 -22.219 1.00 59.75 672 SER A CA 1
ATOM 5220 C C . SER A 1 672 ? 20.242 -21.706 -22.361 1.00 59.75 672 SER A C 1
ATOM 5222 O O . SER A 1 672 ? 21.228 -21.381 -21.705 1.00 59.75 672 SER A O 1
ATOM 5224 N N . HIS A 1 673 ? 19.653 -20.887 -23.241 1.00 72.00 673 HIS A N 1
ATOM 5225 C CA . HIS A 1 673 ? 20.068 -19.514 -23.521 1.00 72.00 673 HIS A CA 1
ATOM 5226 C C . HIS A 1 673 ? 19.054 -18.827 -24.450 1.00 72.00 673 HIS A C 1
ATOM 5228 O O . HIS A 1 673 ? 18.576 -19.454 -25.397 1.00 72.00 673 HIS A O 1
ATOM 5234 N N . VAL A 1 674 ? 18.782 -17.535 -24.241 1.00 80.25 674 VAL A N 1
ATOM 5235 C CA . VAL A 1 674 ? 18.164 -16.685 -25.271 1.00 80.25 674 VAL A CA 1
ATOM 5236 C C . VAL A 1 674 ? 19.293 -16.041 -26.081 1.00 80.25 674 VAL A C 1
ATOM 5238 O O . VAL A 1 674 ? 20.086 -15.300 -25.503 1.00 80.25 674 VAL A O 1
ATOM 5241 N N . PRO A 1 675 ? 19.420 -16.324 -27.388 1.00 74.62 675 PRO A N 1
ATOM 5242 C CA . PRO A 1 675 ? 20.535 -15.828 -28.185 1.00 74.62 675 PRO A CA 1
ATOM 5243 C C . PRO A 1 675 ? 20.448 -14.317 -28.435 1.00 74.62 675 PRO A C 1
ATOM 5245 O O . PRO A 1 675 ? 19.370 -13.757 -28.619 1.00 74.62 675 PRO A O 1
ATOM 5248 N N . GLY A 1 676 ? 21.611 -13.668 -28.529 1.00 84.81 676 GLY A N 1
ATOM 5249 C CA . GLY A 1 676 ? 21.728 -12.249 -28.871 1.00 84.81 676 GLY A CA 1
ATOM 5250 C C . GLY A 1 676 ? 21.739 -11.310 -27.661 1.00 84.81 676 GLY A C 1
ATOM 5251 O O . GLY A 1 676 ? 21.805 -11.732 -26.509 1.00 84.81 676 GLY A O 1
ATOM 5252 N N . LEU A 1 677 ? 21.713 -10.000 -27.928 1.00 85.19 677 LEU A N 1
ATOM 5253 C CA . LEU A 1 677 ? 21.818 -8.970 -26.883 1.00 85.19 677 LEU A CA 1
ATOM 5254 C C . LEU A 1 677 ? 20.617 -8.964 -25.927 1.00 85.19 677 LEU A C 1
ATOM 5256 O O . LEU A 1 677 ? 20.781 -8.656 -24.749 1.00 85.19 677 LEU A O 1
ATOM 5260 N N . THR A 1 678 ? 19.435 -9.348 -26.413 1.00 87.31 678 THR A N 1
ATOM 5261 C CA . THR A 1 678 ? 18.197 -9.447 -25.622 1.00 87.31 678 THR A CA 1
ATOM 5262 C C . THR A 1 678 ? 18.229 -10.581 -24.594 1.00 87.31 678 THR A C 1
ATOM 5264 O O . THR A 1 678 ? 17.433 -10.590 -23.663 1.00 87.31 678 THR A O 1
ATOM 5267 N N . GLY A 1 679 ? 19.176 -11.519 -24.699 1.00 89.81 679 GLY A N 1
ATOM 5268 C CA . GLY A 1 679 ? 19.411 -12.537 -23.674 1.00 89.81 679 GLY A CA 1
ATOM 5269 C C . GLY A 1 679 ? 20.230 -12.057 -22.472 1.00 89.81 679 GLY A C 1
ATOM 5270 O O . GLY A 1 679 ? 20.441 -12.824 -21.536 1.00 89.81 679 GLY A O 1
ATOM 5271 N N . SER A 1 680 ? 20.740 -10.819 -22.484 1.00 94.81 680 SER A N 1
ATOM 5272 C CA . SER A 1 680 ? 21.627 -10.297 -21.439 1.00 94.81 680 SER A CA 1
ATOM 5273 C C . SER A 1 680 ? 20.901 -9.354 -20.480 1.00 94.81 680 SER A C 1
ATOM 5275 O O . SER A 1 680 ? 20.614 -8.207 -20.826 1.00 94.81 680 SER A O 1
ATOM 5277 N N . SER A 1 681 ? 20.702 -9.774 -19.227 1.00 96.00 681 SER A N 1
ATOM 5278 C CA . SER A 1 681 ? 20.086 -8.923 -18.194 1.00 96.00 681 SER A CA 1
ATOM 5279 C C . SER A 1 681 ? 20.862 -7.619 -17.968 1.00 96.00 681 SER A C 1
ATOM 5281 O O . SER A 1 681 ? 20.260 -6.566 -17.775 1.00 96.00 681 SER A O 1
ATOM 5283 N N . ILE A 1 682 ? 22.197 -7.657 -18.075 1.00 96.38 682 ILE A N 1
ATOM 5284 C CA . ILE A 1 682 ? 23.059 -6.467 -17.962 1.00 96.38 682 ILE A CA 1
ATOM 5285 C C . ILE A 1 682 ? 22.818 -5.500 -19.129 1.00 96.38 682 ILE A C 1
ATOM 5287 O O . ILE A 1 682 ? 22.799 -4.284 -18.930 1.00 96.38 682 ILE A O 1
ATOM 5291 N N . TRP A 1 683 ? 22.605 -6.008 -20.348 1.00 96.25 683 TRP A N 1
ATOM 5292 C CA . TRP A 1 683 ? 22.267 -5.158 -21.490 1.00 96.25 683 TRP A CA 1
ATOM 5293 C C . TRP A 1 683 ? 20.946 -4.419 -21.250 1.00 96.25 683 TRP A C 1
ATOM 5295 O O . TRP A 1 683 ? 20.899 -3.198 -21.401 1.00 96.25 683 TRP A O 1
ATOM 5305 N N . HIS A 1 684 ? 19.908 -5.121 -20.783 1.00 98.25 684 HIS A N 1
ATOM 5306 C CA . HIS A 1 684 ? 18.632 -4.503 -20.404 1.00 98.25 684 HIS A CA 1
ATOM 5307 C C . HIS A 1 684 ? 18.799 -3.473 -19.274 1.00 98.25 684 HIS A C 1
ATOM 5309 O O . HIS A 1 684 ? 18.278 -2.362 -19.384 1.00 98.25 684 HIS A O 1
ATOM 5315 N N . ALA A 1 685 ? 19.588 -3.782 -18.239 1.00 98.25 685 ALA A N 1
ATOM 5316 C CA . ALA A 1 685 ? 19.870 -2.862 -17.134 1.00 98.25 685 ALA A CA 1
ATOM 5317 C C . ALA A 1 685 ? 20.513 -1.554 -17.623 1.00 98.25 685 ALA A C 1
ATOM 5319 O O . ALA A 1 685 ? 20.071 -0.457 -17.275 1.00 98.25 685 ALA A O 1
ATOM 5320 N N . LYS A 1 686 ? 21.509 -1.648 -18.513 1.00 97.94 686 LYS A N 1
ATOM 5321 C CA . LYS A 1 686 ? 22.161 -0.470 -19.104 1.00 97.94 686 LYS A CA 1
ATOM 5322 C C . LYS A 1 686 ? 21.219 0.351 -19.977 1.00 97.94 686 LYS A C 1
ATOM 5324 O O . LYS A 1 686 ? 21.354 1.574 -20.004 1.00 97.94 686 LYS A O 1
ATOM 5329 N N . ARG A 1 687 ? 20.268 -0.286 -20.671 1.00 98.12 687 ARG A N 1
ATOM 5330 C CA . ARG A 1 687 ? 19.225 0.425 -21.424 1.00 98.12 687 ARG A CA 1
ATOM 5331 C C . ARG A 1 687 ? 18.315 1.211 -20.481 1.00 98.12 687 ARG A C 1
ATOM 5333 O O . ARG A 1 687 ? 18.121 2.391 -20.737 1.00 98.12 687 ARG A O 1
ATOM 5340 N N . ILE A 1 688 ? 17.853 0.633 -19.369 1.00 98.56 688 ILE A N 1
ATOM 5341 C CA . ILE A 1 688 ? 17.041 1.358 -18.372 1.00 98.56 688 ILE A CA 1
ATOM 5342 C C . ILE A 1 688 ? 17.774 2.614 -17.882 1.00 98.56 688 ILE A C 1
ATOM 5344 O O . ILE A 1 688 ? 17.229 3.713 -17.980 1.00 98.56 688 ILE A O 1
ATOM 5348 N N . CYS A 1 689 ? 19.026 2.477 -17.433 1.00 98.19 689 CYS A N 1
ATOM 5349 C CA . CYS A 1 689 ? 19.826 3.615 -16.972 1.00 98.19 689 CYS A CA 1
ATOM 5350 C C . CYS A 1 689 ? 20.051 4.655 -18.081 1.00 98.19 689 CYS A C 1
ATOM 5352 O O . CYS A 1 689 ? 19.867 5.848 -17.854 1.00 98.19 689 CYS A O 1
ATOM 5354 N N . GLY A 1 690 ? 20.401 4.215 -19.293 1.00 98.19 690 GLY A N 1
ATOM 5355 C CA . GLY A 1 690 ? 20.622 5.097 -20.441 1.00 98.19 690 GLY A CA 1
ATOM 5356 C C . GLY A 1 690 ? 19.380 5.893 -20.845 1.00 98.19 690 GLY A C 1
ATOM 5357 O O . GLY A 1 690 ? 19.468 7.097 -21.094 1.00 98.19 690 GLY A O 1
ATOM 5358 N N . ILE A 1 691 ? 18.208 5.251 -20.844 1.00 98.38 691 ILE A N 1
ATOM 5359 C CA . ILE A 1 691 ? 16.922 5.907 -21.112 1.00 98.38 691 ILE A CA 1
ATOM 5360 C C . ILE A 1 691 ? 16.641 6.965 -20.043 1.00 98.38 691 ILE A C 1
ATOM 5362 O O . ILE A 1 691 ? 16.350 8.111 -20.387 1.00 98.38 691 ILE A O 1
ATOM 5366 N N . SER A 1 692 ? 16.783 6.621 -18.761 1.00 97.50 692 SER A N 1
ATOM 5367 C CA . SER A 1 692 ? 16.525 7.559 -17.663 1.00 97.50 692 SER A CA 1
ATOM 5368 C C . SER A 1 692 ? 17.479 8.758 -17.670 1.00 97.50 692 SER A C 1
ATOM 5370 O O . SER A 1 692 ? 17.058 9.875 -17.398 1.00 97.50 692 SER A O 1
ATOM 5372 N N . LEU A 1 693 ? 18.752 8.559 -18.024 1.00 97.00 693 LEU A N 1
ATOM 5373 C CA . LEU A 1 693 ? 19.741 9.641 -18.095 1.00 97.00 693 LEU A CA 1
ATOM 5374 C C . LEU A 1 693 ? 19.522 10.576 -19.292 1.00 97.00 693 LEU A C 1
ATOM 5376 O O . LEU A 1 693 ? 19.786 11.771 -19.194 1.00 97.00 693 LEU A O 1
ATOM 5380 N N . THR A 1 694 ? 19.071 10.037 -20.427 1.00 97.50 694 THR A N 1
ATOM 5381 C CA . THR A 1 694 ? 18.960 10.807 -21.679 1.00 97.50 694 THR A CA 1
ATOM 5382 C C . THR A 1 694 ? 17.689 11.653 -21.733 1.00 97.50 694 THR A C 1
ATOM 5384 O O . THR A 1 694 ? 17.674 12.693 -22.390 1.00 97.50 694 THR A O 1
ATOM 5387 N N . ASN A 1 695 ? 16.615 11.225 -21.062 1.00 95.56 695 ASN A N 1
ATOM 5388 C CA . ASN A 1 695 ? 15.293 11.822 -21.228 1.00 95.56 695 ASN A CA 1
ATOM 5389 C C . ASN A 1 695 ? 14.823 12.524 -19.934 1.00 95.56 695 ASN A C 1
ATOM 5391 O O . ASN A 1 695 ? 14.396 11.851 -18.997 1.00 95.56 695 ASN A O 1
ATOM 5395 N N . PRO A 1 696 ? 14.816 13.871 -19.871 1.00 86.56 696 PRO A N 1
ATOM 5396 C CA . PRO A 1 696 ? 14.556 14.629 -18.640 1.00 86.56 696 PRO A CA 1
ATOM 5397 C C . PRO A 1 696 ? 13.059 14.775 -18.290 1.00 86.56 696 PRO A C 1
ATOM 5399 O O . PRO A 1 696 ? 12.678 15.680 -17.545 1.00 86.56 696 PRO A O 1
ATOM 5402 N N . HIS A 1 697 ? 12.180 13.932 -18.843 1.00 90.69 697 HIS A N 1
ATOM 5403 C CA . HIS A 1 697 ? 10.743 14.022 -18.583 1.00 90.69 697 HIS A CA 1
ATOM 5404 C C . HIS A 1 697 ? 10.429 13.560 -17.152 1.00 90.69 697 HIS A C 1
ATOM 5406 O O . HIS A 1 697 ? 10.495 12.370 -16.845 1.00 90.69 697 HIS A O 1
ATOM 5412 N N . GLN A 1 698 ? 10.050 14.499 -16.281 1.00 87.56 698 GLN A N 1
ATOM 5413 C CA . GLN A 1 698 ? 9.864 14.253 -14.844 1.00 87.56 698 GLN A CA 1
ATOM 5414 C C . GLN A 1 698 ? 8.884 13.114 -14.536 1.00 87.56 698 GLN A C 1
ATOM 5416 O O . GLN A 1 698 ? 9.157 12.290 -13.669 1.00 87.56 698 GLN A O 1
ATOM 5421 N N . GLY A 1 699 ? 7.774 13.019 -15.276 1.00 84.75 699 GLY A N 1
ATOM 5422 C CA . GLY A 1 699 ? 6.810 11.936 -15.067 1.00 84.75 699 GLY A CA 1
ATOM 5423 C C . GLY A 1 699 ? 7.432 10.567 -15.305 1.00 84.75 699 GLY A C 1
ATOM 5424 O O . GLY A 1 699 ? 7.244 9.651 -14.506 1.00 84.75 699 GLY A O 1
ATOM 5425 N N . CYS A 1 700 ? 8.220 10.448 -16.376 1.00 91.56 700 CYS A N 1
ATOM 5426 C CA . CYS A 1 700 ? 8.880 9.198 -16.750 1.00 91.56 700 CYS A CA 1
ATOM 5427 C C . CYS A 1 700 ? 9.952 8.820 -15.736 1.00 91.56 700 CYS A C 1
ATOM 5429 O O . CYS A 1 700 ? 10.084 7.653 -15.387 1.00 91.56 700 CYS A O 1
ATOM 5431 N N . LEU A 1 701 ? 10.661 9.818 -15.211 1.00 90.81 701 LEU A N 1
ATOM 5432 C CA . LEU A 1 701 ? 11.636 9.641 -14.145 1.00 90.81 701 LEU A CA 1
ATOM 5433 C C . LEU A 1 701 ? 11.003 9.135 -12.839 1.00 90.81 701 LEU A C 1
ATOM 5435 O O . LEU A 1 701 ? 11.564 8.231 -12.226 1.00 90.81 701 LEU A O 1
ATOM 5439 N N . ASN A 1 702 ? 9.813 9.617 -12.459 1.00 87.31 702 ASN A N 1
ATOM 5440 C CA . ASN A 1 702 ? 9.079 9.079 -11.301 1.00 87.31 702 ASN A CA 1
ATOM 5441 C C . ASN A 1 702 ? 8.791 7.581 -11.452 1.00 87.31 702 ASN A C 1
ATOM 5443 O O . ASN A 1 702 ? 8.987 6.804 -10.522 1.00 87.31 702 ASN A O 1
ATOM 5447 N N . ASN A 1 703 ? 8.382 7.162 -12.651 1.00 90.19 703 ASN A N 1
ATOM 5448 C CA . ASN A 1 703 ? 8.085 5.759 -12.948 1.00 90.19 703 ASN A CA 1
ATOM 5449 C C . ASN A 1 703 ? 9.353 4.912 -13.162 1.00 90.19 703 ASN A C 1
ATOM 5451 O O . ASN A 1 703 ? 9.286 3.685 -13.154 1.00 90.19 703 ASN A O 1
ATOM 5455 N N . ALA A 1 704 ? 10.520 5.542 -13.321 1.00 93.81 704 ALA A N 1
ATOM 5456 C CA . ALA A 1 704 ? 11.781 4.852 -13.560 1.00 93.81 704 ALA A CA 1
ATOM 5457 C C . ALA A 1 704 ? 12.433 4.308 -12.282 1.00 93.81 704 ALA A C 1
ATOM 5459 O O . ALA A 1 704 ? 13.368 3.523 -12.393 1.00 93.81 704 ALA A O 1
ATOM 5460 N N . ILE A 1 705 ? 11.974 4.677 -11.081 1.00 93.56 705 ILE A N 1
ATOM 5461 C CA . ILE A 1 705 ? 12.652 4.315 -9.823 1.00 93.56 705 ILE A CA 1
ATOM 5462 C C . ILE A 1 705 ? 12.735 2.804 -9.601 1.00 93.56 705 ILE A C 1
ATOM 5464 O O . ILE A 1 705 ? 13.817 2.298 -9.304 1.00 93.56 705 ILE A O 1
ATOM 5468 N N . GLN A 1 706 ? 11.638 2.067 -9.793 1.00 93.88 706 GLN A N 1
ATOM 5469 C CA . GLN A 1 706 ? 11.661 0.605 -9.646 1.00 93.88 706 GLN A CA 1
ATOM 5470 C C . GLN A 1 706 ? 12.468 -0.082 -10.766 1.00 93.88 706 GLN A C 1
ATOM 5472 O O . GLN A 1 706 ? 13.324 -0.912 -10.447 1.00 93.88 706 GLN A O 1
ATOM 5477 N N . PRO A 1 707 ? 12.316 0.304 -12.053 1.00 97.31 707 PRO A N 1
ATOM 5478 C CA . PRO A 1 707 ? 13.230 -0.115 -13.116 1.00 97.31 707 PRO A CA 1
ATOM 5479 C C . PRO A 1 707 ? 14.714 0.126 -12.803 1.00 97.31 707 PRO A C 1
ATOM 5481 O O . PRO A 1 707 ? 15.539 -0.760 -13.019 1.00 97.31 707 PRO A O 1
ATOM 5484 N N . LEU A 1 708 ? 15.063 1.312 -12.297 1.00 97.50 708 LEU A N 1
ATOM 5485 C CA . LEU A 1 708 ? 16.431 1.712 -11.963 1.00 97.50 708 LEU A CA 1
ATOM 5486 C C . LEU A 1 708 ? 16.991 0.911 -10.788 1.00 97.50 708 LEU A C 1
ATOM 5488 O O . LEU A 1 708 ? 18.162 0.541 -10.817 1.00 97.50 708 LEU A O 1
ATOM 5492 N N . TRP A 1 709 ? 16.167 0.605 -9.786 1.00 95.12 709 TRP A N 1
ATOM 5493 C CA . TRP A 1 709 ? 16.550 -0.272 -8.682 1.00 95.12 709 TRP A CA 1
ATOM 5494 C C . TRP A 1 709 ? 16.856 -1.698 -9.172 1.00 95.12 709 TRP A C 1
ATOM 5496 O O . TRP A 1 709 ? 17.934 -2.221 -8.886 1.00 95.12 709 TRP A O 1
ATOM 5506 N N . LEU A 1 710 ? 15.980 -2.296 -9.990 1.00 95.50 710 LEU A N 1
ATOM 5507 C CA . LEU A 1 710 ? 16.222 -3.620 -10.584 1.00 95.50 710 LEU A CA 1
ATOM 5508 C C . LEU A 1 710 ? 17.464 -3.635 -11.482 1.00 95.50 710 LEU A C 1
ATOM 5510 O O . LEU A 1 710 ? 18.279 -4.552 -11.394 1.00 95.50 710 LEU A O 1
ATOM 5514 N N . ALA A 1 711 ? 17.636 -2.608 -12.317 1.00 97.56 711 ALA A N 1
ATOM 5515 C CA . ALA A 1 711 ? 18.822 -2.453 -13.150 1.00 97.56 711 ALA A CA 1
ATOM 5516 C C . ALA A 1 711 ? 20.093 -2.331 -12.297 1.00 97.56 711 ALA A C 1
ATOM 5518 O O . ALA A 1 711 ? 21.085 -2.998 -12.578 1.00 97.56 711 ALA A O 1
ATOM 5519 N N . GLY A 1 712 ? 20.051 -1.517 -11.240 1.00 96.75 712 GLY A N 1
ATOM 5520 C CA . GLY A 1 712 ? 21.177 -1.239 -10.353 1.00 96.75 712 GLY A CA 1
ATOM 5521 C C . GLY A 1 712 ? 21.733 -2.470 -9.646 1.00 96.75 712 GLY A C 1
ATOM 5522 O O . GLY A 1 712 ? 22.950 -2.580 -9.518 1.00 96.75 712 GLY A O 1
ATOM 5523 N N . ARG A 1 713 ? 20.876 -3.429 -9.270 1.00 95.62 713 ARG A N 1
ATOM 5524 C CA . ARG A 1 713 ? 21.286 -4.720 -8.677 1.00 95.62 713 ARG A CA 1
ATOM 5525 C C . ARG A 1 713 ? 22.163 -5.568 -9.605 1.00 95.62 713 ARG A C 1
ATOM 5527 O O . ARG A 1 713 ? 22.861 -6.456 -9.132 1.00 95.62 713 ARG A O 1
ATOM 5534 N N . LEU A 1 714 ? 22.107 -5.321 -10.915 1.00 95.50 714 LEU A N 1
ATOM 5535 C CA . LEU A 1 714 ? 22.884 -6.040 -11.930 1.00 95.50 714 LEU A CA 1
ATOM 5536 C C . LEU A 1 714 ? 24.171 -5.309 -12.336 1.00 95.50 714 LEU A C 1
ATOM 5538 O O . LEU A 1 714 ? 24.955 -5.846 -13.121 1.00 95.50 714 LEU A O 1
ATOM 5542 N N . LEU A 1 715 ? 24.373 -4.078 -11.860 1.00 94.94 715 LEU A N 1
ATOM 5543 C CA . LEU A 1 715 ? 25.581 -3.299 -12.117 1.00 94.94 715 LEU A CA 1
ATOM 5544 C C . LEU A 1 715 ? 26.653 -3.678 -11.095 1.00 94.94 715 LEU A C 1
ATOM 5546 O O . LEU A 1 715 ? 26.342 -4.039 -9.963 1.00 94.94 715 LEU A O 1
ATOM 5550 N N . SER A 1 716 ? 27.915 -3.623 -11.517 1.00 90.56 716 SER A N 1
ATOM 5551 C CA . SER A 1 716 ? 29.041 -4.060 -10.683 1.00 90.56 716 SER A CA 1
ATOM 5552 C C . SER A 1 716 ? 30.151 -3.020 -10.554 1.00 90.56 716 SER A C 1
ATOM 5554 O O . SER A 1 716 ? 31.043 -3.187 -9.726 1.00 90.56 716 SER A O 1
ATOM 5556 N N . HIS A 1 717 ? 30.164 -1.981 -11.396 1.00 93.62 717 HIS A N 1
ATOM 5557 C CA . HIS A 1 717 ? 31.249 -1.005 -11.426 1.00 93.62 717 HIS A CA 1
ATOM 5558 C C . HIS A 1 717 ? 30.895 0.263 -10.636 1.00 93.62 717 HIS A C 1
ATOM 5560 O O . HIS A 1 717 ? 29.845 0.867 -10.837 1.00 93.62 717 HIS A O 1
ATOM 5566 N N . GLU A 1 718 ? 31.816 0.752 -9.802 1.00 91.31 718 GLU A N 1
ATOM 5567 C CA . GLU A 1 718 ? 31.586 1.903 -8.910 1.00 91.31 718 GLU A CA 1
ATOM 5568 C C . GLU A 1 718 ? 31.149 3.184 -9.651 1.00 91.31 718 GLU A C 1
ATOM 5570 O O . GLU A 1 718 ? 30.311 3.949 -9.165 1.00 91.31 718 GLU A O 1
ATOM 5575 N N . SER A 1 719 ? 31.667 3.413 -10.864 1.00 93.50 719 SER A N 1
ATOM 5576 C CA . SER A 1 719 ? 31.242 4.556 -11.687 1.00 93.50 719 SER A CA 1
ATOM 5577 C C . SER A 1 719 ? 29.780 4.461 -12.139 1.00 93.50 719 SER A C 1
ATOM 5579 O O . SER A 1 719 ? 29.104 5.483 -12.224 1.00 93.50 719 SER A O 1
ATOM 5581 N N . GLU A 1 720 ? 29.271 3.251 -12.390 1.00 96.06 720 GLU A N 1
ATOM 5582 C CA . GLU A 1 720 ? 27.861 3.008 -12.707 1.00 96.06 720 GLU A CA 1
ATOM 5583 C C . GLU A 1 720 ? 26.990 3.265 -11.477 1.00 96.06 720 GLU A C 1
ATOM 5585 O O . GLU A 1 720 ? 25.973 3.953 -11.577 1.00 96.06 720 GLU A O 1
ATOM 5590 N N . HIS A 1 721 ? 27.431 2.780 -10.313 1.00 95.69 721 HIS A N 1
ATOM 5591 C CA . HIS A 1 721 ? 26.745 2.975 -9.036 1.00 95.69 721 HIS A CA 1
ATOM 5592 C C . HIS A 1 721 ? 26.635 4.462 -8.690 1.00 95.69 721 HIS A C 1
ATOM 5594 O O . HIS A 1 721 ? 25.564 4.936 -8.325 1.00 95.69 721 HIS A O 1
ATOM 5600 N N . THR A 1 722 ? 27.721 5.218 -8.871 1.00 95.25 722 THR A N 1
ATOM 5601 C CA . THR A 1 722 ? 27.760 6.663 -8.595 1.00 95.25 722 THR A CA 1
ATOM 5602 C C . THR A 1 722 ? 26.758 7.426 -9.459 1.00 95.25 722 THR A C 1
ATOM 5604 O O . THR A 1 722 ? 25.964 8.204 -8.937 1.00 95.25 722 THR A O 1
ATOM 5607 N N . ILE A 1 723 ? 26.740 7.161 -10.771 1.00 96.81 723 ILE A N 1
ATOM 5608 C CA . ILE A 1 723 ? 25.800 7.809 -11.698 1.00 96.81 723 ILE A CA 1
ATOM 5609 C C . ILE A 1 723 ? 24.352 7.456 -11.347 1.00 96.81 723 ILE A C 1
ATOM 5611 O O . ILE A 1 723 ? 23.486 8.327 -11.384 1.00 96.81 723 ILE A O 1
ATOM 5615 N N . LEU A 1 724 ? 24.083 6.196 -10.995 1.00 96.12 724 LEU A N 1
ATOM 5616 C CA . LEU A 1 724 ? 22.745 5.755 -10.615 1.00 96.12 724 LEU A CA 1
ATOM 5617 C C . LEU A 1 724 ? 22.268 6.419 -9.316 1.00 96.12 724 LEU A C 1
ATOM 5619 O O . LEU A 1 724 ? 21.131 6.878 -9.241 1.00 96.12 724 LEU A O 1
ATOM 5623 N N . VAL A 1 725 ? 23.138 6.501 -8.309 1.00 95.44 725 VAL A N 1
ATOM 5624 C CA . VAL A 1 725 ? 22.852 7.174 -7.035 1.00 95.44 725 VAL A CA 1
ATOM 5625 C C . VAL A 1 725 ? 22.556 8.657 -7.254 1.00 95.44 725 VAL A C 1
ATOM 5627 O O . VAL A 1 725 ? 21.597 9.177 -6.681 1.00 95.44 725 VAL A O 1
ATOM 5630 N N . ASP A 1 726 ? 23.353 9.336 -8.079 1.00 95.12 726 ASP A N 1
ATOM 5631 C CA . ASP A 1 726 ? 23.130 10.744 -8.410 1.00 95.12 726 ASP A CA 1
ATOM 5632 C C . ASP A 1 726 ? 21.813 10.935 -9.164 1.00 95.12 726 ASP A C 1
ATOM 5634 O O . ASP A 1 726 ? 21.037 11.819 -8.813 1.00 95.12 726 ASP A O 1
ATOM 5638 N N . LEU A 1 727 ? 21.504 10.056 -10.121 1.00 95.31 727 LEU A N 1
ATOM 5639 C CA . LEU A 1 727 ? 20.228 10.078 -10.829 1.00 95.31 727 LEU A CA 1
ATOM 5640 C C . LEU A 1 727 ? 19.043 9.913 -9.867 1.00 95.31 727 LEU A C 1
ATOM 5642 O O . LEU A 1 727 ? 18.099 10.688 -9.945 1.00 95.31 727 LEU A O 1
ATOM 5646 N N . ILE A 1 728 ? 19.080 8.954 -8.936 1.00 94.31 728 ILE A N 1
ATOM 5647 C CA . ILE A 1 728 ? 17.990 8.749 -7.963 1.00 94.31 728 ILE A CA 1
ATOM 5648 C C . ILE A 1 728 ? 17.761 10.020 -7.126 1.00 94.31 728 ILE A C 1
ATOM 5650 O O . ILE A 1 728 ? 16.615 10.452 -6.979 1.00 94.31 728 ILE A O 1
ATOM 5654 N N . ARG A 1 729 ? 18.834 10.666 -6.649 1.00 91.69 729 ARG A N 1
ATOM 5655 C CA . ARG A 1 729 ? 18.763 11.941 -5.905 1.00 91.69 729 ARG A CA 1
ATOM 5656 C C . ARG A 1 729 ? 18.209 13.087 -6.755 1.00 91.69 729 ARG A C 1
ATOM 5658 O O . ARG A 1 729 ? 17.404 13.888 -6.273 1.00 91.69 729 ARG A O 1
ATOM 5665 N N . ASP A 1 730 ? 18.621 13.165 -8.017 1.00 91.31 730 ASP A N 1
ATOM 5666 C CA . ASP A 1 730 ? 18.135 14.172 -8.963 1.00 91.31 730 ASP A CA 1
ATOM 5667 C C . ASP A 1 730 ? 16.627 13.997 -9.224 1.00 91.31 730 ASP A C 1
ATOM 5669 O O . ASP A 1 730 ? 15.898 14.987 -9.329 1.00 91.31 730 ASP A O 1
ATOM 5673 N N . ILE A 1 731 ? 16.125 12.755 -9.256 1.00 92.25 731 ILE A N 1
ATOM 5674 C CA . ILE A 1 731 ? 14.689 12.475 -9.394 1.00 92.25 731 ILE A CA 1
ATOM 5675 C C . ILE A 1 731 ? 13.920 12.968 -8.163 1.00 92.25 731 ILE A C 1
ATOM 5677 O O . ILE A 1 731 ? 12.944 13.700 -8.330 1.00 92.25 731 ILE A O 1
ATOM 5681 N N . GLU A 1 732 ? 14.356 12.637 -6.943 1.00 90.06 732 GLU A N 1
ATOM 5682 C CA . GLU A 1 732 ? 13.686 13.095 -5.711 1.00 90.06 732 GLU A CA 1
ATOM 5683 C C . GLU A 1 732 ? 13.633 14.622 -5.630 1.00 90.06 732 GLU A C 1
ATOM 5685 O O . GLU A 1 732 ? 12.561 15.200 -5.461 1.00 90.06 732 GLU A O 1
ATOM 5690 N N . SER A 1 733 ? 14.769 15.291 -5.840 1.00 87.62 733 SER A N 1
ATOM 5691 C CA . SER A 1 733 ? 14.841 16.758 -5.780 1.00 87.62 733 SER A CA 1
ATOM 5692 C 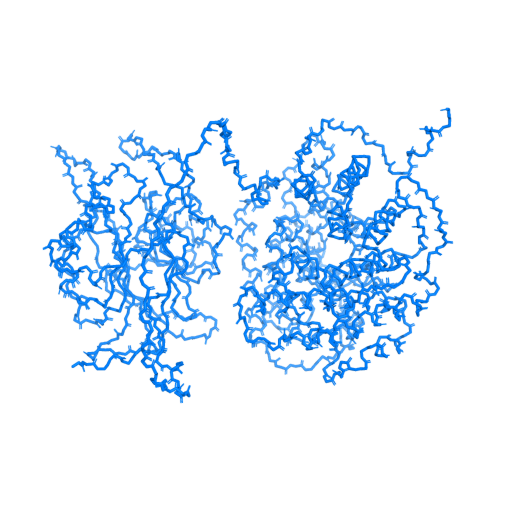C . SER A 1 733 ? 14.007 17.451 -6.862 1.00 87.62 733 SER A C 1
ATOM 5694 O O . SER A 1 733 ? 13.405 18.497 -6.619 1.00 87.62 733 SER A O 1
ATOM 5696 N N . THR A 1 734 ? 13.924 16.879 -8.065 1.00 87.75 734 THR A N 1
ATOM 5697 C CA . THR A 1 734 ? 13.188 17.505 -9.171 1.00 87.75 734 THR A CA 1
ATOM 5698 C C . THR A 1 734 ? 11.676 17.348 -9.019 1.00 87.75 734 THR A C 1
ATOM 5700 O O . THR A 1 734 ? 10.923 18.264 -9.376 1.00 87.75 734 THR A O 1
ATOM 5703 N N . THR A 1 735 ? 11.235 16.202 -8.501 1.00 89.50 735 THR A N 1
ATOM 5704 C CA . THR A 1 735 ? 9.834 15.763 -8.559 1.00 89.50 735 THR A CA 1
ATOM 5705 C C . THR A 1 735 ? 9.127 15.831 -7.208 1.00 89.50 735 THR A C 1
ATOM 5707 O O . THR A 1 735 ? 7.913 16.022 -7.167 1.00 89.50 735 THR A O 1
ATOM 5710 N N . GLY A 1 736 ? 9.867 15.748 -6.102 1.00 87.38 736 GLY A N 1
ATOM 5711 C CA . GLY A 1 736 ? 9.333 15.674 -4.743 1.00 87.38 736 GLY A CA 1
ATOM 5712 C C . GLY A 1 736 ? 8.908 14.265 -4.312 1.00 87.38 736 GLY A C 1
ATOM 5713 O O . GLY A 1 736 ? 8.480 14.092 -3.172 1.00 87.38 736 GLY A O 1
ATOM 5714 N N . TRP A 1 737 ? 9.023 13.246 -5.170 1.00 87.81 737 TRP A N 1
ATOM 5715 C CA . TRP A 1 737 ? 8.780 11.852 -4.781 1.00 87.81 737 TRP A CA 1
ATOM 5716 C C . TRP A 1 737 ? 9.928 11.323 -3.926 1.00 87.81 737 TRP A C 1
ATOM 5718 O O . TRP A 1 737 ? 11.085 11.538 -4.261 1.00 87.81 737 TRP A O 1
ATOM 5728 N N . GLY A 1 738 ? 9.625 10.613 -2.835 1.00 84.75 738 GLY A N 1
ATOM 5729 C CA . GLY A 1 738 ? 10.655 9.940 -2.042 1.00 84.75 738 GLY A CA 1
ATOM 5730 C C . GLY A 1 738 ? 11.264 8.777 -2.825 1.00 84.75 738 GLY A C 1
ATOM 5731 O O . GLY A 1 738 ? 10.593 7.770 -3.053 1.00 84.75 738 GLY A O 1
ATOM 5732 N N . THR A 1 739 ? 12.527 8.894 -3.232 1.00 87.12 739 THR A N 1
ATOM 5733 C CA . THR A 1 739 ? 13.246 7.875 -4.023 1.00 87.12 739 THR A CA 1
ATOM 5734 C C . THR A 1 739 ? 14.577 7.476 -3.389 1.00 87.12 739 THR A C 1
ATOM 5736 O O . THR A 1 739 ? 15.034 6.349 -3.587 1.00 87.12 739 THR A O 1
ATOM 5739 N N . CYS A 1 740 ? 15.187 8.349 -2.579 1.00 88.50 740 CYS A N 1
ATOM 5740 C CA . CYS A 1 740 ? 16.507 8.135 -1.987 1.00 88.50 740 CYS A CA 1
ATOM 5741 C C . CYS A 1 740 ? 16.569 6.922 -1.051 1.00 88.50 740 CYS A C 1
ATOM 5743 O O . CYS A 1 740 ? 17.651 6.383 -0.819 1.00 88.50 740 CYS A O 1
ATOM 5745 N N . TRP A 1 741 ? 15.426 6.451 -0.553 1.00 84.94 741 TRP A N 1
ATOM 5746 C CA . TRP A 1 741 ? 15.321 5.219 0.227 1.00 84.94 741 TRP A CA 1
ATOM 5747 C C . TRP A 1 741 ? 15.769 3.965 -0.543 1.00 84.94 741 TRP A C 1
ATOM 5749 O O . TRP A 1 741 ? 16.164 2.991 0.086 1.00 84.94 741 TRP A O 1
ATOM 5759 N N . ARG A 1 742 ? 15.791 3.995 -1.886 1.00 88.69 742 ARG A N 1
ATOM 5760 C CA . ARG A 1 742 ? 16.351 2.910 -2.714 1.00 88.69 742 ARG A CA 1
ATOM 5761 C C . ARG A 1 742 ? 17.879 2.858 -2.716 1.00 88.69 742 ARG A C 1
ATOM 5763 O O . ARG A 1 742 ? 18.450 1.847 -3.114 1.00 88.69 742 ARG A O 1
ATOM 5770 N N . ILE A 1 743 ? 18.562 3.926 -2.299 1.00 91.06 743 ILE A N 1
ATOM 5771 C CA . ILE A 1 743 ? 20.032 3.977 -2.299 1.00 91.06 743 ILE A CA 1
ATOM 5772 C C . ILE A 1 743 ? 20.626 2.988 -1.278 1.00 91.06 743 ILE A C 1
ATOM 5774 O O . ILE A 1 743 ? 21.538 2.257 -1.661 1.00 91.06 743 ILE A O 1
ATOM 5778 N N . PRO A 1 744 ? 20.136 2.908 -0.021 1.00 87.38 744 PRO A N 1
ATOM 5779 C CA . PRO A 1 744 ? 20.522 1.843 0.905 1.00 87.38 744 PRO A CA 1
ATOM 5780 C C . PRO A 1 744 ? 20.302 0.426 0.355 1.00 87.38 744 PRO A C 1
ATOM 5782 O O . PRO A 1 744 ? 21.221 -0.384 0.445 1.00 87.38 744 PRO A O 1
ATOM 5785 N N . ASP A 1 745 ? 19.153 0.147 -0.275 1.00 85.88 745 ASP A N 1
ATOM 5786 C CA . ASP A 1 745 ? 18.863 -1.172 -0.869 1.00 85.88 745 ASP A CA 1
ATOM 5787 C C . ASP A 1 745 ? 19.898 -1.556 -1.938 1.00 85.88 745 ASP A C 1
ATOM 5789 O O . ASP A 1 745 ? 20.374 -2.690 -1.994 1.00 85.88 745 ASP A O 1
ATOM 5793 N N . LEU A 1 746 ? 20.270 -0.595 -2.791 1.00 90.88 746 LEU A N 1
ATOM 5794 C CA . LEU A 1 746 ? 21.315 -0.785 -3.795 1.00 90.88 746 LEU A CA 1
ATOM 5795 C C . LEU A 1 746 ? 22.693 -0.973 -3.154 1.00 90.88 746 LEU A C 1
ATOM 5797 O O . LEU A 1 746 ? 23.437 -1.852 -3.573 1.00 90.88 746 LEU A O 1
ATOM 5801 N N . GLY A 1 747 ? 23.017 -0.204 -2.111 1.00 89.25 747 GLY A N 1
ATOM 5802 C CA . GLY A 1 747 ? 24.254 -0.375 -1.348 1.00 89.25 747 GLY A CA 1
ATOM 5803 C C . GLY A 1 747 ? 24.388 -1.780 -0.754 1.00 89.25 747 GLY A C 1
ATOM 5804 O O . GLY A 1 747 ? 25.446 -2.399 -0.872 1.00 89.25 747 GLY A O 1
ATOM 5805 N N . ALA A 1 748 ? 23.298 -2.323 -0.205 1.00 86.62 748 ALA A N 1
ATOM 5806 C CA . ALA A 1 748 ? 23.250 -3.702 0.278 1.00 86.62 748 ALA A CA 1
ATOM 5807 C C . ALA A 1 748 ? 23.504 -4.712 -0.855 1.00 86.62 748 ALA A C 1
ATOM 5809 O O . ALA A 1 748 ? 24.312 -5.623 -0.690 1.00 86.62 748 ALA A O 1
ATOM 5810 N N . ALA A 1 749 ? 22.894 -4.515 -2.030 1.00 86.12 749 ALA A N 1
ATOM 5811 C CA . ALA A 1 749 ? 23.135 -5.363 -3.201 1.00 86.12 749 ALA A CA 1
ATOM 5812 C C . ALA A 1 749 ? 24.584 -5.280 -3.725 1.00 86.12 749 ALA A C 1
ATOM 5814 O O . ALA A 1 749 ? 25.113 -6.268 -4.231 1.00 86.12 749 ALA A O 1
ATOM 5815 N N . TRP A 1 750 ? 25.239 -4.125 -3.590 1.00 91.75 750 TRP A N 1
ATOM 5816 C CA . TRP A 1 750 ? 26.634 -3.918 -3.994 1.00 91.75 750 TRP A CA 1
ATOM 5817 C C . TRP A 1 750 ? 27.659 -4.340 -2.933 1.00 91.75 750 TRP A C 1
ATOM 5819 O O . TRP A 1 750 ? 28.856 -4.358 -3.220 1.00 91.75 750 TRP A O 1
ATOM 5829 N N . GLY A 1 751 ? 27.211 -4.670 -1.718 1.00 86.06 751 GLY A N 1
ATOM 5830 C CA . GLY A 1 751 ? 28.069 -5.072 -0.603 1.00 86.06 751 GLY A CA 1
ATOM 5831 C C . GLY A 1 751 ? 28.791 -3.917 0.100 1.00 86.06 751 GLY A C 1
ATOM 5832 O O . GLY A 1 751 ? 29.804 -4.155 0.757 1.00 86.06 751 GLY A O 1
ATOM 5833 N N . TYR A 1 752 ? 28.320 -2.669 -0.035 1.00 84.12 752 TYR A N 1
ATOM 5834 C CA . TYR A 1 752 ? 28.876 -1.526 0.699 1.00 84.12 752 TYR A CA 1
ATOM 5835 C C . TYR A 1 752 ? 27.875 -0.383 0.912 1.00 84.12 752 TYR A C 1
ATOM 5837 O O . TYR A 1 752 ? 27.037 -0.066 0.068 1.00 84.12 752 TYR A O 1
ATOM 5845 N N . SER A 1 753 ? 28.021 0.324 2.033 1.00 80.00 753 SER A N 1
ATOM 5846 C CA . SER A 1 753 ? 27.189 1.487 2.351 1.00 80.00 753 SER A CA 1
ATOM 5847 C C . SER A 1 753 ? 27.578 2.714 1.525 1.00 80.00 753 SER A C 1
ATOM 5849 O O . SER A 1 753 ? 28.705 3.214 1.592 1.00 80.00 753 SER A O 1
ATOM 5851 N N . VAL A 1 754 ? 26.614 3.262 0.786 1.00 80.69 754 VAL A N 1
ATOM 5852 C CA . VAL A 1 754 ? 26.780 4.520 0.048 1.00 80.69 754 VAL A CA 1
ATOM 5853 C C . VAL A 1 754 ? 26.754 5.690 1.036 1.00 80.69 754 VAL A C 1
ATOM 5855 O O . VAL A 1 754 ? 25.757 5.925 1.720 1.00 80.69 754 VAL A O 1
ATOM 5858 N N . ARG A 1 755 ? 27.845 6.464 1.118 1.00 68.81 755 ARG A N 1
ATOM 5859 C CA . ARG A 1 755 ? 27.926 7.620 2.028 1.00 68.81 755 ARG A CA 1
ATOM 5860 C C . ARG A 1 755 ? 26.845 8.665 1.709 1.00 68.81 755 ARG A C 1
ATOM 5862 O O . ARG A 1 755 ? 26.616 9.010 0.544 1.00 68.81 755 ARG A O 1
ATOM 5869 N N . LYS A 1 756 ? 26.239 9.245 2.756 1.00 57.75 756 LYS A N 1
ATOM 5870 C CA . LYS A 1 756 ? 25.431 10.472 2.650 1.00 57.75 756 LYS A CA 1
ATOM 5871 C C . LYS A 1 756 ? 26.356 11.607 2.196 1.00 57.75 756 LYS A C 1
ATOM 5873 O O . LYS A 1 756 ? 27.158 12.104 2.979 1.00 57.75 756 LYS A O 1
ATOM 5878 N N . SER A 1 757 ? 26.299 11.971 0.917 1.00 49.22 757 SER A N 1
ATOM 5879 C CA . SER A 1 757 ? 27.065 13.108 0.402 1.00 49.22 757 SER A CA 1
ATOM 5880 C C . SER A 1 757 ? 26.518 14.408 0.994 1.00 49.22 757 SER A C 1
ATOM 5882 O O . SER A 1 757 ? 25.307 14.635 0.998 1.00 49.22 757 SER A O 1
ATOM 5884 N N . SER A 1 758 ? 27.401 15.281 1.479 1.00 37.22 758 SER A N 1
ATOM 5885 C CA . SER A 1 758 ? 27.059 16.670 1.770 1.00 37.22 758 SER A CA 1
ATOM 5886 C C . SER A 1 758 ? 26.782 17.389 0.447 1.00 37.22 758 SER A C 1
ATOM 5888 O O . SER A 1 758 ? 27.725 17.717 -0.266 1.00 37.22 758 SER A O 1
ATOM 5890 N N . ARG A 1 759 ? 25.493 17.579 0.127 1.00 41.88 759 ARG A N 1
ATOM 5891 C CA . ARG A 1 759 ? 24.931 18.462 -0.918 1.00 41.88 759 ARG A CA 1
ATOM 5892 C C . ARG A 1 759 ? 25.914 18.831 -2.044 1.00 41.88 759 ARG A C 1
ATOM 5894 O O . ARG A 1 759 ? 26.618 19.838 -1.963 1.00 41.88 759 ARG A O 1
ATOM 5901 N N . SER A 1 760 ? 25.905 18.054 -3.127 1.00 33.59 760 SER A N 1
ATOM 5902 C CA . SER A 1 760 ? 26.428 18.530 -4.412 1.00 33.59 760 SER A CA 1
ATOM 5903 C C . SER A 1 760 ? 25.605 19.744 -4.850 1.00 33.59 760 SER A C 1
ATOM 5905 O O . SER A 1 760 ? 24.379 19.729 -4.757 1.00 33.59 760 SER A O 1
ATOM 5907 N N . LYS A 1 761 ? 26.266 20.824 -5.273 1.00 35.94 761 LYS A N 1
ATOM 5908 C CA . LYS A 1 761 ? 25.596 22.016 -5.802 1.00 35.94 761 LYS A CA 1
ATOM 5909 C C . LYS A 1 761 ? 24.762 21.607 -7.021 1.00 35.94 761 LYS A C 1
ATOM 5911 O O . LYS A 1 761 ? 25.324 21.117 -7.995 1.00 35.94 761 LYS A O 1
ATOM 5916 N N . ASN A 1 762 ? 23.449 21.836 -6.952 1.00 36.44 762 ASN A N 1
ATOM 5917 C CA . ASN A 1 762 ? 22.494 21.635 -8.041 1.00 36.44 762 ASN A CA 1
ATOM 5918 C C . ASN A 1 762 ? 23.010 22.260 -9.348 1.00 36.44 762 ASN A C 1
ATOM 5920 O O . ASN A 1 762 ? 22.960 23.477 -9.525 1.00 36.44 762 ASN A O 1
ATOM 5924 N N . VAL A 1 763 ? 23.477 21.421 -10.272 1.00 35.41 763 VAL A N 1
ATOM 5925 C CA . VAL A 1 763 ? 23.589 21.762 -11.692 1.00 35.41 763 VAL A CA 1
ATOM 5926 C C . VAL A 1 763 ? 22.519 20.934 -12.403 1.00 35.41 763 VAL A C 1
ATOM 5928 O O . VAL A 1 763 ? 22.647 19.706 -12.412 1.00 35.41 763 VAL A O 1
ATOM 5931 N N . PRO A 1 764 ? 21.465 21.562 -12.960 1.00 38.53 764 PRO A N 1
ATOM 5932 C CA . PRO A 1 764 ? 20.408 20.862 -13.685 1.00 38.53 764 PRO A CA 1
ATOM 5933 C C . PRO A 1 764 ? 20.979 19.980 -14.804 1.00 38.53 764 PRO A C 1
ATOM 5935 O O . PRO A 1 764 ? 21.955 20.365 -15.452 1.00 38.53 764 PRO A O 1
ATOM 5938 N N . LEU A 1 765 ? 20.336 18.838 -15.079 1.00 43.75 765 LEU A N 1
ATOM 5939 C CA . LEU A 1 765 ? 20.712 17.864 -16.124 1.00 43.75 765 LEU A CA 1
ATOM 5940 C C . LEU A 1 765 ? 21.050 18.504 -17.489 1.00 43.75 765 LEU A C 1
ATOM 5942 O O . LEU A 1 765 ? 21.921 18.010 -18.199 1.00 43.75 765 LEU A O 1
ATOM 5946 N N . GLY A 1 766 ? 20.447 19.651 -17.823 1.00 36.22 766 GLY A N 1
ATOM 5947 C CA . GLY A 1 766 ? 20.719 20.401 -19.056 1.00 36.22 766 GLY A CA 1
ATOM 5948 C C . GLY A 1 766 ? 22.061 21.150 -19.131 1.00 36.22 766 GLY A C 1
ATOM 5949 O O . GLY A 1 766 ? 22.349 21.728 -20.172 1.00 36.22 766 GLY A O 1
ATOM 5950 N N . GLN A 1 767 ? 22.879 21.178 -18.070 1.00 34.66 767 GLN A N 1
ATOM 5951 C CA . GLN A 1 767 ? 24.150 21.930 -18.031 1.00 34.66 767 GLN A CA 1
ATOM 5952 C C . GLN A 1 767 ? 25.409 21.072 -17.803 1.00 34.66 767 GLN A C 1
ATOM 5954 O O . GLN A 1 767 ? 26.511 21.616 -17.786 1.00 34.66 767 GLN A O 1
ATOM 5959 N N . ARG A 1 768 ? 25.301 19.740 -17.666 1.00 43.72 768 ARG A N 1
ATOM 5960 C CA . ARG A 1 768 ? 26.478 18.867 -17.441 1.00 43.72 768 ARG A CA 1
ATOM 5961 C C . ARG A 1 768 ? 27.264 18.499 -18.711 1.00 43.72 768 ARG A C 1
ATOM 5963 O O . ARG A 1 768 ? 28.327 17.893 -18.609 1.00 43.72 768 ARG A O 1
ATOM 5970 N N . GLN A 1 769 ? 26.810 18.894 -19.900 1.00 37.66 769 GLN A N 1
ATOM 5971 C CA . GLN A 1 769 ? 27.585 18.741 -21.136 1.00 37.66 769 GLN A CA 1
ATOM 5972 C C . GLN A 1 769 ? 28.486 19.963 -21.353 1.00 37.66 769 GLN A C 1
ATOM 5974 O O . GLN A 1 769 ? 28.079 20.880 -22.054 1.00 37.66 769 GLN A O 1
ATOM 5979 N N . ASN A 1 770 ? 29.663 20.009 -20.712 1.00 34.00 770 ASN A N 1
ATOM 5980 C CA . ASN A 1 770 ? 30.851 20.732 -21.220 1.00 34.00 770 ASN A CA 1
ATOM 5981 C C . ASN A 1 770 ? 32.085 20.654 -20.301 1.00 34.00 770 ASN A C 1
ATOM 5983 O O . ASN A 1 770 ? 32.783 21.642 -20.115 1.00 34.00 770 ASN A O 1
ATOM 5987 N N . THR A 1 771 ? 32.426 19.491 -19.745 1.00 32.41 771 THR A N 1
ATOM 5988 C CA . THR A 1 771 ? 33.778 19.291 -19.189 1.00 32.41 771 THR A CA 1
ATOM 5989 C C . THR A 1 771 ? 34.188 17.829 -19.293 1.00 32.41 771 THR A C 1
ATOM 5991 O O . THR A 1 771 ? 34.166 17.114 -18.299 1.00 32.41 771 THR A O 1
ATOM 5994 N N . GLN A 1 772 ? 34.525 17.374 -20.499 1.00 32.31 772 GLN A N 1
ATOM 5995 C CA . GLN A 1 772 ? 35.496 16.293 -20.723 1.00 32.31 772 GLN A CA 1
ATOM 5996 C C . GLN A 1 772 ? 35.884 16.267 -22.210 1.00 32.31 772 GLN A C 1
ATOM 5998 O O . GLN A 1 772 ? 35.553 15.366 -22.971 1.00 32.31 772 GLN A O 1
ATOM 6003 N N . THR A 1 773 ? 36.588 17.316 -22.628 1.00 34.97 773 THR A N 1
ATOM 6004 C CA . THR A 1 773 ? 37.567 17.233 -23.716 1.00 34.97 773 THR A CA 1
ATOM 6005 C C . THR A 1 773 ? 38.867 17.790 -23.160 1.00 34.97 773 THR A C 1
ATOM 6007 O O . THR A 1 773 ? 38.965 18.995 -22.918 1.00 34.97 773 THR A O 1
ATOM 6010 N N . GLY A 1 774 ? 39.806 16.890 -22.892 1.00 31.03 774 GLY A N 1
ATOM 6011 C CA . GLY A 1 774 ? 41.129 17.147 -22.336 1.00 31.03 774 GLY A CA 1
ATOM 6012 C C . GLY A 1 774 ? 41.835 15.828 -22.121 1.00 31.03 774 GLY A C 1
ATOM 6013 O O . GLY A 1 774 ? 41.469 15.164 -21.127 1.00 31.03 774 GLY A O 1
#

Sequence (774 aa):
MAVTNLNSSVRVTHVGTATAIIELDNLIILTDPYFSPEGTEWIGKSGAKLVNSYQPPLGLEDLPPIDLILLSHEDHKDNLDDLGRQLLNGRHVFTTTDGARNLAPRKAVRGMKPWETVSLQIGGGPRYEITATPCQHLPGGECLGFIVSAEHFGTSNGKPNAVYFSGDTVYIDELAKIKDRFHVSVALFSLGKAMVPKPGGGMLQITMDSKQAVQLMRDIEPDIVIPLHFEGWSLFKEGKSEIEEVVKEEGVEDKFKFLAPGVNTKILLSSQMASPLFSPRSTLDGQGRSSGADEDSRDAEYRVSIEEFSTPSTGWQLDDFVLDPGYVASREELRWLMLNTAQTAPPSPVHGDSFISGLDTHSGEDRSSAQHTTSHLLSQGRRIEYLKNYISQVAPWLDMFDSSRAFGMQVPLLAQTSPALLCAILAISARQKERKDASDGKSTPQKSFDSLELYQEAIRLLTPLLQAHDQAVIPICVILCCLEMMSASARDWRRHLEGCAALFDAFEVHGFCGGLLQAVFWCHARMDLCGALISDGTQSTMIPPIAWLPPGTDESNVRQTFKNIQSPDMHANYAVYLCAKACELVSDRTHHDELGAPNGCTAEVFTSRWTRLWDDLQAWIDDRPNELVPLQIIESKPFPQILYLHWAAISSNQLYHTACILMLGSMPRRHSHVPGLTGSSIWHAKRICGISLTNPHQGCLNNAIQPLWLAGRLLSHESEHTILVDLIRDIESTTGWGTCWRIPDLGAAWGYSVRKSSRSKNVPLGQRQNTQTG

Radius of gyration: 29.93 Å; Cα contacts (8 Å, |Δi|>4): 1282; chains: 1; bounding box: 69×85×89 Å

Mean predicted aligned error: 16.94 Å

Foldseek 3Di:
DFDPQFAWWWKWFAFAALWIWIDTPPATETFLDAADAFQDWDQDPVRDIWGWHDHGPDHPVNDDPHAEYEQFADPDCSRHNPRRLLVLFPHQYEYAPVRLVVNPPRVNYDHDDAQDWDWDDDLNDFIKIKGWHAAFADDVGGGTKIWIFGVSSDADPNATETAIEGTWHEQDPSLLCLLVHHAYQEYEAQEQQFWDADVPGDIDGGHYYLVRVVVSCVSNVYNAYEYHNNDTTPRGDHHPVNNCVSCVVVPNNNRYDYDDHPDTGIRDDRPVVDDDDDDDDDDDDDDDDDDDDDDDDDDDDDPPDPPDPDDLPPPDDADPQLVDSLNVSLLVVLLCLLLSLLSPFDQDADPLPPVCVCLVPDDPVLLVVLVVVVVVLDPPVLLVVLLVQLLPFPQCLLCLLPPVSCSNPVLVSVSSRQNLSSLLSSLLSVLFVLLLCVLVVPPDDPPPCSSVVSLSVSSVSLNVVSVVLPPVCLLSLLSSLVSVLLNDDLQCNLVSLVSSVSNCVSHLQACPSDDNSNSSRLSSLLSQLSSLLVCVLQDAGPNQLVSNDHPPDDPVCVLVVLVVVVGLSSLLSVLSSLLRLLSVLSNLVCCCPVVVDPSVNPLVVSQVSLVVSVVSLVCSVVVRDPQLAFPDWADDPPAIATHGPGSSNLQSLLSSLSSLLSSLVVDRPVCVFDDDLSRDNLSSLSHLLNSLLNDVSLSSLVSSLSSNLSSLLVDADPVSLVSSLVSQSLSCNVRSRPRNSSNQVSCVSNVHHDDPDDDDDDDDSVPPPDPPDD

InterPro domains:
  IPR001279 Metallo-beta-lactamase [PF12706] (29-230)
  IPR021858 Fungal transcription factor [PF11951] (385-743)
  IPR036866 Ribonuclease Z/Hydroxyacylglutathione hydrolase-like [G3DSA:3.60.15.10] (7-266)
  IPR036866 Ribonuclease Z/Hydroxyacylglutathione hydrolase-like [SSF56281] (10-251)
  IPR050114 UPF0173/UPF0282/UlaG metal-dependent hydrolases [PTHR43546] (8-266)

Secondary structure (DSSP, 8-state):
-------S-EEEEEEETTEEEEEETTEEEEES---PPTT-EEE-TTSPEEEB----SS-GGG-----EEE-S-SS-TTTS-TTHHHHTTTSEEEE-HHHHHHTTT-TTEEE--TT-EEEEE-TT--EEEEEEEE---STT---EEEEEEEGGG-EETTEEEEEEE--S----GGGGGHHHH-EEEEEEEE-S--EEEPTTSSEEE-S--HHHHHHHHHHH--SEEEEES-SSBTT----HHHHHHHHHHTT-TTTB-PPPTT--EEEE--GGG-----PPPP-----------------------------TTTT----TTTT-HHHHHHHHHHHHHHHHHHHH-------TTHHHHTTTT--HHHHHHHHHHHHHHS-HHHHHHHHHHIIIIIHHHHTTT-TT-IIIIIHHHHTTT-HHHHHHHHHHHHHHHHHHHHHTT-S------HHHHHHHHHHHHHHHHHHTT-TTHHHHHHHHHHHHHHTS-TTTHHHHHHHHHHHHHHTT--TTS-HHHHHHHHHHHHHHHHHHHHTTTS---SS-GGGGSPTT--GGGHHHHHHHT--HHHHHHHHHHHHHHHHHHHHHHHHHHHH---S---HHHHHHHHHHHHHHHHHHHHS--GGGS-SEEE--SSS-EEE-SSHHHHHHHHHHHHHHHHHHHT--TT-----SGGG-HHHHHHHHHHHHHH---HHHHHHTHHHHHHHHTT---HHHHHHHHHHHHHHHHHH----TTHHHHHHHHHTSPPP---------GGG--SS---

Nearest PDB structures (foldseek):
  6brm-assembly3_F  TM=7.910E-01  e=6.059E-10  Pectobacterium carotovorum
  6brm-assembly4_G  TM=7.805E-01  e=5.590E-10  Pectobacterium carotovorum
  6brm-assembly4_H  TM=7.965E-01  e=1.155E-09  Pectobacterium carotovorum
  3rpc-assembly2_C  TM=7.984E-01  e=5.342E-09  Veillonella parvula DSM 2008
  5y9d-assembly1_B  TM=1.249E-01  e=7.985E-01  Yarrowia lipolytica CLIB122

Organism: NCBI:txid1567552

pLDDT: mean 82.55, std 20.34, range [21.22, 98.75]

Solvent-accessible surface area (backbone atoms only — not comparable to full-atom values): 42638 Å² total; per-residue (Å²): 132,84,83,76,60,38,59,40,36,34,34,42,22,39,38,40,39,49,16,32,41,38,36,51,72,91,43,32,33,36,27,17,40,44,47,62,54,51,67,46,73,45,73,43,99,85,68,49,78,46,53,33,73,37,64,42,70,44,54,86,84,69,54,72,84,64,56,36,35,47,33,24,38,61,89,44,61,69,32,31,25,83,63,26,58,59,61,60,58,96,24,44,30,44,28,20,58,63,37,31,61,75,56,51,87,49,84,50,44,40,47,52,50,67,71,40,71,46,81,45,64,59,95,87,49,75,62,34,41,40,29,30,33,74,39,50,38,48,97,91,51,74,34,25,14,40,35,43,31,30,76,73,41,26,52,40,97,90,20,45,25,25,40,34,39,43,31,52,15,37,76,53,80,74,57,42,54,49,39,81,62,34,30,32,52,36,33,38,39,31,32,11,31,29,50,44,83,37,95,92,66,63,73,39,73,26,19,14,38,57,67,41,47,51,50,50,42,68,54,35,58,44,64,32,35,30,75,30,31,31,59,36,48,85,47,40,74,32,41,70,68,54,38,53,49,48,35,52,75,72,71,45,53,89,34,52,48,84,72,58,66,55,40,82,36,83,75,48,66,34,59,84,78,73,76,92,81,81,82,83,84,86,80,85,91,83,87,82,87,90,84,89,84,88,84,90,82,83,89,78,95,72,84,76,72,84,71,75,83,82,60,92,69,86,58,68,81,83,52,75,67,64,71,30,68,68,50,49,43,47,52,53,48,52,44,48,52,32,42,52,37,26,73,70,48,68,91,54,84,75,64,76,66,59,81,62,66,50,73,85,70,70,58,77,62,44,38,49,48,27,52,52,60,48,53,77,78,33,57,74,70,56,52,54,49,23,52,53,42,20,52,72,57,52,18,56,42,54,22,43,59,31,91,84,23,40,54,53,48,52,46,60,58,52,24,43,58,29,46,30,43,36,25,28,51,37,14,39,26,38,44,36,48,55,39,24,45,58,61,69,65,58,94,64,78,70,90,65,56,57,28,56,54,25,41,50,49,14,48,66,54,37,51,66,42,47,77,65,69,44,73,81,45,53,63,36,50,54,45,45,31,51,40,47,46,56,59,45,58,79,85,50,36,54,75,51,44,48,24,53,50,39,35,28,62,40,47,67,58,22,59,69,57,47,74,59,61,15,46,48,37,52,39,48,51,52,54,35,39,49,42,18,62,70,46,72,32,76,35,44,43,87,64,53,72,77,63,40,44,62,91,88,68,56,81,91,47,48,72,56,59,48,58,70,68,76,39,71,35,46,54,26,48,47,26,52,51,53,28,41,50,41,34,36,54,45,13,47,39,44,38,30,74,77,68,65,44,92,76,73,50,43,74,66,54,45,45,53,53,51,52,53,53,51,52,51,52,54,46,51,70,71,67,51,51,78,64,53,43,69,74,43,77,46,91,46,83,94,40,34,42,38,35,54,83,34,67,34,25,52,40,23,52,34,35,44,33,40,26,51,37,57,47,64,76,64,58,49,86,87,62,87,72,58,82,68,70,88,48,34,53,56,54,32,22,36,48,38,51,10,37,58,73,52,43,88,50,63,39,42,46,67,67,35,52,63,44,43,53,62,24,51,62,66,58,87,51,68,72,57,53,50,54,51,52,50,51,39,46,51,44,21,48,76,60,25,45,87,43,58,52,54,48,60,58,44,16,61,66,70,74,46,85,72,75,87,74,83,75,78,82,90,69,61,86,92,66,72,86,81,84,88,87,130